Protein AF-A0A2Z3HJR6-F1 (afdb_monomer_lite)

pLDDT: mean 71.84, std 23.72, range [24.02, 98.25]

InterPro domains:
  IPR001599 Alpha-2-macroglobulin [PF00207] (406-487)
  IPR001599 Alpha-2-macroglobulin [SM01360] (406-496)
  IPR008930 Terpenoid cyclases/protein prenyltransferase alpha-alpha toroid [SSF48239] (607-904)
  IPR011626 Alpha-macroglobulin-like, TED domain [PF07678] (601-898)
  IPR047565 Alpha-macroglobulin-like, thiol-ester bond-forming region [SM01419] (609-638)
  IPR050473 Alpha-2-macroglobulin/Complement system [PTHR11412] (391-1101)

Sequence (1118 aa):
MADNKHDRLQSTHFLLSGEVRNSAELEHADFLLTDHPKAAVALDLLLGTQGWRRFAEQDVAPPQAEDRADVDQMLVAHGQRLTAPLELFKLEEQRIAAEFAPRVEQVRLATAAVEDEFNALSAKGNEAVTAANAAVSAAQIKKSVATSELNEYSERFDTARDAAVPVLTVVLVLTLAFLGFKGLVAATGAGRSRATLVTAGLVVLGVLVLIAVKSVTSAKKSAPTFEFVGSSIKPPGAGGGELFFRKSPLEADARAAMEAAPMAPVPLTGIGPQGPRKGIDLAGGTPAPKGPTPVGVPSSPAPAGFFPAGRGLVLDRNQRTPPQVGVKPSPEKEWLAHALAQRPVGGKVALGPPVRDGFPEAPVLDPVAQSTARPVTPTVTPSVVREYAHERDPALGEVRADFAETVYWHPVLVLPATGTASVEFQLSDDIARYQVLVAGHTLDGRVGAITKTIEARKPFSLDPKLPLEVAHTDTIDVPVRVTNDSAVRRNVAFATTATGFKTDGSLKGAINLDPFKSGRQFLKLNADTRDGPASLVIEGTSIPAADKDVIRRTVRVVPDGFPGVGAFSDMLEKGRATSSVTLPKDVVPGTLKVRLEMYPTSMSDLVKGLDGLLREPHGCFEQTSTTNYPNALILDYLNQSNQANPEAATRARGLLDRGYGRLTSFECPDTPNRVKHGFEWFGKADSQHEALTAYGLLQFKDMARVHPVDPELIKRTQAFLLSRRDGKGGFLRNARALDGFGGSPKPTTDAYIVWALVESDPEDKEKLDLRTEITALKTAALDENSATGRDAYTVALAANVALLRGDRETGHKLLDRLKEKHAKGGAVTGGIMSITRSGGRDLQIETTALALLGWLRANDPSYATAAKESIKWIAQQRGGYGGFGSTQSTIMALKALALHAQKNKHPAEAGELRLLVDGTVAATRTFTPNDVDVIGLDVPNPETVFKLGGRNEIAIATDAKQPYPFALSYTYTTLTPLSAERCAVRIATKLASAEAAEGDTVPLAVTLENRQKQGQGMTTAVIGIPAGMKVPTDLKQLTDLREKGAVAYFELKGSRELVLYWRELAPEQKVELSIDLVCDVPGTYRGPASRGYLYYDADHKHWVEPLSIRIAPAAGNE

Foldseek 3Di:
DDDDVPDPPDQDDDQLVPGDPDPVVCVPHDDDFDPDPCRVVFVCVSSVVVPVDDDDDPPDDPDDPVCVVVVVVVCVVVVNDDDDDPPVCVVVVVVCCVVCVVVVVVVVVVVVVVVVVVVVVVVVVVVVVVVVVVVVVVVVVVVVVVVVVVVVVVVVVVVVCVVVVVVVLVVVVVVVVVVLVVVVVVCVVDDPVVVVVSVVVVVVVVVVSVVVVVVVVVPPPDDDDDDDDDDDDDDDDDDDDDDDDDDDDDDDDDDDDDDDDDDDDDDDDDDDDDDDDDDDDDDDDDDDDYDDDDDDDDDDDDDDDDDDDDDDDDDDDDDDDDDDDDDDDDDDDDDPPPPPPDDDDDDDDDDDDDDDDDDDDDDDDDPPDDDPDDPPPPDPPPPPDDWAAEDDDCVCPQEQEWDDLDRTDDPDDDDPPVRDDDDDHDDHSDQAKRKDKDWDADPVSHIGIDIDIDGHDDQKEWDWDDFQEAEQAFKFFIKIKIWRQAQDWKWKAKDKDKFQKDKPDDWPGIDIAHHGDMDITTIMIGGPDRWAKIKMWMWIAIPDVRDIHIYMDIHTYHHFFDKDKFKFWFKCQPFKDWDKDAFAQFFDPPFKWKKKWWALALLQLLQQLLLLLQDAQDAFLQSLCLSLLSLLLNLLLVVVVPDDPPPSNVSSQVSNVNSLVRNQQQFAAEPPVRDTEAGDRRRYHPQHFLQSLLVVLLSLLSNVSRYVRDPVRNVRSLVVNLVQDPVQLFGHGDPNHCFFLNVPPRLQSRLSSLLSSCSSPLPCPVVDPRPNNLVVLLVQCLPCVHPQVQALLSLLSNLNSCLSVVVLVSNVVSLVVQVVQQDPQLWRDRHDAHSRRDDDQLSRLLSLLSSLVSCLSSVDPVCVVSNVSNLRNQSRQQTQSSANFFSSSRSSSSVSSSSVSVVDTDQGAWKKKFKDKPNHTQWIDTDGSVPNHMDMIIGPSVVVRDDHSDMIMIMIGMPDNDIIMMMMMIITGGNDDDAFPPFQKAKDKDWPDQEEAAFDKIKIKIKMWGNAQAKAAKKKKKAFAWSQKAAPPVCVQVVVCCVVLLFVDWDDDRGTIIMTIHGMAGGGDMRIDIGIMGRHTATKTWTHWMWIHHPSRVVRIHTDGTRIHGYHYDDDPD

Radius of gyration: 43.52 Å; chains: 1; bounding box: 106×152×124 Å

Organism: NCBI:txid114

Secondary structure (DSSP, 8-state):
----TT---S-----TTTT--SGGGGTT------S-TTHHHHHHHHTT-TTSS------PPPPPTTTHHHHHHHHHHTTS---S-HHHHHHHHHHHHHHHHHHHHHHHHHHHHHHHHHHHHHHHHHHHHHHHHHHHHHHHHHHHHHHHHHHHHHHHHHHHHHHHHHHHHHHHHHHHHHHHHHHHHHHTTS-TTTHHHHHHHHHHHHHHHHHHHHHHHHGGG-------S------S---------PPPP-------------------------------------------------------------------------------------SSSSSS--------------------------S-S------------------EE----GGGTTEE----S--EE-S--PPPTTS---------S--SEEEEEEEEE-TTS-EEEEEEEEE---SEEEEE---SEEETT-EEEEEEEEEE-SSS-EEEEEEEEEESEEEES---SPEEE-TT-EEEEEEEEEESSSSEEEEEEEEEEEETTTEEEEEEEEEEEE-SSEEEEEEEEEE-TTSEEEEEEEB-TTBPTT--EEEEEE-SSHHHHHHHHHHTT-----SSHHHHHHHHHHHHHHHHHHHHHT---HHHHHHHHHHHHHHHHHHHHTEEEETTTTEEEEE-SS--TT---HHHHHHHHHHHHHHTTTS---HHHHHHHHHHHHHTB-SSSSB---TT--SGGGGS-HHHHHHHHHHHHHHHSTT-TT----HHHHHHHHHHHH-TTSHHHH-HHHHHHHHHHHHHTT-HHHHHHHHHHHHHTB-TTSPBP-----TT---HHHHHHHHHHHHHHHHHHHT-GGGHHHHHHHHHHHHHT--TTS--SSHHHHHHHHHHHHHHHHH-------EEEEEEETTEEEEEEEE-TT--S-EEEEPSSHHHHSPBTSEEEEEEE---SS--EEEEEEEEEESS----TT-SEEEEEEES-SEEETT-EEEEEEEEEE-SSS-EEEEEEEEE--TTEE--TT-HHHHHHHHTTSSSEEEEETTTEEEEEEEEE-TT-EEEEEEEEEE-S-EEEE-PPPEEEETTEEEEEEE-PPPEEEEEPP----

Structure (mmCIF, N/CA/C/O backbone):
data_AF-A0A2Z3HJR6-F1
#
_entry.id   AF-A0A2Z3HJR6-F1
#
loop_
_atom_site.group_PDB
_atom_site.id
_atom_site.type_symbol
_atom_site.label_atom_id
_atom_site.label_alt_id
_atom_site.label_comp_id
_atom_site.label_asym_id
_atom_site.label_entity_id
_atom_site.label_seq_id
_atom_site.pdbx_PDB_ins_code
_atom_site.Cartn_x
_atom_site.Cartn_y
_atom_site.Cartn_z
_atom_site.occupancy
_atom_site.B_iso_or_equiv
_atom_site.auth_seq_id
_atom_site.auth_comp_id
_atom_site.auth_asym_id
_atom_site.auth_atom_id
_atom_site.pdbx_PDB_model_num
ATOM 1 N N . MET A 1 1 ? 25.193 27.374 16.679 1.00 32.03 1 MET A N 1
ATOM 2 C CA . MET A 1 1 ? 25.558 28.804 16.813 1.00 32.03 1 MET A CA 1
ATOM 3 C C . MET A 1 1 ? 26.178 29.194 15.475 1.00 32.03 1 MET A C 1
ATOM 5 O O . MET A 1 1 ? 27.017 28.428 15.042 1.00 32.03 1 MET A O 1
ATOM 9 N N . ALA A 1 2 ? 25.781 30.212 14.712 1.00 25.03 2 ALA A N 1
ATOM 10 C CA . ALA A 1 2 ? 24.929 31.377 14.938 1.00 25.03 2 ALA A CA 1
ATOM 11 C C . ALA A 1 2 ? 24.017 31.614 13.709 1.00 25.03 2 ALA A C 1
ATOM 13 O O . ALA A 1 2 ? 24.488 31.525 12.582 1.00 25.03 2 ALA A O 1
ATOM 14 N N . ASP A 1 3 ? 22.735 31.927 13.924 1.00 29.78 3 ASP A N 1
ATOM 15 C CA . ASP A 1 3 ? 21.785 32.342 12.872 1.00 29.78 3 ASP A CA 1
ATOM 16 C C . ASP A 1 3 ? 21.419 33.820 13.073 1.00 29.78 3 ASP A C 1
ATOM 18 O O . ASP A 1 3 ? 20.278 34.188 13.347 1.00 29.78 3 ASP A O 1
ATOM 22 N N . ASN A 1 4 ? 22.439 34.679 13.020 1.00 31.38 4 ASN A N 1
ATOM 23 C CA . ASN A 1 4 ? 22.243 36.120 12.954 1.00 31.38 4 ASN A CA 1
ATOM 24 C C . ASN A 1 4 ? 22.680 36.566 11.559 1.00 31.38 4 ASN A C 1
ATOM 26 O O . ASN A 1 4 ? 23.868 36.657 11.263 1.00 31.38 4 ASN A O 1
ATOM 30 N N . LYS A 1 5 ? 21.703 36.808 10.680 1.00 35.03 5 LYS A N 1
ATOM 31 C CA . LYS A 1 5 ? 21.895 37.039 9.238 1.00 35.03 5 LYS A CA 1
ATOM 32 C C . LYS A 1 5 ? 22.747 38.265 8.868 1.00 35.03 5 LYS A C 1
ATOM 34 O O . LYS A 1 5 ? 22.836 38.565 7.680 1.00 35.03 5 LYS A O 1
ATOM 39 N N . HIS A 1 6 ? 23.340 38.994 9.817 1.00 32.78 6 HIS A N 1
ATOM 40 C CA . HIS A 1 6 ? 24.131 40.210 9.565 1.00 32.78 6 HIS A CA 1
ATOM 41 C C . HIS A 1 6 ? 25.550 40.211 10.181 1.00 32.78 6 HIS A C 1
ATOM 43 O O . HIS A 1 6 ? 26.270 41.172 9.939 1.00 32.78 6 HIS A O 1
ATOM 49 N N . ASP A 1 7 ? 26.002 39.147 10.864 1.00 35.38 7 ASP A N 1
ATOM 50 C CA . ASP A 1 7 ? 27.389 39.041 11.365 1.00 35.38 7 ASP A CA 1
ATOM 51 C C . ASP A 1 7 ? 28.126 37.846 10.732 1.00 35.38 7 ASP A C 1
ATOM 53 O O . ASP A 1 7 ? 27.989 36.703 11.163 1.00 35.38 7 ASP A O 1
ATOM 57 N N . ARG A 1 8 ? 28.938 38.112 9.699 1.00 39.75 8 ARG A N 1
ATOM 58 C CA . ARG A 1 8 ? 29.876 37.149 9.085 1.00 39.75 8 ARG A CA 1
ATOM 59 C C . ARG A 1 8 ? 31.282 37.296 9.686 1.00 39.75 8 ARG A C 1
ATOM 61 O O . ARG A 1 8 ? 32.212 37.668 8.979 1.00 39.75 8 ARG A O 1
ATOM 68 N N . LEU A 1 9 ? 31.438 37.067 10.991 1.00 34.66 9 LEU A N 1
ATOM 69 C CA . LEU A 1 9 ? 32.729 37.273 11.676 1.00 34.66 9 LEU A CA 1
ATOM 70 C C . LEU A 1 9 ? 33.469 35.990 12.089 1.00 34.66 9 LEU A C 1
ATOM 72 O O . LEU A 1 9 ? 34.561 36.096 12.638 1.00 34.66 9 LEU A O 1
ATOM 76 N N . GLN A 1 10 ? 32.944 34.789 11.815 1.00 35.66 10 GLN A N 1
ATOM 77 C CA . GLN A 1 10 ? 33.681 33.542 12.076 1.00 35.66 10 GLN A CA 1
ATOM 78 C C . GLN A 1 10 ? 33.533 32.512 10.951 1.00 35.66 10 GLN A C 1
ATOM 80 O O . GLN A 1 10 ? 32.425 32.138 10.567 1.00 35.66 10 GLN A O 1
ATOM 85 N N . SER A 1 11 ? 34.676 32.029 10.460 1.00 40.09 11 SER A N 1
ATOM 86 C CA . SER A 1 11 ? 34.794 30.908 9.529 1.00 40.09 11 SER A CA 1
ATOM 87 C C . SER A 1 11 ? 34.350 29.613 10.218 1.00 40.09 11 SER A C 1
ATOM 89 O O . SER A 1 11 ? 34.979 29.124 11.158 1.00 40.09 11 SER A O 1
ATOM 91 N N . THR A 1 12 ? 33.223 29.059 9.772 1.00 43.53 12 THR A N 1
ATOM 92 C CA . THR A 1 12 ? 32.678 27.810 10.323 1.00 43.53 12 THR A CA 1
ATOM 93 C C . THR A 1 12 ? 33.256 26.632 9.539 1.00 43.53 12 THR A C 1
ATOM 95 O O . THR A 1 12 ? 33.021 26.516 8.339 1.00 43.53 12 THR A O 1
ATOM 98 N N . HIS A 1 13 ? 34.031 25.778 10.208 1.00 45.75 13 HIS A N 1
ATOM 99 C CA . HIS A 1 13 ? 34.675 24.603 9.614 1.00 45.75 13 HIS A CA 1
ATOM 100 C C . HIS A 1 13 ? 33.839 23.353 9.925 1.00 45.75 13 HIS A C 1
ATOM 102 O O . HIS A 1 13 ? 33.360 23.220 11.048 1.00 45.75 13 HIS A O 1
ATOM 108 N N . PHE A 1 14 ? 33.674 22.448 8.952 1.00 43.81 14 PHE A N 1
ATOM 109 C CA . PHE A 1 14 ? 32.873 21.225 9.099 1.00 43.81 14 PHE A CA 1
ATOM 110 C C . PHE A 1 14 ? 33.691 19.966 8.786 1.00 43.81 14 PHE A C 1
ATOM 112 O O . PHE A 1 14 ? 34.363 19.890 7.755 1.00 43.81 14 PHE A O 1
ATOM 119 N N . LEU A 1 15 ? 33.561 18.932 9.619 1.00 40.56 15 LEU A N 1
ATOM 120 C CA . LEU A 1 15 ? 34.015 17.571 9.324 1.00 40.56 15 LEU A CA 1
ATOM 121 C C . LEU A 1 15 ? 32.963 16.835 8.480 1.00 40.56 15 LEU A C 1
ATOM 123 O O . LEU A 1 15 ? 31.913 16.414 8.969 1.00 40.56 15 LEU A O 1
ATOM 127 N N . LEU A 1 16 ? 33.258 16.657 7.193 1.00 45.72 16 LEU A N 1
ATOM 128 C CA . LEU A 1 16 ? 32.307 16.201 6.168 1.00 45.72 16 LEU A CA 1
ATOM 129 C C . LEU A 1 16 ? 31.698 14.808 6.397 1.00 45.72 16 LEU A C 1
ATOM 131 O O . LEU A 1 16 ? 30.615 14.540 5.891 1.00 45.72 16 LEU A O 1
ATOM 135 N N . SER A 1 17 ? 32.351 13.932 7.165 1.00 42.84 17 SER A N 1
ATOM 136 C CA . SER A 1 17 ? 31.842 12.587 7.476 1.00 42.84 17 SER A CA 1
ATOM 137 C C . SER A 1 17 ? 31.112 12.485 8.823 1.00 42.84 17 SER A C 1
ATOM 139 O O . SER A 1 17 ? 30.417 11.498 9.056 1.00 42.84 17 SER A O 1
ATOM 141 N N . GLY A 1 18 ? 31.246 13.481 9.709 1.00 39.00 18 GLY A N 1
ATOM 142 C CA . GLY A 1 18 ? 30.696 13.438 11.073 1.00 39.00 18 GLY A CA 1
ATOM 143 C C . GLY A 1 18 ? 29.690 14.544 11.406 1.00 39.00 18 GLY A C 1
ATOM 144 O O . GLY A 1 18 ? 28.774 14.329 12.204 1.00 39.00 18 GLY A O 1
ATOM 145 N N . GLU A 1 19 ? 29.830 15.718 10.790 1.00 41.78 19 GLU A N 1
ATOM 146 C CA . GLU A 1 19 ? 29.122 16.939 11.198 1.00 41.78 19 GLU A CA 1
ATOM 147 C C . GLU A 1 19 ? 28.075 17.405 10.183 1.00 41.78 19 GLU A C 1
ATOM 149 O O . GLU A 1 19 ? 27.086 18.028 10.579 1.00 41.78 19 GLU A O 1
ATOM 154 N N . VAL A 1 20 ? 28.236 17.046 8.906 1.00 46.72 20 VAL A N 1
ATOM 155 C CA . VAL A 1 20 ? 27.332 17.436 7.816 1.00 46.72 20 VAL A CA 1
ATOM 156 C C . VAL A 1 20 ? 26.323 16.322 7.564 1.00 46.72 20 VAL A C 1
ATOM 158 O O . VAL A 1 20 ? 26.666 15.260 7.052 1.00 46.72 20 VAL A O 1
ATOM 161 N N . ARG A 1 21 ? 25.063 16.544 7.951 1.00 45.94 21 ARG A N 1
ATOM 162 C CA . ARG A 1 21 ? 24.008 15.510 7.874 1.00 45.94 21 ARG A CA 1
ATOM 163 C C . ARG A 1 21 ? 23.044 15.696 6.703 1.00 45.94 21 ARG A C 1
ATOM 165 O O . ARG A 1 21 ? 22.319 14.766 6.360 1.00 45.94 21 ARG A O 1
ATOM 172 N N . ASN A 1 22 ? 23.018 16.881 6.097 1.00 49.81 22 ASN A N 1
ATOM 173 C CA . ASN A 1 22 ? 22.269 17.189 4.878 1.00 49.81 22 ASN A CA 1
ATOM 174 C C . ASN A 1 22 ? 22.941 18.345 4.114 1.00 49.81 22 ASN A C 1
ATOM 176 O O . ASN A 1 22 ? 23.700 19.123 4.684 1.00 49.81 22 ASN A O 1
ATOM 180 N N . SER A 1 23 ? 22.648 18.477 2.820 1.00 49.72 23 SER A N 1
ATOM 181 C CA . SER A 1 23 ? 23.288 19.462 1.935 1.00 49.72 23 SER A CA 1
ATOM 182 C C . SER A 1 23 ? 22.885 20.919 2.203 1.00 49.72 23 SER A C 1
ATOM 184 O O . SER A 1 23 ? 23.566 21.831 1.736 1.00 49.72 23 SER A O 1
ATOM 186 N N . ALA A 1 24 ? 21.806 21.181 2.952 1.00 51.91 24 ALA A N 1
ATOM 187 C CA . ALA A 1 24 ? 21.419 22.538 3.352 1.00 51.91 24 ALA A CA 1
ATOM 188 C C . ALA A 1 24 ? 22.358 23.117 4.428 1.00 51.91 24 ALA A C 1
ATOM 190 O O . ALA A 1 24 ? 22.555 24.324 4.482 1.00 51.91 24 ALA A O 1
ATOM 191 N N . GLU A 1 25 ? 23.028 22.265 5.211 1.00 52.75 25 GLU A N 1
ATOM 192 C CA . GLU A 1 25 ? 24.038 22.686 6.199 1.00 52.75 25 GLU A CA 1
ATOM 193 C C . GLU A 1 25 ? 25.288 23.315 5.561 1.00 52.75 25 GLU A C 1
ATOM 195 O O . GLU A 1 25 ? 26.070 23.967 6.245 1.00 52.75 25 GLU A O 1
ATOM 200 N N . LEU A 1 26 ? 25.449 23.163 4.244 1.00 56.47 26 LEU A N 1
ATOM 201 C CA . LEU A 1 26 ? 26.555 23.713 3.461 1.00 56.47 26 LEU A CA 1
ATOM 202 C C . LEU A 1 26 ? 26.185 24.996 2.701 1.00 56.47 26 LEU A C 1
ATOM 204 O O . LEU A 1 26 ? 27.003 25.514 1.948 1.00 56.47 26 LEU A O 1
ATOM 208 N N . GLU A 1 27 ? 24.961 25.512 2.863 1.00 50.66 27 GLU A N 1
ATOM 209 C CA . GLU A 1 27 ? 24.447 26.668 2.106 1.00 50.66 27 GLU A CA 1
ATOM 210 C C . GLU A 1 27 ? 25.228 27.971 2.378 1.00 50.66 27 GLU A C 1
ATOM 212 O O . GLU A 1 27 ? 25.237 28.881 1.546 1.00 50.66 27 GLU A O 1
ATOM 217 N N . HIS A 1 28 ? 25.926 28.051 3.515 1.00 51.69 28 HIS A N 1
ATOM 218 C CA . HIS A 1 28 ? 26.730 29.207 3.932 1.00 51.69 28 HIS A CA 1
ATOM 219 C C . HIS A 1 28 ? 28.154 28.827 4.377 1.00 51.69 28 HIS A C 1
ATOM 221 O O . HIS A 1 28 ? 28.782 29.579 5.117 1.00 51.69 28 HIS A O 1
ATOM 227 N N . ALA A 1 29 ? 28.650 27.655 3.966 1.00 56.62 29 ALA A N 1
ATOM 228 C CA . ALA A 1 29 ? 30.007 27.216 4.278 1.00 56.62 29 ALA A CA 1
ATOM 229 C C . ALA A 1 29 ? 31.018 27.823 3.290 1.00 56.62 29 ALA A C 1
ATOM 231 O O . ALA A 1 29 ? 30.830 27.732 2.074 1.00 56.62 29 ALA A O 1
ATOM 232 N N . ASP A 1 30 ? 32.098 28.408 3.813 1.00 54.66 30 ASP A N 1
ATOM 233 C CA . ASP A 1 30 ? 33.216 28.890 3.002 1.00 54.66 30 ASP A CA 1
ATOM 234 C C . ASP A 1 30 ? 34.206 27.739 2.771 1.00 54.66 30 ASP A C 1
ATOM 236 O O . ASP A 1 30 ? 34.791 27.196 3.710 1.00 54.66 30 ASP A O 1
ATOM 240 N N . PHE A 1 31 ? 34.395 27.353 1.509 1.00 61.16 31 PHE A N 1
ATOM 241 C CA . PHE A 1 31 ? 35.329 26.296 1.128 1.00 61.16 31 PHE A CA 1
ATOM 242 C C . PHE A 1 31 ? 36.617 26.909 0.588 1.00 61.16 31 PHE A C 1
ATOM 244 O O . PHE A 1 31 ? 36.632 27.518 -0.481 1.00 61.16 31 PHE A O 1
ATOM 251 N N . LEU A 1 32 ? 37.713 26.722 1.321 1.00 53.50 32 LEU A N 1
ATOM 252 C CA . LEU A 1 32 ? 39.040 27.123 0.868 1.00 53.50 32 LEU A CA 1
ATOM 253 C C . LEU A 1 32 ? 39.554 26.101 -0.145 1.00 53.50 32 LEU A C 1
ATOM 255 O O . LEU A 1 32 ? 39.861 24.957 0.191 1.00 53.50 32 LEU A O 1
ATOM 259 N N . LEU A 1 33 ? 39.624 26.525 -1.402 1.00 51.56 33 LEU A N 1
ATOM 260 C CA . LEU A 1 33 ? 40.192 25.743 -2.488 1.00 51.56 33 LEU A CA 1
ATOM 261 C C . LEU A 1 33 ? 41.645 26.160 -2.702 1.00 51.56 33 LEU A C 1
ATOM 263 O O . LEU A 1 33 ? 41.998 27.333 -2.596 1.00 51.56 33 LEU A O 1
ATOM 267 N N . THR A 1 34 ? 42.498 25.193 -3.022 1.00 51.12 34 THR A N 1
ATOM 268 C CA . THR A 1 34 ? 43.836 25.499 -3.529 1.00 51.12 34 THR A CA 1
ATOM 269 C C . THR A 1 34 ? 43.738 26.039 -4.959 1.00 51.12 34 THR A C 1
ATOM 271 O O . THR A 1 34 ? 42.718 25.881 -5.630 1.00 51.12 34 THR A O 1
ATOM 274 N N . ASP A 1 35 ? 44.824 26.613 -5.471 1.00 56.09 35 ASP A N 1
ATOM 275 C CA . ASP A 1 35 ? 44.967 27.078 -6.860 1.00 56.09 35 ASP A CA 1
ATOM 276 C C . ASP A 1 35 ? 44.958 25.939 -7.902 1.00 56.09 35 ASP A C 1
ATOM 278 O O . ASP A 1 35 ? 45.165 26.152 -9.100 1.00 56.09 35 ASP A O 1
ATOM 282 N N . HIS A 1 36 ? 44.694 24.706 -7.466 1.00 58.47 36 HIS A N 1
ATOM 283 C CA . HIS A 1 36 ? 44.647 23.553 -8.337 1.00 58.47 36 HIS A CA 1
ATOM 284 C C . HIS A 1 36 ? 43.399 23.600 -9.243 1.00 58.47 36 HIS A C 1
ATOM 286 O O . HIS A 1 36 ? 42.269 23.622 -8.748 1.00 58.47 36 HIS A O 1
ATOM 292 N N . PRO A 1 37 ? 43.546 23.463 -10.576 1.00 58.53 37 PRO A N 1
ATOM 293 C CA . PRO A 1 37 ? 42.461 23.673 -11.546 1.00 58.53 37 PRO A CA 1
ATOM 294 C C . PRO A 1 37 ? 41.293 22.672 -11.448 1.00 58.53 37 PRO A C 1
ATOM 296 O O . PRO A 1 37 ? 40.293 22.817 -12.143 1.00 58.53 37 PRO A O 1
ATOM 299 N N . LYS A 1 38 ? 41.413 21.635 -10.609 1.00 58.59 38 LYS A N 1
ATOM 300 C CA . LYS A 1 38 ? 40.361 20.630 -10.353 1.00 58.59 38 LYS A CA 1
ATOM 301 C C . LYS A 1 38 ? 39.748 20.703 -8.950 1.00 58.59 38 LYS A C 1
ATOM 303 O O . LYS A 1 38 ? 38.901 19.871 -8.642 1.00 58.59 38 LYS A O 1
ATOM 308 N N . ALA A 1 39 ? 40.173 21.639 -8.101 1.00 59.69 39 ALA A N 1
ATOM 309 C CA . ALA A 1 39 ? 39.740 21.701 -6.703 1.00 59.69 39 ALA A CA 1
ATOM 310 C C . ALA A 1 39 ? 38.218 21.915 -6.575 1.00 59.69 39 ALA A C 1
ATOM 312 O O . ALA A 1 39 ? 37.562 21.192 -5.830 1.00 59.69 39 ALA A O 1
ATOM 313 N N . ALA A 1 40 ? 37.643 22.808 -7.387 1.00 60.34 40 ALA A N 1
ATOM 314 C CA . ALA A 1 40 ? 36.197 23.043 -7.430 1.00 60.34 40 ALA A CA 1
ATOM 315 C C . ALA A 1 40 ? 35.405 21.797 -7.869 1.00 60.34 40 ALA A C 1
ATOM 317 O O . ALA A 1 40 ? 34.401 21.440 -7.262 1.00 60.34 40 ALA A O 1
ATOM 318 N N . VAL A 1 41 ? 35.906 21.077 -8.880 1.00 60.09 41 VAL A N 1
ATOM 319 C CA . VAL A 1 41 ? 35.276 19.844 -9.384 1.00 60.09 41 VAL A CA 1
ATOM 320 C C . VAL A 1 41 ? 35.324 18.727 -8.338 1.00 60.09 41 VAL A C 1
ATOM 322 O O . VAL A 1 41 ? 34.364 17.977 -8.185 1.00 60.09 41 VAL A O 1
ATOM 325 N N . ALA A 1 42 ? 36.431 18.606 -7.603 1.00 60.84 42 ALA A N 1
ATOM 326 C CA . ALA A 1 42 ? 36.562 17.626 -6.529 1.00 60.84 42 ALA A CA 1
ATOM 327 C C . ALA A 1 42 ? 35.596 17.914 -5.370 1.00 60.84 42 ALA A C 1
ATOM 329 O O . ALA A 1 42 ? 35.006 16.977 -4.833 1.00 60.84 42 ALA A O 1
ATOM 330 N N . LEU A 1 43 ? 35.396 19.191 -5.026 1.00 67.12 43 LEU A N 1
ATOM 331 C CA . LEU A 1 43 ? 34.422 19.607 -4.018 1.00 67.12 43 LEU A CA 1
ATOM 332 C C . LEU A 1 43 ? 32.984 19.274 -4.448 1.00 67.12 43 LEU A C 1
ATOM 334 O O . LEU A 1 43 ? 32.236 18.687 -3.671 1.00 67.12 43 LEU A O 1
ATOM 338 N N . ASP A 1 44 ? 32.616 19.563 -5.697 1.00 61.72 44 ASP A N 1
ATOM 339 C CA . ASP A 1 44 ? 31.291 19.225 -6.239 1.00 61.72 44 ASP A CA 1
ATOM 340 C C . ASP A 1 44 ? 31.010 17.713 -6.218 1.00 61.72 44 ASP A C 1
ATOM 342 O O . ASP A 1 44 ? 29.906 17.269 -5.888 1.00 61.72 44 ASP A O 1
ATOM 346 N N . LEU A 1 45 ? 32.017 16.904 -6.559 1.00 57.41 45 LEU A N 1
ATOM 347 C CA . LEU A 1 45 ? 31.910 15.444 -6.548 1.00 57.41 45 LEU A CA 1
ATOM 348 C C . LEU A 1 45 ? 31.805 14.887 -5.128 1.00 57.41 45 LEU A C 1
ATOM 350 O O . LEU A 1 45 ? 31.018 13.975 -4.885 1.00 57.41 45 LEU A O 1
ATOM 354 N N . LEU A 1 46 ? 32.568 15.450 -4.195 1.00 58.03 46 LEU A N 1
ATOM 355 C CA . LEU A 1 46 ? 32.546 15.065 -2.791 1.00 58.03 46 LEU A CA 1
ATOM 356 C C . LEU A 1 46 ? 31.187 15.318 -2.136 1.00 58.03 46 LEU A C 1
ATOM 358 O O . LEU A 1 46 ? 30.696 14.491 -1.372 1.00 58.03 46 LEU A O 1
ATOM 362 N N . LEU A 1 47 ? 30.589 16.469 -2.432 1.00 61.06 47 LEU A N 1
ATOM 363 C CA . LEU A 1 47 ? 29.310 16.876 -1.862 1.00 61.06 47 LEU A CA 1
ATOM 364 C C . LEU A 1 47 ? 28.109 16.253 -2.588 1.00 61.06 47 LEU A C 1
ATOM 366 O O . LEU A 1 47 ? 26.966 16.485 -2.192 1.00 61.06 47 LEU A O 1
ATOM 370 N N . GLY A 1 48 ? 28.350 15.480 -3.653 1.00 52.66 48 GLY A N 1
ATOM 371 C CA . GLY A 1 48 ? 27.307 14.840 -4.452 1.00 52.66 48 GLY A CA 1
ATOM 372 C C . GLY A 1 48 ? 26.391 15.836 -5.167 1.00 52.66 48 GLY A C 1
ATOM 373 O O . GLY A 1 48 ? 25.265 15.486 -5.513 1.00 52.66 48 GLY A O 1
ATOM 374 N N . THR A 1 49 ? 26.839 17.079 -5.379 1.00 59.84 49 THR A N 1
ATOM 375 C CA . THR A 1 49 ? 26.002 18.153 -5.936 1.00 59.84 49 THR A CA 1
ATOM 376 C C . THR A 1 49 ? 25.865 18.058 -7.452 1.00 59.84 49 THR A C 1
ATOM 378 O O . THR A 1 49 ? 24.923 18.629 -7.990 1.00 59.84 49 THR A O 1
ATOM 381 N N . GLN A 1 50 ? 26.771 17.358 -8.152 1.00 49.03 50 GLN A N 1
ATOM 382 C CA . GLN A 1 50 ? 26.763 17.150 -9.615 1.00 49.03 50 GLN A CA 1
ATOM 383 C C . GLN A 1 50 ? 26.436 18.423 -10.438 1.00 49.03 50 GLN A C 1
ATOM 385 O O . GLN A 1 50 ? 25.784 18.353 -11.479 1.00 49.03 50 GLN A O 1
ATOM 390 N N . GLY A 1 51 ? 26.848 19.606 -9.966 1.00 46.78 51 GLY A N 1
ATOM 391 C CA . GLY A 1 51 ? 26.576 20.896 -10.617 1.00 46.78 51 GLY A CA 1
ATOM 392 C C . GLY A 1 51 ? 25.171 21.491 -10.401 1.00 46.78 51 GLY A C 1
ATOM 393 O O . GLY A 1 51 ? 24.863 22.534 -10.978 1.00 46.78 51 GLY A O 1
ATOM 394 N N . TRP A 1 52 ? 24.319 20.882 -9.568 1.00 39.16 52 TRP A N 1
ATOM 395 C CA . TRP A 1 52 ? 22.959 21.361 -9.258 1.00 39.16 52 TRP A CA 1
ATOM 396 C C . TRP A 1 52 ? 22.940 22.604 -8.359 1.00 39.16 52 TRP A C 1
ATOM 398 O O . TRP A 1 52 ? 21.956 23.343 -8.339 1.00 39.16 52 TRP A O 1
ATOM 408 N N . ARG A 1 53 ? 24.032 22.873 -7.635 1.00 47.06 53 ARG A N 1
ATOM 409 C CA . ARG A 1 53 ? 24.253 24.122 -6.895 1.00 47.06 53 ARG A CA 1
ATOM 410 C C . ARG A 1 53 ? 25.495 24.808 -7.448 1.00 47.06 53 ARG A C 1
ATOM 412 O O . ARG A 1 53 ? 26.568 24.222 -7.452 1.00 47.06 53 ARG A O 1
ATOM 419 N N . ARG A 1 54 ? 25.344 26.047 -7.925 1.00 44.72 54 ARG A N 1
ATOM 420 C CA . ARG A 1 54 ? 26.476 26.891 -8.328 1.00 44.72 54 ARG A CA 1
ATOM 421 C C . ARG A 1 54 ? 26.999 27.611 -7.091 1.00 44.72 54 ARG A C 1
ATOM 423 O O . ARG A 1 54 ? 26.316 28.492 -6.575 1.00 44.72 54 ARG A O 1
ATOM 430 N N . PHE A 1 55 ? 28.184 27.239 -6.622 1.00 54.66 55 PHE A N 1
ATOM 431 C CA . PHE A 1 55 ? 28.888 28.012 -5.603 1.00 54.66 55 PHE A CA 1
ATOM 432 C C . PHE A 1 55 ? 29.402 29.304 -6.244 1.00 54.66 55 PHE A C 1
ATOM 434 O O . PHE A 1 55 ? 30.033 29.273 -7.300 1.00 54.66 55 PHE A O 1
ATOM 441 N N . ALA A 1 56 ? 29.066 30.449 -5.654 1.00 49.88 56 ALA A N 1
ATOM 442 C CA . ALA A 1 56 ? 29.597 31.725 -6.104 1.00 49.88 56 ALA A CA 1
ATOM 443 C C . ALA A 1 56 ? 31.013 31.876 -5.544 1.00 49.88 56 ALA A C 1
ATOM 445 O O . ALA A 1 56 ? 31.189 31.929 -4.327 1.00 49.88 56 ALA A O 1
ATOM 446 N N . GLU A 1 57 ? 32.007 31.943 -6.427 1.00 52.75 57 GLU A N 1
ATOM 447 C CA . GLU A 1 57 ? 33.352 32.370 -6.053 1.00 52.75 57 GLU A CA 1
ATOM 448 C C . GLU A 1 57 ? 33.241 33.811 -5.540 1.00 52.75 57 GLU A C 1
ATOM 450 O O . GLU A 1 57 ? 32.830 34.717 -6.269 1.00 52.75 57 GLU A O 1
ATOM 455 N N . GLN A 1 58 ? 33.478 34.010 -4.242 1.00 48.19 58 GLN A N 1
ATOM 456 C CA . GLN A 1 58 ? 33.491 35.351 -3.676 1.00 48.19 58 GLN A CA 1
ATOM 457 C C . GLN A 1 58 ? 34.815 35.997 -4.075 1.00 48.19 58 GLN A C 1
ATOM 459 O O . GLN A 1 58 ? 35.881 35.519 -3.695 1.00 48.19 58 GLN A O 1
ATOM 464 N N . ASP A 1 59 ? 34.738 37.080 -4.844 1.00 45.78 59 ASP A N 1
ATOM 465 C CA . ASP A 1 59 ? 35.889 37.899 -5.226 1.00 45.78 59 ASP A CA 1
ATOM 466 C C . ASP A 1 59 ? 36.324 38.711 -3.990 1.00 45.78 59 ASP A C 1
ATOM 468 O O . ASP A 1 59 ? 35.973 39.880 -3.808 1.00 45.78 59 ASP A O 1
ATOM 472 N N . VAL A 1 60 ? 36.975 38.039 -3.038 1.00 49.91 60 VAL A N 1
ATOM 473 C CA . VAL A 1 60 ? 37.466 38.667 -1.810 1.00 49.91 60 VAL A CA 1
ATOM 474 C C . VAL A 1 60 ? 38.756 39.400 -2.156 1.00 49.91 60 VAL A C 1
ATOM 476 O O . VAL A 1 60 ? 39.696 38.813 -2.693 1.00 49.91 60 VAL A O 1
ATOM 479 N N . ALA A 1 61 ? 38.808 40.701 -1.855 1.00 45.84 61 ALA A N 1
ATOM 480 C CA . ALA A 1 61 ? 40.027 41.484 -2.017 1.00 45.84 61 ALA A CA 1
ATOM 481 C C . ALA A 1 61 ? 41.192 40.782 -1.291 1.00 45.84 61 ALA A C 1
ATOM 483 O O . ALA A 1 61 ? 40.990 40.286 -0.179 1.00 45.84 61 ALA A O 1
ATOM 484 N N . PRO A 1 62 ? 42.400 40.727 -1.886 1.00 47.31 62 PRO A N 1
ATOM 485 C CA . PRO A 1 62 ? 43.526 40.056 -1.256 1.00 47.31 62 PRO A CA 1
ATOM 486 C C . PRO A 1 62 ? 43.749 40.638 0.149 1.00 47.31 62 PRO A C 1
ATOM 488 O O . PRO A 1 62 ? 43.651 41.861 0.306 1.00 47.31 62 PRO A O 1
ATOM 491 N N . PRO A 1 63 ? 44.023 39.786 1.154 1.00 45.81 63 PRO A N 1
ATOM 492 C CA . PRO A 1 63 ? 44.121 40.210 2.545 1.00 45.81 63 PRO A CA 1
ATOM 493 C C . PRO A 1 63 ? 45.118 41.360 2.688 1.00 45.81 63 PRO A C 1
ATOM 495 O O . PRO A 1 63 ? 46.148 41.397 1.998 1.00 45.81 63 PRO A O 1
ATOM 498 N N . GLN A 1 64 ? 44.802 42.312 3.572 1.00 53.31 64 GLN A N 1
ATOM 499 C CA . GLN A 1 64 ? 45.729 43.391 3.895 1.00 53.31 64 GLN A CA 1
ATOM 500 C C . GLN A 1 64 ? 47.038 42.776 4.406 1.00 53.31 64 GLN A C 1
ATOM 502 O O . GLN A 1 64 ? 47.055 41.676 4.956 1.00 53.31 64 GLN A O 1
ATOM 507 N N . ALA A 1 65 ? 48.162 43.465 4.188 1.00 47.25 65 ALA A N 1
ATOM 508 C CA . ALA A 1 65 ? 49.494 42.942 4.513 1.00 47.25 65 ALA A CA 1
ATOM 509 C C . ALA A 1 65 ? 49.650 42.524 5.992 1.00 47.25 65 ALA A C 1
ATOM 511 O O . ALA A 1 65 ? 50.563 41.772 6.320 1.00 47.25 65 ALA A O 1
ATOM 512 N N . GLU A 1 66 ? 48.744 43.001 6.841 1.00 48.50 66 GLU A N 1
ATOM 513 C CA . GLU A 1 66 ? 48.644 42.775 8.279 1.00 48.50 66 GLU A CA 1
ATOM 514 C C . GLU A 1 66 ? 48.036 41.394 8.604 1.00 48.50 66 GLU A C 1
ATOM 516 O O . GLU A 1 66 ? 48.525 40.720 9.504 1.00 48.50 66 GLU A O 1
ATOM 521 N N . ASP A 1 67 ? 47.093 40.900 7.790 1.00 50.62 67 ASP A N 1
ATOM 522 C CA . ASP A 1 67 ? 46.409 39.606 7.990 1.00 50.62 67 ASP A CA 1
ATOM 523 C C . ASP A 1 67 ? 47.155 38.426 7.341 1.00 50.62 67 ASP A C 1
ATOM 525 O O . ASP A 1 67 ? 46.823 37.255 7.533 1.00 50.62 67 ASP A O 1
ATOM 529 N N . ARG A 1 68 ? 48.192 38.714 6.543 1.00 51.06 68 ARG A N 1
ATOM 530 C CA . ARG A 1 68 ? 48.992 37.689 5.851 1.00 51.06 68 ARG A CA 1
ATOM 531 C C . ARG A 1 68 ? 49.745 36.778 6.819 1.00 51.06 68 ARG A C 1
ATOM 533 O O . ARG A 1 68 ? 49.934 35.608 6.508 1.00 51.06 68 ARG A O 1
ATOM 540 N N . ALA A 1 69 ? 50.155 37.304 7.971 1.00 46.66 69 ALA A N 1
ATOM 541 C CA . ALA A 1 69 ? 50.889 36.549 8.982 1.00 46.66 69 ALA A CA 1
ATOM 542 C C . ALA A 1 69 ? 49.995 35.534 9.713 1.00 46.66 69 ALA A C 1
ATOM 544 O O . ALA A 1 69 ? 50.425 34.402 9.937 1.00 46.66 69 ALA A O 1
ATOM 545 N N . ASP A 1 70 ? 48.749 35.908 10.007 1.00 50.00 70 ASP A N 1
ATOM 546 C CA . ASP A 1 70 ? 47.780 35.035 10.673 1.00 50.00 70 ASP A CA 1
ATOM 547 C C . ASP A 1 70 ? 47.291 33.937 9.722 1.00 50.00 70 ASP A C 1
ATOM 549 O O . ASP A 1 70 ? 47.201 32.771 10.105 1.00 50.00 70 ASP A O 1
ATOM 553 N N . VAL A 1 71 ? 47.085 34.275 8.444 1.00 50.81 71 VAL A N 1
ATOM 554 C CA . VAL A 1 71 ? 46.758 33.300 7.392 1.00 50.81 71 VAL A CA 1
ATOM 555 C C . VAL A 1 71 ? 47.921 32.331 7.145 1.00 50.81 71 VAL A C 1
ATOM 557 O O . VAL A 1 71 ? 47.695 31.125 7.040 1.00 50.81 71 VAL A O 1
ATOM 560 N N . ASP A 1 72 ? 49.169 32.808 7.108 1.00 49.59 72 ASP A N 1
ATOM 561 C CA . ASP A 1 72 ? 50.337 31.930 6.957 1.00 49.59 72 ASP A CA 1
ATOM 562 C C . ASP A 1 72 ? 50.558 31.044 8.203 1.00 49.59 72 ASP A C 1
ATOM 564 O O . ASP A 1 72 ? 50.896 29.869 8.054 1.00 49.59 72 ASP A O 1
ATOM 568 N N . GLN A 1 73 ? 50.296 31.531 9.424 1.00 46.53 73 GLN A N 1
ATOM 569 C CA . GLN A 1 73 ? 50.314 30.696 10.636 1.00 46.53 73 GLN A CA 1
ATOM 570 C C . GLN A 1 73 ? 49.223 29.621 10.624 1.00 46.53 73 GLN A C 1
ATOM 572 O O . GLN A 1 73 ? 49.493 28.475 10.992 1.00 46.53 73 GLN A O 1
ATOM 577 N N . MET A 1 74 ? 48.017 29.956 10.160 1.00 45.78 74 MET A N 1
ATOM 578 C CA . MET A 1 74 ? 46.908 29.006 10.048 1.00 45.78 74 MET A CA 1
ATOM 579 C C . MET A 1 74 ? 47.219 27.903 9.025 1.00 45.78 74 MET A C 1
ATOM 581 O O . MET A 1 74 ? 46.995 26.720 9.285 1.00 45.78 74 MET A O 1
ATOM 585 N N . LEU A 1 75 ? 47.811 28.266 7.885 1.00 46.41 75 LEU A N 1
ATOM 586 C CA . LEU A 1 75 ? 48.198 27.319 6.835 1.00 46.41 75 LEU A CA 1
ATOM 587 C C . LEU A 1 75 ? 49.364 26.404 7.252 1.00 46.41 75 LEU A C 1
ATOM 589 O O . LEU A 1 75 ? 49.413 25.249 6.822 1.00 46.41 75 LEU A O 1
ATOM 593 N N . VAL A 1 76 ? 50.271 26.875 8.115 1.00 46.47 76 VAL A N 1
ATOM 594 C CA . VAL A 1 76 ? 51.346 26.058 8.708 1.00 46.47 76 VAL A CA 1
ATOM 595 C C . VAL A 1 76 ? 50.803 25.121 9.795 1.00 46.47 76 VAL A C 1
ATOM 597 O O . VAL A 1 76 ? 51.144 23.938 9.799 1.00 46.47 76 VAL A O 1
ATOM 600 N N . ALA A 1 77 ? 49.914 25.598 10.673 1.00 42.88 77 ALA A N 1
ATOM 601 C CA . ALA A 1 77 ? 49.314 24.795 11.746 1.00 42.88 77 ALA A CA 1
ATOM 602 C C . ALA A 1 77 ? 48.443 23.637 11.223 1.00 42.88 77 ALA A C 1
ATOM 604 O O . ALA A 1 77 ? 48.363 22.584 11.854 1.00 42.88 77 ALA A O 1
ATOM 605 N N . HIS A 1 78 ? 47.839 23.808 10.043 1.00 45.66 78 HIS A N 1
ATOM 606 C CA . HIS A 1 78 ? 47.027 22.785 9.379 1.00 45.66 78 HIS A CA 1
ATOM 607 C C . HIS A 1 78 ? 47.771 22.013 8.275 1.00 45.66 78 HIS A C 1
ATOM 609 O O . HIS A 1 78 ? 47.155 21.260 7.520 1.00 45.66 78 HIS A O 1
ATOM 615 N N . GLY A 1 79 ? 49.099 22.162 8.185 1.00 41.62 79 GLY A N 1
ATOM 616 C CA . GLY A 1 79 ? 49.957 21.350 7.314 1.00 41.62 79 GLY A CA 1
ATOM 617 C C . GLY A 1 79 ? 49.789 21.608 5.813 1.00 41.62 79 GLY A C 1
ATOM 618 O O . GLY A 1 79 ? 50.168 20.760 5.005 1.00 41.62 79 GLY A O 1
ATOM 619 N N . GLN A 1 80 ? 49.221 22.753 5.427 1.00 43.97 80 GLN A N 1
ATOM 620 C CA . GLN A 1 80 ? 48.946 23.111 4.031 1.00 43.97 80 GLN A CA 1
ATOM 621 C C . GLN A 1 80 ? 50.016 24.019 3.400 1.00 43.97 80 GLN A C 1
ATOM 623 O O . GLN A 1 80 ? 49.991 24.239 2.189 1.00 43.97 80 GLN A O 1
ATOM 628 N N . ARG A 1 81 ? 50.998 24.509 4.174 1.00 40.19 81 ARG A N 1
ATOM 629 C CA . ARG A 1 81 ? 52.173 25.232 3.651 1.00 40.19 81 ARG A CA 1
ATOM 630 C C . ARG A 1 81 ? 53.413 25.032 4.532 1.00 40.19 81 ARG A C 1
ATOM 632 O O . ARG A 1 81 ? 53.299 24.910 5.745 1.00 40.19 81 ARG A O 1
ATOM 639 N N . LEU A 1 82 ? 54.602 25.026 3.923 1.00 47.97 82 LEU A N 1
ATOM 640 C CA . LEU A 1 82 ? 55.906 24.896 4.594 1.00 47.97 82 LEU A CA 1
ATOM 641 C C . LEU A 1 82 ? 56.775 26.122 4.306 1.00 47.97 82 LEU A C 1
ATOM 643 O O . LEU A 1 82 ? 57.002 26.390 3.131 1.00 47.97 82 LEU A O 1
ATOM 647 N N . THR A 1 83 ? 57.296 26.781 5.356 1.00 44.75 83 THR A N 1
ATOM 648 C CA . THR A 1 83 ? 58.629 27.446 5.443 1.00 44.75 83 THR A CA 1
ATOM 649 C C . THR A 1 83 ? 58.746 28.188 6.789 1.00 44.75 83 THR A C 1
ATOM 651 O O . THR A 1 83 ? 57.794 28.862 7.153 1.00 44.75 83 THR A O 1
ATOM 654 N N . ALA A 1 84 ? 59.827 28.179 7.586 1.00 37.88 84 ALA A N 1
ATOM 655 C CA . ALA A 1 84 ? 61.250 27.807 7.441 1.00 37.88 84 ALA A CA 1
ATOM 656 C C . ALA A 1 84 ? 61.911 27.741 8.864 1.00 37.88 84 ALA A C 1
ATOM 658 O O . ALA A 1 84 ? 61.258 28.198 9.802 1.00 37.88 84 ALA A O 1
ATOM 659 N N . PRO A 1 85 ? 63.171 27.274 9.089 1.00 48.88 85 PRO A N 1
ATOM 660 C CA . PRO A 1 85 ? 64.212 26.879 8.136 1.00 48.88 85 PRO A CA 1
ATOM 661 C C . PRO A 1 85 ? 64.674 25.410 8.248 1.00 48.88 85 PRO A C 1
ATOM 663 O O . PRO A 1 85 ? 64.848 24.847 9.327 1.00 48.88 85 PRO A O 1
ATOM 666 N N . LEU A 1 86 ? 64.964 24.832 7.079 1.00 45.34 86 LEU A N 1
ATOM 667 C CA . LEU A 1 86 ? 65.434 23.460 6.826 1.00 45.34 86 LEU A CA 1
ATOM 668 C C . LEU A 1 86 ? 66.716 23.032 7.579 1.00 45.34 86 LEU A C 1
ATOM 670 O O . LEU A 1 86 ? 67.079 21.860 7.545 1.00 45.34 86 LEU A O 1
ATOM 674 N N . GLU A 1 87 ? 67.421 23.962 8.218 1.00 45.31 87 GLU A N 1
ATOM 675 C CA . GLU A 1 87 ? 68.672 23.702 8.943 1.00 45.31 87 GLU A CA 1
ATOM 676 C C . GLU A 1 87 ? 68.419 23.092 10.334 1.00 45.31 87 GLU A C 1
ATOM 678 O O . GLU A 1 87 ? 69.138 22.187 10.746 1.00 45.31 87 GLU A O 1
ATOM 683 N N . LEU A 1 88 ? 67.352 23.506 11.031 1.00 42.66 88 LEU A N 1
ATOM 684 C CA . LEU A 1 88 ? 67.026 23.002 12.374 1.00 42.66 88 LEU A CA 1
ATOM 685 C C . LEU A 1 88 ? 66.484 21.571 12.339 1.00 42.66 88 LEU A C 1
ATOM 687 O O . LEU A 1 88 ? 66.889 20.744 13.148 1.00 42.66 88 LEU A O 1
ATOM 691 N N . PHE A 1 89 ? 65.644 21.251 11.351 1.00 46.47 89 PHE A N 1
ATOM 692 C CA . PHE A 1 89 ? 65.146 19.886 11.170 1.00 46.47 89 PHE A CA 1
ATOM 693 C C . PHE A 1 89 ? 66.254 18.912 10.776 1.00 46.47 89 PHE A C 1
ATOM 695 O O . PHE A 1 89 ? 66.265 17.807 11.294 1.00 46.47 89 PHE A O 1
ATOM 702 N N . LYS A 1 90 ? 67.230 19.312 9.950 1.00 47.94 90 LYS A N 1
ATOM 703 C CA . LYS A 1 90 ? 68.374 18.443 9.622 1.00 47.94 90 LYS A CA 1
ATOM 704 C C . LYS A 1 90 ? 69.268 18.162 10.831 1.00 47.94 90 LYS A C 1
ATOM 706 O O . LYS A 1 90 ? 69.784 17.056 10.947 1.00 47.94 90 LYS A O 1
ATOM 711 N N . LEU A 1 91 ? 69.437 19.130 11.732 1.00 49.53 91 LEU A N 1
ATOM 712 C CA . LEU A 1 91 ? 70.186 18.956 12.981 1.00 49.53 91 LEU A CA 1
ATOM 713 C C . LEU A 1 91 ? 69.436 18.072 13.990 1.00 49.53 91 LEU A C 1
ATOM 715 O O . LEU A 1 91 ? 70.048 17.201 14.609 1.00 49.53 91 LEU A O 1
ATOM 719 N N . GLU A 1 92 ? 68.118 18.240 14.115 1.00 50.69 92 GLU A N 1
ATOM 720 C CA . GLU A 1 92 ? 67.284 17.404 14.985 1.00 50.69 92 GLU A CA 1
ATOM 721 C C . GLU A 1 92 ? 67.144 15.978 14.427 1.00 50.69 92 GLU A C 1
ATOM 723 O O . GLU A 1 92 ? 67.228 15.011 15.173 1.00 50.69 92 GLU A O 1
ATOM 728 N N . GLU A 1 93 ? 67.021 15.823 13.109 1.00 52.75 93 GLU A N 1
ATOM 729 C CA . GLU A 1 93 ? 66.936 14.533 12.420 1.00 52.75 93 GLU A CA 1
ATOM 730 C C . GLU A 1 93 ? 68.273 13.778 12.479 1.00 52.75 93 GLU A C 1
ATOM 732 O O . GLU A 1 93 ? 68.279 12.576 12.724 1.00 52.75 93 GLU A O 1
ATOM 737 N N . GLN A 1 94 ? 69.417 14.469 12.384 1.00 59.75 94 GLN A N 1
ATOM 738 C CA . GLN A 1 94 ? 70.735 13.868 12.632 1.00 59.75 94 GLN A CA 1
ATOM 739 C C . GLN A 1 94 ? 70.917 13.441 14.094 1.00 59.75 94 GLN A C 1
ATOM 741 O O . GLN A 1 94 ? 71.498 12.387 14.356 1.00 59.75 94 GLN A O 1
ATOM 746 N N . ARG A 1 95 ? 70.395 14.217 15.051 1.00 61.94 95 ARG A N 1
ATOM 747 C CA . ARG A 1 95 ? 70.442 13.887 16.482 1.00 61.94 95 ARG A CA 1
ATOM 748 C C . ARG A 1 95 ? 69.526 12.711 16.831 1.00 61.94 95 ARG A C 1
ATOM 750 O O . ARG A 1 95 ? 69.959 11.789 17.517 1.00 61.94 95 ARG A O 1
ATOM 757 N N . ILE A 1 96 ? 68.294 12.711 16.324 1.00 52.97 96 ILE A N 1
ATOM 758 C CA . ILE A 1 96 ? 67.307 11.643 16.523 1.00 52.97 96 ILE A CA 1
ATOM 759 C C . ILE A 1 96 ? 67.767 10.362 15.816 1.00 52.97 96 ILE A C 1
ATOM 761 O O . ILE A 1 96 ? 67.689 9.283 16.397 1.00 52.97 96 ILE A O 1
ATOM 765 N N . ALA A 1 97 ? 68.331 10.456 14.610 1.00 55.75 97 ALA A N 1
ATOM 766 C CA . ALA A 1 97 ? 68.914 9.301 13.934 1.00 55.75 97 ALA A CA 1
ATOM 767 C C . ALA A 1 97 ? 70.118 8.733 14.706 1.00 55.75 97 ALA A C 1
ATOM 769 O O . ALA A 1 97 ? 70.213 7.518 14.860 1.00 55.75 97 ALA A O 1
ATOM 770 N N . ALA A 1 98 ? 71.001 9.575 15.255 1.00 60.78 98 ALA A N 1
ATOM 771 C CA . ALA A 1 98 ? 72.140 9.113 16.051 1.00 60.78 98 ALA A CA 1
ATOM 772 C C . ALA A 1 98 ? 71.726 8.471 17.393 1.00 60.78 98 ALA A C 1
ATOM 774 O O . ALA A 1 98 ? 72.361 7.516 17.837 1.00 60.78 98 ALA A O 1
ATOM 775 N N . GLU A 1 99 ? 70.663 8.969 18.032 1.00 55.94 99 GLU A N 1
ATOM 776 C CA . GLU A 1 99 ? 70.204 8.495 19.344 1.00 55.94 99 GLU A CA 1
ATOM 777 C C . GLU A 1 99 ? 69.276 7.269 19.255 1.00 55.94 99 GLU A C 1
ATOM 779 O O . GLU A 1 99 ? 69.342 6.370 20.100 1.00 55.94 99 GLU A O 1
ATOM 784 N N . PHE A 1 100 ? 68.430 7.191 18.222 1.00 52.59 100 PHE A N 1
ATOM 785 C CA . PHE A 1 100 ? 67.365 6.188 18.136 1.00 52.59 100 PHE A CA 1
ATOM 786 C C . PHE A 1 100 ? 67.611 5.080 17.107 1.00 52.59 100 PHE A C 1
ATOM 788 O O . PHE A 1 100 ? 67.056 3.997 17.286 1.00 52.59 100 PHE A O 1
ATOM 795 N N . ALA A 1 101 ? 68.479 5.257 16.101 1.00 57.31 101 ALA A N 1
ATOM 796 C CA . ALA A 1 101 ? 68.790 4.182 15.150 1.00 57.31 101 ALA A CA 1
ATOM 797 C C . ALA A 1 101 ? 69.336 2.892 15.806 1.00 57.31 101 ALA A C 1
ATOM 799 O O . ALA A 1 101 ? 68.850 1.816 15.451 1.00 57.31 101 ALA A O 1
ATOM 800 N N . PRO A 1 102 ? 70.252 2.929 16.803 1.00 59.53 102 PRO A N 1
ATOM 801 C CA . PRO A 1 102 ? 70.710 1.693 17.439 1.00 59.53 102 PRO A CA 1
ATOM 802 C C . PRO A 1 102 ? 69.626 1.025 18.303 1.00 59.53 102 PRO A C 1
ATOM 804 O O . PRO A 1 102 ? 69.610 -0.198 18.427 1.00 59.53 102 PRO A O 1
ATOM 807 N N . ARG A 1 103 ? 68.680 1.796 18.861 1.00 55.03 103 ARG A N 1
ATOM 808 C CA . ARG A 1 103 ? 67.547 1.260 19.638 1.00 55.03 103 ARG A CA 1
ATOM 809 C C . ARG A 1 103 ? 66.472 0.650 18.746 1.00 55.03 103 ARG A C 1
ATOM 811 O O . ARG A 1 103 ? 65.937 -0.402 19.077 1.00 55.03 103 ARG A O 1
ATOM 818 N N . VAL A 1 104 ? 66.185 1.280 17.610 1.00 53.66 104 VAL A N 1
ATOM 819 C CA . VAL A 1 104 ? 65.243 0.755 16.616 1.00 53.66 104 VAL A CA 1
ATOM 820 C C . VAL A 1 104 ? 65.791 -0.523 15.990 1.00 53.66 104 VAL A C 1
ATOM 822 O O . VAL A 1 104 ? 65.033 -1.472 15.837 1.00 53.66 104 VAL A O 1
ATOM 825 N N . GLU A 1 105 ? 67.098 -0.613 15.728 1.00 63.38 105 GLU A N 1
ATOM 826 C CA . GLU A 1 105 ? 67.693 -1.849 15.209 1.00 63.38 105 GLU A CA 1
ATOM 827 C C . GLU A 1 105 ? 67.703 -2.978 16.253 1.00 63.38 105 GLU A C 1
ATOM 829 O O . GLU A 1 105 ? 67.409 -4.122 15.916 1.00 63.38 105 GLU A O 1
ATOM 834 N N . GLN A 1 106 ? 67.925 -2.676 17.539 1.00 59.06 106 GLN A N 1
ATOM 835 C CA . GLN A 1 106 ? 67.773 -3.670 18.613 1.00 59.06 106 GLN A CA 1
ATOM 836 C C . GLN A 1 106 ? 66.329 -4.166 18.757 1.00 59.06 106 GLN A C 1
ATOM 838 O O . GLN A 1 106 ? 66.107 -5.365 18.921 1.00 59.06 106 GLN A O 1
ATOM 843 N N . VAL A 1 107 ? 65.343 -3.270 18.658 1.00 51.38 107 VAL A N 1
ATOM 844 C CA . VAL A 1 107 ? 63.923 -3.645 18.697 1.00 51.38 107 VAL A CA 1
ATOM 845 C C . VAL A 1 107 ? 63.533 -4.419 17.440 1.00 51.38 107 VAL A C 1
ATOM 847 O O . VAL A 1 107 ? 62.803 -5.399 17.545 1.00 51.38 107 VAL A O 1
ATOM 850 N N . ARG A 1 108 ? 64.056 -4.061 16.263 1.00 57.09 108 ARG A N 1
ATOM 851 C CA . ARG A 1 108 ? 63.816 -4.783 15.007 1.00 57.09 108 ARG A CA 1
ATOM 852 C C . ARG A 1 108 ? 64.390 -6.198 15.049 1.00 57.09 108 ARG A C 1
ATOM 854 O O . ARG A 1 108 ? 63.702 -7.129 14.650 1.00 57.09 108 ARG A O 1
ATOM 861 N N . LEU A 1 109 ? 65.598 -6.377 15.588 1.00 61.75 109 LEU A N 1
ATOM 862 C CA . LEU A 1 109 ? 66.210 -7.697 15.778 1.00 61.75 109 LEU A CA 1
ATOM 863 C C . LEU A 1 109 ? 65.460 -8.536 16.824 1.00 61.75 109 LEU A C 1
ATOM 865 O O . LEU A 1 109 ? 65.266 -9.730 16.617 1.00 61.75 109 LEU A O 1
ATOM 869 N N . ALA A 1 110 ? 64.980 -7.923 17.911 1.00 54.31 110 ALA A N 1
ATOM 870 C CA . ALA A 1 110 ? 64.154 -8.608 18.908 1.00 54.31 110 ALA A CA 1
ATOM 871 C C . ALA A 1 110 ? 62.765 -8.985 18.362 1.00 54.31 110 ALA A C 1
ATOM 873 O O . ALA A 1 110 ? 62.265 -10.067 18.651 1.00 54.31 110 ALA A O 1
ATOM 874 N N . THR A 1 111 ? 62.160 -8.125 17.540 1.00 49.78 111 THR A N 1
ATOM 875 C CA . THR A 1 111 ? 60.853 -8.382 16.915 1.00 49.78 111 THR A CA 1
ATOM 876 C C . THR A 1 111 ? 60.970 -9.463 15.845 1.00 49.78 111 THR A C 1
ATOM 878 O O . THR A 1 111 ? 60.141 -10.360 15.826 1.00 49.78 111 THR A O 1
ATOM 881 N N . ALA A 1 112 ? 62.044 -9.456 15.045 1.00 57.75 112 ALA A N 1
ATOM 882 C CA . ALA A 1 112 ? 62.334 -10.518 14.083 1.00 57.75 112 ALA A CA 1
ATOM 883 C C . ALA A 1 112 ? 62.580 -11.872 14.773 1.00 57.75 112 ALA A C 1
ATOM 885 O O . ALA A 1 112 ? 62.074 -12.888 14.313 1.00 57.75 112 ALA A O 1
ATOM 886 N N . ALA A 1 113 ? 63.275 -11.893 15.918 1.00 58.81 113 ALA A N 1
ATOM 887 C CA . ALA A 1 113 ? 63.462 -13.118 16.700 1.00 58.81 113 ALA A CA 1
ATOM 888 C C . ALA A 1 113 ? 62.137 -13.666 17.267 1.00 58.81 113 ALA A C 1
ATOM 890 O O . ALA A 1 113 ? 61.921 -14.875 17.268 1.00 58.81 113 ALA A O 1
ATOM 891 N N . VAL A 1 114 ? 61.233 -12.783 17.708 1.00 53.66 114 VAL A N 1
ATOM 892 C CA . VAL A 1 114 ? 59.891 -13.157 18.190 1.00 53.66 114 VAL A CA 1
ATOM 893 C C . VAL A 1 114 ? 58.973 -13.580 17.038 1.00 53.66 114 VAL A C 1
ATOM 895 O O . VAL A 1 114 ? 58.178 -14.500 17.207 1.00 53.66 114 VAL A O 1
ATOM 898 N N . GLU A 1 115 ? 59.087 -12.962 15.861 1.00 50.97 115 GLU A N 1
ATOM 899 C CA . GLU A 1 115 ? 58.369 -13.375 14.649 1.00 50.97 115 GLU A CA 1
ATOM 900 C C . GLU A 1 115 ? 58.847 -14.732 14.139 1.00 50.97 115 GLU A C 1
ATOM 902 O O . GLU A 1 115 ? 58.015 -15.556 13.773 1.00 50.97 115 GLU A O 1
ATOM 907 N N . ASP A 1 116 ? 60.148 -15.016 14.173 1.00 60.78 116 ASP A N 1
ATOM 908 C CA . ASP A 1 116 ? 60.681 -16.331 13.812 1.00 60.78 116 ASP A CA 1
ATOM 909 C C . ASP A 1 116 ? 60.222 -17.415 14.802 1.00 60.78 116 ASP A C 1
ATOM 911 O O . ASP A 1 116 ? 59.846 -18.517 14.392 1.00 60.78 116 ASP A O 1
ATOM 915 N N . GLU A 1 117 ? 60.154 -17.100 16.100 1.00 57.28 117 GLU A N 1
ATOM 916 C CA . GLU A 1 117 ? 59.636 -18.008 17.130 1.00 57.28 117 GLU A CA 1
ATOM 917 C C . GLU A 1 117 ? 58.113 -18.219 16.999 1.00 57.28 117 GLU A C 1
ATOM 919 O O . GLU A 1 117 ? 57.623 -19.349 17.093 1.00 57.28 117 GLU A O 1
ATOM 924 N N . PHE A 1 118 ? 57.360 -17.160 16.678 1.00 50.47 118 PHE A N 1
ATOM 925 C CA . PHE A 1 118 ? 55.925 -17.215 16.389 1.00 50.47 118 PHE A CA 1
ATOM 926 C C . PHE A 1 118 ? 55.629 -17.993 15.103 1.00 50.47 118 PHE A C 1
ATOM 928 O O . PHE A 1 118 ? 54.720 -18.820 15.084 1.00 50.47 118 PHE A O 1
ATOM 935 N N . ASN A 1 119 ? 56.422 -17.804 14.049 1.00 55.88 119 ASN A N 1
ATOM 936 C CA . ASN A 1 119 ? 56.291 -18.528 12.788 1.00 55.88 119 ASN A CA 1
ATOM 937 C C . ASN A 1 119 ? 56.655 -20.011 12.954 1.00 55.88 119 ASN A C 1
ATOM 939 O O . ASN A 1 119 ? 55.968 -20.868 12.397 1.00 55.88 119 ASN A O 1
ATOM 943 N N . ALA A 1 120 ? 57.648 -20.344 13.787 1.00 60.06 120 ALA A N 1
ATOM 944 C CA . ALA A 1 120 ? 57.966 -21.728 14.146 1.00 60.06 120 ALA A CA 1
ATOM 945 C C . ALA A 1 120 ? 56.843 -22.403 14.966 1.00 60.06 120 ALA A C 1
ATOM 947 O O . ALA A 1 120 ? 56.530 -23.579 14.752 1.00 60.06 120 ALA A O 1
ATOM 948 N N . LEU A 1 121 ? 56.191 -21.664 15.872 1.00 52.12 121 LEU A N 1
ATOM 949 C CA . LEU A 1 121 ? 55.009 -22.115 16.621 1.00 52.12 121 LEU A CA 1
ATOM 950 C C . LEU A 1 121 ? 53.769 -22.261 15.728 1.00 52.12 121 LEU A C 1
ATOM 952 O O . LEU A 1 121 ? 53.026 -23.234 15.861 1.00 52.12 121 LEU A O 1
ATOM 956 N N . SER A 1 122 ? 53.575 -21.339 14.786 1.00 50.97 122 SER A N 1
ATOM 957 C CA . SER A 1 122 ? 52.464 -21.339 13.832 1.00 50.97 122 SER A CA 1
ATOM 958 C C . SER A 1 122 ? 52.609 -22.459 12.795 1.00 50.97 122 SER A C 1
ATOM 960 O O . SER A 1 122 ? 51.628 -23.113 12.449 1.00 50.97 122 SER A O 1
ATOM 962 N N . ALA A 1 123 ? 53.839 -22.789 12.384 1.00 54.22 123 ALA A N 1
ATOM 963 C CA . ALA A 1 123 ? 54.130 -23.956 11.550 1.00 54.22 123 ALA A CA 1
ATOM 964 C C . ALA A 1 123 ? 53.798 -25.280 12.268 1.00 54.22 123 ALA A C 1
ATOM 966 O O . ALA A 1 123 ? 53.126 -26.134 11.689 1.00 54.22 123 ALA A O 1
ATOM 967 N N . LYS A 1 124 ? 54.160 -25.424 13.555 1.00 57.00 124 LYS A N 1
ATOM 968 C CA . LYS A 1 124 ? 53.747 -26.576 14.386 1.00 57.00 124 LYS A CA 1
ATOM 969 C C . LYS A 1 124 ? 52.232 -26.638 14.607 1.00 57.00 124 LYS A C 1
ATOM 971 O O . LYS A 1 124 ? 51.656 -27.725 14.620 1.00 57.00 124 LYS A O 1
ATOM 976 N N . GLY A 1 125 ? 51.582 -25.486 14.769 1.00 50.16 125 GLY A N 1
ATOM 977 C CA . GLY A 1 125 ? 50.126 -25.376 14.870 1.00 50.16 125 GLY A CA 1
ATOM 978 C C . GLY A 1 125 ? 49.419 -25.794 13.580 1.00 50.16 125 GLY A C 1
ATOM 979 O O . GLY A 1 125 ? 48.456 -26.555 13.627 1.00 50.16 125 GLY A O 1
ATOM 980 N N . ASN A 1 126 ? 49.940 -25.382 12.424 1.00 53.84 126 ASN A N 1
ATOM 981 C CA . ASN A 1 126 ? 49.403 -25.757 11.119 1.00 53.84 126 ASN A CA 1
ATOM 982 C C . ASN A 1 126 ? 49.630 -27.238 10.798 1.00 53.84 126 ASN A C 1
ATOM 984 O O . ASN A 1 126 ? 48.729 -27.861 10.242 1.00 53.84 126 ASN A O 1
ATOM 988 N N . GLU A 1 127 ? 50.745 -27.853 11.205 1.00 56.03 127 GLU A N 1
ATOM 989 C CA . GLU A 1 127 ? 50.905 -29.314 11.119 1.00 56.03 127 GLU A CA 1
ATOM 990 C C . GLU A 1 127 ? 49.897 -30.054 12.008 1.00 56.03 127 GLU A C 1
ATOM 992 O O . GLU A 1 127 ? 49.290 -31.027 11.560 1.00 56.03 127 GLU A O 1
ATOM 997 N N . ALA A 1 128 ? 49.637 -29.570 13.228 1.00 52.81 128 ALA A N 1
ATOM 998 C CA . ALA A 1 128 ? 48.639 -30.157 14.124 1.00 52.81 128 ALA A CA 1
ATOM 999 C C . ALA A 1 128 ? 47.202 -30.000 13.594 1.00 52.81 128 ALA A C 1
ATOM 1001 O O . ALA A 1 128 ? 46.407 -30.933 13.694 1.00 52.81 128 ALA A O 1
ATOM 1002 N N . VAL A 1 129 ? 46.873 -28.861 12.978 1.00 51.31 129 VAL A N 1
ATOM 1003 C CA . VAL A 1 129 ? 45.574 -28.616 12.327 1.00 51.31 129 VAL A CA 1
ATOM 1004 C C . VAL A 1 129 ? 45.437 -29.439 11.050 1.00 51.31 129 VAL A C 1
ATOM 1006 O O . VAL A 1 129 ? 44.365 -29.973 10.784 1.00 51.31 129 VAL A O 1
ATOM 1009 N N . THR A 1 130 ? 46.512 -29.625 10.286 1.00 56.28 130 THR A N 1
ATOM 1010 C CA . THR A 1 130 ? 46.492 -30.468 9.083 1.00 56.28 130 THR A CA 1
ATOM 1011 C C . THR A 1 130 ? 46.365 -31.947 9.457 1.00 56.28 130 THR A C 1
ATOM 1013 O O . THR A 1 130 ? 45.574 -32.664 8.847 1.00 56.28 130 THR A O 1
ATOM 1016 N N . ALA A 1 131 ? 47.038 -32.397 10.521 1.00 56.19 131 ALA A N 1
ATOM 1017 C CA . ALA A 1 131 ? 46.869 -33.737 11.083 1.00 56.19 131 ALA A CA 1
ATOM 1018 C C . ALA A 1 131 ? 45.467 -33.944 11.686 1.00 56.19 131 ALA A C 1
ATOM 1020 O O . ALA A 1 131 ? 44.868 -35.001 11.492 1.00 56.19 131 ALA A O 1
ATOM 1021 N N . ALA A 1 132 ? 44.901 -32.931 12.352 1.00 47.62 132 ALA A N 1
ATOM 1022 C CA . ALA A 1 132 ? 43.534 -32.962 12.868 1.00 47.62 132 ALA A CA 1
ATOM 1023 C C . ALA A 1 132 ? 42.495 -32.969 11.738 1.00 47.62 132 ALA A C 1
ATOM 1025 O O . ALA A 1 132 ? 41.551 -33.748 11.794 1.00 47.62 132 ALA A O 1
ATOM 1026 N N . ASN A 1 133 ? 42.691 -32.191 10.672 1.00 49.38 133 ASN A N 1
ATOM 1027 C CA . ASN A 1 133 ? 41.815 -32.180 9.499 1.00 49.38 133 ASN A CA 1
ATOM 1028 C C . ASN A 1 133 ? 41.921 -33.482 8.695 1.00 49.38 133 ASN A C 1
ATOM 1030 O O . ASN A 1 133 ? 40.906 -33.983 8.210 1.00 49.38 133 ASN A O 1
ATOM 1034 N N . ALA A 1 134 ? 43.109 -34.086 8.613 1.00 55.19 134 ALA A N 1
ATOM 1035 C CA . ALA A 1 134 ? 43.290 -35.422 8.051 1.00 55.19 134 ALA A CA 1
ATOM 1036 C C . ALA A 1 134 ? 42.612 -36.497 8.921 1.00 55.19 134 ALA A C 1
ATOM 1038 O O . ALA A 1 134 ? 41.963 -37.395 8.387 1.00 55.19 134 ALA A O 1
ATOM 1039 N N . ALA A 1 135 ? 42.679 -36.381 10.252 1.00 53.06 135 ALA A N 1
ATOM 1040 C CA . ALA A 1 135 ? 41.988 -37.275 11.181 1.00 53.06 135 ALA A CA 1
ATOM 1041 C C . ALA A 1 135 ? 40.459 -37.101 11.144 1.00 53.06 135 ALA A C 1
ATOM 1043 O O . ALA A 1 135 ? 39.737 -38.094 11.194 1.00 53.06 135 ALA A O 1
ATOM 1044 N N . VAL A 1 136 ? 39.957 -35.871 10.993 1.00 52.97 136 VAL A N 1
ATOM 1045 C CA . VAL A 1 136 ? 38.530 -35.561 10.807 1.00 52.97 136 VAL A CA 1
ATOM 1046 C C . VAL A 1 136 ? 38.041 -36.074 9.458 1.00 52.97 136 VAL A C 1
ATOM 1048 O O . VAL A 1 136 ? 36.983 -36.693 9.406 1.00 52.97 136 VAL A O 1
ATOM 1051 N N . SER A 1 137 ? 38.829 -35.923 8.394 1.00 52.31 137 SER A N 1
ATOM 1052 C CA . SER A 1 137 ? 38.505 -36.475 7.073 1.00 52.31 137 SER A CA 1
ATOM 1053 C C . SER A 1 137 ? 38.501 -38.007 7.103 1.00 52.31 137 SER A C 1
ATOM 1055 O O . SER A 1 137 ? 37.567 -38.638 6.616 1.00 52.31 137 SER A O 1
ATOM 1057 N N . ALA A 1 138 ? 39.478 -38.630 7.770 1.00 54.62 138 ALA A N 1
ATOM 1058 C CA . ALA A 1 138 ? 39.503 -40.076 7.989 1.00 54.62 138 ALA A CA 1
ATOM 1059 C C . ALA A 1 138 ? 38.333 -40.554 8.870 1.00 54.62 138 ALA A C 1
ATOM 1061 O O . ALA A 1 138 ? 37.783 -41.630 8.636 1.00 54.62 138 ALA A O 1
ATOM 1062 N N . ALA A 1 139 ? 37.911 -39.759 9.858 1.00 47.38 139 ALA A N 1
ATOM 1063 C CA . ALA A 1 139 ? 36.744 -40.038 10.690 1.00 47.38 139 ALA A CA 1
ATOM 1064 C C . ALA A 1 139 ? 35.424 -39.844 9.927 1.00 47.38 139 ALA A C 1
ATOM 1066 O O . ALA A 1 139 ? 34.490 -40.611 10.137 1.00 47.38 139 ALA A O 1
ATOM 1067 N N . GLN A 1 140 ? 35.343 -38.877 9.011 1.00 50.69 140 GLN A N 1
ATOM 1068 C CA . GLN A 1 140 ? 34.197 -38.666 8.124 1.00 50.69 140 GLN A CA 1
ATOM 1069 C C . GLN A 1 140 ? 34.076 -39.779 7.083 1.00 50.69 140 GLN A C 1
ATOM 1071 O O . GLN A 1 140 ? 32.964 -40.228 6.828 1.00 50.69 140 GLN A O 1
ATOM 1076 N N . ILE A 1 141 ? 35.196 -40.287 6.563 1.00 58.84 141 ILE A N 1
ATOM 1077 C CA . ILE A 1 141 ? 35.221 -41.472 5.697 1.00 58.84 141 ILE A CA 1
ATOM 1078 C C . ILE A 1 141 ? 34.821 -42.720 6.493 1.00 58.84 141 ILE A C 1
ATOM 1080 O O . ILE A 1 141 ? 33.981 -43.490 6.047 1.00 58.84 141 ILE A O 1
ATOM 1084 N N . LYS A 1 142 ? 35.327 -42.906 7.719 1.00 56.66 142 LYS A N 1
ATOM 1085 C CA . LYS A 1 142 ? 34.860 -44.001 8.589 1.00 56.66 142 LYS A CA 1
ATOM 1086 C C . LYS A 1 142 ? 33.381 -43.867 8.944 1.00 56.66 142 LYS A C 1
ATOM 1088 O O . LYS A 1 142 ? 32.694 -44.876 9.021 1.00 56.66 142 LYS A O 1
ATOM 1093 N N . LYS A 1 143 ? 32.874 -42.645 9.123 1.00 47.94 143 LYS A N 1
ATOM 1094 C CA . LYS A 1 143 ? 31.453 -42.374 9.355 1.00 47.94 143 LYS A CA 1
ATOM 1095 C C . LYS A 1 143 ? 30.624 -42.671 8.110 1.00 47.94 143 LYS A C 1
ATOM 1097 O O . LYS A 1 143 ? 29.566 -43.265 8.258 1.00 47.94 143 LYS A O 1
ATOM 1102 N N . SER A 1 144 ? 31.065 -42.300 6.908 1.00 49.53 144 SER A N 1
ATOM 1103 C CA . SER A 1 144 ? 30.330 -42.592 5.670 1.00 49.53 144 SER A CA 1
ATOM 1104 C C . SER A 1 144 ? 30.334 -44.085 5.349 1.00 49.53 144 SER A C 1
ATOM 1106 O O . SER A 1 144 ? 29.289 -44.612 4.982 1.00 49.53 144 SER A O 1
ATOM 1108 N N . VAL A 1 145 ? 31.447 -44.783 5.594 1.00 59.78 145 VAL A N 1
ATOM 1109 C CA . VAL A 1 145 ? 31.533 -46.247 5.497 1.00 59.78 145 VAL A CA 1
ATOM 1110 C C . VAL A 1 145 ? 30.644 -46.909 6.549 1.00 59.78 145 VAL A C 1
ATOM 1112 O O . VAL A 1 145 ? 29.810 -47.722 6.184 1.00 59.78 145 VAL A O 1
ATOM 1115 N N . ALA A 1 146 ? 30.699 -46.490 7.816 1.00 49.34 146 ALA A N 1
ATOM 1116 C CA . ALA A 1 146 ? 29.816 -47.017 8.860 1.00 49.34 146 ALA A CA 1
ATOM 1117 C C . ALA A 1 146 ? 28.332 -46.702 8.599 1.00 49.34 146 ALA A C 1
ATOM 1119 O O . ALA A 1 146 ? 27.469 -47.498 8.937 1.00 49.34 146 ALA A O 1
ATOM 1120 N N . THR A 1 147 ? 28.016 -45.562 7.976 1.00 51.94 147 THR A N 1
ATOM 1121 C CA . THR A 1 147 ? 26.641 -45.210 7.574 1.00 51.94 147 THR A CA 1
ATOM 1122 C C . THR A 1 147 ? 26.194 -46.049 6.376 1.00 51.94 147 THR A C 1
ATOM 1124 O O . THR A 1 147 ? 25.046 -46.471 6.326 1.00 51.94 147 THR A O 1
ATOM 1127 N N . SER A 1 148 ? 27.100 -46.350 5.443 1.00 50.28 148 SER A N 1
ATOM 1128 C CA . SER A 1 148 ? 26.856 -47.280 4.339 1.00 50.28 148 SER A CA 1
ATOM 1129 C C . SER A 1 148 ? 26.639 -48.706 4.848 1.00 50.28 148 SER A C 1
ATOM 1131 O O . SER A 1 148 ? 25.684 -49.350 4.438 1.00 50.28 148 SER A O 1
ATOM 1133 N N . GLU A 1 149 ? 27.463 -49.178 5.785 1.00 58.03 149 GLU A N 1
ATOM 1134 C CA . GLU A 1 149 ? 27.318 -50.486 6.433 1.00 58.03 149 GLU A CA 1
ATOM 1135 C C . GLU A 1 149 ? 26.051 -50.558 7.294 1.00 58.03 149 GLU A C 1
ATOM 1137 O O . GLU A 1 149 ? 25.392 -51.591 7.323 1.00 58.03 149 GLU A O 1
ATOM 1142 N N . LEU A 1 150 ? 25.665 -49.464 7.961 1.00 48.75 150 LEU A N 1
ATOM 1143 C CA . LEU A 1 150 ? 24.415 -49.378 8.719 1.00 48.75 150 LEU A CA 1
ATOM 1144 C C . LEU A 1 150 ? 23.196 -49.387 7.792 1.00 48.75 150 LEU A C 1
ATOM 1146 O O . LEU A 1 150 ? 22.197 -50.017 8.123 1.00 48.75 150 LEU A O 1
ATOM 1150 N N . ASN A 1 151 ? 23.277 -48.736 6.632 1.00 50.31 151 ASN A N 1
ATOM 1151 C CA . ASN A 1 151 ? 22.224 -48.775 5.620 1.00 50.31 151 ASN A CA 1
ATOM 1152 C C . ASN A 1 151 ? 22.127 -50.160 4.973 1.00 50.31 151 ASN A C 1
ATOM 1154 O O . ASN A 1 151 ? 21.025 -50.669 4.804 1.00 50.31 151 ASN A O 1
ATOM 1158 N N . GLU A 1 152 ? 23.256 -50.815 4.702 1.00 57.06 152 GLU A N 1
ATOM 1159 C CA . GLU A 1 152 ? 23.284 -52.186 4.186 1.00 57.06 152 GLU A CA 1
ATOM 1160 C C . GLU A 1 152 ? 22.796 -53.194 5.243 1.00 57.06 152 GLU A C 1
ATOM 1162 O O . GLU A 1 152 ? 22.075 -54.141 4.931 1.00 57.06 152 GLU A O 1
ATOM 1167 N N . TYR A 1 153 ? 23.113 -52.969 6.523 1.00 49.34 153 TYR A N 1
ATOM 1168 C CA . TYR A 1 153 ? 22.564 -53.735 7.640 1.00 49.34 153 TYR A CA 1
ATOM 1169 C C . TYR A 1 153 ? 21.068 -53.468 7.822 1.00 49.34 153 TYR A C 1
ATOM 1171 O O . TYR A 1 153 ? 20.329 -54.413 8.071 1.00 49.34 153 TYR A O 1
ATOM 1179 N N . SER A 1 154 ? 20.605 -52.225 7.663 1.00 45.31 154 SER A N 1
ATOM 1180 C CA . SER A 1 154 ? 19.184 -51.862 7.708 1.00 45.31 154 SER A CA 1
ATOM 1181 C C . SER A 1 154 ? 18.422 -52.519 6.567 1.00 45.31 154 SER A C 1
ATOM 1183 O O . SER A 1 154 ? 17.392 -53.123 6.821 1.00 45.31 154 SER A O 1
ATOM 1185 N N . GLU A 1 155 ? 18.945 -52.506 5.340 1.00 53.53 155 GLU A N 1
ATOM 1186 C CA . GLU A 1 155 ? 18.328 -53.202 4.208 1.00 53.53 155 GLU A CA 1
ATOM 1187 C C . GLU A 1 155 ? 18.316 -54.717 4.414 1.00 53.53 155 GLU A C 1
ATOM 1189 O O . GLU A 1 155 ? 17.298 -55.363 4.166 1.00 53.53 155 GLU A O 1
ATOM 1194 N N . ARG A 1 156 ? 19.399 -55.312 4.932 1.00 54.22 156 ARG A N 1
ATOM 1195 C CA . ARG A 1 156 ? 19.423 -56.743 5.285 1.00 54.22 156 ARG A CA 1
ATOM 1196 C C . ARG A 1 156 ? 18.477 -57.065 6.438 1.00 54.22 156 ARG A C 1
ATOM 1198 O O . ARG A 1 156 ? 17.849 -58.119 6.413 1.00 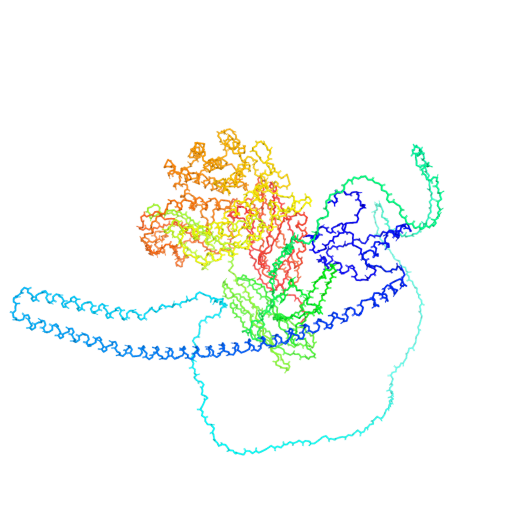54.22 156 ARG A O 1
ATOM 1205 N N . PHE A 1 157 ? 18.349 -56.182 7.425 1.00 47.88 157 PHE A N 1
ATOM 1206 C CA . PHE A 1 157 ? 17.449 -56.328 8.565 1.00 47.88 157 PHE A CA 1
ATOM 1207 C C . PHE A 1 157 ? 15.990 -56.154 8.150 1.00 47.88 157 PHE A C 1
ATOM 1209 O O . PHE A 1 157 ? 15.156 -56.937 8.582 1.00 47.88 157 PHE A O 1
ATOM 1216 N N . ASP A 1 158 ? 15.680 -55.203 7.274 1.00 51.34 158 ASP A N 1
ATOM 1217 C CA . ASP A 1 158 ? 14.355 -55.009 6.693 1.00 51.34 158 ASP A CA 1
ATOM 1218 C C . ASP A 1 158 ? 13.994 -56.190 5.786 1.00 51.34 158 ASP A C 1
ATOM 1220 O O . ASP A 1 158 ? 12.899 -56.726 5.904 1.00 51.34 158 ASP A O 1
ATOM 1224 N N . THR A 1 159 ? 14.936 -56.708 4.991 1.00 58.38 159 THR A N 1
ATOM 1225 C CA . THR A 1 159 ? 14.732 -57.919 4.175 1.00 58.38 159 THR A CA 1
ATOM 1226 C C . THR A 1 159 ? 14.545 -59.167 5.050 1.00 58.38 159 THR A C 1
ATOM 1228 O O . THR A 1 159 ? 13.664 -59.988 4.793 1.00 58.38 159 THR A O 1
ATOM 1231 N N . ALA A 1 160 ? 15.329 -59.311 6.125 1.00 50.31 160 ALA A N 1
ATOM 1232 C CA . ALA A 1 160 ? 15.196 -60.405 7.085 1.00 50.31 160 ALA A CA 1
ATOM 1233 C C . ALA A 1 160 ? 13.905 -60.292 7.907 1.00 50.31 160 ALA A C 1
ATOM 1235 O O . ALA A 1 160 ? 13.255 -61.304 8.151 1.00 50.31 160 ALA A O 1
ATOM 1236 N N . ARG A 1 161 ? 13.494 -59.082 8.300 1.00 49.44 161 ARG A N 1
ATOM 1237 C CA . ARG A 1 161 ? 12.225 -58.801 8.981 1.00 49.44 161 ARG A CA 1
ATOM 1238 C C . ARG A 1 161 ? 11.051 -59.100 8.058 1.00 49.44 161 ARG A C 1
ATOM 1240 O O . ARG A 1 161 ? 10.124 -59.782 8.479 1.00 49.44 161 ARG A O 1
ATOM 1247 N N . ASP A 1 162 ? 11.102 -58.663 6.809 1.00 51.88 162 ASP A N 1
ATOM 1248 C CA . ASP A 1 162 ? 10.030 -58.867 5.837 1.00 51.88 162 ASP A CA 1
ATOM 1249 C C . ASP A 1 162 ? 9.907 -60.346 5.423 1.00 51.88 162 ASP A C 1
ATOM 1251 O O . ASP A 1 162 ? 8.811 -60.799 5.093 1.00 51.88 162 ASP A O 1
ATOM 1255 N N . ALA A 1 163 ? 10.984 -61.134 5.544 1.00 52.38 163 ALA A N 1
ATOM 1256 C CA . ALA A 1 163 ? 10.954 -62.593 5.413 1.00 52.38 163 ALA A CA 1
ATOM 1257 C C . ALA A 1 163 ? 10.528 -63.323 6.707 1.00 52.38 163 ALA A C 1
ATOM 1259 O O . ALA A 1 163 ? 9.804 -64.319 6.648 1.00 52.38 163 ALA A O 1
ATOM 1260 N N . ALA A 1 164 ? 10.946 -62.845 7.885 1.00 46.28 164 ALA A N 1
ATOM 1261 C CA . ALA A 1 164 ? 10.717 -63.509 9.171 1.00 46.28 164 ALA A CA 1
ATOM 1262 C C . ALA A 1 164 ? 9.337 -63.215 9.769 1.00 46.28 164 ALA A C 1
ATOM 1264 O O . ALA A 1 164 ? 8.735 -64.105 10.364 1.00 46.28 164 ALA A O 1
ATOM 1265 N N . VAL A 1 165 ? 8.808 -61.998 9.607 1.00 51.12 165 VAL A N 1
ATOM 1266 C CA . VAL A 1 165 ? 7.506 -61.588 10.156 1.00 51.12 165 VAL A CA 1
ATOM 1267 C C . VAL A 1 165 ? 6.355 -62.438 9.603 1.00 51.12 165 VAL A C 1
ATOM 1269 O O . VAL A 1 165 ? 5.555 -62.904 10.415 1.00 51.12 165 VAL A O 1
ATOM 1272 N N . PRO A 1 166 ? 6.262 -62.758 8.297 1.00 50.81 166 PRO A N 1
ATOM 1273 C CA . PRO A 1 166 ? 5.242 -63.680 7.799 1.00 50.81 166 PRO A CA 1
ATOM 1274 C C . PRO A 1 166 ? 5.372 -65.083 8.405 1.00 50.81 166 PRO A C 1
ATOM 1276 O O . PRO A 1 166 ? 4.372 -65.670 8.810 1.00 50.81 166 PRO A O 1
ATOM 1279 N N . VAL A 1 167 ? 6.599 -65.599 8.541 1.00 54.84 167 VAL A N 1
ATOM 1280 C CA . VAL A 1 167 ? 6.863 -66.940 9.092 1.00 54.84 167 VAL A CA 1
ATOM 1281 C C . VAL A 1 167 ? 6.518 -67.005 10.581 1.00 54.84 167 VAL A C 1
ATOM 1283 O O . VAL A 1 167 ? 5.799 -67.907 11.000 1.00 54.84 167 VAL A O 1
ATOM 1286 N N . LEU A 1 168 ? 6.950 -66.024 11.379 1.00 48.38 168 LEU A N 1
ATOM 1287 C CA . LEU A 1 168 ? 6.622 -65.914 12.804 1.00 48.38 168 LEU A CA 1
ATOM 1288 C C . LEU A 1 168 ? 5.122 -65.721 13.033 1.00 48.38 168 LEU A C 1
ATOM 1290 O O . LEU A 1 168 ? 4.572 -66.311 13.959 1.00 48.38 168 LEU A O 1
ATOM 1294 N N . THR A 1 169 ? 4.444 -64.959 12.171 1.00 52.84 169 THR A N 1
ATOM 1295 C CA . THR A 1 169 ? 2.988 -64.772 12.250 1.00 52.84 169 THR A CA 1
ATOM 1296 C C . THR A 1 169 ? 2.254 -66.076 11.938 1.00 52.84 169 THR A C 1
ATOM 1298 O O . THR A 1 169 ? 1.330 -66.441 12.659 1.00 52.84 169 THR A O 1
ATOM 1301 N N . VAL A 1 170 ? 2.699 -66.839 10.934 1.00 57.91 170 VAL A N 1
ATOM 1302 C CA . VAL A 1 170 ? 2.141 -68.167 10.626 1.00 57.91 170 VAL A CA 1
ATOM 1303 C C . VAL A 1 170 ? 2.405 -69.155 11.764 1.00 57.91 170 VAL A C 1
ATOM 1305 O O . VAL A 1 170 ? 1.483 -69.850 12.183 1.00 57.91 170 VAL A O 1
ATOM 1308 N N . VAL A 1 171 ? 3.617 -69.187 12.327 1.00 55.78 171 VAL A N 1
ATOM 1309 C CA . VAL A 1 171 ? 3.952 -70.048 13.475 1.00 55.78 171 VAL A CA 1
ATOM 1310 C C . VAL A 1 171 ? 3.102 -69.690 14.694 1.00 55.78 171 VAL A C 1
ATOM 1312 O O . VAL A 1 171 ? 2.576 -70.596 15.340 1.00 55.78 171 VAL A O 1
ATOM 1315 N N . LEU A 1 172 ? 2.910 -68.399 14.983 1.00 50.88 172 LEU A N 1
ATOM 1316 C CA . LEU A 1 172 ? 2.083 -67.916 16.093 1.00 50.88 172 LEU A CA 1
ATOM 1317 C C . LEU A 1 172 ? 0.602 -68.275 15.894 1.00 50.88 172 LEU A C 1
ATOM 1319 O O . LEU A 1 172 ? -0.050 -68.752 16.820 1.00 50.88 172 LEU A O 1
ATOM 1323 N N . VAL A 1 173 ? 0.076 -68.119 14.676 1.00 56.44 173 VAL A N 1
ATOM 1324 C CA . VAL A 1 173 ? -1.295 -68.526 14.330 1.00 56.44 173 VAL A CA 1
ATOM 1325 C C . VAL A 1 173 ? -1.463 -70.042 14.457 1.00 56.44 173 VAL A C 1
ATOM 1327 O O . VAL A 1 173 ? -2.457 -70.496 15.019 1.00 56.44 173 VAL A O 1
ATOM 1330 N N . LEU A 1 174 ? -0.481 -70.836 14.021 1.00 51.66 174 LEU A N 1
ATOM 1331 C CA . LEU A 1 174 ? -0.511 -72.296 14.142 1.00 51.66 174 LEU A CA 1
ATOM 1332 C C . LEU A 1 174 ? -0.378 -72.772 15.596 1.00 51.66 174 LEU A C 1
ATOM 1334 O O . LEU A 1 174 ? -1.066 -73.713 15.989 1.00 51.66 174 LEU A O 1
ATOM 1338 N N . THR A 1 175 ? 0.448 -72.121 16.421 1.00 50.84 175 THR A N 1
ATOM 1339 C CA . THR A 1 175 ? 0.567 -72.445 17.857 1.00 50.84 175 THR A CA 1
ATOM 1340 C C . THR A 1 175 ? -0.680 -72.049 18.634 1.00 50.84 175 THR A C 1
ATOM 1342 O O . THR A 1 175 ? -1.137 -72.828 19.470 1.00 50.84 175 THR A O 1
ATOM 1345 N N . LEU A 1 176 ? -1.281 -70.896 18.334 1.00 50.84 176 LEU A N 1
ATOM 1346 C CA . LEU A 1 176 ? -2.556 -70.487 18.925 1.00 50.84 176 LEU A CA 1
ATOM 1347 C C . LEU A 1 176 ? -3.711 -71.390 18.467 1.00 50.84 176 LEU A C 1
ATOM 1349 O O . LEU A 1 176 ? -4.552 -71.753 19.288 1.00 50.84 176 LEU A O 1
ATOM 1353 N N . ALA A 1 177 ? -3.720 -71.837 17.207 1.00 53.62 177 ALA A N 1
ATOM 1354 C CA . ALA A 1 177 ? -4.675 -72.829 16.716 1.00 53.62 177 ALA A CA 1
ATOM 1355 C C . ALA A 1 177 ? -4.480 -74.201 17.389 1.00 53.62 177 ALA A C 1
ATOM 1357 O O . ALA A 1 177 ? -5.457 -74.840 17.773 1.00 53.62 177 ALA A O 1
ATOM 1358 N N . PHE A 1 178 ? -3.233 -74.632 17.608 1.00 51.59 178 PHE A N 1
ATOM 1359 C CA . PHE A 1 178 ? -2.909 -75.877 18.311 1.00 51.59 178 PHE A CA 1
ATOM 1360 C C . PHE A 1 178 ? -3.280 -75.828 19.803 1.00 51.59 178 PHE A C 1
ATOM 1362 O O . PHE A 1 178 ? -3.822 -76.796 20.339 1.00 51.59 178 PHE A O 1
ATOM 1369 N N . LEU A 1 179 ? -3.048 -74.696 20.476 1.00 50.44 179 LEU A N 1
ATOM 1370 C CA . LEU A 1 179 ? -3.480 -74.457 21.858 1.00 50.44 179 LEU A CA 1
ATOM 1371 C C . LEU A 1 179 ? -5.008 -74.382 21.967 1.00 50.44 179 LEU A C 1
ATOM 1373 O O . LEU A 1 179 ? -5.578 -74.968 22.887 1.00 50.44 179 LEU A O 1
ATOM 1377 N N . GLY A 1 180 ? -5.676 -73.745 21.001 1.00 53.97 180 GLY A N 1
ATOM 1378 C CA . GLY A 1 180 ? -7.135 -73.741 20.882 1.00 53.97 180 GLY A CA 1
ATOM 1379 C C . GLY A 1 180 ? -7.705 -75.145 20.666 1.00 53.97 180 GLY A C 1
ATOM 1380 O O . GLY A 1 180 ? -8.672 -75.522 21.324 1.00 53.97 180 GLY A O 1
ATOM 1381 N N . PHE A 1 181 ? -7.060 -75.962 19.828 1.00 54.09 181 PHE A N 1
ATOM 1382 C CA . PHE A 1 181 ? -7.438 -77.356 19.592 1.00 54.09 181 PHE A CA 1
ATOM 1383 C C . PHE A 1 181 ? -7.221 -78.233 20.835 1.00 54.09 181 PHE A C 1
ATOM 1385 O O . PHE A 1 181 ? -8.118 -78.984 21.212 1.00 54.09 181 PHE A O 1
ATOM 1392 N N . LYS A 1 182 ? -6.091 -78.092 21.548 1.00 49.47 182 LYS A N 1
ATOM 1393 C CA . LYS A 1 182 ? -5.873 -78.770 22.842 1.00 49.47 182 LYS A CA 1
ATOM 1394 C C . LYS A 1 182 ? -6.876 -78.331 23.910 1.00 49.47 182 LYS A C 1
ATOM 1396 O O . LYS A 1 182 ? -7.334 -79.170 24.680 1.00 49.47 182 LYS A O 1
ATOM 1401 N N . GLY A 1 183 ? -7.251 -77.051 23.937 1.00 53.31 183 GLY A N 1
ATOM 1402 C CA . GLY A 1 183 ? -8.312 -76.535 24.805 1.00 53.31 183 GLY A CA 1
ATOM 1403 C C . GLY A 1 183 ? -9.688 -77.124 24.476 1.00 53.31 183 GLY A C 1
ATOM 1404 O O . GLY A 1 183 ? -10.443 -77.458 25.386 1.00 53.31 183 GLY A O 1
ATOM 1405 N N . LEU A 1 184 ? -9.989 -77.331 23.190 1.00 51.00 184 LEU A N 1
ATOM 1406 C CA . LEU A 1 184 ? -11.236 -77.945 22.727 1.00 51.00 184 LEU A CA 1
ATOM 1407 C C . LEU A 1 184 ? -11.295 -79.453 23.041 1.00 51.00 184 LEU A C 1
ATOM 1409 O O . LEU A 1 184 ? -12.336 -79.944 23.468 1.00 51.00 184 LEU A O 1
ATOM 1413 N N . VAL A 1 185 ? -10.168 -80.166 22.921 1.00 52.72 185 VAL A N 1
ATOM 1414 C CA . VAL A 1 185 ? -10.027 -81.588 23.300 1.00 52.72 185 VAL A CA 1
ATOM 1415 C C . VAL A 1 185 ? -10.023 -81.780 24.827 1.00 52.72 185 VAL A C 1
ATOM 1417 O O . VAL A 1 185 ? -10.484 -82.802 25.323 1.00 52.72 185 VAL A O 1
ATOM 1420 N N . ALA A 1 186 ? -9.581 -80.791 25.610 1.00 50.03 186 ALA A N 1
ATOM 1421 C CA . ALA A 1 186 ? -9.741 -80.803 27.068 1.00 50.03 186 ALA A CA 1
ATOM 1422 C C . ALA A 1 186 ? -11.189 -80.492 27.511 1.00 50.03 186 ALA A C 1
ATOM 1424 O O . ALA A 1 186 ? -11.628 -80.934 28.574 1.00 50.03 186 ALA A O 1
ATOM 1425 N N . ALA A 1 187 ? -11.959 -79.766 26.690 1.00 48.94 187 ALA A N 1
ATOM 1426 C CA . ALA A 1 187 ? -13.350 -79.401 26.968 1.00 48.94 187 ALA A CA 1
ATOM 1427 C C . ALA A 1 187 ? -14.372 -80.516 26.664 1.00 48.94 187 ALA A C 1
ATOM 1429 O O . ALA A 1 187 ? -15.507 -80.436 27.135 1.00 48.94 187 ALA A O 1
ATOM 1430 N N . THR A 1 188 ? -13.994 -81.595 25.967 1.00 49.06 188 THR A N 1
ATOM 1431 C CA . THR A 1 188 ? -14.882 -82.756 25.750 1.00 49.06 188 THR A CA 1
ATOM 1432 C C . THR A 1 188 ? -15.120 -83.593 27.015 1.00 49.06 188 THR A C 1
ATOM 1434 O O . THR A 1 188 ? -15.963 -84.484 26.997 1.00 49.06 188 THR A O 1
ATOM 1437 N N . GLY A 1 189 ? -14.432 -83.293 28.126 1.00 53.97 189 GLY A N 1
ATOM 1438 C CA . GLY A 1 189 ? -14.617 -83.955 29.424 1.00 53.97 189 GLY A CA 1
ATOM 1439 C C . GLY A 1 189 ? -15.401 -83.165 30.483 1.00 53.97 189 GLY A C 1
ATOM 1440 O O . GLY A 1 189 ? -15.665 -83.714 31.549 1.00 53.97 189 GLY A O 1
ATOM 1441 N N . ALA A 1 190 ? -15.776 -81.898 30.251 1.00 48.25 190 ALA A N 1
ATOM 1442 C CA . ALA A 1 190 ? -16.360 -81.062 31.309 1.00 48.25 190 ALA A CA 1
ATOM 1443 C C . ALA A 1 190 ? -17.440 -80.081 30.815 1.00 48.25 190 ALA A C 1
ATOM 1445 O O . ALA A 1 190 ? -17.132 -79.068 30.199 1.00 48.25 190 ALA A O 1
ATOM 1446 N N . GLY A 1 191 ? -18.698 -80.370 31.178 1.00 53.62 191 GLY A N 1
ATOM 1447 C CA . GLY A 1 191 ? -19.810 -79.433 31.421 1.00 53.62 191 GLY A CA 1
ATOM 1448 C C . GLY A 1 191 ? -20.115 -78.335 30.386 1.00 53.62 191 GLY A C 1
ATOM 1449 O O . GLY A 1 191 ? -19.379 -77.360 30.250 1.00 53.62 191 GLY A O 1
ATOM 1450 N N . ARG A 1 192 ? -21.312 -78.411 29.776 1.00 49.94 192 ARG A N 1
ATOM 1451 C CA . ARG A 1 192 ? -21.869 -77.506 28.738 1.00 49.94 192 ARG A CA 1
ATOM 1452 C C . ARG A 1 192 ? -21.746 -75.984 28.978 1.00 49.94 192 ARG A C 1
ATOM 1454 O O . ARG A 1 192 ? -21.869 -75.243 28.011 1.00 49.94 192 ARG A O 1
ATOM 1461 N N . SER A 1 193 ? -21.484 -75.496 30.194 1.00 51.38 193 SER A N 1
ATOM 1462 C CA . SER A 1 193 ? -21.324 -74.059 30.486 1.00 51.38 193 SER A CA 1
ATOM 1463 C C . SER A 1 193 ? -19.900 -73.511 30.294 1.00 51.38 193 SER A C 1
ATOM 1465 O O . SER A 1 193 ? -19.739 -72.301 30.155 1.00 51.38 193 SER A O 1
ATOM 1467 N N . ARG A 1 194 ? -18.860 -74.361 30.247 1.00 47.25 194 ARG A N 1
ATOM 1468 C CA . ARG A 1 194 ? -17.471 -73.922 29.982 1.00 47.25 194 ARG A CA 1
ATOM 1469 C C . ARG A 1 194 ? -17.134 -73.845 28.489 1.00 47.25 194 ARG A C 1
ATOM 1471 O O . ARG A 1 194 ? -16.269 -73.064 28.106 1.00 47.25 194 ARG A O 1
ATOM 1478 N N . ALA A 1 195 ? -17.849 -74.583 27.639 1.00 48.47 195 ALA A N 1
ATOM 1479 C CA . ALA A 1 195 ? -17.610 -74.609 26.193 1.00 48.47 195 ALA A CA 1
ATOM 1480 C C . ALA A 1 195 ? -17.954 -73.280 25.485 1.00 48.47 195 ALA A C 1
ATOM 1482 O O . ALA A 1 195 ? -17.276 -72.909 24.527 1.00 48.47 195 ALA A O 1
ATOM 1483 N N . THR A 1 196 ? -18.953 -72.536 25.973 1.00 50.78 196 THR A N 1
ATOM 1484 C CA . THR A 1 196 ? -19.398 -71.243 25.412 1.00 50.78 196 THR A CA 1
ATOM 1485 C C . THR A 1 196 ? -18.460 -70.077 25.742 1.00 50.78 196 THR A C 1
ATOM 1487 O O . THR A 1 196 ? -18.262 -69.193 24.912 1.00 50.78 196 THR A O 1
ATOM 1490 N N . LEU A 1 197 ? -17.813 -70.091 26.912 1.00 50.75 197 LEU A N 1
ATOM 1491 C CA . LEU A 1 197 ? -16.804 -69.087 27.288 1.00 50.75 197 LEU A CA 1
ATOM 1492 C C . LEU A 1 197 ? -15.497 -69.251 26.496 1.00 50.75 197 LEU A C 1
ATOM 1494 O O . LEU A 1 197 ? -14.878 -68.260 26.113 1.00 50.75 197 LEU A O 1
ATOM 1498 N N . VAL A 1 198 ? -15.108 -70.492 26.187 1.00 51.97 198 VAL A N 1
ATOM 1499 C CA . VAL A 1 198 ? -13.913 -70.780 25.374 1.00 51.97 198 VAL A CA 1
ATOM 1500 C C . VAL A 1 198 ? -14.133 -70.407 23.901 1.00 51.97 198 VAL A C 1
ATOM 1502 O O . VAL A 1 198 ? -13.231 -69.858 23.270 1.00 51.97 198 VAL A O 1
ATOM 1505 N N . THR A 1 199 ? -15.340 -70.614 23.358 1.00 50.31 199 THR A N 1
ATOM 1506 C CA . THR A 1 199 ? -15.674 -70.188 21.983 1.00 50.31 199 THR A CA 1
ATOM 1507 C C . THR A 1 199 ? -15.767 -68.667 21.846 1.00 50.31 199 THR A C 1
ATOM 1509 O O . THR A 1 199 ? -15.261 -68.126 20.866 1.00 50.31 199 THR A O 1
ATOM 1512 N N . ALA A 1 200 ? -16.314 -67.956 22.838 1.00 50.41 200 ALA A N 1
ATOM 1513 C CA . ALA A 1 200 ? -16.328 -66.490 22.838 1.00 50.41 200 ALA A CA 1
ATOM 1514 C C . ALA A 1 200 ? -14.908 -65.890 22.914 1.00 50.41 200 ALA A C 1
ATOM 1516 O O . ALA A 1 200 ? -14.595 -64.952 22.180 1.00 50.41 200 ALA A O 1
ATOM 1517 N N . GLY A 1 201 ? -14.023 -66.470 23.735 1.00 50.41 201 GLY A N 1
ATOM 1518 C CA . GLY A 1 201 ? -12.623 -66.042 23.837 1.00 50.41 201 GLY A CA 1
ATOM 1519 C C . GLY A 1 201 ? -11.829 -66.228 22.538 1.00 50.41 201 GLY A C 1
ATOM 1520 O O . GLY A 1 201 ? -11.054 -65.350 22.162 1.00 50.41 201 GLY A O 1
ATOM 1521 N N . LEU A 1 202 ? -12.064 -67.324 21.806 1.00 50.91 202 LEU A N 1
ATOM 1522 C CA . LEU A 1 202 ? -11.403 -67.596 20.522 1.00 50.91 202 LEU A CA 1
ATOM 1523 C C . LEU A 1 202 ? -11.851 -66.641 19.402 1.00 50.91 202 LEU A C 1
ATOM 1525 O O . LEU A 1 202 ? -11.028 -66.246 18.578 1.00 50.91 202 LEU A O 1
ATOM 1529 N N . VAL A 1 203 ? -13.120 -66.217 19.392 1.00 52.72 203 VAL A N 1
ATOM 1530 C CA . VAL A 1 203 ? -13.634 -65.238 18.415 1.00 52.72 203 VAL A CA 1
ATOM 1531 C C . VAL A 1 203 ? -13.058 -63.843 18.675 1.00 52.72 203 VAL A C 1
ATOM 1533 O O . VAL A 1 203 ? -12.627 -63.176 17.736 1.00 52.72 203 VAL A O 1
ATOM 1536 N N . VAL A 1 204 ? -12.969 -63.420 19.941 1.00 52.59 204 VAL A N 1
ATOM 1537 C CA . VAL A 1 204 ? -12.347 -62.135 20.314 1.00 52.59 204 VAL A CA 1
ATOM 1538 C C . VAL A 1 204 ? -10.856 -62.125 19.969 1.00 52.59 204 VAL A C 1
ATOM 1540 O O . VAL A 1 204 ? -10.356 -61.139 19.426 1.00 52.59 204 VAL A O 1
ATOM 1543 N N . LEU A 1 205 ? -10.154 -63.239 20.199 1.00 49.22 205 LEU A N 1
ATOM 1544 C CA . LEU A 1 205 ? -8.746 -63.372 19.831 1.00 49.22 205 LEU A CA 1
ATOM 1545 C C . LEU A 1 205 ? -8.550 -63.333 18.303 1.00 49.22 205 LEU A C 1
ATOM 1547 O O . LEU A 1 205 ? -7.636 -62.667 17.825 1.00 49.22 205 LEU A O 1
ATOM 1551 N N . GLY A 1 206 ? -9.443 -63.960 17.528 1.00 49.81 206 GLY A N 1
ATOM 1552 C CA . GLY A 1 206 ? -9.426 -63.901 16.061 1.00 49.81 206 GLY A CA 1
ATOM 1553 C C . GLY A 1 206 ? -9.646 -62.490 15.499 1.00 49.81 206 GLY A C 1
ATOM 1554 O O . GLY A 1 206 ? -8.972 -62.088 14.551 1.00 49.81 206 GLY A O 1
ATOM 1555 N N . VAL A 1 207 ? -10.529 -61.699 16.120 1.00 54.19 207 VAL A N 1
ATOM 1556 C CA . VAL A 1 207 ? -10.764 -60.293 15.745 1.00 54.19 207 VAL A CA 1
ATOM 1557 C C . VAL A 1 207 ? -9.562 -59.412 16.100 1.00 54.19 207 VAL A C 1
ATOM 1559 O O . VAL A 1 207 ? -9.165 -58.572 15.294 1.00 54.19 207 VAL A O 1
ATOM 1562 N N . LEU A 1 208 ? -8.927 -59.631 17.255 1.00 49.66 208 LEU A N 1
ATOM 1563 C CA . LEU A 1 208 ? -7.718 -58.899 17.653 1.00 49.66 208 LEU A CA 1
ATOM 1564 C C . LEU A 1 208 ? -6.525 -59.194 16.732 1.00 49.66 208 LEU A C 1
ATOM 1566 O O . LEU A 1 208 ? -5.778 -58.277 16.395 1.00 49.66 208 LEU A O 1
ATOM 1570 N N . VAL A 1 209 ? -6.385 -60.435 16.254 1.00 51.50 209 VAL A N 1
ATOM 1571 C CA . VAL A 1 209 ? -5.361 -60.804 15.261 1.00 51.50 209 VAL A CA 1
ATOM 1572 C C . VAL A 1 209 ? -5.630 -60.127 13.911 1.00 51.50 209 VAL A C 1
ATOM 1574 O O . VAL A 1 209 ? -4.705 -59.598 13.301 1.00 51.50 209 VAL A O 1
ATOM 1577 N N . LEU A 1 210 ? -6.889 -60.045 13.467 1.00 51.97 210 LEU A N 1
ATOM 1578 C CA . LEU A 1 210 ? -7.267 -59.310 12.251 1.00 51.97 210 LEU A CA 1
ATOM 1579 C C . LEU A 1 210 ? -6.997 -57.800 12.360 1.00 51.97 210 LEU A C 1
ATOM 1581 O O . LEU A 1 210 ? -6.547 -57.190 11.390 1.00 51.97 210 LEU A O 1
ATOM 1585 N N . ILE A 1 211 ? -7.218 -57.202 13.535 1.00 52.22 211 ILE A N 1
ATOM 1586 C CA . ILE A 1 211 ? -6.894 -55.792 13.804 1.00 52.22 211 ILE A CA 1
ATOM 1587 C C . ILE A 1 211 ? -5.375 -55.575 13.794 1.00 52.22 211 ILE A C 1
ATOM 1589 O O . ILE A 1 211 ? -4.917 -54.607 13.189 1.00 52.22 211 ILE A O 1
ATOM 1593 N N . ALA A 1 212 ? -4.598 -56.491 14.383 1.00 46.75 212 ALA A N 1
ATOM 1594 C CA . ALA A 1 212 ? -3.135 -56.431 14.400 1.00 46.75 212 ALA A CA 1
ATOM 1595 C C . ALA A 1 212 ? -2.513 -56.592 12.998 1.00 46.75 212 ALA A C 1
ATOM 1597 O O . ALA A 1 212 ? -1.570 -55.887 12.646 1.00 46.75 212 ALA A O 1
ATOM 1598 N N . VAL A 1 213 ? -3.068 -57.465 12.151 1.00 48.41 213 VAL A N 1
ATOM 1599 C CA . VAL A 1 213 ? -2.628 -57.604 10.751 1.00 48.41 213 VAL A CA 1
ATOM 1600 C C . VAL A 1 213 ? -2.960 -56.340 9.950 1.00 48.41 213 VAL A C 1
ATOM 1602 O O . VAL A 1 213 ? -2.136 -55.867 9.166 1.00 48.41 213 VAL A O 1
ATOM 1605 N N . LYS A 1 214 ? -4.132 -55.732 10.187 1.00 46.19 214 LYS A N 1
ATOM 1606 C CA . LYS A 1 214 ? -4.554 -54.507 9.493 1.00 46.19 214 LYS A CA 1
ATOM 1607 C C . LYS A 1 214 ? -3.719 -53.285 9.902 1.00 46.19 214 LYS A C 1
ATOM 1609 O O . LYS A 1 214 ? -3.363 -52.484 9.036 1.00 46.19 214 LYS A O 1
ATOM 1614 N N . SER A 1 215 ? -3.339 -53.162 11.177 1.00 43.44 215 SER A N 1
ATOM 1615 C CA . SER A 1 215 ? -2.477 -52.075 11.666 1.00 43.44 215 SER A CA 1
ATOM 1616 C C . SER A 1 215 ? -1.038 -52.176 11.147 1.00 43.44 215 SER A C 1
ATOM 1618 O O . SER A 1 215 ? -0.465 -51.151 10.780 1.00 43.44 215 SER A O 1
ATOM 1620 N N . VAL A 1 216 ? -0.493 -53.387 10.983 1.00 45.31 216 VAL A N 1
ATOM 1621 C CA . VAL A 1 216 ? 0.821 -53.597 10.342 1.00 45.31 216 VAL A CA 1
ATOM 1622 C C . VAL A 1 216 ? 0.783 -53.246 8.847 1.00 45.31 216 VAL A C 1
ATOM 1624 O O . VAL A 1 216 ? 1.720 -52.635 8.338 1.00 45.31 216 VAL A O 1
ATOM 1627 N N . THR A 1 217 ? -0.319 -53.521 8.137 1.00 44.78 217 THR A N 1
ATOM 1628 C CA . THR A 1 217 ? -0.457 -53.105 6.726 1.00 44.78 217 THR A CA 1
ATOM 1629 C C . THR A 1 217 ? -0.693 -51.601 6.534 1.00 44.78 217 THR A C 1
ATOM 1631 O O . THR A 1 217 ? -0.298 -51.055 5.505 1.00 44.78 217 THR A O 1
ATOM 1634 N N . SER A 1 218 ? -1.279 -50.910 7.520 1.00 37.91 218 SER A N 1
ATOM 1635 C CA . SER A 1 218 ? -1.492 -49.452 7.489 1.00 37.91 218 SER A CA 1
ATOM 1636 C C . SER A 1 218 ? -0.253 -48.636 7.875 1.00 37.91 218 SER A C 1
ATOM 1638 O O . SER A 1 218 ? -0.149 -47.480 7.470 1.00 37.91 218 SER A O 1
ATOM 1640 N N . ALA A 1 219 ? 0.720 -49.230 8.575 1.00 36.94 219 ALA A N 1
ATOM 1641 C CA . ALA A 1 219 ? 1.986 -48.579 8.927 1.00 36.94 219 ALA A CA 1
ATOM 1642 C C . ALA A 1 219 ? 2.910 -48.307 7.717 1.00 36.94 219 ALA A C 1
ATOM 1644 O O . ALA A 1 219 ? 3.881 -47.566 7.839 1.00 36.94 219 ALA A O 1
ATOM 1645 N N . LYS A 1 220 ? 2.572 -48.807 6.516 1.00 38.41 220 LYS A N 1
ATOM 1646 C CA . LYS A 1 220 ? 3.271 -48.512 5.247 1.00 38.41 220 LYS A CA 1
ATOM 1647 C C . LYS A 1 220 ? 3.217 -47.039 4.794 1.00 38.41 220 LYS A C 1
ATOM 1649 O O . LYS A 1 220 ? 3.794 -46.726 3.758 1.00 38.41 220 LYS A O 1
ATOM 1654 N N . LYS A 1 221 ? 2.532 -46.134 5.509 1.00 36.91 221 LYS A N 1
ATOM 1655 C CA . LYS A 1 221 ? 2.365 -44.722 5.098 1.00 36.91 221 LYS A CA 1
ATOM 1656 C C . LYS A 1 221 ? 2.900 -43.656 6.057 1.00 36.91 221 LYS A C 1
ATOM 1658 O O . LYS A 1 221 ? 2.672 -42.477 5.811 1.00 36.91 221 LYS A O 1
ATOM 1663 N N . SER A 1 222 ? 3.648 -44.013 7.094 1.00 35.56 222 SER A N 1
ATOM 1664 C CA . SER A 1 222 ? 4.233 -42.997 7.977 1.00 35.56 222 SER A CA 1
ATOM 1665 C C . SER A 1 222 ? 5.478 -43.521 8.685 1.00 35.56 222 SER A C 1
ATOM 1667 O O . SER A 1 222 ? 5.380 -44.107 9.761 1.00 35.56 222 SER A O 1
ATOM 1669 N N . ALA A 1 223 ? 6.648 -43.291 8.090 1.00 28.88 223 ALA A N 1
ATOM 1670 C CA . ALA A 1 223 ? 7.901 -43.290 8.834 1.00 28.88 223 ALA A CA 1
ATOM 1671 C C . ALA A 1 223 ? 8.165 -41.855 9.340 1.00 28.88 223 ALA A C 1
ATOM 1673 O O . ALA A 1 223 ? 8.044 -40.915 8.552 1.00 28.88 223 ALA A O 1
ATOM 1674 N N . PRO A 1 224 ? 8.482 -41.660 10.631 1.00 30.84 224 PRO A N 1
ATOM 1675 C CA . PRO A 1 224 ? 8.792 -40.351 11.190 1.00 30.84 224 PRO A CA 1
ATOM 1676 C C . PRO A 1 224 ? 10.241 -39.972 10.860 1.00 30.84 224 PRO A C 1
ATOM 1678 O O . PRO A 1 224 ? 11.178 -40.675 11.232 1.00 30.84 224 PRO A O 1
ATOM 1681 N N . THR A 1 225 ? 10.439 -38.842 10.187 1.00 29.77 225 THR A N 1
ATOM 1682 C CA . THR A 1 225 ? 11.750 -38.197 10.077 1.00 29.77 225 THR A CA 1
ATOM 1683 C C . THR A 1 225 ? 12.087 -37.509 11.398 1.00 29.77 225 THR A C 1
ATOM 1685 O O . THR A 1 225 ? 11.439 -36.541 11.790 1.00 29.77 225 THR A O 1
ATOM 1688 N N . PHE A 1 226 ? 13.106 -38.018 12.091 1.00 26.83 226 PHE A N 1
ATOM 1689 C CA . PHE A 1 226 ? 13.823 -37.282 13.130 1.00 26.83 226 PHE A CA 1
ATOM 1690 C C . PHE A 1 226 ? 14.767 -36.285 12.440 1.00 26.83 226 PHE A C 1
ATOM 1692 O O . PHE A 1 226 ? 15.771 -36.697 11.865 1.00 26.83 226 PHE A O 1
ATOM 1699 N N . GLU A 1 227 ? 14.461 -34.987 12.501 1.00 27.44 227 GLU A N 1
ATOM 1700 C CA . GLU A 1 227 ? 15.396 -33.916 12.136 1.00 27.44 227 GLU A CA 1
ATOM 1701 C C . GLU A 1 227 ? 15.871 -33.182 13.391 1.00 27.44 227 GLU A C 1
ATOM 1703 O O . GLU A 1 227 ? 15.085 -32.680 14.197 1.00 27.44 227 GLU A O 1
ATOM 1708 N N . PHE A 1 228 ? 17.193 -33.150 13.550 1.00 24.62 228 PHE A N 1
ATOM 1709 C CA . PHE A 1 228 ? 17.900 -32.340 14.529 1.00 24.62 228 PHE A CA 1
ATOM 1710 C C . PHE A 1 228 ? 18.057 -30.924 13.959 1.00 24.62 228 PHE A C 1
ATOM 1712 O O . PHE A 1 228 ? 18.450 -30.743 12.809 1.00 24.62 228 PHE A O 1
ATOM 1719 N N . VAL A 1 229 ? 17.727 -29.928 14.775 1.00 28.41 229 VAL A N 1
ATOM 1720 C CA . VAL A 1 229 ? 17.732 -28.498 14.449 1.00 28.41 229 VAL A CA 1
ATOM 1721 C C . VAL A 1 229 ? 19.133 -28.024 14.043 1.00 28.41 229 VAL A C 1
ATOM 1723 O O . VAL A 1 229 ? 20.071 -28.123 14.831 1.00 28.41 229 VAL A O 1
ATOM 1726 N N . GLY A 1 230 ? 19.251 -27.435 12.849 1.00 26.89 230 GLY A N 1
ATOM 1727 C CA . GLY A 1 230 ? 20.398 -26.611 12.463 1.00 26.89 230 GLY A CA 1
ATOM 1728 C C . GLY A 1 230 ? 20.734 -26.645 10.971 1.00 26.89 230 GLY A C 1
ATOM 1729 O O . GLY A 1 230 ? 21.291 -27.618 10.483 1.00 26.89 230 GLY A O 1
ATOM 1730 N N . SER A 1 231 ? 20.503 -25.516 10.294 1.00 27.89 231 SER A N 1
ATOM 1731 C CA . SER A 1 231 ? 20.933 -25.163 8.927 1.00 27.89 231 SER A CA 1
ATOM 1732 C C . SER A 1 231 ? 20.162 -25.782 7.750 1.00 27.89 231 SER A C 1
ATOM 1734 O O . SER A 1 231 ? 20.358 -26.928 7.368 1.00 27.89 231 SER A O 1
ATOM 1736 N N . SER A 1 232 ? 19.327 -24.973 7.092 1.00 27.44 232 SER A N 1
ATOM 1737 C CA . SER A 1 232 ? 19.446 -24.742 5.642 1.00 27.44 232 SER A CA 1
ATOM 1738 C C . SER A 1 232 ? 18.414 -23.726 5.152 1.00 27.44 232 SER A C 1
ATOM 1740 O O . SER A 1 232 ? 17.209 -23.952 5.117 1.00 27.44 232 SER A O 1
ATOM 1742 N N . ILE A 1 233 ? 18.946 -22.590 4.716 1.00 27.53 233 ILE A N 1
ATOM 1743 C CA . ILE A 1 233 ? 18.370 -21.787 3.647 1.00 27.53 233 ILE A CA 1
ATOM 1744 C C . ILE A 1 233 ? 18.390 -22.666 2.387 1.00 27.53 233 ILE A C 1
ATOM 1746 O O . ILE A 1 233 ? 19.444 -23.186 2.021 1.00 27.53 233 ILE A O 1
ATOM 1750 N N . LYS A 1 234 ? 17.239 -22.832 1.730 1.00 28.41 234 LYS A N 1
ATOM 1751 C CA . LYS A 1 234 ? 17.139 -23.329 0.351 1.00 28.41 234 LYS A CA 1
ATOM 1752 C C . LYS A 1 234 ? 16.774 -22.151 -0.563 1.00 28.41 234 LYS A C 1
ATOM 1754 O O . LYS A 1 234 ? 15.838 -21.425 -0.224 1.00 28.41 234 LYS A O 1
ATOM 1759 N N . PRO A 1 235 ? 17.462 -21.955 -1.700 1.00 27.66 235 PRO A N 1
ATOM 1760 C CA . PRO A 1 235 ? 17.051 -20.994 -2.718 1.00 27.66 235 PRO A CA 1
ATOM 1761 C C . PRO A 1 235 ? 15.838 -21.515 -3.523 1.00 27.66 235 PRO A C 1
ATOM 1763 O O . PRO A 1 235 ? 15.629 -22.731 -3.609 1.00 27.66 235 PRO A O 1
ATOM 1766 N N . PRO A 1 236 ? 15.013 -20.621 -4.097 1.00 26.62 236 PRO A N 1
ATOM 1767 C CA . PRO A 1 236 ? 13.779 -20.985 -4.785 1.00 26.62 236 PRO A CA 1
ATOM 1768 C C . PRO A 1 236 ? 14.044 -21.385 -6.245 1.00 26.62 236 PRO A C 1
ATOM 1770 O O . PRO A 1 236 ? 14.641 -20.621 -6.994 1.00 26.62 236 PRO A O 1
ATOM 1773 N N . GLY A 1 237 ? 13.543 -22.553 -6.663 1.00 30.48 237 GLY A N 1
ATOM 1774 C CA . GLY A 1 237 ? 13.509 -22.957 -8.076 1.00 30.48 237 GLY A CA 1
ATOM 1775 C C . GLY A 1 237 ? 13.875 -24.418 -8.327 1.00 30.48 237 GLY A C 1
ATOM 1776 O O . GLY A 1 237 ? 14.956 -24.709 -8.817 1.00 30.48 237 GLY A O 1
ATOM 1777 N N . ALA A 1 238 ? 12.968 -25.349 -8.028 1.00 29.25 238 ALA A N 1
ATOM 1778 C CA . ALA A 1 238 ? 13.023 -26.707 -8.575 1.00 29.25 238 ALA A CA 1
ATOM 1779 C C . ALA A 1 238 ? 11.604 -27.291 -8.625 1.00 29.25 238 ALA A C 1
ATOM 1781 O O . ALA A 1 238 ? 11.168 -28.014 -7.730 1.00 29.25 238 ALA A O 1
ATOM 1782 N N . GLY A 1 239 ? 10.860 -26.899 -9.662 1.00 28.20 239 GLY A N 1
ATOM 1783 C CA . GLY A 1 239 ? 9.663 -27.612 -10.098 1.00 28.20 239 GLY A CA 1
ATOM 1784 C C . GLY A 1 239 ? 10.061 -28.945 -10.734 1.00 28.20 239 GLY A C 1
ATOM 1785 O O . GLY A 1 239 ? 11.098 -29.040 -11.385 1.00 28.20 239 GLY A O 1
ATOM 1786 N N . GLY A 1 240 ? 9.258 -29.975 -10.478 1.00 28.09 240 GLY A N 1
ATOM 1787 C CA . GLY A 1 240 ? 9.561 -31.366 -10.794 1.00 28.09 240 GLY A CA 1
ATOM 1788 C C . GLY A 1 240 ? 9.743 -31.683 -12.280 1.00 28.09 240 GLY A C 1
ATOM 1789 O O . GLY A 1 240 ? 9.074 -31.133 -13.151 1.00 28.09 240 GLY A O 1
ATOM 1790 N N . GLY A 1 241 ? 10.618 -32.653 -12.525 1.00 26.59 241 GLY A N 1
ATOM 1791 C CA . GLY A 1 241 ? 10.776 -33.367 -13.783 1.00 26.59 241 GLY A CA 1
ATOM 1792 C C . GLY A 1 241 ? 11.598 -34.626 -13.523 1.00 26.59 241 GLY A C 1
ATOM 1793 O O . GLY A 1 241 ? 12.749 -34.539 -13.104 1.00 26.59 241 GLY A O 1
ATOM 1794 N N . GLU A 1 242 ? 10.976 -35.789 -13.696 1.00 29.06 242 GLU A N 1
ATOM 1795 C CA . GLU A 1 242 ? 11.604 -37.107 -13.591 1.00 29.06 242 GLU A CA 1
ATOM 1796 C C . GLU A 1 242 ? 12.791 -37.225 -14.558 1.00 29.06 242 GLU A C 1
ATOM 1798 O O . GLU A 1 242 ? 12.643 -36.986 -15.756 1.00 29.06 242 GLU A O 1
ATOM 1803 N N . LEU A 1 243 ? 13.955 -37.658 -14.064 1.00 25.73 243 LEU A N 1
ATOM 1804 C CA . LEU A 1 243 ? 15.072 -38.074 -14.910 1.00 25.73 243 LEU A CA 1
ATOM 1805 C C . LEU A 1 243 ? 15.597 -39.440 -14.459 1.00 25.73 243 LEU A C 1
ATOM 1807 O O . LEU A 1 243 ? 16.095 -39.634 -13.353 1.00 25.73 243 LEU A O 1
ATOM 1811 N N . PHE A 1 244 ? 15.434 -40.389 -15.376 1.00 26.38 244 PHE A N 1
ATOM 1812 C CA . PHE A 1 244 ? 15.910 -41.762 -15.347 1.00 26.38 244 PHE A CA 1
ATOM 1813 C C . PHE A 1 244 ? 17.439 -41.830 -15.193 1.00 26.38 244 PHE A C 1
ATOM 1815 O O . PHE A 1 244 ? 18.179 -41.314 -16.030 1.00 26.38 244 PHE A O 1
ATOM 1822 N N . PHE A 1 245 ? 17.923 -42.561 -14.187 1.00 26.78 245 PHE A N 1
ATOM 1823 C CA . PHE A 1 245 ? 19.334 -42.938 -14.081 1.00 26.78 245 PHE A CA 1
ATOM 1824 C C . PHE A 1 245 ? 19.652 -44.107 -15.027 1.00 26.78 245 PHE A C 1
ATOM 1826 O O . PHE A 1 245 ? 19.254 -45.248 -14.785 1.00 26.78 245 PHE A O 1
ATOM 1833 N N . ARG A 1 246 ? 20.426 -43.842 -16.088 1.00 26.98 246 ARG A N 1
ATOM 1834 C CA . ARG A 1 246 ? 21.213 -44.871 -16.786 1.00 26.98 246 ARG A CA 1
ATOM 1835 C C . ARG A 1 246 ? 22.630 -44.893 -16.209 1.00 26.98 246 ARG A C 1
ATOM 1837 O O . ARG A 1 246 ? 23.306 -43.872 -16.166 1.00 26.98 246 ARG A O 1
ATOM 1844 N N . LYS A 1 247 ? 23.037 -46.084 -15.765 1.00 28.66 247 LYS A N 1
ATOM 1845 C CA . LYS A 1 247 ? 24.357 -46.439 -15.225 1.00 28.66 247 LYS A CA 1
ATOM 1846 C C . LYS A 1 247 ? 25.480 -46.126 -16.222 1.00 28.66 247 LYS A C 1
ATOM 1848 O O . LYS A 1 247 ? 25.363 -46.490 -17.392 1.00 28.66 247 LYS A O 1
ATOM 1853 N N . SER A 1 248 ? 26.577 -45.534 -15.749 1.00 28.31 248 SER A N 1
ATOM 1854 C CA . SER A 1 248 ? 27.857 -45.537 -16.461 1.00 28.31 248 SER A CA 1
ATOM 1855 C C . SER A 1 248 ? 28.591 -46.868 -16.212 1.00 28.31 248 SER A C 1
ATOM 1857 O O . SER A 1 248 ? 28.571 -47.365 -15.083 1.00 28.31 248 SER A O 1
ATOM 1859 N N . PRO A 1 249 ? 29.229 -47.470 -17.231 1.00 33.00 249 PRO A N 1
ATOM 1860 C CA . PRO A 1 249 ? 30.140 -48.590 -17.052 1.00 33.00 249 PRO A CA 1
ATOM 1861 C C . PRO A 1 249 ? 31.593 -48.109 -17.136 1.00 33.00 249 PRO A C 1
ATOM 1863 O O . PRO A 1 249 ? 32.057 -47.651 -18.178 1.00 33.00 249 PRO A O 1
ATOM 1866 N N . LEU A 1 250 ? 32.313 -48.246 -16.030 1.00 30.22 250 LEU A N 1
ATOM 1867 C CA . LEU A 1 250 ? 33.769 -48.203 -15.960 1.00 30.22 250 LEU A CA 1
ATOM 1868 C C . LEU A 1 250 ? 34.171 -49.504 -15.273 1.00 30.22 250 LEU A C 1
ATOM 1870 O O . LEU A 1 250 ? 34.168 -49.556 -14.054 1.00 30.22 250 LEU A O 1
ATOM 1874 N N . GLU A 1 251 ? 34.365 -50.556 -16.071 1.00 30.48 251 GLU A N 1
ATOM 1875 C CA . GLU A 1 251 ? 35.138 -51.773 -15.768 1.00 30.48 251 GLU A CA 1
ATOM 1876 C C . GLU A 1 251 ? 34.897 -52.804 -16.881 1.00 30.48 251 GLU A C 1
ATOM 1878 O O . GLU A 1 251 ? 34.075 -53.707 -16.759 1.00 30.48 251 GLU A O 1
ATOM 1883 N N . ALA A 1 252 ? 35.593 -52.638 -18.004 1.00 27.53 252 ALA A N 1
ATOM 1884 C CA . ALA A 1 252 ? 35.976 -53.740 -18.881 1.00 27.53 252 ALA A CA 1
ATOM 1885 C C . ALA A 1 252 ? 37.054 -53.253 -19.859 1.00 27.53 252 ALA A C 1
ATOM 1887 O O . ALA A 1 252 ? 36.936 -52.182 -20.445 1.00 27.53 252 ALA A O 1
ATOM 1888 N N . ASP A 1 253 ? 38.070 -54.089 -20.033 1.00 32.03 253 ASP A N 1
ATOM 1889 C CA . ASP A 1 253 ? 38.980 -54.134 -21.178 1.00 32.03 253 ASP A CA 1
ATOM 1890 C C . ASP A 1 253 ? 40.205 -53.215 -21.183 1.00 32.03 253 ASP A C 1
ATOM 1892 O O . ASP A 1 253 ? 40.438 -52.376 -22.050 1.00 32.03 253 ASP A O 1
ATOM 1896 N N . ALA A 1 254 ? 41.115 -53.557 -20.271 1.00 28.09 254 ALA A N 1
ATOM 1897 C CA . ALA A 1 254 ? 42.535 -53.608 -20.587 1.00 28.09 254 ALA A CA 1
ATOM 1898 C C . ALA A 1 254 ? 42.893 -54.970 -21.224 1.00 28.09 254 ALA A C 1
ATOM 1900 O O . ALA A 1 254 ? 43.043 -55.949 -20.494 1.00 28.09 254 ALA A O 1
ATOM 1901 N N . ARG A 1 255 ? 43.081 -55.042 -22.556 1.00 27.19 255 ARG A N 1
ATOM 1902 C CA . ARG A 1 255 ? 44.131 -55.845 -23.242 1.00 27.19 255 ARG A CA 1
ATOM 1903 C C . ARG A 1 255 ? 44.003 -55.817 -24.775 1.00 27.19 255 ARG A C 1
ATOM 1905 O O . ARG A 1 255 ? 42.915 -55.989 -25.299 1.00 27.19 255 ARG A O 1
ATOM 1912 N N . ALA A 1 256 ? 45.173 -55.769 -25.427 1.00 26.92 256 ALA A N 1
ATOM 1913 C CA . ALA A 1 256 ? 45.476 -55.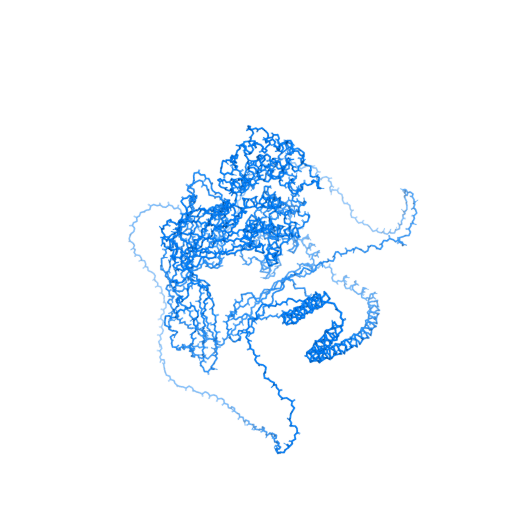887 -26.868 1.00 26.92 256 ALA A CA 1
ATOM 1914 C C . ALA A 1 256 ? 45.363 -54.559 -27.657 1.00 26.92 256 ALA A C 1
ATOM 1916 O O . ALA A 1 256 ? 44.277 -54.153 -28.033 1.00 26.92 256 ALA A O 1
ATOM 1917 N N . ALA A 1 257 ? 46.396 -53.715 -27.773 1.00 27.58 257 ALA A N 1
ATOM 1918 C CA . ALA A 1 257 ? 47.744 -53.868 -28.349 1.00 27.58 257 ALA A CA 1
ATOM 1919 C C . ALA A 1 257 ? 47.809 -53.801 -29.894 1.00 27.58 257 ALA A C 1
ATOM 1921 O O . ALA A 1 257 ? 47.212 -54.625 -30.575 1.00 27.58 257 ALA A O 1
ATOM 1922 N N . MET A 1 258 ? 48.694 -52.895 -30.344 1.00 26.56 258 MET A N 1
ATOM 1923 C CA . MET A 1 258 ? 49.543 -52.891 -31.551 1.00 26.56 258 MET A CA 1
ATOM 1924 C C . MET A 1 258 ? 49.177 -51.994 -32.755 1.00 26.56 258 MET A C 1
ATOM 1926 O O . MET A 1 258 ? 48.075 -52.039 -33.280 1.00 26.56 258 MET A O 1
ATOM 1930 N N . GLU A 1 259 ? 50.232 -51.273 -33.186 1.00 28.70 259 GLU A N 1
ATOM 1931 C CA . GLU A 1 259 ? 50.461 -50.481 -34.417 1.00 28.70 259 GLU A CA 1
ATOM 1932 C C . GLU A 1 259 ? 49.904 -49.040 -34.448 1.00 28.70 259 GLU A C 1
ATOM 1934 O O . GLU A 1 259 ? 48.731 -48.813 -34.207 1.00 28.70 259 GLU A O 1
ATOM 1939 N N . ALA A 1 260 ? 50.656 -47.974 -34.750 1.00 27.58 260 ALA A N 1
ATOM 1940 C CA . ALA A 1 260 ? 52.071 -47.774 -35.070 1.00 27.58 260 ALA A CA 1
ATOM 1941 C C . ALA A 1 260 ? 52.451 -46.285 -34.842 1.00 27.58 260 ALA A C 1
ATOM 1943 O O . ALA A 1 260 ? 51.602 -45.430 -34.610 1.00 27.58 260 ALA A O 1
ATOM 1944 N N . ALA A 1 261 ? 53.757 -46.026 -34.872 1.00 31.72 261 ALA A N 1
ATOM 1945 C CA . ALA A 1 261 ? 54.512 -44.888 -34.346 1.00 31.72 261 ALA A CA 1
ATOM 1946 C C . ALA A 1 261 ? 54.410 -43.535 -35.127 1.00 31.72 261 ALA A C 1
ATOM 1948 O O . ALA A 1 261 ? 53.836 -43.489 -36.214 1.00 31.72 261 ALA A O 1
ATOM 1949 N N . PRO A 1 262 ? 54.996 -42.439 -34.583 1.00 48.66 262 PRO A N 1
ATOM 1950 C CA . PRO A 1 262 ? 54.845 -41.039 -35.006 1.00 48.66 262 PRO A CA 1
ATOM 1951 C C . PRO A 1 262 ? 56.035 -40.522 -35.839 1.00 48.66 262 PRO A C 1
ATOM 1953 O O . PRO A 1 262 ? 57.091 -41.147 -35.859 1.00 48.66 262 PRO A O 1
ATOM 1956 N N . MET A 1 263 ? 55.920 -39.328 -36.438 1.00 27.92 263 MET A N 1
ATOM 1957 C CA . MET A 1 263 ? 57.069 -38.570 -36.964 1.00 27.92 263 MET A CA 1
ATOM 1958 C C . MET A 1 263 ? 56.911 -37.061 -36.731 1.00 27.92 263 MET A C 1
ATOM 1960 O O . MET A 1 263 ? 55.831 -36.495 -36.886 1.00 27.92 263 MET A O 1
ATOM 1964 N N . ALA A 1 264 ? 58.029 -36.449 -36.339 1.00 28.92 264 ALA A N 1
ATOM 1965 C CA . ALA A 1 264 ? 58.232 -35.040 -36.005 1.00 28.92 264 ALA A CA 1
ATOM 1966 C C . ALA A 1 264 ? 58.901 -34.280 -37.205 1.00 28.92 264 ALA A C 1
ATOM 1968 O O . ALA A 1 264 ? 58.767 -34.761 -38.328 1.00 28.92 264 ALA A O 1
ATOM 1969 N N . PRO A 1 265 ? 59.548 -33.096 -37.066 1.00 50.72 265 PRO A N 1
ATOM 1970 C CA . PRO A 1 265 ? 59.235 -31.888 -37.853 1.00 50.72 265 PRO A CA 1
ATOM 1971 C C . PRO A 1 265 ? 60.420 -31.364 -38.719 1.00 50.72 265 PRO A C 1
ATOM 1973 O O . PRO A 1 265 ? 61.413 -32.069 -38.874 1.00 50.72 265 PRO A O 1
ATOM 1976 N N . VAL A 1 266 ? 60.346 -30.071 -39.129 1.00 28.52 266 VAL A N 1
ATOM 1977 C CA . VAL A 1 266 ? 61.442 -29.124 -39.537 1.00 28.52 266 VAL A CA 1
ATOM 1978 C C . VAL A 1 266 ? 61.645 -28.987 -41.078 1.00 28.52 266 VAL A C 1
ATOM 1980 O O . VAL A 1 266 ? 61.318 -29.953 -41.762 1.00 28.52 266 VAL A O 1
ATOM 1983 N N . PRO A 1 267 ? 62.192 -27.889 -41.698 1.00 38.59 267 PRO A N 1
ATOM 1984 C CA . PRO A 1 267 ? 62.580 -26.515 -41.266 1.00 38.59 267 PRO A CA 1
ATOM 1985 C C . PRO A 1 267 ? 62.145 -25.312 -42.168 1.00 38.59 267 PRO A C 1
ATOM 1987 O O . PRO A 1 267 ? 61.694 -25.448 -43.300 1.00 38.59 267 PRO A O 1
ATOM 1990 N N . LEU A 1 268 ? 62.457 -24.112 -41.647 1.00 34.69 268 LEU A N 1
ATOM 1991 C CA . LEU A 1 268 ? 62.685 -22.803 -42.298 1.00 34.69 268 LEU A CA 1
ATOM 1992 C C . LEU A 1 268 ? 63.878 -22.743 -43.285 1.00 34.69 268 LEU A C 1
ATOM 1994 O O . LEU A 1 268 ? 64.882 -23.412 -43.076 1.00 34.69 268 LEU A O 1
ATOM 1998 N N . THR A 1 269 ? 63.811 -21.827 -44.264 1.00 28.12 269 THR A N 1
ATOM 1999 C CA . THR A 1 269 ? 64.878 -20.994 -44.909 1.00 28.12 269 THR A CA 1
ATOM 2000 C C . THR A 1 269 ? 64.187 -20.189 -46.037 1.00 28.12 269 THR A C 1
ATOM 2002 O O . THR A 1 269 ? 63.258 -20.705 -46.637 1.00 28.12 269 THR A O 1
ATOM 2005 N N . GLY A 1 270 ? 64.472 -18.941 -46.424 1.00 28.58 270 GLY A N 1
ATOM 2006 C CA . GLY A 1 270 ? 65.452 -17.917 -46.067 1.00 28.58 270 GLY A CA 1
ATOM 2007 C C . GLY A 1 270 ? 65.707 -16.994 -47.287 1.00 28.58 270 GLY A C 1
ATOM 2008 O O . GLY A 1 270 ? 65.815 -17.496 -48.398 1.00 28.58 270 GLY A O 1
ATOM 2009 N N . ILE A 1 271 ? 65.916 -15.689 -47.025 1.00 28.52 271 ILE A N 1
ATOM 2010 C CA . ILE A 1 271 ? 66.702 -14.686 -47.803 1.00 28.52 271 ILE A CA 1
ATOM 2011 C C . ILE A 1 271 ? 65.966 -13.796 -48.856 1.00 28.52 271 ILE A C 1
ATOM 2013 O O . ILE A 1 271 ? 65.347 -14.285 -49.792 1.00 28.52 271 ILE A O 1
ATOM 2017 N N . GLY A 1 272 ? 66.084 -12.457 -48.676 1.00 25.08 272 GLY A N 1
ATOM 2018 C CA . GLY A 1 272 ? 65.625 -11.341 -49.553 1.00 25.08 272 GLY A CA 1
ATOM 2019 C C . GLY A 1 272 ? 66.607 -10.997 -50.699 1.00 25.08 272 GLY A C 1
ATOM 2020 O O . GLY A 1 272 ? 67.177 -11.942 -51.234 1.00 25.08 272 GLY A O 1
ATOM 2021 N N . PRO A 1 273 ? 66.931 -9.722 -51.066 1.00 49.72 273 PRO A N 1
ATOM 2022 C CA . PRO A 1 273 ? 66.420 -8.385 -50.680 1.00 49.72 273 PRO A CA 1
ATOM 2023 C C . PRO A 1 273 ? 66.211 -7.399 -51.890 1.00 49.72 273 PRO A C 1
ATOM 2025 O O . PRO A 1 273 ? 66.323 -7.805 -53.040 1.00 49.72 273 PRO A O 1
ATOM 2028 N N . GLN A 1 274 ? 66.006 -6.094 -51.605 1.00 30.03 274 GLN A N 1
ATOM 2029 C CA . GLN A 1 274 ? 66.307 -4.865 -52.406 1.00 30.03 274 GLN A CA 1
ATOM 2030 C C . GLN A 1 274 ? 65.129 -3.936 -52.806 1.00 30.03 274 GLN A C 1
ATOM 2032 O O . GLN A 1 274 ? 64.205 -4.326 -53.508 1.00 30.03 274 GLN A O 1
ATOM 2037 N N . GLY A 1 275 ? 65.231 -2.652 -52.420 1.00 28.83 275 GLY A N 1
ATOM 2038 C CA . GLY A 1 275 ? 64.683 -1.498 -53.172 1.00 28.83 275 GLY A CA 1
ATOM 2039 C C . GLY A 1 275 ? 65.752 -0.934 -54.133 1.00 28.83 275 GLY A C 1
ATOM 2040 O O . GLY A 1 275 ? 66.903 -1.356 -53.994 1.00 28.83 275 GLY A O 1
ATOM 2041 N N . PRO A 1 276 ? 65.463 0.013 -55.068 1.00 39.72 276 PRO A N 1
ATOM 2042 C CA . PRO A 1 276 ? 65.212 1.426 -54.702 1.00 39.72 276 PRO A CA 1
ATOM 2043 C C . PRO A 1 276 ? 64.330 2.295 -55.669 1.00 39.72 276 PRO A C 1
ATOM 2045 O O . PRO A 1 276 ? 64.128 1.966 -56.825 1.00 39.72 276 PRO A O 1
ATOM 2048 N N . ARG A 1 277 ? 63.918 3.485 -55.176 1.00 28.89 277 ARG A N 1
ATOM 2049 C CA . ARG A 1 277 ? 63.776 4.836 -55.817 1.00 28.89 277 ARG A CA 1
ATOM 2050 C C . ARG A 1 277 ? 62.941 5.127 -57.107 1.00 28.89 277 ARG A C 1
ATOM 2052 O O . ARG A 1 277 ? 63.233 4.628 -58.178 1.00 28.89 277 ARG A O 1
ATOM 2059 N N . LYS A 1 278 ? 62.173 6.237 -56.977 1.00 25.97 278 LYS A N 1
ATOM 2060 C CA . LYS A 1 278 ? 61.927 7.404 -57.888 1.00 25.97 278 LYS A CA 1
ATOM 2061 C C . LYS A 1 278 ? 61.027 7.281 -59.146 1.00 25.97 278 LYS A C 1
ATOM 2063 O O . LYS A 1 278 ? 61.460 6.770 -60.162 1.00 25.97 278 LYS A O 1
ATOM 2068 N N . GLY A 1 279 ? 59.861 7.951 -59.069 1.00 25.36 279 GLY A N 1
ATOM 2069 C CA . GLY A 1 279 ? 59.399 9.121 -59.860 1.00 25.36 279 GLY A CA 1
ATOM 2070 C C . GLY A 1 279 ? 59.322 9.089 -61.397 1.00 25.36 279 GLY A C 1
ATOM 2071 O O . GLY A 1 279 ? 60.317 8.787 -62.040 1.00 25.36 279 GLY A O 1
ATOM 2072 N N . ILE A 1 280 ? 58.187 9.553 -61.954 1.00 27.23 280 ILE A N 1
ATOM 2073 C CA . ILE A 1 280 ? 58.043 10.660 -62.938 1.00 27.23 280 ILE A CA 1
ATOM 2074 C C . ILE A 1 280 ? 56.551 10.864 -63.303 1.00 27.23 280 ILE A C 1
ATOM 2076 O O . ILE A 1 280 ? 55.811 9.902 -63.499 1.00 27.23 280 ILE A O 1
ATOM 2080 N N . ASP A 1 281 ? 56.165 12.143 -63.360 1.00 28.77 281 ASP A N 1
ATOM 2081 C CA . ASP A 1 281 ? 54.917 12.753 -63.851 1.00 28.77 281 ASP A CA 1
ATOM 2082 C C . ASP A 1 281 ? 54.713 12.650 -65.375 1.00 28.77 281 ASP A C 1
ATOM 2084 O O . ASP A 1 281 ? 55.667 12.414 -66.107 1.00 28.77 281 ASP A O 1
ATOM 2088 N N . LEU A 1 282 ? 53.488 12.957 -65.835 1.00 28.11 282 LEU A N 1
ATOM 2089 C CA . LEU A 1 282 ? 53.116 13.824 -66.985 1.00 28.11 282 LEU A CA 1
ATOM 2090 C C . LEU A 1 282 ? 51.585 13.678 -67.208 1.00 28.11 282 LEU A C 1
ATOM 2092 O O . LEU A 1 282 ? 51.089 12.561 -67.166 1.00 28.11 282 LEU A O 1
ATOM 2096 N N . ALA A 1 283 ? 50.741 14.653 -67.560 1.00 29.39 283 ALA A N 1
ATOM 2097 C CA . ALA A 1 283 ? 50.675 16.117 -67.520 1.00 29.39 283 ALA A CA 1
ATOM 2098 C C . ALA A 1 283 ? 49.341 16.533 -68.203 1.00 29.39 283 ALA A C 1
ATOM 2100 O O . ALA A 1 283 ? 48.869 15.825 -69.091 1.00 29.39 283 ALA A O 1
ATOM 2101 N N . GLY A 1 284 ? 48.812 17.722 -67.866 1.00 26.31 284 GLY A N 1
ATOM 2102 C CA . GLY A 1 284 ? 47.938 18.546 -68.733 1.00 26.31 284 GLY A CA 1
ATOM 2103 C C . GLY A 1 284 ? 46.546 18.867 -68.156 1.00 26.31 284 GLY A C 1
ATOM 2104 O O . GLY A 1 284 ? 45.759 17.959 -67.945 1.00 26.31 284 GLY A O 1
ATOM 2105 N N . GLY A 1 285 ? 46.133 20.115 -67.898 1.00 25.66 285 GLY A N 1
ATOM 2106 C CA . GLY A 1 285 ? 46.743 21.423 -68.149 1.00 25.66 285 GLY A CA 1
ATOM 2107 C C . GLY A 1 285 ? 45.923 22.580 -67.530 1.00 25.66 285 GLY A C 1
ATOM 2108 O O . GLY A 1 285 ? 44.739 22.446 -67.236 1.00 25.66 285 GLY A O 1
ATOM 2109 N N . THR A 1 286 ? 46.601 23.706 -67.315 1.00 32.56 286 THR A N 1
ATOM 2110 C CA . THR A 1 286 ? 46.150 25.064 -66.910 1.00 32.56 286 THR A CA 1
ATOM 2111 C C . THR A 1 286 ? 46.049 25.980 -68.166 1.00 32.56 286 THR A C 1
ATOM 2113 O O . THR A 1 286 ? 46.470 25.486 -69.215 1.00 32.56 286 THR A O 1
ATOM 2116 N N . PRO A 1 287 ? 45.572 27.270 -68.164 1.00 42.34 287 PRO A N 1
ATOM 2117 C CA . PRO A 1 287 ? 45.801 28.313 -67.133 1.00 42.34 287 PRO A CA 1
ATOM 2118 C C . PRO A 1 287 ? 44.746 29.447 -66.915 1.00 42.34 287 PRO A C 1
ATOM 2120 O O . PRO A 1 287 ? 43.757 29.582 -67.624 1.00 42.34 287 PRO A O 1
ATOM 2123 N N . ALA A 1 288 ? 45.009 30.276 -65.887 1.00 33.62 288 ALA A N 1
ATOM 2124 C CA . ALA A 1 288 ? 44.320 31.521 -65.463 1.00 33.62 288 ALA A CA 1
ATOM 2125 C C . ALA A 1 288 ? 44.832 32.787 -66.223 1.00 33.62 288 ALA A C 1
ATOM 2127 O O . ALA A 1 288 ? 45.777 32.606 -66.999 1.00 33.62 288 ALA A O 1
ATOM 2128 N N . PRO A 1 289 ? 44.332 34.053 -66.022 1.00 43.44 289 PRO A N 1
ATOM 2129 C CA . PRO A 1 289 ? 44.659 34.874 -64.813 1.00 43.44 289 PRO A CA 1
ATOM 2130 C C . PRO A 1 289 ? 43.735 36.081 -64.364 1.00 43.44 289 PRO A C 1
ATOM 2132 O O . PRO A 1 289 ? 43.111 36.749 -65.175 1.00 43.44 289 PRO A O 1
ATOM 2135 N N . LYS A 1 290 ? 43.807 36.406 -63.045 1.00 29.33 290 LYS A N 1
ATOM 2136 C CA . LYS A 1 290 ? 43.944 37.706 -62.280 1.00 29.33 290 LYS A CA 1
ATOM 2137 C C . LYS A 1 290 ? 42.913 38.896 -62.230 1.00 29.33 290 LYS A C 1
ATOM 2139 O O . LYS A 1 290 ? 42.880 39.698 -63.150 1.00 29.33 290 LYS A O 1
ATOM 2144 N N . GLY A 1 291 ? 42.374 39.141 -61.002 1.00 27.81 291 GLY A N 1
ATOM 2145 C CA . GLY A 1 291 ? 42.284 40.407 -60.175 1.00 27.81 291 GLY A CA 1
ATOM 2146 C C . GLY A 1 291 ? 41.309 41.559 -60.558 1.00 27.81 291 GLY A C 1
ATOM 2147 O O . GLY A 1 291 ? 40.883 41.551 -61.706 1.00 27.81 291 GLY A O 1
ATOM 2148 N N . PRO A 1 292 ? 40.990 42.602 -59.716 1.00 35.94 292 PRO A N 1
ATOM 2149 C CA . PRO A 1 292 ? 41.232 42.915 -58.276 1.00 35.94 292 PRO A CA 1
ATOM 2150 C C . PRO A 1 292 ? 39.961 43.391 -57.450 1.00 35.94 292 PRO A C 1
ATOM 2152 O O . PRO A 1 292 ? 38.848 43.391 -57.958 1.00 35.94 292 PRO A O 1
ATOM 2155 N N . THR A 1 293 ? 40.125 43.774 -56.165 1.00 32.12 293 THR A N 1
ATOM 2156 C CA . THR A 1 293 ? 39.173 44.367 -55.149 1.00 32.12 293 THR A CA 1
ATOM 2157 C C . THR A 1 293 ? 38.749 45.847 -55.430 1.00 32.12 293 THR A C 1
ATOM 2159 O O . THR A 1 293 ? 39.349 46.406 -56.346 1.00 32.12 293 THR A O 1
ATOM 2162 N N . PRO A 1 294 ? 37.933 46.617 -54.627 1.00 51.47 294 PRO A N 1
ATOM 2163 C CA . PRO A 1 294 ? 36.798 46.408 -53.668 1.00 51.47 294 PRO A CA 1
ATOM 2164 C C . PRO A 1 294 ? 35.594 47.437 -53.824 1.00 51.47 294 PRO A C 1
ATOM 2166 O O . PRO A 1 294 ? 35.590 48.240 -54.748 1.00 51.47 294 PRO A O 1
ATOM 2169 N N . VAL A 1 295 ? 34.660 47.499 -52.836 1.00 26.12 295 VAL A N 1
ATOM 2170 C CA . VAL A 1 295 ? 33.728 48.616 -52.417 1.00 26.12 295 VAL A CA 1
ATOM 2171 C C . VAL A 1 295 ? 32.265 48.655 -52.940 1.00 26.12 295 VAL A C 1
ATOM 2173 O O . VAL A 1 295 ? 32.030 48.697 -54.140 1.00 26.12 295 VAL A O 1
ATOM 2176 N N . GLY A 1 296 ? 31.289 48.817 -52.015 1.00 24.55 296 GLY A N 1
ATOM 2177 C CA . GLY A 1 296 ? 30.063 49.618 -52.248 1.00 24.55 296 GLY A CA 1
ATOM 2178 C C . GLY A 1 296 ? 28.729 49.106 -51.662 1.00 24.55 296 GLY A C 1
ATOM 2179 O O . GLY A 1 296 ? 28.114 48.213 -52.229 1.00 24.55 296 GLY A O 1
ATOM 2180 N N . VAL A 1 297 ? 28.231 49.739 -50.588 1.00 31.11 297 VAL A N 1
ATOM 2181 C CA . VAL A 1 297 ? 26.787 49.819 -50.225 1.00 31.11 297 VAL A CA 1
ATOM 2182 C C . VAL A 1 297 ? 26.222 51.089 -50.897 1.00 31.11 297 VAL A C 1
ATOM 2184 O O . VAL A 1 297 ? 27.001 52.041 -51.018 1.00 31.11 297 VAL A O 1
ATOM 2187 N N . PRO A 1 298 ? 24.948 51.168 -51.351 1.00 32.41 298 PRO A N 1
ATOM 2188 C CA . PRO A 1 298 ? 23.900 51.876 -50.570 1.00 32.41 298 PRO A CA 1
ATOM 2189 C C . PRO A 1 298 ? 22.443 51.353 -50.834 1.00 32.41 298 PRO A C 1
ATOM 2191 O O . PRO A 1 298 ? 22.121 50.888 -51.919 1.00 32.41 298 PRO A O 1
ATOM 2194 N N . SER A 1 299 ? 21.600 51.178 -49.803 1.00 25.27 299 SER A N 1
ATOM 2195 C CA . SER A 1 299 ? 20.492 52.061 -49.340 1.00 25.27 299 SER A CA 1
ATOM 2196 C C . SER A 1 299 ? 19.099 51.877 -49.999 1.00 25.27 299 SER A C 1
ATOM 2198 O O . SER A 1 299 ? 18.949 52.225 -51.161 1.00 25.27 299 SER A O 1
ATOM 2200 N N . SER A 1 300 ? 18.120 51.417 -49.186 1.00 28.72 300 SER A N 1
ATOM 2201 C CA . SER A 1 300 ? 16.767 51.972 -48.844 1.00 28.72 300 SER A CA 1
ATOM 2202 C C . SER A 1 300 ? 15.831 52.571 -49.938 1.00 28.72 300 SER A C 1
ATOM 2204 O O . SER A 1 300 ? 16.340 52.915 -50.993 1.00 28.72 300 SER A O 1
ATOM 2206 N N . PRO A 1 301 ? 14.498 52.823 -49.727 1.00 34.88 301 PRO A N 1
ATOM 2207 C CA . PRO A 1 301 ? 13.749 52.970 -48.457 1.00 34.88 301 PRO A CA 1
ATOM 2208 C C . PRO A 1 301 ? 12.272 52.458 -48.396 1.00 34.88 301 PRO A C 1
ATOM 2210 O O . PRO A 1 301 ? 11.702 51.936 -49.347 1.00 34.88 301 PRO A O 1
ATOM 2213 N N . ALA A 1 302 ? 11.690 52.663 -47.202 1.00 28.88 302 ALA A N 1
ATOM 2214 C CA . ALA A 1 302 ? 10.315 52.453 -46.714 1.00 28.88 302 ALA A CA 1
ATOM 2215 C C . ALA A 1 302 ? 9.257 53.475 -47.224 1.00 28.88 302 ALA A C 1
ATOM 2217 O O . ALA A 1 302 ? 9.577 54.304 -48.075 1.00 28.88 302 ALA A O 1
ATOM 2218 N N . PRO A 1 303 ? 8.004 53.449 -46.703 1.00 32.41 303 PRO A N 1
ATOM 2219 C CA . PRO A 1 303 ? 7.625 54.309 -45.548 1.00 32.41 303 PRO A CA 1
ATOM 2220 C C . PRO A 1 303 ? 6.730 53.581 -44.499 1.00 32.41 303 PRO A C 1
ATOM 2222 O O . PRO A 1 303 ? 5.996 52.668 -44.856 1.00 32.41 303 PRO A O 1
ATOM 2225 N N . ALA A 1 304 ? 6.858 53.757 -43.169 1.00 28.92 304 ALA A N 1
ATOM 2226 C CA . ALA A 1 304 ? 6.641 54.919 -42.269 1.00 28.92 304 ALA A CA 1
ATOM 2227 C C . ALA A 1 304 ? 5.150 55.309 -42.108 1.00 28.92 304 ALA A C 1
ATOM 2229 O O . ALA A 1 304 ? 4.475 55.508 -43.107 1.00 28.92 304 ALA A O 1
ATOM 2230 N N . GLY A 1 305 ? 4.557 55.485 -40.919 1.00 28.36 305 GLY A N 1
ATOM 2231 C CA . GLY A 1 305 ? 5.007 55.433 -39.518 1.00 28.36 305 GLY A CA 1
ATOM 2232 C C . GLY A 1 305 ? 3.931 56.062 -38.601 1.00 28.36 305 GLY A C 1
ATOM 2233 O O . GLY A 1 305 ? 2.974 56.615 -39.126 1.00 28.36 305 GLY A O 1
ATOM 2234 N N . PHE A 1 306 ? 4.076 55.973 -37.268 1.00 24.02 306 PHE A N 1
ATOM 2235 C CA . PHE A 1 306 ? 3.919 57.074 -36.282 1.00 24.02 306 PHE A CA 1
ATOM 2236 C C . PHE A 1 306 ? 4.282 56.592 -34.844 1.00 24.02 306 PHE A C 1
ATOM 2238 O O . PHE A 1 306 ? 3.974 55.469 -34.458 1.00 24.02 306 PHE A O 1
ATOM 2245 N N . PHE A 1 307 ? 5.013 57.451 -34.116 1.00 27.25 307 PHE A N 1
ATOM 2246 C CA . PHE A 1 307 ? 5.764 57.326 -32.831 1.00 27.25 307 PHE A CA 1
ATOM 2247 C C . PHE A 1 307 ? 4.926 57.720 -31.576 1.00 27.25 307 PHE A C 1
ATOM 2249 O O . PHE A 1 307 ? 3.742 57.981 -31.796 1.00 27.25 307 PHE A O 1
ATOM 2256 N N . PRO A 1 308 ? 5.456 57.918 -30.317 1.00 39.38 308 PRO A N 1
ATOM 2257 C CA . PRO A 1 308 ? 6.844 57.836 -29.734 1.00 39.38 308 PRO A CA 1
ATOM 2258 C C . PRO A 1 308 ? 6.983 57.063 -28.374 1.00 39.38 308 PRO A C 1
ATOM 2260 O O . PRO A 1 308 ? 5.993 56.886 -27.677 1.00 39.38 308 PRO A O 1
ATOM 2263 N N . ALA A 1 309 ? 8.116 56.410 -28.017 1.00 28.81 309 ALA A N 1
ATOM 2264 C CA . ALA A 1 309 ? 9.448 56.819 -27.454 1.00 28.81 309 ALA A CA 1
ATOM 2265 C C . ALA A 1 309 ? 9.494 56.921 -25.901 1.00 28.81 309 ALA A C 1
ATOM 2267 O O . ALA A 1 309 ? 8.585 57.496 -25.324 1.00 28.81 309 ALA A O 1
ATOM 2268 N N . GLY A 1 310 ? 10.490 56.454 -25.125 1.00 27.69 310 GLY A N 1
ATOM 2269 C CA . GLY A 1 310 ? 11.813 55.792 -25.271 1.00 27.69 310 GLY A CA 1
ATOM 2270 C C . GLY A 1 310 ? 12.351 55.504 -23.834 1.00 27.69 310 GLY A C 1
ATOM 2271 O O . GLY A 1 310 ? 11.681 55.873 -22.879 1.00 27.69 310 GLY A O 1
ATOM 2272 N N . ARG A 1 311 ? 13.507 54.903 -23.511 1.00 29.81 311 ARG A N 1
ATOM 2273 C CA . ARG A 1 311 ? 14.707 54.398 -24.206 1.00 29.81 311 ARG A CA 1
ATOM 2274 C C . ARG A 1 311 ? 15.509 53.558 -23.174 1.00 29.81 311 ARG A C 1
ATOM 2276 O O . ARG A 1 311 ? 15.520 53.921 -22.001 1.00 29.81 311 ARG A O 1
ATOM 2283 N N . GLY A 1 312 ? 16.192 52.493 -23.604 1.00 30.67 312 GLY A N 1
ATOM 2284 C CA . GLY A 1 312 ? 17.156 51.713 -22.801 1.00 30.67 312 GLY A CA 1
ATOM 2285 C C . GLY A 1 312 ? 18.620 52.130 -23.026 1.00 30.67 312 GLY A C 1
ATOM 2286 O O . GLY A 1 312 ? 18.895 52.966 -23.888 1.00 30.67 312 GLY A O 1
ATOM 2287 N N . LEU A 1 313 ? 19.553 51.530 -22.274 1.00 27.45 313 LEU A N 1
ATOM 2288 C CA . LEU A 1 313 ? 21.006 51.757 -22.363 1.00 27.45 313 LEU A CA 1
ATOM 2289 C C . LEU A 1 313 ? 21.807 50.442 -22.284 1.00 27.45 313 LEU A C 1
ATOM 2291 O O . LEU A 1 313 ? 21.435 49.526 -21.554 1.00 27.45 313 LEU A O 1
ATOM 2295 N N . VAL A 1 314 ? 22.915 50.400 -23.037 1.00 27.39 314 VAL A N 1
ATOM 2296 C CA . VAL A 1 314 ? 23.941 49.340 -23.125 1.00 27.39 314 VAL A CA 1
ATOM 2297 C C . VAL A 1 314 ? 25.286 49.882 -22.599 1.00 27.39 314 VAL A C 1
ATOM 2299 O O . VAL A 1 314 ? 25.531 51.085 -22.644 1.00 27.39 314 VAL A O 1
ATOM 2302 N N . LEU A 1 315 ? 26.116 48.959 -22.099 1.00 34.91 315 LEU A N 1
ATOM 2303 C CA . LEU A 1 315 ? 27.458 49.062 -21.496 1.00 34.91 315 LEU A CA 1
ATOM 2304 C C . LEU A 1 315 ? 28.573 49.592 -22.430 1.00 34.91 315 LEU A C 1
ATOM 2306 O O . LEU A 1 315 ? 28.564 49.238 -23.604 1.00 34.91 315 LEU A O 1
ATOM 2310 N N . ASP A 1 316 ? 29.581 50.307 -21.893 1.00 26.30 316 ASP A N 1
ATOM 2311 C CA . ASP A 1 316 ? 30.985 49.826 -21.773 1.00 26.30 316 ASP A CA 1
ATOM 2312 C C . ASP A 1 316 ? 31.889 50.771 -20.921 1.00 26.30 316 ASP A C 1
ATOM 2314 O O . ASP A 1 316 ? 31.537 51.908 -20.607 1.00 26.30 316 ASP A O 1
ATOM 2318 N N . ARG A 1 317 ? 33.039 50.209 -20.528 1.00 31.91 317 ARG A N 1
ATOM 2319 C CA . ARG A 1 317 ? 34.123 50.535 -19.587 1.00 31.91 317 ARG A CA 1
ATOM 2320 C C . ARG A 1 317 ? 34.880 51.868 -19.729 1.00 31.91 317 ARG A C 1
ATOM 2322 O O . ARG A 1 317 ? 35.105 52.389 -20.813 1.00 31.91 317 ARG A O 1
ATOM 2329 N N . ASN A 1 318 ? 35.503 52.195 -18.585 1.00 28.09 318 ASN A N 1
ATOM 2330 C CA . ASN A 1 318 ? 36.689 53.031 -18.332 1.00 28.09 318 ASN A CA 1
ATOM 2331 C C . ASN A 1 318 ? 36.529 54.559 -18.395 1.00 28.09 318 ASN A C 1
ATOM 2333 O O . ASN A 1 318 ? 36.603 55.144 -19.466 1.00 28.09 318 ASN A O 1
ATOM 2337 N N . GLN A 1 319 ? 36.536 55.207 -17.220 1.00 28.84 319 GLN A N 1
ATOM 2338 C CA . GLN A 1 319 ? 37.544 56.211 -16.824 1.00 28.84 319 GLN A CA 1
ATOM 2339 C C . GLN A 1 319 ? 37.342 56.674 -15.365 1.00 28.84 319 GLN A C 1
ATOM 2341 O O . GLN A 1 319 ? 36.236 56.672 -14.833 1.00 28.84 319 GLN A O 1
ATOM 2346 N N . ARG A 1 320 ? 38.464 56.990 -14.704 1.00 27.59 320 ARG A N 1
ATOM 2347 C CA . ARG A 1 320 ? 38.610 57.355 -13.284 1.00 27.59 320 ARG A CA 1
ATOM 2348 C C . ARG A 1 320 ? 38.229 58.821 -12.991 1.00 27.59 320 ARG A C 1
ATOM 2350 O O . ARG A 1 320 ? 38.267 59.668 -13.876 1.00 27.59 320 ARG A O 1
ATOM 2357 N N . THR A 1 321 ? 38.122 59.081 -11.680 1.00 25.50 321 THR A N 1
ATOM 2358 C CA . THR A 1 321 ? 38.369 60.318 -10.889 1.00 25.50 321 THR A CA 1
ATOM 2359 C C . THR A 1 321 ? 37.187 61.253 -10.517 1.00 25.50 321 THR A C 1
ATOM 2361 O O . THR A 1 321 ? 36.205 61.315 -11.246 1.00 25.50 321 THR A O 1
ATOM 2364 N N . PRO A 1 322 ? 37.254 61.903 -9.321 1.00 50.44 322 PRO A N 1
ATOM 2365 C CA . PRO A 1 322 ? 36.126 62.267 -8.446 1.00 50.44 322 PRO A CA 1
ATOM 2366 C C . PRO A 1 322 ? 35.907 63.803 -8.375 1.00 50.44 322 PRO A C 1
ATOM 2368 O O . PRO A 1 322 ? 36.638 64.535 -9.045 1.00 50.44 322 PRO A O 1
ATOM 2371 N N . PRO A 1 323 ? 34.957 64.336 -7.570 1.00 33.34 323 PRO A N 1
ATOM 2372 C CA . PRO A 1 323 ? 35.343 64.750 -6.211 1.00 33.34 323 PRO A CA 1
ATOM 2373 C C . PRO A 1 323 ? 34.259 64.704 -5.106 1.00 33.34 323 PRO A C 1
ATOM 2375 O O . PRO A 1 323 ? 33.059 64.603 -5.332 1.00 33.34 323 PRO A O 1
ATOM 2378 N N . GLN A 1 324 ? 34.801 64.804 -3.890 1.00 27.52 324 GLN A N 1
ATOM 2379 C CA . GLN A 1 324 ? 34.267 65.157 -2.569 1.00 27.52 324 GLN A CA 1
ATOM 2380 C C . GLN A 1 324 ? 33.161 66.238 -2.510 1.00 27.52 324 GLN A C 1
ATOM 2382 O O . GLN A 1 324 ? 33.128 67.133 -3.347 1.00 27.52 324 GLN A O 1
ATOM 2387 N N . VAL A 1 325 ? 32.376 66.256 -1.417 1.00 28.97 325 VAL A N 1
ATOM 2388 C CA . VAL A 1 325 ? 32.498 67.198 -0.262 1.00 28.97 325 VAL A CA 1
ATOM 2389 C C . VAL A 1 325 ? 31.230 67.166 0.623 1.00 28.97 325 VAL A C 1
ATOM 2391 O O . VAL A 1 325 ? 30.119 67.191 0.105 1.00 28.97 325 VAL A O 1
ATOM 2394 N N . GLY A 1 326 ? 31.415 67.206 1.958 1.00 26.77 326 GLY A N 1
ATOM 2395 C CA . GLY A 1 326 ? 30.401 67.660 2.935 1.00 26.77 326 GLY A CA 1
ATOM 2396 C C . GLY A 1 326 ? 30.371 66.896 4.275 1.00 26.77 326 GLY A C 1
ATOM 2397 O O . GLY A 1 326 ? 29.433 66.149 4.490 1.00 26.77 326 GLY A O 1
ATOM 2398 N N . VAL A 1 327 ? 31.456 66.849 5.073 1.00 26.78 327 VAL A N 1
ATOM 2399 C CA . VAL A 1 327 ? 31.727 67.663 6.307 1.00 26.78 327 VAL A CA 1
ATOM 2400 C C . VAL A 1 327 ? 30.918 67.197 7.559 1.00 26.78 327 VAL A C 1
ATOM 2402 O O . VAL A 1 327 ? 29.703 67.294 7.519 1.00 26.78 327 VAL A O 1
ATOM 2405 N N . LYS A 1 328 ? 31.465 66.537 8.616 1.00 29.03 328 LYS A N 1
ATOM 2406 C CA . LYS A 1 328 ? 32.398 66.890 9.756 1.00 29.03 328 LYS A CA 1
ATOM 2407 C C . LYS A 1 328 ? 31.661 67.397 11.053 1.00 29.03 328 LYS A C 1
ATOM 2409 O O . LYS A 1 328 ? 30.565 67.911 10.901 1.00 29.03 328 LYS A O 1
ATOM 2414 N N . PRO A 1 329 ? 32.242 67.381 12.291 1.00 44.41 329 PRO A N 1
ATOM 2415 C CA . PRO A 1 329 ? 32.448 66.229 13.211 1.00 44.41 329 PRO A CA 1
ATOM 2416 C C . PRO A 1 329 ? 32.190 66.519 14.739 1.00 44.41 329 PRO A C 1
ATOM 2418 O O . PRO A 1 329 ? 31.783 67.619 15.102 1.00 44.41 329 PRO A O 1
ATOM 2421 N N . SER A 1 330 ? 32.596 65.565 15.613 1.00 28.12 330 SER A N 1
ATOM 2422 C CA . SER A 1 330 ? 33.070 65.662 17.037 1.00 28.12 330 SER A CA 1
ATOM 2423 C C . SER A 1 330 ? 32.173 65.019 18.123 1.00 28.12 330 SER A C 1
ATOM 2425 O O . SER A 1 330 ? 30.979 64.881 17.874 1.00 28.12 330 SER A O 1
ATOM 2427 N N . PRO A 1 331 ? 32.667 64.718 19.352 1.00 38.25 331 PRO A N 1
ATOM 2428 C CA . PRO A 1 331 ? 33.985 64.205 19.790 1.00 38.25 331 PRO A CA 1
ATOM 2429 C C . PRO A 1 331 ? 33.870 63.063 20.839 1.00 38.25 331 PRO A C 1
ATOM 2431 O O . PRO A 1 331 ? 33.155 63.211 21.816 1.00 38.25 331 PRO A O 1
ATOM 2434 N N . GLU A 1 332 ? 34.654 61.984 20.743 1.00 31.02 332 GLU A N 1
ATOM 2435 C CA . GLU A 1 332 ? 34.951 61.131 21.917 1.00 31.02 332 GLU A CA 1
ATOM 2436 C C . GLU A 1 332 ? 36.222 60.294 21.671 1.00 31.02 332 GLU A C 1
ATOM 2438 O O . GLU A 1 332 ? 36.201 59.151 21.219 1.00 31.02 332 GLU A O 1
ATOM 2443 N N . LYS A 1 333 ? 37.381 60.911 21.912 1.00 40.81 333 LYS A N 1
ATOM 2444 C CA . LYS A 1 333 ? 38.671 60.229 22.090 1.00 40.81 333 LYS A CA 1
ATOM 2445 C C . LYS A 1 333 ? 39.478 61.018 23.106 1.00 40.81 333 LYS A C 1
ATOM 2447 O O . LYS A 1 333 ? 40.074 62.021 22.736 1.00 40.81 333 LYS A O 1
ATOM 2452 N N . GLU A 1 334 ? 39.546 60.539 24.345 1.00 35.41 334 GLU A N 1
ATOM 2453 C CA . GLU A 1 334 ? 40.508 61.103 25.303 1.00 35.41 334 GLU A CA 1
ATOM 2454 C C . GLU A 1 334 ? 41.151 60.117 26.290 1.00 35.41 334 GLU A C 1
ATOM 2456 O O . GLU A 1 334 ? 42.030 60.529 27.034 1.00 35.41 334 GLU A O 1
ATOM 2461 N N . TRP A 1 335 ? 40.853 58.810 26.274 1.00 37.22 335 TRP A N 1
ATOM 2462 C CA . TRP A 1 335 ? 41.379 57.924 27.334 1.00 37.22 335 TRP A CA 1
ATOM 2463 C C . TRP A 1 335 ? 42.432 56.879 26.920 1.00 37.22 335 TRP A C 1
ATOM 2465 O O . TRP A 1 335 ? 43.066 56.296 27.794 1.00 37.22 335 TRP A O 1
ATOM 2475 N N . LEU A 1 336 ? 42.717 56.677 25.625 1.00 33.44 336 LEU A N 1
ATOM 2476 C CA . LEU A 1 336 ? 43.677 55.641 25.184 1.00 33.44 336 LEU A CA 1
ATOM 2477 C C . LEU A 1 336 ? 44.990 56.167 24.580 1.00 33.44 336 LEU A C 1
ATOM 2479 O O . LEU A 1 336 ? 45.808 55.385 24.104 1.00 33.44 336 LEU A O 1
ATOM 2483 N N . ALA A 1 337 ? 45.221 57.483 24.625 1.00 33.38 337 ALA A N 1
ATOM 2484 C CA . ALA A 1 337 ? 46.484 58.100 24.203 1.00 33.38 337 ALA A CA 1
ATOM 2485 C C . ALA A 1 337 ? 47.534 58.185 25.333 1.00 33.38 337 ALA A C 1
ATOM 2487 O O . ALA A 1 337 ? 48.634 58.676 25.103 1.00 33.38 337 ALA A O 1
ATOM 2488 N N . HIS A 1 338 ? 47.228 57.693 26.541 1.00 36.16 338 HIS A N 1
ATOM 2489 C CA . HIS A 1 338 ? 48.078 57.896 27.722 1.00 36.16 338 HIS A CA 1
ATOM 2490 C C . HIS A 1 338 ? 48.728 56.621 28.298 1.00 36.16 338 HIS A C 1
ATOM 2492 O O . HIS A 1 338 ? 49.488 56.718 29.258 1.00 36.16 338 HIS A O 1
ATOM 2498 N N . ALA A 1 339 ? 48.479 55.436 27.721 1.00 37.00 339 ALA A N 1
ATOM 2499 C CA . ALA A 1 339 ? 48.884 54.155 28.322 1.00 37.00 339 ALA A CA 1
ATOM 2500 C C . ALA A 1 339 ? 50.023 53.396 27.605 1.00 37.00 339 ALA A C 1
ATOM 2502 O O . ALA A 1 339 ? 50.426 52.340 28.080 1.00 37.00 339 ALA A O 1
ATOM 2503 N N . LEU A 1 340 ? 50.574 53.904 26.493 1.00 31.77 340 LEU A N 1
ATOM 2504 C CA . LEU A 1 340 ? 51.640 53.203 25.743 1.00 31.77 340 LEU A CA 1
ATOM 2505 C C . LEU A 1 340 ? 52.924 54.019 25.520 1.00 31.77 340 LEU A C 1
ATOM 2507 O O . LEU A 1 340 ? 53.799 53.625 24.749 1.00 31.77 340 LEU A O 1
ATOM 2511 N N . ALA A 1 341 ? 53.097 55.116 26.256 1.00 35.66 341 ALA A N 1
ATOM 2512 C CA . ALA A 1 341 ? 54.380 55.800 26.364 1.00 35.66 341 ALA A CA 1
ATOM 2513 C C . ALA A 1 341 ? 55.183 55.231 27.546 1.00 35.66 341 ALA A C 1
ATOM 2515 O O . ALA A 1 341 ? 55.114 55.795 28.633 1.00 35.66 341 ALA A O 1
ATOM 2516 N N . GLN A 1 342 ? 55.908 54.120 27.331 1.00 30.47 342 GLN A N 1
ATOM 2517 C CA . GLN A 1 342 ? 57.203 53.781 27.967 1.00 30.47 342 GLN A CA 1
ATOM 2518 C C . GLN A 1 342 ? 57.684 52.366 27.560 1.00 30.47 342 GLN A C 1
ATOM 2520 O O . GLN A 1 342 ? 57.121 51.355 27.966 1.00 30.47 342 GLN A O 1
ATOM 2525 N N . ARG A 1 343 ? 58.761 52.300 26.759 1.00 36.62 343 ARG A N 1
ATOM 2526 C CA . ARG A 1 343 ? 59.642 51.120 26.562 1.00 36.62 343 ARG A CA 1
ATOM 2527 C C . ARG A 1 343 ? 60.931 51.350 27.372 1.00 36.62 343 ARG A C 1
ATOM 2529 O O . ARG A 1 343 ? 61.290 52.515 27.548 1.00 36.62 343 ARG A O 1
ATOM 2536 N N . PRO A 1 344 ? 61.649 50.304 27.831 1.00 35.53 344 PRO A N 1
ATOM 2537 C CA . PRO A 1 344 ? 62.777 49.746 27.044 1.00 35.53 344 PRO A CA 1
ATOM 2538 C C . PRO A 1 344 ? 62.912 48.202 27.182 1.00 35.53 344 PRO A C 1
ATOM 2540 O O . PRO A 1 344 ? 62.498 47.625 28.175 1.00 35.53 344 PRO A O 1
ATOM 2543 N N . VAL A 1 345 ? 63.240 47.420 26.143 1.00 30.27 345 VAL A N 1
ATOM 2544 C CA . VAL A 1 345 ? 64.564 47.067 25.559 1.00 30.27 345 VAL A CA 1
ATOM 2545 C C . VAL A 1 345 ? 65.599 46.478 26.541 1.00 30.27 345 VAL A C 1
ATOM 2547 O O . VAL A 1 345 ? 66.293 47.221 27.218 1.00 30.27 345 VAL A O 1
ATOM 2550 N N . GLY A 1 346 ? 65.784 45.149 26.452 1.00 28.06 346 GLY A N 1
ATOM 2551 C CA . GLY A 1 346 ? 67.084 44.448 26.472 1.00 28.06 346 GLY A CA 1
ATOM 2552 C C . GLY A 1 346 ? 67.722 44.088 27.825 1.00 28.06 346 GLY A C 1
ATOM 2553 O O . GLY A 1 346 ? 67.969 44.954 28.651 1.00 28.06 346 GLY A O 1
ATOM 2554 N N . GLY A 1 347 ? 68.133 42.821 27.996 1.00 25.75 347 GLY A N 1
ATOM 2555 C CA . GLY A 1 347 ? 69.114 42.443 29.027 1.00 25.75 347 GLY A CA 1
ATOM 2556 C C . GLY A 1 347 ? 69.166 40.951 29.371 1.00 25.75 347 GLY A C 1
ATOM 2557 O O . GLY A 1 347 ? 68.149 40.351 29.674 1.00 25.75 347 GLY A O 1
ATOM 2558 N N . LYS A 1 348 ? 70.364 40.364 29.296 1.00 27.39 348 LYS A N 1
ATOM 2559 C CA . LYS A 1 348 ? 70.717 38.941 29.466 1.00 27.39 348 LYS A CA 1
ATOM 2560 C C . LYS A 1 348 ? 70.915 38.519 30.946 1.00 27.39 348 LYS A C 1
ATOM 2562 O O . LYS A 1 348 ? 71.157 39.370 31.789 1.00 27.39 348 LYS A O 1
ATOM 2567 N N . VAL A 1 349 ? 71.072 37.196 31.131 1.00 25.11 349 VAL A N 1
ATOM 2568 C CA . VAL A 1 349 ? 71.939 36.472 32.108 1.00 25.11 349 VAL A CA 1
ATOM 2569 C C . VAL A 1 349 ? 71.255 35.793 33.318 1.00 25.11 349 VAL A C 1
ATOM 2571 O O . VAL A 1 349 ? 70.904 36.431 34.294 1.00 25.11 349 VAL A O 1
ATOM 2574 N N . ALA A 1 350 ? 71.186 34.457 33.201 1.00 26.20 350 ALA A N 1
ATOM 2575 C CA . ALA A 1 350 ? 71.645 33.371 34.092 1.00 26.20 350 ALA A CA 1
ATOM 2576 C C . ALA A 1 350 ? 71.175 33.161 35.555 1.00 26.20 350 ALA A C 1
ATOM 2578 O O . ALA A 1 350 ? 71.157 34.061 36.380 1.00 26.20 350 ALA A O 1
ATOM 2579 N N . LEU A 1 351 ? 71.057 31.848 35.836 1.00 25.59 351 LEU A N 1
ATOM 2580 C CA . LEU A 1 351 ? 71.382 31.093 37.061 1.00 25.59 351 LEU A CA 1
ATOM 2581 C C . LEU A 1 351 ? 70.515 31.261 38.321 1.00 25.59 351 LEU A C 1
ATOM 2583 O O . LEU A 1 351 ? 70.652 32.220 39.064 1.00 25.59 351 LEU A O 1
ATOM 2587 N N . GLY A 1 352 ? 69.840 30.154 38.661 1.00 25.16 352 GLY A N 1
ATOM 2588 C CA . GLY A 1 352 ? 69.810 29.605 40.025 1.00 25.16 352 GLY A CA 1
ATOM 2589 C C . GLY A 1 352 ? 68.803 30.206 41.022 1.00 25.16 352 GLY A C 1
ATOM 2590 O O . GLY A 1 352 ? 68.374 31.338 40.855 1.00 25.16 352 GLY A O 1
ATOM 2591 N N . PRO A 1 353 ? 68.384 29.428 42.044 1.00 49.44 353 PRO A N 1
ATOM 2592 C CA . PRO A 1 353 ? 67.128 29.620 42.783 1.00 49.44 353 PRO A CA 1
ATOM 2593 C C . PRO A 1 353 ? 67.280 30.530 44.019 1.00 49.44 353 PRO A C 1
ATOM 2595 O O . PRO A 1 353 ? 68.404 30.806 44.443 1.00 49.44 353 PRO A O 1
ATOM 2598 N N . PRO A 1 354 ? 66.160 30.960 44.642 1.00 32.03 354 PRO A N 1
ATOM 2599 C CA . PRO A 1 354 ? 65.721 30.271 45.869 1.00 32.03 354 PRO A CA 1
ATOM 2600 C C . PRO A 1 354 ? 64.181 30.192 46.085 1.00 32.03 354 PRO A C 1
ATOM 2602 O O . PRO A 1 354 ? 63.447 31.142 45.838 1.00 32.03 354 PRO A O 1
ATOM 2605 N N . VAL A 1 355 ? 63.691 29.022 46.534 1.00 30.48 355 VAL A N 1
ATOM 2606 C CA . VAL A 1 355 ? 63.103 28.734 47.880 1.00 30.48 355 VAL A CA 1
ATOM 2607 C C . VAL A 1 355 ? 62.648 30.002 48.648 1.00 30.48 355 VAL A C 1
ATOM 2609 O O . VAL A 1 355 ? 63.465 30.897 48.811 1.00 30.48 355 VAL A O 1
ATOM 2612 N N . ARG A 1 356 ? 61.457 30.217 49.230 1.00 34.69 356 ARG A N 1
ATOM 2613 C CA . ARG A 1 356 ? 60.336 29.465 49.861 1.00 34.69 356 ARG A CA 1
ATOM 2614 C C . ARG A 1 356 ? 59.241 30.546 50.166 1.00 34.69 356 ARG A C 1
ATOM 2616 O O . ARG A 1 356 ? 59.513 31.718 49.943 1.00 34.69 356 ARG A O 1
ATOM 2623 N N . ASP A 1 357 ? 58.024 30.351 50.678 1.00 31.62 357 ASP A N 1
ATOM 2624 C CA . ASP A 1 357 ? 57.463 29.386 51.629 1.00 31.62 357 ASP A CA 1
ATOM 2625 C C . ASP A 1 357 ? 55.930 29.552 51.689 1.00 31.62 357 ASP A C 1
ATOM 2627 O O . ASP A 1 357 ? 55.415 30.646 51.447 1.00 31.62 357 ASP A O 1
ATOM 2631 N N . GLY A 1 358 ? 55.241 28.504 52.157 1.00 28.28 358 GLY A N 1
ATOM 2632 C CA . GLY A 1 358 ? 53.985 28.661 52.898 1.00 28.28 358 GLY A CA 1
ATOM 2633 C C . GLY A 1 358 ? 52.845 27.723 52.507 1.00 28.28 358 GLY A C 1
ATOM 2634 O O . GLY A 1 358 ? 51.919 28.179 51.856 1.00 28.28 358 GLY A O 1
ATOM 2635 N N . PHE A 1 359 ? 52.916 26.441 52.894 1.00 29.47 359 PHE A N 1
ATOM 2636 C CA . PHE A 1 359 ? 51.891 25.634 53.607 1.00 29.47 359 PHE A CA 1
ATOM 2637 C C . PHE A 1 359 ? 52.303 24.131 53.595 1.00 29.47 359 PHE A C 1
ATOM 2639 O O . PHE A 1 359 ? 53.008 23.708 52.681 1.00 29.47 359 PHE A O 1
ATOM 2646 N N . PRO A 1 360 ? 51.971 23.345 54.644 1.00 32.34 360 PRO A N 1
ATOM 2647 C CA . PRO A 1 360 ? 52.744 22.174 55.081 1.00 32.34 360 PRO A CA 1
ATOM 2648 C C . PRO A 1 360 ? 52.439 20.858 54.345 1.00 32.34 360 PRO A C 1
ATOM 2650 O O . PRO A 1 360 ? 51.319 20.609 53.904 1.00 32.34 360 PRO A O 1
ATOM 2653 N N . GLU A 1 361 ? 53.468 20.006 54.287 1.00 33.72 361 GLU A N 1
ATOM 2654 C CA . GLU A 1 361 ? 53.511 18.670 53.678 1.00 33.72 361 GLU A CA 1
ATOM 2655 C C . GLU A 1 361 ? 52.672 17.613 54.421 1.00 33.72 361 GLU A C 1
ATOM 2657 O O . GLU A 1 361 ? 52.666 17.538 55.651 1.00 33.72 361 GLU A O 1
ATOM 2662 N N . ALA A 1 362 ? 52.046 16.725 53.641 1.00 28.44 362 ALA A N 1
ATOM 2663 C CA . ALA A 1 362 ? 51.519 15.423 54.054 1.00 28.44 362 ALA A CA 1
ATOM 2664 C C . ALA A 1 362 ? 51.783 14.393 52.923 1.00 28.44 362 ALA A C 1
ATOM 2666 O O . ALA A 1 362 ? 51.994 14.794 51.778 1.00 28.44 362 ALA A O 1
ATOM 2667 N N . PRO A 1 363 ? 51.863 13.087 53.234 1.00 32.16 363 PRO A N 1
ATOM 2668 C CA . PRO A 1 363 ? 52.936 12.203 52.778 1.00 32.16 363 PRO A CA 1
ATOM 2669 C C . PRO A 1 363 ? 52.778 11.680 51.347 1.00 32.16 363 PRO A C 1
ATOM 2671 O O . PRO A 1 363 ? 51.680 11.381 50.882 1.00 32.16 363 PRO A O 1
ATOM 2674 N N . VAL A 1 364 ? 53.922 11.497 50.686 1.00 31.73 364 VAL A N 1
ATOM 2675 C CA . VAL A 1 364 ? 54.049 10.830 49.387 1.00 31.73 364 VAL A CA 1
ATOM 2676 C C . VAL A 1 364 ? 53.667 9.355 49.541 1.00 31.73 364 VAL A C 1
ATOM 2678 O O . VAL A 1 364 ? 54.367 8.594 50.207 1.00 31.73 364 VAL A O 1
ATOM 2681 N N . LEU A 1 365 ? 52.554 8.964 48.920 1.00 31.14 365 LEU A N 1
ATOM 2682 C CA . LEU A 1 365 ? 52.215 7.572 48.637 1.00 31.14 365 LEU A CA 1
ATOM 2683 C C . LEU A 1 365 ? 52.616 7.257 47.192 1.00 31.14 365 LEU A C 1
ATOM 2685 O O . LEU A 1 365 ? 52.212 7.954 46.260 1.00 31.14 365 LEU A O 1
ATOM 2689 N N . ASP A 1 366 ? 53.419 6.207 47.042 1.00 30.08 366 ASP A N 1
ATOM 2690 C CA . ASP A 1 366 ? 53.825 5.581 45.782 1.00 30.08 366 ASP A CA 1
ATOM 2691 C C . ASP A 1 366 ? 52.630 5.342 44.840 1.00 30.08 366 ASP A C 1
ATOM 2693 O O . ASP A 1 366 ? 51.710 4.603 45.204 1.00 30.08 366 ASP A O 1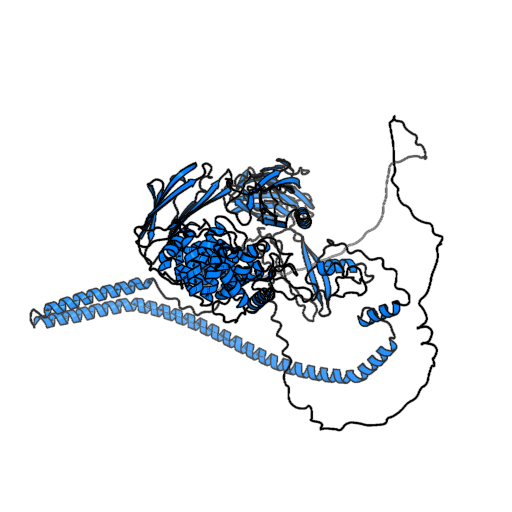
ATOM 2697 N N . PRO A 1 367 ? 52.638 5.843 43.590 1.00 34.03 367 PRO A N 1
ATOM 2698 C CA . PRO A 1 367 ? 51.666 5.443 42.585 1.00 34.03 367 PRO A CA 1
ATOM 2699 C C . PRO A 1 367 ? 52.152 4.172 41.872 1.00 34.03 367 PRO A C 1
ATOM 2701 O O . PRO A 1 367 ? 52.299 4.136 40.653 1.00 34.03 367 PRO A O 1
ATOM 2704 N N . VAL A 1 368 ? 52.401 3.104 42.633 1.00 42.16 368 VAL A N 1
ATOM 2705 C CA . VAL A 1 368 ? 52.492 1.740 42.095 1.00 42.16 368 VAL A CA 1
ATOM 2706 C C . VAL A 1 368 ? 51.567 0.846 42.906 1.00 42.16 368 VAL A C 1
ATOM 2708 O O . VAL A 1 368 ? 52.017 0.028 43.696 1.00 42.16 368 VAL A O 1
ATOM 2711 N N . ALA A 1 369 ? 50.258 1.025 42.725 1.00 37.84 369 ALA A N 1
ATOM 2712 C CA . ALA A 1 369 ? 49.266 -0.051 42.740 1.00 37.84 369 ALA A CA 1
ATOM 2713 C C . ALA A 1 369 ? 47.849 0.516 42.528 1.00 37.84 369 ALA A C 1
ATOM 2715 O O . ALA A 1 369 ? 47.453 1.473 43.177 1.00 37.84 369 ALA A O 1
ATOM 2716 N N . GLN A 1 370 ? 47.073 -0.178 41.686 1.00 36.16 370 GLN A N 1
ATOM 2717 C CA . GLN A 1 370 ? 45.605 -0.130 41.561 1.00 36.16 370 GLN A CA 1
ATOM 2718 C C . GLN A 1 370 ? 44.980 0.966 40.675 1.00 36.16 370 GLN A C 1
ATOM 2720 O O . GLN A 1 370 ? 44.438 1.956 41.143 1.00 36.16 370 GLN A O 1
ATOM 2725 N N . SER A 1 371 ? 44.912 0.683 39.370 1.00 34.91 371 SER A N 1
ATOM 2726 C CA . SER A 1 371 ? 43.629 0.567 38.650 1.00 34.91 371 SER A CA 1
ATOM 2727 C C . SER A 1 371 ? 43.888 0.006 37.249 1.00 34.91 371 SER A C 1
ATOM 2729 O O . SER A 1 371 ? 44.154 0.722 36.287 1.00 34.91 371 SER A O 1
ATOM 2731 N N . THR A 1 372 ? 43.840 -1.318 37.132 1.00 36.81 372 THR A N 1
ATOM 2732 C CA . THR A 1 372 ? 43.796 -2.041 35.856 1.00 36.81 372 THR A CA 1
ATOM 2733 C C . THR A 1 372 ? 42.380 -2.009 35.282 1.00 36.81 372 THR A C 1
ATOM 2735 O O . THR A 1 372 ? 41.752 -3.050 35.101 1.00 36.81 372 THR A O 1
ATOM 2738 N N . ALA A 1 373 ? 41.862 -0.821 34.991 1.00 33.50 373 ALA A N 1
ATOM 2739 C CA . ALA A 1 373 ? 40.728 -0.671 34.094 1.00 33.50 373 ALA A CA 1
ATOM 2740 C C . ALA A 1 373 ? 41.263 -0.079 32.791 1.00 33.50 373 ALA A C 1
ATOM 2742 O O . ALA A 1 373 ? 41.415 1.134 32.653 1.00 33.50 373 ALA A O 1
ATOM 2743 N N . ARG A 1 374 ? 41.592 -0.952 31.828 1.00 34.25 374 ARG A N 1
ATOM 2744 C CA . ARG A 1 374 ? 41.725 -0.515 30.434 1.00 34.25 374 ARG A CA 1
ATOM 2745 C C . ARG A 1 374 ? 40.413 0.193 30.066 1.00 34.25 374 ARG A C 1
ATOM 2747 O O . ARG A 1 374 ? 39.360 -0.377 30.361 1.00 34.25 374 ARG A O 1
ATOM 2754 N N . PRO A 1 375 ? 40.433 1.381 29.437 1.00 33.34 375 PRO A N 1
ATOM 2755 C CA . PRO A 1 375 ? 39.224 1.912 28.833 1.00 33.34 375 PRO A CA 1
ATOM 2756 C C . PRO A 1 375 ? 38.712 0.849 27.862 1.00 33.34 375 PRO A C 1
ATOM 2758 O O . PRO A 1 375 ? 39.418 0.455 26.933 1.00 33.34 375 PRO A O 1
ATOM 2761 N N . VAL A 1 376 ? 37.520 0.317 28.129 1.00 35.47 376 VAL A N 1
ATOM 2762 C CA . VAL A 1 376 ? 36.824 -0.540 27.175 1.00 35.47 376 VAL A CA 1
ATOM 2763 C C . VAL A 1 376 ? 36.478 0.374 26.012 1.00 35.47 376 VAL A C 1
ATOM 2765 O O . VAL A 1 376 ? 35.511 1.129 26.072 1.00 35.47 376 VAL A O 1
ATOM 2768 N N . THR A 1 377 ? 37.314 0.368 24.976 1.00 34.56 377 THR A N 1
ATOM 2769 C CA . THR A 1 377 ? 36.922 0.909 23.682 1.00 34.56 377 THR A CA 1
ATOM 2770 C C . THR A 1 377 ? 35.688 0.110 23.274 1.00 34.56 377 THR A C 1
ATOM 2772 O O . THR A 1 377 ? 35.793 -1.119 23.190 1.00 34.56 377 THR A O 1
ATOM 2775 N N . PRO A 1 378 ? 34.510 0.738 23.105 1.00 31.45 378 PRO A N 1
ATOM 2776 C CA . PRO A 1 378 ? 33.340 0.010 22.651 1.00 31.45 378 PRO A CA 1
ATOM 2777 C C . PRO A 1 378 ? 33.725 -0.692 21.355 1.00 31.45 378 PRO A C 1
ATOM 2779 O O . PRO A 1 378 ? 34.278 -0.074 20.443 1.00 31.45 378 PRO A O 1
ATOM 2782 N N . THR A 1 379 ? 33.515 -2.005 21.309 1.00 32.75 379 THR A N 1
ATOM 2783 C CA . THR A 1 379 ? 33.725 -2.780 20.094 1.00 32.75 379 THR A CA 1
ATOM 2784 C C . THR A 1 379 ? 32.795 -2.172 19.057 1.00 32.75 379 THR A C 1
ATOM 2786 O O . THR A 1 379 ? 31.577 -2.222 19.225 1.00 32.75 379 THR A O 1
ATOM 2789 N N . VAL A 1 380 ? 33.354 -1.517 18.037 1.00 32.97 380 VAL A N 1
ATOM 2790 C CA . VAL A 1 380 ? 32.567 -1.044 16.901 1.00 32.97 380 VAL A CA 1
ATOM 2791 C C . VAL A 1 380 ? 31.965 -2.296 16.291 1.00 32.97 380 VAL A C 1
ATOM 2793 O O . VAL A 1 380 ? 32.677 -3.108 15.701 1.00 32.97 380 VAL A O 1
ATOM 2796 N N . THR A 1 381 ? 30.669 -2.501 16.506 1.00 32.12 381 THR A N 1
ATOM 2797 C CA . THR A 1 381 ? 29.925 -3.547 15.818 1.00 32.12 381 THR A CA 1
ATOM 2798 C C . THR A 1 381 ? 30.154 -3.306 14.328 1.00 32.12 381 THR A C 1
ATOM 2800 O O . THR A 1 381 ? 29.896 -2.183 13.881 1.00 32.12 381 THR A O 1
ATOM 2803 N N . PRO A 1 382 ? 30.684 -4.273 13.556 1.00 37.72 382 PRO A N 1
ATOM 2804 C CA . PRO A 1 382 ? 30.846 -4.074 12.129 1.00 37.72 382 PRO A CA 1
ATOM 2805 C C . PRO A 1 382 ? 29.467 -3.731 11.584 1.00 37.72 382 PRO A C 1
ATOM 2807 O O . PRO A 1 382 ? 28.513 -4.494 11.749 1.00 37.72 382 PRO A O 1
ATOM 2810 N N . SER A 1 383 ? 29.347 -2.533 11.019 1.00 38.16 383 SER A N 1
ATOM 2811 C CA . SER A 1 383 ? 28.151 -2.143 10.295 1.00 38.16 383 SER A CA 1
ATOM 2812 C C . SER A 1 383 ? 28.022 -3.169 9.175 1.00 38.16 383 SER A C 1
ATOM 2814 O O . SER A 1 383 ? 28.853 -3.188 8.268 1.00 38.16 383 SER A O 1
ATOM 2816 N N . VAL A 1 384 ? 27.078 -4.109 9.288 1.00 41.31 384 VAL A N 1
ATOM 2817 C CA . VAL A 1 384 ? 26.824 -5.091 8.231 1.00 41.31 384 VAL A CA 1
ATOM 2818 C C . VAL A 1 384 ? 26.138 -4.320 7.121 1.00 41.31 384 VAL A C 1
ATOM 2820 O O . VAL A 1 384 ? 24.913 -4.237 7.053 1.00 41.31 384 VAL A O 1
ATOM 2823 N N . VAL A 1 385 ? 26.940 -3.658 6.298 1.00 56.97 385 VAL A N 1
ATOM 2824 C CA . VAL A 1 385 ? 26.427 -2.964 5.134 1.00 56.97 385 VAL A CA 1
ATOM 2825 C C . VAL A 1 385 ? 26.393 -3.976 4.006 1.00 56.97 385 VAL A C 1
ATOM 2827 O O . VAL A 1 385 ? 27.397 -4.608 3.693 1.00 56.97 385 VAL A O 1
ATOM 2830 N N . ARG A 1 386 ? 25.199 -4.192 3.456 1.00 64.25 386 ARG A N 1
ATOM 2831 C CA . ARG A 1 386 ? 24.975 -5.193 2.418 1.00 64.25 386 ARG A CA 1
ATOM 2832 C C . ARG A 1 386 ? 25.751 -4.801 1.162 1.00 64.25 386 ARG A C 1
ATOM 2834 O O . ARG A 1 386 ? 25.457 -3.776 0.549 1.00 64.25 386 ARG A O 1
ATOM 2841 N N . GLU A 1 387 ? 26.713 -5.635 0.802 1.00 82.69 387 GLU A N 1
ATOM 2842 C CA . GLU A 1 387 ? 27.319 -5.651 -0.522 1.00 82.69 387 GLU A CA 1
ATOM 2843 C C . GLU A 1 387 ? 26.331 -6.273 -1.515 1.00 82.69 387 GLU A C 1
ATOM 2845 O O . GLU A 1 387 ? 25.617 -7.232 -1.199 1.00 82.69 387 GLU A O 1
ATOM 2850 N N . TYR A 1 388 ? 26.268 -5.707 -2.714 1.00 88.69 388 TYR A N 1
ATOM 2851 C CA . TYR A 1 388 ? 25.602 -6.317 -3.852 1.00 88.69 388 TYR A CA 1
ATOM 2852 C C . TYR A 1 388 ? 26.606 -6.427 -4.994 1.00 88.69 388 TYR A C 1
ATOM 2854 O O . TYR A 1 388 ? 27.033 -5.412 -5.538 1.00 88.69 388 TYR A O 1
ATOM 2862 N N . ALA A 1 389 ? 26.953 -7.657 -5.352 1.00 92.06 389 ALA A N 1
ATOM 2863 C CA . ALA A 1 389 ? 27.691 -7.992 -6.557 1.00 92.06 389 ALA A CA 1
ATOM 2864 C C . ALA A 1 389 ? 26.765 -8.827 -7.438 1.00 92.06 389 ALA A C 1
ATOM 2866 O O . ALA A 1 389 ? 26.192 -9.817 -6.984 1.00 92.06 389 ALA A O 1
ATOM 2867 N N . HIS A 1 390 ? 26.539 -8.372 -8.665 1.00 94.19 390 HIS A N 1
ATOM 2868 C CA . HIS A 1 390 ? 25.617 -9.034 -9.571 1.00 94.19 390 HIS A CA 1
ATOM 2869 C C . HIS A 1 390 ? 26.203 -10.351 -10.088 1.00 94.19 390 HIS A C 1
ATOM 2871 O O . HIS A 1 390 ? 27.359 -10.409 -10.513 1.00 94.19 390 HIS A O 1
ATOM 2877 N N . GLU A 1 391 ? 25.373 -11.391 -10.076 1.00 93.19 391 GLU A N 1
ATOM 2878 C CA . GLU A 1 391 ? 25.642 -12.696 -10.671 1.00 93.19 391 GLU A CA 1
ATOM 2879 C C . GLU A 1 391 ? 24.569 -12.964 -11.722 1.00 93.19 391 GLU A C 1
ATOM 2881 O O . GLU A 1 391 ? 23.373 -12.956 -11.421 1.00 93.19 391 GLU A O 1
ATOM 2886 N N . ARG A 1 392 ? 25.001 -13.198 -12.959 1.00 91.38 392 ARG A N 1
ATOM 2887 C CA . ARG A 1 392 ? 24.113 -13.485 -14.077 1.00 91.38 392 ARG A CA 1
ATOM 2888 C C . ARG A 1 392 ? 23.641 -14.933 -13.995 1.00 91.38 392 ARG A C 1
ATOM 2890 O O . ARG A 1 392 ? 24.457 -15.842 -13.847 1.00 91.38 392 ARG A O 1
ATOM 2897 N N . ASP A 1 393 ? 22.342 -15.160 -14.182 1.00 90.56 393 ASP A N 1
ATOM 2898 C CA . ASP A 1 393 ? 21.758 -16.506 -14.190 1.00 90.56 393 ASP A CA 1
ATOM 2899 C C . ASP A 1 393 ? 22.363 -17.382 -15.315 1.00 90.56 393 ASP A C 1
ATOM 2901 O O . ASP A 1 393 ? 22.145 -17.110 -16.505 1.00 90.56 393 ASP A O 1
ATOM 2905 N N . PRO A 1 394 ? 23.092 -18.466 -14.981 1.00 90.06 394 PRO A N 1
ATOM 2906 C CA . PRO A 1 394 ? 23.674 -19.360 -15.978 1.00 90.06 394 PRO A CA 1
ATOM 2907 C C . PRO A 1 394 ? 22.625 -20.056 -16.857 1.00 90.06 394 PRO A C 1
ATOM 2909 O O . PRO A 1 394 ? 22.930 -20.417 -17.996 1.00 90.06 394 PRO A O 1
ATOM 2912 N N . ALA A 1 395 ? 21.388 -20.226 -16.371 1.00 92.94 395 ALA A N 1
ATOM 2913 C CA . ALA A 1 395 ? 20.309 -20.878 -17.112 1.00 92.94 395 ALA A CA 1
ATOM 2914 C C . ALA A 1 395 ? 19.861 -20.082 -18.350 1.00 92.94 395 ALA A C 1
ATOM 2916 O O . ALA A 1 395 ? 19.251 -20.651 -19.256 1.00 92.94 395 ALA A O 1
ATOM 2917 N N . LEU A 1 396 ? 20.187 -18.785 -18.424 1.00 88.88 396 LEU A N 1
ATOM 2918 C CA . LEU A 1 396 ? 19.901 -17.950 -19.593 1.00 88.88 396 LEU A CA 1
ATOM 2919 C C . LEU A 1 396 ? 20.782 -18.291 -20.805 1.00 88.88 396 LEU A C 1
ATOM 2921 O O . LEU A 1 396 ? 20.425 -17.937 -21.930 1.00 88.88 396 LEU A O 1
ATOM 2925 N N . GLY A 1 397 ? 21.917 -18.975 -20.613 1.00 90.69 397 GLY A N 1
ATOM 2926 C CA . GLY A 1 397 ? 22.848 -19.286 -21.701 1.00 90.69 397 GLY A CA 1
ATOM 2927 C C . GLY A 1 397 ? 23.235 -18.026 -22.483 1.00 90.69 397 GLY A C 1
ATOM 2928 O O . GLY A 1 397 ? 23.606 -17.018 -21.883 1.00 90.69 397 GLY A O 1
ATOM 2929 N N . GLU A 1 398 ? 23.101 -18.060 -23.812 1.00 88.38 398 GLU A N 1
ATOM 2930 C CA . GLU A 1 398 ? 23.388 -16.925 -24.710 1.00 88.38 398 GLU A CA 1
ATOM 2931 C C . GLU A 1 398 ? 22.240 -15.903 -24.833 1.00 88.38 398 GLU A C 1
ATOM 2933 O O . GLU A 1 398 ? 22.391 -14.883 -25.512 1.00 88.38 398 GLU A O 1
ATOM 2938 N N . VAL A 1 399 ? 21.084 -16.161 -24.209 1.00 95.12 399 VAL A N 1
ATOM 2939 C CA . VAL A 1 399 ? 19.919 -15.272 -24.283 1.00 95.12 399 VAL A CA 1
ATOM 2940 C C . VAL A 1 399 ? 20.130 -14.068 -23.380 1.00 95.12 399 VAL A C 1
ATOM 2942 O O . VAL A 1 399 ? 20.320 -14.211 -22.176 1.00 95.12 399 VAL A O 1
ATOM 2945 N N . ARG A 1 400 ? 20.011 -12.874 -23.959 1.00 96.12 400 ARG A N 1
ATOM 2946 C CA . ARG A 1 400 ? 20.012 -11.606 -23.235 1.00 96.12 400 ARG A CA 1
ATOM 2947 C C . ARG A 1 400 ? 18.633 -11.334 -22.648 1.00 96.12 400 ARG A C 1
ATOM 2949 O O . ARG A 1 400 ? 17.698 -11.028 -23.391 1.00 96.12 400 ARG A O 1
ATOM 2956 N N . ALA A 1 401 ? 18.493 -11.493 -21.338 1.00 94.69 401 ALA A N 1
ATOM 2957 C CA . ALA A 1 401 ? 17.237 -11.313 -20.612 1.00 94.69 401 ALA A CA 1
ATOM 2958 C C . ALA A 1 401 ? 17.402 -10.642 -19.237 1.00 94.69 401 ALA A C 1
ATOM 2960 O O . ALA A 1 401 ? 16.392 -10.279 -18.631 1.00 94.69 401 ALA A O 1
ATOM 2961 N N . ASP A 1 402 ? 18.633 -10.488 -18.754 1.00 93.25 402 ASP A N 1
ATOM 2962 C CA . ASP A 1 402 ? 18.972 -9.788 -17.522 1.00 93.25 402 ASP A CA 1
ATOM 2963 C C . ASP A 1 402 ? 19.382 -8.345 -17.825 1.00 93.25 402 ASP A C 1
ATOM 2965 O O . ASP A 1 402 ? 20.399 -8.098 -18.460 1.00 93.25 402 ASP A O 1
ATOM 2969 N N . PHE A 1 403 ? 18.598 -7.372 -17.378 1.00 92.06 403 PHE A N 1
ATOM 2970 C CA . PHE A 1 403 ? 18.868 -5.955 -17.633 1.00 92.06 403 PHE A CA 1
ATOM 2971 C C . PHE A 1 403 ? 19.021 -5.175 -16.330 1.00 92.06 403 PHE A C 1
ATOM 2973 O O . PHE A 1 403 ? 18.516 -4.060 -16.212 1.00 92.06 403 PHE A O 1
ATOM 2980 N N . ALA A 1 404 ? 19.675 -5.771 -15.327 1.00 90.12 404 ALA A N 1
ATOM 2981 C CA . ALA A 1 404 ? 19.998 -5.070 -14.091 1.00 90.12 404 ALA A CA 1
ATOM 2982 C C . ALA A 1 404 ? 20.795 -3.779 -14.379 1.00 90.12 404 ALA A C 1
ATOM 2984 O O . ALA A 1 404 ? 21.858 -3.820 -15.003 1.00 90.12 404 ALA A O 1
ATOM 2985 N N . GLU A 1 405 ? 20.270 -2.639 -13.916 1.00 86.75 405 GLU A N 1
ATOM 2986 C CA . GLU A 1 405 ? 20.868 -1.307 -14.114 1.00 86.75 405 GLU A CA 1
ATOM 2987 C C . GLU A 1 405 ? 22.050 -1.061 -13.162 1.00 86.75 405 GLU A C 1
ATOM 2989 O O . GLU A 1 405 ? 23.061 -0.468 -13.537 1.00 86.75 405 GLU A O 1
ATOM 2994 N N . THR A 1 406 ? 21.945 -1.570 -11.931 1.00 91.25 406 THR A N 1
ATOM 2995 C CA . THR A 1 406 ? 23.035 -1.591 -10.951 1.00 91.25 406 THR A CA 1
ATOM 2996 C C . THR A 1 406 ? 23.607 -2.998 -10.911 1.00 91.25 406 THR A C 1
ATOM 2998 O O . THR A 1 406 ? 22.880 -3.941 -10.603 1.00 91.25 406 THR A O 1
ATOM 3001 N N . VAL A 1 407 ? 24.904 -3.137 -11.192 1.00 94.19 407 VAL A N 1
ATOM 3002 C CA . VAL A 1 407 ? 25.619 -4.430 -11.186 1.00 94.19 407 VAL A CA 1
ATOM 3003 C C . VAL A 1 407 ? 26.568 -4.591 -9.995 1.00 94.19 407 VAL A C 1
ATOM 3005 O O . VAL A 1 407 ? 26.983 -5.700 -9.675 1.00 94.19 407 VAL A O 1
ATOM 3008 N N . TYR A 1 408 ? 26.897 -3.494 -9.309 1.00 93.81 408 TYR A N 1
ATOM 3009 C CA . TYR A 1 408 ? 27.757 -3.528 -8.132 1.00 93.81 408 TYR A CA 1
ATOM 3010 C C . TYR A 1 408 ? 27.458 -2.369 -7.175 1.00 93.81 408 TYR A C 1
ATOM 3012 O O . TYR A 1 408 ? 27.343 -1.219 -7.601 1.00 93.81 408 TYR A O 1
ATOM 3020 N N . TRP A 1 409 ? 27.349 -2.665 -5.880 1.00 92.50 409 TRP A N 1
ATOM 3021 C CA . TRP A 1 409 ? 27.185 -1.687 -4.807 1.00 92.50 409 TRP A CA 1
ATOM 3022 C C . TRP A 1 409 ? 27.915 -2.144 -3.541 1.00 92.50 409 TRP A C 1
ATOM 3024 O O . TRP A 1 409 ? 27.496 -3.095 -2.880 1.00 92.50 409 TRP A O 1
ATOM 3034 N N . HIS A 1 410 ? 28.983 -1.429 -3.181 1.00 90.12 410 HIS A N 1
ATOM 3035 C CA . HIS A 1 410 ? 29.778 -1.695 -1.983 1.00 90.12 410 HIS A CA 1
ATOM 3036 C C . HIS A 1 410 ? 29.959 -0.407 -1.161 1.00 90.12 410 HIS A C 1
ATOM 3038 O O . HIS A 1 410 ? 30.912 0.344 -1.369 1.00 90.12 410 HIS A O 1
ATOM 3044 N N . PRO A 1 411 ? 29.052 -0.126 -0.214 1.00 83.06 411 PRO A N 1
ATOM 3045 C CA . PRO A 1 411 ? 28.987 1.168 0.469 1.00 83.06 411 PRO A CA 1
ATOM 3046 C C . PRO A 1 411 ? 30.116 1.420 1.479 1.00 83.06 411 PRO A C 1
ATOM 3048 O O . PRO A 1 411 ? 30.402 2.577 1.773 1.00 83.06 411 PRO A O 1
ATOM 3051 N N . VAL A 1 412 ? 30.761 0.377 2.023 1.00 85.00 412 VAL A N 1
ATOM 3052 C CA . VAL A 1 412 ? 31.872 0.531 2.987 1.00 85.00 412 VAL A CA 1
ATOM 3053 C C . VAL A 1 412 ? 33.013 -0.427 2.668 1.00 85.00 412 VAL A C 1
ATOM 3055 O O . VAL A 1 412 ? 33.052 -1.525 3.204 1.00 85.00 412 VAL A O 1
ATOM 3058 N N . LEU A 1 413 ? 33.949 -0.019 1.810 1.00 84.56 413 LEU A N 1
ATOM 3059 C CA . LEU A 1 413 ? 35.151 -0.796 1.488 1.00 84.56 413 LEU A CA 1
ATOM 3060 C C . LEU A 1 413 ? 36.363 -0.226 2.239 1.00 84.56 413 LEU A C 1
ATOM 3062 O O . LEU A 1 413 ? 36.898 0.816 1.861 1.00 84.56 413 LEU A O 1
ATOM 3066 N N . VAL A 1 414 ? 36.799 -0.899 3.308 1.00 86.12 414 VAL A N 1
ATOM 3067 C CA . VAL A 1 414 ? 38.014 -0.511 4.041 1.00 86.12 414 VAL A CA 1
ATOM 3068 C C . VAL A 1 414 ? 39.225 -1.095 3.325 1.00 86.12 414 VAL A C 1
ATOM 3070 O O . VAL A 1 414 ? 39.372 -2.312 3.232 1.00 86.12 414 VAL A O 1
ATOM 3073 N N . LEU A 1 415 ? 40.094 -0.225 2.810 1.00 85.38 415 LEU A N 1
ATOM 3074 C CA . LEU A 1 415 ? 41.307 -0.666 2.132 1.00 85.38 415 LEU A CA 1
ATOM 3075 C C . LEU A 1 415 ? 42.317 -1.232 3.148 1.00 85.38 415 LEU A C 1
ATOM 3077 O O . LEU A 1 415 ? 42.494 -0.652 4.223 1.00 85.38 415 LEU A O 1
ATOM 3081 N N . PRO A 1 416 ? 43.005 -2.338 2.822 1.00 80.94 416 PRO A N 1
ATOM 3082 C CA . PRO A 1 416 ? 44.098 -2.856 3.639 1.00 80.94 416 PRO A CA 1
ATOM 3083 C C . PRO A 1 416 ? 45.283 -1.878 3.665 1.00 80.94 416 PRO A C 1
ATOM 3085 O O . PRO A 1 416 ? 45.348 -0.933 2.881 1.00 80.94 416 PRO A O 1
ATOM 3088 N N . ALA A 1 417 ? 46.270 -2.130 4.533 1.00 76.88 417 ALA A N 1
ATOM 3089 C CA . ALA A 1 417 ? 47.461 -1.280 4.679 1.00 76.88 417 ALA A CA 1
ATOM 3090 C C . ALA A 1 417 ? 48.271 -1.099 3.375 1.00 76.88 417 ALA A C 1
ATOM 3092 O O . ALA A 1 417 ? 49.017 -0.135 3.237 1.00 76.88 417 ALA A O 1
ATOM 3093 N N . THR A 1 418 ? 48.096 -1.998 2.401 1.00 83.62 418 THR A N 1
ATOM 3094 C CA . THR A 1 418 ? 48.667 -1.893 1.049 1.00 83.62 418 THR A CA 1
ATOM 3095 C C . THR A 1 418 ? 48.007 -0.805 0.190 1.00 83.62 418 THR A C 1
ATOM 3097 O O . THR A 1 418 ? 48.481 -0.527 -0.910 1.00 83.62 418 THR A O 1
ATOM 3100 N N . GLY A 1 419 ? 46.901 -0.210 0.649 1.00 81.25 419 GLY A N 1
ATOM 3101 C CA . GLY A 1 419 ? 46.172 0.861 -0.031 1.00 81.25 419 GLY A CA 1
ATOM 3102 C C . GLY A 1 419 ? 45.375 0.417 -1.261 1.00 81.25 419 GLY A C 1
ATOM 3103 O O . GLY A 1 419 ? 44.913 1.267 -2.015 1.00 81.25 419 GLY A O 1
ATOM 3104 N N . THR A 1 420 ? 45.217 -0.889 -1.496 1.00 86.56 420 THR A N 1
ATOM 3105 C CA . THR A 1 420 ? 44.557 -1.433 -2.695 1.00 86.56 420 THR A CA 1
ATOM 3106 C C . THR A 1 420 ? 43.633 -2.600 -2.352 1.00 86.56 420 THR A C 1
ATOM 3108 O O . THR A 1 420 ? 43.945 -3.416 -1.491 1.00 86.56 420 THR A O 1
ATOM 3111 N N . ALA A 1 421 ? 42.491 -2.683 -3.036 1.00 86.56 421 ALA A N 1
ATOM 3112 C CA . ALA A 1 421 ? 41.538 -3.788 -2.945 1.00 86.56 421 ALA A CA 1
ATOM 3113 C C . ALA A 1 421 ? 41.029 -4.141 -4.349 1.00 86.56 421 ALA A C 1
ATOM 3115 O O . ALA A 1 421 ? 41.002 -3.283 -5.232 1.00 86.56 421 ALA A O 1
ATOM 3116 N N . SER A 1 422 ? 40.648 -5.402 -4.553 1.00 90.00 422 SER A N 1
ATOM 3117 C CA . SER A 1 422 ? 40.053 -5.894 -5.802 1.00 90.00 422 SER A CA 1
ATOM 3118 C C . SER A 1 422 ? 38.634 -6.374 -5.534 1.00 90.00 422 SER A C 1
ATOM 3120 O O . SER A 1 422 ? 38.369 -6.922 -4.467 1.00 90.00 422 SER A O 1
ATOM 3122 N N . VAL A 1 423 ? 37.743 -6.151 -6.497 1.00 90.06 423 VAL A N 1
ATOM 3123 C CA . VAL A 1 423 ? 36.329 -6.537 -6.435 1.00 90.06 423 VAL A CA 1
ATOM 3124 C C . VAL A 1 423 ? 35.960 -7.241 -7.735 1.00 90.06 423 VAL A C 1
ATOM 3126 O O . VAL A 1 423 ? 36.511 -6.912 -8.788 1.00 90.06 423 VAL A O 1
ATOM 3129 N N . GLU A 1 424 ? 35.043 -8.198 -7.663 1.00 91.75 424 GLU A N 1
ATOM 3130 C CA . GLU A 1 424 ? 34.595 -8.988 -8.806 1.00 91.75 424 GLU A CA 1
ATOM 3131 C C . GLU A 1 424 ? 33.067 -9.010 -8.846 1.00 91.75 424 GLU A C 1
ATOM 3133 O O . GLU A 1 424 ? 32.405 -9.126 -7.818 1.00 91.75 424 GLU A O 1
ATOM 3138 N N . PHE A 1 425 ? 32.511 -8.846 -10.040 1.00 92.44 425 PHE A N 1
ATOM 3139 C CA . PHE A 1 425 ? 31.079 -8.900 -10.305 1.00 92.44 425 PHE A CA 1
ATOM 3140 C C . PHE A 1 425 ? 30.864 -9.201 -11.786 1.00 92.44 425 PHE A C 1
ATOM 3142 O O . PHE A 1 425 ? 31.733 -8.934 -12.622 1.00 92.44 425 PHE A O 1
ATOM 3149 N N . GLN A 1 426 ? 29.697 -9.737 -12.123 1.00 93.62 426 GLN A N 1
ATOM 3150 C CA . GLN A 1 426 ? 29.300 -9.951 -13.508 1.00 93.62 426 GLN A CA 1
ATOM 3151 C C . GLN A 1 426 ? 28.509 -8.743 -14.018 1.00 93.62 426 GLN A C 1
ATOM 3153 O O . GLN A 1 426 ? 27.825 -8.056 -13.258 1.00 93.62 426 GLN A O 1
ATOM 3158 N N . LEU A 1 427 ? 28.622 -8.453 -15.315 1.00 93.88 427 LEU A N 1
ATOM 3159 C CA . LEU A 1 427 ? 27.750 -7.478 -15.971 1.00 93.88 427 LEU A CA 1
ATOM 3160 C C . LEU A 1 427 ? 26.394 -8.125 -16.280 1.00 93.88 427 LEU A C 1
ATOM 3162 O O . LEU A 1 427 ? 26.308 -9.344 -16.426 1.00 93.88 427 LEU A O 1
ATOM 3166 N N . SER A 1 428 ? 25.359 -7.298 -16.410 1.00 94.38 428 SER A N 1
ATOM 3167 C CA . SER A 1 428 ? 24.067 -7.734 -16.941 1.00 94.38 428 SER A CA 1
ATOM 3168 C C . SER A 1 428 ? 24.143 -7.943 -18.464 1.00 94.38 428 SER A C 1
ATOM 3170 O O . SER A 1 428 ? 25.170 -7.694 -19.098 1.00 94.38 428 SER A O 1
ATOM 3172 N N . ASP A 1 429 ? 23.053 -8.399 -19.083 1.00 94.50 429 ASP A N 1
ATOM 3173 C CA . ASP A 1 429 ? 22.951 -8.585 -20.537 1.00 94.50 429 ASP A CA 1
ATOM 3174 C C . ASP A 1 429 ? 22.760 -7.272 -21.320 1.00 94.50 429 ASP A C 1
ATOM 3176 O O . ASP A 1 429 ? 22.496 -7.283 -22.536 1.00 94.50 429 ASP A O 1
ATOM 3180 N N . ASP A 1 430 ? 22.844 -6.128 -20.642 1.00 91.88 430 ASP A N 1
ATOM 3181 C CA . ASP A 1 430 ? 22.690 -4.839 -21.289 1.00 91.88 430 ASP A CA 1
ATOM 3182 C C . ASP A 1 430 ? 23.951 -4.448 -22.072 1.00 91.88 430 ASP A C 1
ATOM 3184 O O . ASP A 1 430 ? 25.088 -4.560 -21.610 1.00 91.88 430 ASP A O 1
ATOM 3188 N N . ILE A 1 431 ? 23.749 -3.973 -23.299 1.00 92.44 431 ILE A N 1
ATOM 3189 C CA . ILE A 1 431 ? 24.841 -3.513 -24.164 1.00 92.44 431 ILE A CA 1
ATOM 3190 C C . ILE A 1 431 ? 24.967 -2.016 -23.937 1.00 92.44 431 ILE A C 1
ATOM 3192 O O . ILE A 1 431 ? 24.434 -1.191 -24.683 1.00 92.44 431 ILE A O 1
ATOM 3196 N N . ALA A 1 432 ? 25.631 -1.691 -22.834 1.00 90.56 432 ALA A N 1
ATOM 3197 C CA . ALA A 1 432 ? 25.654 -0.356 -22.276 1.00 90.56 432 ALA A CA 1
ATOM 3198 C C . ALA A 1 432 ? 27.046 0.058 -21.786 1.00 90.56 432 ALA A C 1
ATOM 3200 O O . ALA A 1 432 ? 28.008 -0.715 -21.717 1.00 90.56 432 ALA A O 1
ATOM 3201 N N . ARG A 1 433 ? 27.132 1.340 -21.427 1.00 92.88 433 ARG A N 1
ATOM 3202 C CA . ARG A 1 433 ? 28.253 1.912 -20.685 1.00 92.88 433 ARG A CA 1
ATOM 3203 C C . ARG A 1 433 ? 27.873 1.981 -19.212 1.00 92.88 433 ARG A C 1
ATOM 3205 O O . ARG A 1 433 ? 27.037 2.796 -18.837 1.00 92.88 433 ARG A O 1
ATOM 3212 N N . TYR A 1 434 ? 28.529 1.174 -18.392 1.00 93.50 434 TYR A N 1
ATOM 3213 C CA . TYR A 1 434 ? 28.394 1.193 -16.942 1.00 93.50 434 TYR A CA 1
ATOM 3214 C C . TYR A 1 434 ? 29.328 2.251 -16.366 1.00 93.50 434 TYR A C 1
ATOM 3216 O O . TYR A 1 434 ? 30.541 2.223 -16.595 1.00 93.50 434 TYR A O 1
ATOM 3224 N N . GLN A 1 435 ? 28.771 3.203 -15.623 1.00 94.75 435 GLN A N 1
ATOM 3225 C CA . GLN A 1 435 ? 29.556 4.194 -14.903 1.00 94.75 435 GLN A CA 1
ATOM 3226 C C . GLN A 1 435 ? 29.933 3.644 -13.526 1.00 94.75 435 GLN A C 1
ATOM 3228 O O . GLN A 1 435 ? 29.073 3.296 -12.726 1.00 94.75 435 GLN A O 1
ATOM 3233 N N . VAL A 1 436 ? 31.230 3.592 -13.247 1.00 93.38 436 VAL A N 1
ATOM 3234 C CA . VAL A 1 436 ? 31.775 3.197 -11.949 1.00 93.38 436 VAL A CA 1
ATOM 3235 C C . VAL A 1 436 ? 32.150 4.464 -11.199 1.00 93.38 436 VAL A C 1
ATOM 3237 O O . VAL A 1 436 ? 33.042 5.193 -11.636 1.00 93.38 436 VAL A O 1
ATOM 3240 N N . LEU A 1 437 ? 31.483 4.725 -10.080 1.00 93.44 437 LEU A N 1
ATOM 3241 C CA . LEU A 1 437 ? 31.854 5.773 -9.136 1.00 93.44 437 LEU A CA 1
ATOM 3242 C C . LEU A 1 437 ? 32.519 5.126 -7.925 1.00 93.44 437 LEU A C 1
ATOM 3244 O O . LEU A 1 437 ? 31.916 4.295 -7.253 1.00 93.44 437 LEU A O 1
ATOM 3248 N N . VAL A 1 438 ? 33.745 5.545 -7.631 1.00 91.44 438 VAL A N 1
ATOM 3249 C CA . VAL A 1 438 ? 34.415 5.234 -6.369 1.00 91.44 438 VAL A CA 1
ATOM 3250 C C . VAL A 1 438 ? 34.592 6.543 -5.627 1.00 91.44 438 VAL A C 1
ATOM 3252 O O . VAL A 1 438 ? 35.225 7.460 -6.146 1.00 91.44 438 VAL A O 1
ATOM 3255 N N . ALA A 1 439 ? 34.035 6.625 -4.427 1.00 90.12 439 ALA A N 1
ATOM 3256 C CA . ALA A 1 439 ? 34.230 7.735 -3.510 1.00 90.12 439 ALA A CA 1
ATOM 3257 C C . ALA A 1 439 ? 34.745 7.180 -2.182 1.00 90.12 439 ALA A C 1
ATOM 3259 O O . ALA A 1 439 ? 34.312 6.117 -1.740 1.00 90.12 439 ALA A O 1
ATOM 3260 N N . GLY A 1 440 ? 35.683 7.882 -1.559 1.00 86.81 440 GLY A N 1
ATOM 3261 C CA . GLY A 1 440 ? 36.279 7.444 -0.308 1.00 86.81 440 GLY A CA 1
ATOM 3262 C C . GLY A 1 440 ? 36.967 8.575 0.434 1.00 86.81 440 GLY A C 1
ATOM 3263 O O . GLY A 1 440 ? 37.141 9.680 -0.085 1.00 86.81 440 GLY A O 1
ATOM 3264 N N . HIS A 1 441 ? 37.367 8.275 1.663 1.00 87.62 441 HIS A N 1
ATOM 3265 C CA . HIS A 1 441 ? 38.137 9.182 2.492 1.00 87.62 441 HIS A CA 1
ATOM 3266 C C . HIS A 1 441 ? 39.240 8.434 3.243 1.00 87.62 441 HIS A C 1
ATOM 3268 O O . HIS A 1 441 ? 39.138 7.237 3.507 1.00 87.62 441 HIS A O 1
ATOM 3274 N N . THR A 1 442 ? 40.303 9.144 3.592 1.00 80.94 442 THR A N 1
ATOM 3275 C CA . THR A 1 442 ? 41.343 8.666 4.501 1.00 80.94 442 THR A CA 1
ATOM 3276 C C . THR A 1 442 ? 40.912 8.879 5.957 1.00 80.94 442 THR A C 1
ATOM 3278 O O . THR A 1 442 ? 39.928 9.571 6.241 1.00 80.94 442 THR A O 1
ATOM 3281 N N . LEU A 1 443 ? 41.630 8.273 6.909 1.00 75.44 443 LEU A N 1
ATOM 3282 C CA . LEU A 1 443 ? 41.329 8.415 8.343 1.00 75.44 443 LEU A CA 1
ATOM 3283 C C . LEU A 1 443 ? 41.521 9.852 8.857 1.00 75.44 443 LEU A C 1
ATOM 3285 O O . LEU A 1 443 ? 40.849 10.254 9.799 1.00 75.44 443 LEU A O 1
ATOM 3289 N N . ASP A 1 444 ? 42.394 10.633 8.219 1.00 77.38 444 ASP A N 1
ATOM 3290 C CA . ASP A 1 444 ? 42.629 12.056 8.496 1.00 77.38 444 ASP A CA 1
ATOM 3291 C C . ASP A 1 444 ? 41.645 12.991 7.764 1.00 77.38 444 ASP A C 1
ATOM 3293 O O . ASP A 1 444 ? 41.850 14.200 7.723 1.00 77.38 444 ASP A O 1
ATOM 3297 N N . GLY A 1 445 ? 40.567 12.446 7.187 1.00 72.69 445 GLY A N 1
ATOM 3298 C CA . GLY A 1 445 ? 39.456 13.227 6.637 1.00 72.69 445 GLY A CA 1
ATOM 3299 C C . GLY A 1 445 ? 39.682 13.789 5.233 1.00 72.69 445 GLY A C 1
ATOM 3300 O O . GLY A 1 445 ? 38.844 14.551 4.750 1.00 72.69 445 GLY A O 1
ATOM 3301 N N . ARG A 1 446 ? 40.769 13.415 4.543 1.00 78.38 446 ARG A N 1
ATOM 3302 C CA . ARG A 1 446 ? 40.929 13.745 3.119 1.00 78.38 446 ARG A CA 1
ATOM 3303 C C . ARG A 1 446 ? 40.004 12.879 2.300 1.00 78.38 446 ARG A C 1
ATOM 3305 O O . ARG A 1 446 ? 39.787 11.717 2.612 1.00 78.38 446 ARG A O 1
ATOM 3312 N N . VAL A 1 447 ? 39.503 13.433 1.216 1.00 87.00 447 VAL A N 1
ATOM 3313 C CA . VAL A 1 447 ? 38.465 12.809 0.408 1.00 87.00 447 VAL A CA 1
ATOM 3314 C C . VAL A 1 447 ? 38.914 12.690 -1.039 1.00 87.00 447 VAL A C 1
ATOM 3316 O O . VAL A 1 447 ? 39.717 13.485 -1.529 1.00 87.00 447 VAL A O 1
ATOM 3319 N N . GLY A 1 448 ? 38.390 11.696 -1.737 1.00 83.88 448 GLY A N 1
ATOM 3320 C CA . GLY A 1 448 ? 38.665 11.495 -3.147 1.00 83.88 448 GLY A CA 1
ATOM 3321 C C . GLY A 1 448 ? 37.501 10.799 -3.822 1.00 83.88 448 GLY A C 1
ATOM 3322 O O . GLY A 1 448 ? 36.859 9.927 -3.239 1.00 83.88 448 GLY A O 1
ATOM 3323 N N . ALA A 1 449 ? 37.246 11.179 -5.067 1.00 90.69 449 ALA A N 1
ATOM 3324 C CA . ALA A 1 449 ? 36.303 10.487 -5.921 1.00 90.69 449 ALA A CA 1
ATOM 3325 C C . ALA A 1 449 ? 36.894 10.321 -7.318 1.00 90.69 449 ALA A C 1
ATOM 3327 O O . ALA A 1 449 ? 37.603 11.194 -7.826 1.00 90.69 449 ALA A O 1
ATOM 3328 N N . ILE A 1 450 ? 36.588 9.195 -7.947 1.00 92.19 450 ILE A N 1
ATOM 3329 C CA . ILE A 1 450 ? 36.923 8.935 -9.337 1.00 92.19 450 ILE A CA 1
ATOM 3330 C C . ILE A 1 450 ? 35.750 8.258 -10.025 1.00 92.19 450 ILE A C 1
ATOM 3332 O O . ILE A 1 450 ? 35.105 7.362 -9.482 1.00 92.19 450 ILE A O 1
ATOM 3336 N N . THR A 1 451 ? 35.510 8.682 -11.259 1.00 93.00 451 THR A N 1
ATOM 3337 C CA . THR A 1 451 ? 34.535 8.058 -12.139 1.00 93.00 451 THR A CA 1
ATOM 3338 C C . THR A 1 451 ? 35.260 7.387 -13.297 1.00 93.00 451 THR A C 1
ATOM 3340 O O . THR A 1 451 ? 36.147 7.975 -13.924 1.00 93.00 451 THR A O 1
ATOM 3343 N N . LYS A 1 452 ? 34.890 6.142 -13.578 1.00 93.56 452 LYS A N 1
ATOM 3344 C CA . LYS A 1 452 ? 35.362 5.353 -14.717 1.00 93.56 452 LYS A CA 1
ATOM 3345 C C . LYS A 1 452 ? 34.171 4.776 -15.469 1.00 93.56 452 LYS A C 1
ATOM 3347 O O . LYS A 1 452 ? 33.042 4.816 -14.989 1.00 93.56 452 LYS A O 1
ATOM 3352 N N . THR A 1 453 ? 34.422 4.257 -16.661 1.00 94.38 453 THR A N 1
ATOM 3353 C CA . THR A 1 453 ? 33.389 3.629 -17.484 1.00 94.38 453 THR A CA 1
ATOM 3354 C C . THR A 1 453 ? 33.870 2.268 -17.943 1.00 94.38 453 THR A C 1
ATOM 3356 O O . THR A 1 453 ? 35.007 2.140 -18.395 1.00 94.38 453 THR A O 1
ATOM 3359 N N . ILE A 1 454 ? 32.993 1.279 -17.825 1.00 92.88 454 ILE A N 1
ATOM 3360 C CA . ILE A 1 454 ? 33.136 -0.050 -18.413 1.00 92.88 454 ILE A CA 1
ATOM 3361 C C . ILE A 1 454 ? 32.108 -0.132 -19.535 1.00 92.88 454 ILE A C 1
ATOM 3363 O O . ILE A 1 454 ? 30.982 0.335 -19.375 1.00 92.88 454 ILE A O 1
ATOM 3367 N N . GLU A 1 455 ? 32.482 -0.681 -20.682 1.00 92.25 455 GLU A N 1
ATOM 3368 C CA . GLU A 1 455 ? 31.586 -0.766 -21.829 1.00 92.25 455 GLU A CA 1
ATOM 3369 C C . GLU A 1 455 ? 31.422 -2.216 -22.269 1.00 92.25 455 GLU A C 1
ATOM 3371 O O . GLU A 1 455 ? 32.401 -2.888 -22.590 1.00 92.25 455 GLU A O 1
ATOM 3376 N N . ALA A 1 456 ? 30.174 -2.679 -22.284 1.00 92.44 456 ALA A N 1
ATOM 3377 C CA . ALA A 1 456 ? 29.797 -3.972 -22.826 1.00 92.44 456 ALA A CA 1
ATOM 3378 C C . ALA A 1 456 ? 29.387 -3.796 -24.293 1.00 92.44 456 ALA A C 1
ATOM 3380 O O . ALA A 1 456 ? 28.546 -2.957 -24.616 1.00 92.44 456 ALA A O 1
ATOM 3381 N N . ARG A 1 457 ? 29.991 -4.575 -25.197 1.00 90.38 457 ARG A N 1
ATOM 3382 C CA . ARG A 1 457 ? 29.740 -4.513 -26.646 1.00 90.38 457 ARG A CA 1
ATOM 3383 C C . ARG A 1 457 ? 29.610 -5.914 -27.229 1.00 90.38 457 ARG A C 1
ATOM 3385 O O . ARG A 1 457 ? 30.281 -6.841 -26.781 1.00 90.38 457 ARG A O 1
ATOM 3392 N N . LYS A 1 458 ? 28.810 -6.042 -28.288 1.00 90.88 458 LYS A N 1
ATOM 3393 C CA . LYS A 1 458 ? 28.798 -7.207 -29.185 1.00 90.88 458 LYS A CA 1
ATOM 3394 C C . LYS A 1 458 ? 29.124 -6.741 -30.608 1.00 90.88 458 LYS A C 1
ATOM 3396 O O . LYS A 1 458 ? 28.772 -5.615 -30.953 1.00 90.88 458 LYS A O 1
ATOM 3401 N N . PRO A 1 459 ? 29.735 -7.585 -31.462 1.00 89.25 459 PRO A N 1
ATOM 3402 C CA . PRO A 1 459 ? 30.048 -7.214 -32.847 1.00 89.25 459 PRO A CA 1
ATOM 3403 C C . PRO A 1 459 ? 28.826 -6.770 -33.662 1.00 89.25 459 PRO A C 1
ATOM 3405 O O . PRO A 1 459 ? 28.950 -5.969 -34.585 1.00 89.25 459 PRO A O 1
ATOM 3408 N N . PHE A 1 460 ? 27.649 -7.287 -33.317 1.00 91.31 460 PHE A N 1
ATOM 3409 C CA . PHE A 1 460 ? 26.368 -6.683 -33.648 1.00 91.31 460 PHE A CA 1
ATOM 3410 C C . PHE A 1 460 ? 25.375 -6.947 -32.510 1.00 91.31 460 PHE A C 1
ATOM 3412 O O . PHE A 1 460 ? 25.570 -7.876 -31.721 1.00 91.31 460 PHE A O 1
ATOM 3419 N N . SER A 1 461 ? 24.319 -6.143 -32.429 1.00 94.25 461 SER A N 1
ATOM 3420 C CA . SER A 1 461 ? 23.312 -6.258 -31.376 1.00 94.25 461 SER A CA 1
ATOM 3421 C C . SER A 1 461 ? 21.905 -5.904 -31.834 1.00 94.25 461 SER A C 1
ATOM 3423 O O . SER A 1 461 ? 21.713 -5.079 -32.731 1.00 94.25 461 SER A O 1
ATOM 3425 N N . LEU A 1 462 ? 20.928 -6.530 -31.179 1.00 95.38 462 LEU A N 1
ATOM 3426 C CA . LEU A 1 462 ? 19.504 -6.237 -31.265 1.00 95.38 462 LEU A CA 1
ATOM 3427 C C . LEU A 1 462 ? 19.042 -5.456 -30.035 1.00 95.38 462 LEU A C 1
ATOM 3429 O O . LEU A 1 462 ? 19.358 -5.819 -28.907 1.00 95.38 462 LEU A O 1
ATOM 3433 N N . ASP A 1 463 ? 18.229 -4.429 -30.228 1.00 94.44 463 ASP A N 1
ATOM 3434 C CA . ASP A 1 463 ? 17.608 -3.702 -29.124 1.00 94.44 463 ASP A CA 1
ATOM 3435 C C . ASP A 1 463 ? 16.137 -3.391 -29.448 1.00 94.44 463 ASP A C 1
ATOM 3437 O O . ASP A 1 463 ? 15.835 -2.383 -30.097 1.00 94.44 463 ASP A O 1
ATOM 3441 N N . PRO A 1 464 ? 15.210 -4.304 -29.092 1.00 94.62 464 PRO A N 1
ATOM 3442 C CA . PRO A 1 464 ? 13.781 -4.058 -29.165 1.00 94.62 464 PRO A CA 1
ATOM 3443 C C . PRO A 1 464 ? 13.335 -3.204 -27.977 1.00 94.62 464 PRO A C 1
ATOM 3445 O O . PRO A 1 464 ? 13.532 -3.579 -26.817 1.00 94.62 464 PRO A O 1
ATOM 3448 N N . LYS A 1 465 ? 12.668 -2.087 -28.272 1.00 92.88 465 LYS A N 1
ATOM 3449 C CA . LYS A 1 465 ? 12.103 -1.200 -27.252 1.00 92.88 465 LYS A CA 1
ATOM 3450 C C . LYS A 1 465 ? 10.639 -1.543 -26.984 1.00 92.88 465 LYS A C 1
ATOM 3452 O O . LYS A 1 465 ? 9.814 -1.510 -27.893 1.00 92.88 465 LYS A O 1
ATOM 3457 N N . LEU A 1 466 ? 10.315 -1.851 -25.733 1.00 94.00 466 LEU A N 1
ATOM 3458 C CA . LEU A 1 466 ? 8.975 -2.231 -25.287 1.00 94.00 466 LEU A CA 1
ATOM 3459 C C . LEU A 1 466 ? 8.609 -1.459 -24.012 1.00 94.00 466 LEU A C 1
ATOM 3461 O O . LEU A 1 466 ? 9.496 -1.214 -23.191 1.00 94.00 466 LEU A O 1
ATOM 3465 N N . PRO A 1 467 ? 7.329 -1.106 -23.804 1.00 93.62 467 PRO A N 1
ATOM 3466 C CA . PRO A 1 467 ? 6.859 -0.657 -22.499 1.00 93.62 467 PRO A CA 1
ATOM 3467 C C . PRO A 1 467 ? 6.996 -1.768 -21.451 1.00 93.62 467 PRO A C 1
ATOM 3469 O O . PRO A 1 467 ? 6.941 -2.949 -21.784 1.00 93.62 467 PRO A O 1
ATOM 3472 N N . LEU A 1 468 ? 7.102 -1.401 -20.172 1.00 90.12 468 LEU A N 1
ATOM 3473 C CA . LEU A 1 468 ? 7.151 -2.373 -19.066 1.00 90.12 468 LEU A CA 1
ATOM 3474 C C . LEU A 1 468 ? 5.793 -3.056 -18.815 1.00 90.12 468 LEU A C 1
ATOM 3476 O O . LEU A 1 468 ? 5.729 -4.211 -18.389 1.00 90.12 468 LEU A O 1
ATOM 3480 N N . GLU A 1 469 ? 4.699 -2.347 -19.093 1.00 92.19 469 GLU A N 1
ATOM 3481 C CA . GLU A 1 469 ? 3.325 -2.816 -18.913 1.00 92.19 469 GLU A CA 1
ATOM 3482 C C . GLU A 1 469 ? 2.427 -2.244 -20.018 1.00 92.19 469 GLU A C 1
ATOM 3484 O O . GLU A 1 469 ? 2.560 -1.067 -20.348 1.00 92.19 469 GLU A O 1
ATOM 3489 N N . VAL A 1 470 ? 1.502 -3.044 -20.560 1.00 93.31 470 VAL A N 1
ATOM 3490 C CA . VAL A 1 470 ? 0.551 -2.650 -21.622 1.00 93.31 470 VAL A CA 1
ATOM 3491 C C . VAL A 1 470 ? -0.858 -3.164 -21.332 1.00 93.31 470 VAL A C 1
ATOM 3493 O O . VAL A 1 470 ? -1.033 -4.199 -20.693 1.00 93.31 470 VAL A O 1
ATOM 3496 N N . ALA A 1 471 ? -1.879 -2.433 -21.775 1.00 90.25 471 ALA A N 1
ATOM 3497 C CA . ALA A 1 471 ? -3.265 -2.898 -21.749 1.00 90.25 471 ALA A CA 1
ATOM 3498 C C . ALA A 1 471 ? -3.517 -3.938 -22.857 1.00 90.25 471 ALA A C 1
ATOM 3500 O O . ALA A 1 471 ? -2.844 -3.931 -23.887 1.00 90.25 471 ALA A O 1
ATOM 3501 N N . HIS A 1 472 ? -4.490 -4.833 -22.669 1.00 88.69 472 HIS A N 1
ATOM 3502 C CA . HIS A 1 472 ? -4.744 -5.909 -23.634 1.00 88.69 472 HIS A CA 1
ATOM 3503 C C . HIS A 1 472 ? -5.236 -5.417 -25.011 1.00 88.69 472 HIS A C 1
ATOM 3505 O O . HIS A 1 472 ? -5.091 -6.144 -25.993 1.00 88.69 472 HIS A O 1
ATOM 3511 N N . THR A 1 473 ? -5.796 -4.204 -25.109 1.00 89.62 473 THR A N 1
ATOM 3512 C CA . THR A 1 473 ? -6.138 -3.581 -26.405 1.00 89.62 473 THR A CA 1
ATOM 3513 C C . THR A 1 473 ? -5.057 -2.675 -26.977 1.00 89.62 473 THR A C 1
ATOM 3515 O O . THR A 1 473 ? -5.219 -2.181 -28.097 1.00 89.62 473 THR A O 1
ATOM 3518 N N . ASP A 1 474 ? -3.945 -2.474 -26.266 1.00 94.06 474 ASP A N 1
ATOM 3519 C CA . ASP A 1 474 ? -2.838 -1.696 -26.804 1.00 94.06 474 ASP A CA 1
ATOM 3520 C C . ASP A 1 474 ? -2.243 -2.405 -28.032 1.00 94.06 474 ASP A C 1
ATOM 3522 O O . ASP A 1 474 ? -2.196 -3.636 -28.148 1.00 94.06 474 ASP A O 1
ATOM 3526 N N . THR A 1 475 ? -1.773 -1.597 -28.976 1.00 95.38 475 THR A N 1
ATOM 3527 C CA . THR A 1 475 ? -1.004 -2.055 -30.132 1.00 95.38 475 THR A CA 1
ATOM 3528 C C . THR A 1 475 ? 0.375 -1.439 -30.051 1.00 95.38 475 THR A C 1
ATOM 3530 O O . THR A 1 475 ? 0.496 -0.220 -29.947 1.00 95.38 475 THR A O 1
ATOM 3533 N N . ILE A 1 476 ? 1.408 -2.268 -30.122 1.00 96.12 476 ILE A N 1
ATOM 3534 C CA . ILE A 1 476 ? 2.795 -1.836 -29.987 1.00 96.12 476 ILE A CA 1
ATOM 3535 C C . ILE A 1 476 ? 3.458 -1.941 -31.353 1.00 96.12 476 ILE A C 1
ATOM 3537 O O . ILE A 1 476 ? 3.532 -3.033 -31.912 1.00 96.12 476 ILE A O 1
ATOM 3541 N N . ASP A 1 477 ? 3.993 -0.838 -31.864 1.00 94.81 477 ASP A N 1
ATOM 3542 C CA . ASP A 1 477 ? 4.849 -0.853 -33.048 1.00 94.81 477 ASP A CA 1
ATOM 3543 C C . ASP A 1 477 ? 6.305 -0.922 -32.571 1.00 94.81 477 ASP A C 1
ATOM 3545 O O . ASP A 1 477 ? 6.997 0.093 -32.488 1.00 94.81 477 ASP A O 1
ATOM 3549 N N . VAL A 1 478 ? 6.753 -2.126 -32.192 1.00 94.88 478 VAL A N 1
ATOM 3550 C CA . VAL A 1 478 ? 8.049 -2.372 -31.541 1.00 94.88 478 VAL A CA 1
ATOM 3551 C C . VAL A 1 478 ? 9.179 -1.962 -32.472 1.00 94.88 478 VAL A C 1
ATOM 3553 O O . VAL A 1 478 ? 9.401 -2.632 -33.486 1.00 94.88 478 VAL A O 1
ATOM 3556 N N . PRO A 1 479 ? 9.952 -0.922 -32.135 1.00 93.81 479 PRO A N 1
ATOM 3557 C CA . PRO A 1 479 ? 11.146 -0.631 -32.883 1.00 93.81 479 PRO A CA 1
ATOM 3558 C C . PRO A 1 479 ? 12.273 -1.544 -32.430 1.00 93.81 479 PRO A C 1
ATOM 3560 O O . PRO A 1 479 ? 12.660 -1.562 -31.263 1.00 93.81 479 PRO A O 1
ATOM 3563 N N . VAL A 1 480 ? 12.815 -2.281 -33.388 1.00 93.69 480 VAL A N 1
ATOM 3564 C CA . VAL A 1 480 ? 13.981 -3.137 -33.218 1.00 93.69 480 VAL A CA 1
ATOM 3565 C C . VAL A 1 480 ? 15.161 -2.422 -33.847 1.00 93.69 480 VAL A C 1
ATOM 3567 O O . VAL A 1 480 ? 15.288 -2.351 -35.074 1.00 93.69 480 VAL A O 1
ATOM 3570 N N . ARG A 1 481 ? 16.017 -1.846 -33.003 1.00 93.81 481 ARG A N 1
ATOM 3571 C CA . ARG A 1 481 ? 17.289 -1.289 -33.451 1.00 93.81 481 ARG A CA 1
ATOM 3572 C C . ARG A 1 481 ? 18.279 -2.427 -33.649 1.00 93.81 481 ARG A C 1
ATOM 3574 O O . ARG A 1 481 ? 18.400 -3.306 -32.802 1.00 93.81 481 ARG A O 1
ATOM 3581 N N . VAL A 1 482 ? 19.007 -2.387 -34.756 1.00 93.88 482 VAL A N 1
ATOM 3582 C CA . VAL A 1 482 ? 20.064 -3.348 -35.068 1.00 93.88 482 VAL A CA 1
ATOM 3583 C C . VAL A 1 482 ? 21.336 -2.563 -35.299 1.00 93.88 482 VAL A C 1
ATOM 3585 O O . VAL A 1 482 ? 21.359 -1.666 -36.138 1.00 93.88 482 VAL A O 1
ATOM 3588 N N . THR A 1 483 ? 22.387 -2.852 -34.543 1.00 94.31 483 THR A N 1
ATOM 3589 C CA . THR A 1 483 ? 23.651 -2.113 -34.630 1.00 94.31 483 THR A CA 1
ATOM 3590 C C . THR A 1 483 ? 24.765 -3.048 -35.049 1.00 94.31 483 THR A C 1
ATOM 3592 O O . THR A 1 483 ? 24.920 -4.108 -34.457 1.00 94.31 483 THR A O 1
ATOM 3595 N N . ASN A 1 484 ? 25.537 -2.655 -36.059 1.00 94.56 484 ASN A N 1
ATOM 3596 C CA . ASN A 1 484 ? 26.800 -3.285 -36.406 1.00 94.56 484 ASN A CA 1
ATOM 3597 C C . ASN A 1 484 ? 27.930 -2.482 -35.756 1.00 94.56 484 ASN A C 1
ATOM 3599 O O . ASN A 1 484 ? 28.204 -1.372 -36.200 1.00 94.56 484 ASN A O 1
ATOM 3603 N N . ASP A 1 485 ? 28.572 -3.029 -34.726 1.00 91.81 485 ASP A N 1
ATOM 3604 C CA . ASP A 1 485 ? 29.693 -2.385 -34.024 1.00 91.81 485 ASP A CA 1
ATOM 3605 C C . ASP A 1 485 ? 31.047 -2.983 -34.452 1.00 91.81 485 ASP A C 1
ATOM 3607 O O . ASP A 1 485 ? 32.030 -2.955 -33.715 1.00 91.81 485 ASP A O 1
ATOM 3611 N N . SER A 1 486 ? 31.105 -3.573 -35.653 1.00 91.56 486 SER A N 1
ATOM 3612 C CA . SER A 1 486 ? 32.332 -4.110 -36.237 1.00 91.56 486 SER A CA 1
ATOM 3613 C C . SER A 1 486 ? 32.768 -3.349 -37.492 1.00 91.56 486 SER A C 1
ATOM 3615 O O . SER A 1 486 ? 31.995 -2.645 -38.144 1.00 91.56 486 SER A O 1
ATOM 3617 N N . ALA A 1 487 ? 34.037 -3.542 -37.863 1.00 92.94 487 ALA A N 1
ATOM 3618 C CA . ALA A 1 487 ? 34.627 -2.989 -39.082 1.00 92.94 487 ALA A CA 1
ATOM 3619 C C . ALA A 1 487 ? 34.187 -3.716 -40.373 1.00 92.94 487 ALA A C 1
ATOM 3621 O O . ALA A 1 487 ? 34.645 -3.370 -41.461 1.00 92.94 487 ALA A O 1
ATOM 3622 N N . VAL A 1 488 ? 33.330 -4.736 -40.274 1.00 92.81 488 VAL A N 1
ATOM 3623 C CA . VAL A 1 488 ? 32.917 -5.591 -41.396 1.00 92.81 488 VAL A CA 1
ATOM 3624 C C . VAL A 1 488 ? 31.441 -5.352 -41.680 1.00 92.81 488 VAL A C 1
ATOM 3626 O O . VAL A 1 488 ? 30.639 -5.286 -40.754 1.00 92.81 488 VAL A O 1
ATOM 3629 N N . ARG A 1 489 ? 31.062 -5.233 -42.957 1.00 94.06 489 ARG A N 1
ATOM 3630 C CA . ARG A 1 489 ? 29.647 -5.163 -43.351 1.00 94.06 489 ARG A CA 1
ATOM 3631 C C . ARG A 1 489 ? 28.937 -6.452 -42.928 1.00 94.06 489 ARG A C 1
ATOM 3633 O O . ARG A 1 489 ? 29.444 -7.543 -43.188 1.00 94.06 489 ARG A O 1
ATOM 3640 N N . ARG A 1 490 ? 27.761 -6.329 -42.316 1.00 92.88 490 ARG A N 1
ATOM 3641 C CA . ARG A 1 490 ? 26.970 -7.467 -41.830 1.00 92.88 490 ARG A CA 1
ATOM 3642 C C . ARG A 1 490 ? 25.604 -7.504 -42.488 1.00 92.88 490 ARG A C 1
ATOM 3644 O O . ARG A 1 490 ? 24.963 -6.469 -42.635 1.00 92.88 490 ARG A O 1
ATOM 3651 N N . ASN A 1 491 ? 25.156 -8.702 -42.842 1.00 93.00 491 ASN A N 1
ATOM 3652 C CA . ASN A 1 491 ? 23.771 -8.952 -43.224 1.00 93.00 491 ASN A CA 1
ATOM 3653 C C . ASN A 1 491 ? 23.097 -9.754 -42.106 1.00 93.00 491 ASN A C 1
ATOM 3655 O O . ASN A 1 491 ? 23.576 -10.843 -41.788 1.00 93.00 491 ASN A O 1
ATOM 3659 N N . VAL A 1 492 ? 22.053 -9.207 -41.479 1.00 92.44 492 VAL A N 1
ATOM 3660 C CA . VAL A 1 492 ? 21.407 -9.791 -40.291 1.00 92.44 492 VAL A CA 1
ATOM 3661 C C . VAL A 1 492 ? 20.005 -10.276 -40.639 1.00 92.44 492 VAL A C 1
ATOM 3663 O O . VAL A 1 492 ? 19.155 -9.474 -41.021 1.00 92.44 492 VAL A O 1
ATOM 3666 N N . ALA A 1 493 ? 19.766 -11.579 -40.490 1.00 92.06 493 ALA A N 1
ATOM 3667 C CA . ALA A 1 493 ? 18.448 -12.201 -40.614 1.00 92.06 493 ALA A CA 1
ATOM 3668 C C . ALA A 1 493 ? 17.828 -12.435 -39.230 1.00 92.06 493 ALA A C 1
ATOM 3670 O O . ALA A 1 493 ? 18.560 -12.654 -38.262 1.00 92.06 493 ALA A O 1
ATOM 3671 N N . PHE A 1 494 ? 16.494 -12.418 -39.146 1.00 92.88 494 PHE A N 1
ATOM 3672 C CA . PHE A 1 494 ? 15.769 -12.480 -37.875 1.00 92.88 494 PHE A CA 1
ATOM 3673 C C . PHE A 1 494 ? 14.852 -13.697 -37.768 1.00 92.88 494 PHE A C 1
ATOM 3675 O O . PHE A 1 494 ? 14.200 -14.082 -38.738 1.00 92.88 494 PHE A O 1
ATOM 3682 N N . ALA A 1 495 ? 14.731 -14.225 -36.555 1.00 91.88 495 ALA A N 1
ATOM 3683 C CA . ALA A 1 495 ? 13.653 -15.107 -36.133 1.00 91.88 495 ALA A CA 1
ATOM 3684 C C . ALA A 1 495 ? 12.974 -14.512 -34.891 1.00 91.88 495 ALA A C 1
ATOM 3686 O O . ALA A 1 495 ? 13.639 -13.993 -33.995 1.00 91.88 495 ALA A O 1
ATOM 3687 N N . THR A 1 496 ? 11.644 -14.565 -34.839 1.00 93.19 496 THR A N 1
ATOM 3688 C CA . THR A 1 496 ? 10.850 -13.969 -33.755 1.00 93.19 496 THR A CA 1
ATOM 3689 C C . THR A 1 496 ? 9.941 -15.009 -33.132 1.00 93.19 496 THR A C 1
ATOM 3691 O O . THR A 1 496 ? 9.198 -15.681 -33.843 1.00 93.19 496 THR A O 1
ATOM 3694 N N . THR A 1 497 ? 9.953 -15.092 -31.806 1.00 93.75 497 THR A N 1
ATOM 3695 C CA . THR A 1 497 ? 9.004 -15.899 -31.038 1.00 93.75 497 THR A CA 1
ATOM 3696 C C . THR A 1 497 ? 8.302 -15.001 -30.035 1.00 93.75 497 THR A C 1
ATOM 3698 O O . THR A 1 497 ? 8.947 -14.303 -29.255 1.00 93.75 497 THR A O 1
ATOM 3701 N N . ALA A 1 498 ? 6.976 -15.014 -30.055 1.00 94.00 498 ALA A N 1
ATOM 3702 C CA . ALA A 1 498 ? 6.146 -14.213 -29.173 1.00 94.00 498 ALA A CA 1
ATOM 3703 C C . ALA A 1 498 ? 5.281 -15.139 -28.311 1.00 94.00 498 ALA A C 1
ATOM 3705 O O . ALA A 1 498 ? 4.671 -16.074 -28.820 1.00 94.00 498 ALA A O 1
ATOM 3706 N N . THR A 1 499 ? 5.252 -14.900 -27.001 1.00 94.81 499 THR A N 1
ATOM 3707 C CA . THR A 1 499 ? 4.406 -15.638 -26.050 1.00 94.81 499 THR A CA 1
ATOM 3708 C C . THR A 1 499 ? 3.504 -14.644 -25.338 1.00 94.81 499 THR A C 1
ATOM 3710 O O . THR A 1 499 ? 4.000 -13.663 -24.788 1.00 94.81 499 THR A O 1
ATOM 3713 N N . GLY A 1 500 ? 2.189 -14.873 -25.357 1.00 93.12 500 GLY A N 1
ATOM 3714 C CA . GLY A 1 500 ? 1.208 -13.913 -24.834 1.00 93.12 500 GLY A CA 1
ATOM 3715 C C . GLY A 1 500 ? 0.975 -12.694 -25.739 1.00 93.12 500 GLY A C 1
ATOM 3716 O O . GLY A 1 500 ? 0.213 -11.802 -25.374 1.00 93.12 500 GLY A O 1
ATOM 3717 N N . PHE A 1 501 ? 1.579 -12.672 -26.932 1.00 94.50 501 PHE A N 1
ATOM 3718 C CA . PHE A 1 501 ? 1.350 -11.677 -27.979 1.00 94.50 501 PHE A CA 1
ATOM 3719 C C . PHE A 1 501 ? 1.009 -12.358 -29.308 1.00 94.50 501 PHE A C 1
ATOM 3721 O O . PHE A 1 501 ? 1.562 -13.408 -29.634 1.00 94.50 501 PHE A O 1
ATOM 3728 N N . LYS A 1 502 ? 0.170 -11.703 -30.110 1.00 92.12 502 LYS A N 1
ATOM 3729 C CA . LYS A 1 502 ? 0.023 -11.941 -31.546 1.00 92.12 502 LYS A CA 1
ATOM 3730 C C . LYS A 1 502 ? 0.924 -10.974 -32.302 1.00 92.12 502 LYS A C 1
ATOM 3732 O O . LYS A 1 502 ? 0.927 -9.776 -32.024 1.00 92.12 502 LYS A O 1
ATOM 3737 N N . THR A 1 503 ? 1.665 -11.495 -33.270 1.00 89.00 503 THR A N 1
ATOM 3738 C CA . THR A 1 503 ? 2.467 -10.699 -34.204 1.00 89.00 503 THR A CA 1
ATOM 3739 C C . THR A 1 503 ? 1.638 -10.381 -35.446 1.00 89.00 503 THR A C 1
ATOM 3741 O O . THR A 1 503 ? 1.147 -11.300 -36.105 1.00 89.00 503 THR A O 1
ATOM 3744 N N . ASP A 1 504 ? 1.498 -9.102 -35.785 1.00 81.19 504 ASP A N 1
ATOM 3745 C CA . ASP A 1 504 ? 0.895 -8.648 -37.044 1.00 81.19 504 ASP A CA 1
ATOM 3746 C C . ASP A 1 504 ? 2.022 -8.363 -38.052 1.00 81.19 504 ASP A C 1
ATOM 3748 O O . ASP A 1 504 ? 2.605 -7.278 -38.089 1.00 81.19 504 ASP A O 1
ATOM 3752 N N . GLY A 1 505 ? 2.397 -9.397 -38.812 1.00 73.06 505 GLY A N 1
ATOM 3753 C CA . GLY A 1 505 ? 3.557 -9.393 -39.708 1.00 73.06 505 GLY A CA 1
ATOM 3754 C C . GLY A 1 505 ? 4.833 -9.959 -39.073 1.00 73.06 505 GLY A C 1
ATOM 3755 O O . GLY A 1 505 ? 4.815 -10.550 -37.995 1.00 73.06 505 GLY A O 1
ATOM 3756 N N . SER A 1 506 ? 5.955 -9.804 -39.774 1.00 76.00 506 SER A N 1
ATOM 3757 C CA . SER A 1 506 ? 7.285 -10.226 -39.325 1.00 76.00 506 SER A CA 1
ATOM 3758 C C . SER A 1 506 ? 8.288 -9.094 -39.514 1.00 76.00 506 SER A C 1
ATOM 3760 O O . SER A 1 506 ? 8.056 -8.166 -40.295 1.00 76.00 506 SER A O 1
ATOM 3762 N N . LEU A 1 507 ? 9.447 -9.205 -38.862 1.00 80.81 507 LEU A N 1
ATOM 3763 C CA . LEU A 1 507 ? 10.612 -8.415 -39.257 1.00 80.81 507 LEU A CA 1
ATOM 3764 C C . LEU A 1 507 ? 10.889 -8.650 -40.756 1.00 80.81 507 LEU A C 1
ATOM 3766 O O . LEU A 1 507 ? 10.768 -9.774 -41.259 1.00 80.81 507 LEU A O 1
ATOM 3770 N N . LYS A 1 508 ? 11.146 -7.570 -41.497 1.00 73.56 508 LYS A N 1
ATOM 3771 C CA . LYS A 1 508 ? 11.216 -7.582 -42.964 1.00 73.56 508 LYS A CA 1
ATOM 3772 C C . LYS A 1 508 ? 12.591 -8.063 -43.418 1.00 73.56 508 LYS A C 1
ATOM 3774 O O . LYS A 1 508 ? 13.548 -7.296 -43.356 1.00 73.56 508 LYS A O 1
ATOM 3779 N N . GLY A 1 509 ? 12.667 -9.280 -43.958 1.00 76.50 509 GLY A N 1
ATOM 3780 C CA . GLY A 1 509 ? 13.870 -9.803 -44.616 1.00 76.50 509 GLY A CA 1
ATOM 3781 C C . GLY A 1 509 ? 15.144 -9.677 -43.771 1.00 76.50 509 GLY A C 1
ATOM 3782 O O . GLY A 1 509 ? 15.090 -9.574 -42.548 1.00 76.50 509 GLY A O 1
ATOM 3783 N N . ALA A 1 510 ? 16.299 -9.695 -44.431 1.00 83.94 510 ALA A N 1
ATOM 3784 C CA . ALA A 1 510 ? 17.576 -9.433 -43.781 1.00 83.94 510 ALA A CA 1
ATOM 3785 C C . ALA A 1 510 ? 17.974 -7.955 -43.956 1.00 83.94 510 ALA A C 1
ATOM 3787 O O . ALA A 1 510 ? 17.687 -7.358 -44.996 1.00 83.94 510 ALA A O 1
ATOM 3788 N N . ILE A 1 511 ? 18.618 -7.359 -42.948 1.00 89.75 511 ILE A N 1
ATOM 3789 C CA . ILE A 1 511 ? 19.106 -5.973 -43.002 1.00 89.75 511 ILE A CA 1
ATOM 3790 C C . ILE A 1 511 ? 20.607 -5.944 -43.299 1.00 89.75 511 ILE A C 1
ATOM 3792 O O . ILE A 1 511 ? 21.403 -6.585 -42.611 1.00 89.75 511 ILE A O 1
ATOM 3796 N N . ASN A 1 512 ? 20.998 -5.172 -44.314 1.00 91.62 512 ASN A N 1
ATOM 3797 C CA . ASN A 1 512 ? 22.402 -4.923 -44.628 1.00 91.62 512 ASN A CA 1
ATOM 3798 C C . ASN A 1 512 ? 22.891 -3.705 -43.843 1.00 91.62 512 ASN A C 1
ATOM 3800 O O . ASN A 1 512 ? 22.368 -2.607 -44.012 1.00 91.62 512 ASN A O 1
ATOM 3804 N N . LEU A 1 513 ? 23.910 -3.897 -43.011 1.00 93.25 513 LEU A N 1
ATOM 3805 C CA . LEU A 1 513 ? 24.498 -2.861 -42.171 1.00 93.25 513 LEU A CA 1
ATOM 3806 C C . LEU A 1 513 ? 25.961 -2.651 -42.541 1.00 93.25 513 LEU A C 1
ATOM 3808 O O . LEU A 1 513 ? 26.789 -3.561 -42.431 1.00 93.25 513 LEU A O 1
ATOM 3812 N N . ASP A 1 514 ? 26.288 -1.427 -42.942 1.00 94.81 514 ASP A N 1
ATOM 3813 C CA . ASP A 1 514 ? 27.671 -0.995 -43.111 1.00 94.81 514 ASP A CA 1
ATOM 3814 C C . ASP A 1 514 ? 28.439 -1.005 -41.778 1.00 94.81 514 ASP A C 1
ATOM 3816 O O . ASP A 1 514 ? 27.823 -1.021 -40.705 1.00 94.81 514 ASP A O 1
ATOM 3820 N N . PRO A 1 515 ? 29.785 -1.026 -41.820 1.00 95.12 515 PRO A N 1
ATOM 3821 C CA . PRO A 1 515 ? 30.609 -0.935 -40.620 1.00 95.12 515 PRO A CA 1
ATOM 3822 C C . PRO A 1 515 ? 30.213 0.247 -39.730 1.00 95.12 515 PRO A C 1
ATOM 3824 O O . PRO A 1 515 ? 30.073 1.372 -40.217 1.00 95.12 515 PRO A O 1
ATOM 3827 N N . PHE A 1 516 ? 30.055 -0.006 -38.429 1.00 93.94 516 PHE A N 1
ATOM 3828 C CA . PHE A 1 516 ? 29.705 1.009 -37.423 1.00 93.94 516 PHE A CA 1
ATOM 3829 C C . PHE A 1 516 ? 28.392 1.767 -37.704 1.00 93.94 516 PHE A C 1
ATOM 3831 O O . PHE A 1 516 ? 28.237 2.930 -37.315 1.00 93.94 516 PHE A O 1
ATOM 3838 N N . LYS A 1 517 ? 27.441 1.141 -38.413 1.00 95.44 517 LYS A N 1
ATOM 3839 C CA . LYS A 1 517 ? 26.102 1.693 -38.680 1.00 95.44 517 LYS A CA 1
ATOM 3840 C C . LYS A 1 517 ? 25.010 0.933 -37.933 1.00 95.44 517 LYS A C 1
ATOM 3842 O O . LYS A 1 517 ? 25.139 -0.248 -37.614 1.00 95.44 517 LYS A O 1
ATOM 3847 N N . SER A 1 518 ? 23.904 1.629 -37.686 1.00 93.31 518 SER A N 1
ATOM 3848 C CA . SER A 1 518 ? 22.671 1.047 -37.160 1.00 93.31 518 SER A CA 1
ATOM 3849 C C . SER A 1 518 ? 21.570 1.115 -38.212 1.00 93.31 518 SER A C 1
ATOM 3851 O O . SER A 1 518 ? 21.529 2.051 -39.005 1.00 93.31 518 SER A O 1
ATOM 3853 N N . GLY A 1 519 ? 20.657 0.156 -38.161 1.00 91.50 519 GLY A N 1
ATOM 3854 C CA . GLY A 1 519 ? 19.386 0.177 -38.869 1.00 91.50 519 GLY A CA 1
ATOM 3855 C C . GLY A 1 519 ? 18.232 -0.063 -37.902 1.00 91.50 519 GLY A C 1
ATOM 3856 O O . GLY A 1 519 ? 18.436 -0.366 -36.720 1.00 91.50 519 GLY A O 1
ATOM 3857 N N . ARG A 1 520 ? 17.008 0.090 -38.399 1.00 90.06 520 ARG A N 1
ATOM 3858 C CA . ARG A 1 520 ? 15.791 -0.036 -37.597 1.00 90.06 520 ARG A CA 1
ATOM 3859 C C . ARG A 1 520 ? 14.731 -0.803 -38.373 1.00 90.06 520 ARG A C 1
ATOM 3861 O O . ARG A 1 520 ? 14.501 -0.524 -39.543 1.00 90.06 520 ARG A O 1
ATOM 3868 N N . GLN A 1 521 ? 14.075 -1.746 -37.711 1.00 90.19 521 GLN A N 1
ATOM 3869 C CA . GLN A 1 521 ? 12.880 -2.414 -38.223 1.00 90.19 521 GLN A CA 1
ATOM 3870 C C . GLN A 1 521 ? 11.747 -2.321 -37.207 1.00 90.19 521 GLN A C 1
ATOM 3872 O O . GLN A 1 521 ? 11.986 -2.044 -36.033 1.00 90.19 521 GLN A O 1
ATOM 3877 N N . PHE A 1 522 ? 10.519 -2.555 -37.659 1.00 90.81 522 PHE A N 1
ATOM 3878 C CA . PHE A 1 522 ? 9.339 -2.539 -36.803 1.00 90.81 522 PHE A CA 1
ATOM 3879 C C . PHE A 1 522 ? 8.657 -3.898 -36.811 1.00 90.81 522 PHE A C 1
ATOM 3881 O O . PHE A 1 522 ? 8.499 -4.510 -37.869 1.00 90.81 522 PHE A O 1
ATOM 3888 N N . LEU A 1 523 ? 8.240 -4.339 -35.629 1.00 92.88 523 LEU A N 1
ATOM 3889 C CA . LEU A 1 523 ? 7.387 -5.501 -35.438 1.00 92.88 523 LEU A CA 1
ATOM 3890 C C . LEU A 1 523 ? 6.136 -5.059 -34.690 1.00 92.88 523 LEU A C 1
ATOM 3892 O O . LEU A 1 523 ? 6.230 -4.519 -33.591 1.00 92.88 523 LEU A O 1
ATOM 3896 N N . LYS A 1 524 ? 4.967 -5.310 -35.268 1.00 94.12 524 LYS A N 1
ATOM 3897 C CA . LYS A 1 524 ? 3.708 -4.949 -34.633 1.00 94.12 524 LYS A CA 1
ATOM 3898 C C . LYS A 1 524 ? 3.220 -6.079 -33.731 1.00 94.12 524 LYS A C 1
ATOM 3900 O O . LYS A 1 524 ? 3.116 -7.226 -34.173 1.00 94.12 524 LYS A O 1
ATOM 3905 N N . LEU A 1 525 ? 2.943 -5.752 -32.472 1.00 94.94 525 LEU A N 1
ATOM 3906 C CA . LEU A 1 525 ? 2.460 -6.681 -31.454 1.00 94.94 525 LEU A CA 1
ATOM 3907 C C . LEU A 1 525 ? 1.101 -6.252 -30.903 1.00 94.94 525 LEU A C 1
ATOM 3909 O O . LEU A 1 525 ? 0.864 -5.077 -30.619 1.00 94.94 525 LEU A O 1
ATOM 3913 N N . ASN A 1 526 ? 0.251 -7.244 -30.666 1.00 94.56 526 ASN A N 1
ATOM 3914 C CA . ASN A 1 526 ? -1.002 -7.127 -29.931 1.00 94.56 526 ASN A CA 1
ATOM 3915 C C . ASN A 1 526 ? -1.024 -8.176 -28.824 1.00 94.56 526 ASN A C 1
ATOM 3917 O O . ASN A 1 526 ? -0.511 -9.276 -29.022 1.00 94.56 526 ASN A O 1
ATOM 3921 N N . ALA A 1 527 ? -1.615 -7.881 -27.668 1.00 92.94 527 ALA A N 1
ATOM 3922 C CA . ALA A 1 527 ? -1.762 -8.893 -26.626 1.00 92.94 527 ALA A CA 1
ATOM 3923 C C . ALA A 1 527 ? -2.637 -10.067 -27.111 1.00 92.94 527 ALA A C 1
ATOM 3925 O O . ALA A 1 527 ? -3.660 -9.873 -27.769 1.00 92.94 527 ALA A O 1
ATOM 3926 N N . ASP A 1 528 ? -2.219 -11.295 -26.799 1.00 91.75 528 ASP A N 1
ATOM 3927 C CA . ASP A 1 528 ? -3.006 -12.519 -27.028 1.00 91.75 528 ASP A CA 1
ATOM 3928 C C . ASP A 1 528 ? -3.748 -12.954 -25.755 1.00 91.75 528 ASP A C 1
ATOM 3930 O O . ASP A 1 528 ? -4.813 -13.568 -25.802 1.00 91.75 528 ASP A O 1
ATOM 3934 N N . THR A 1 529 ? -3.203 -12.595 -24.594 1.00 86.50 529 THR A N 1
ATOM 3935 C CA . THR A 1 529 ? -3.814 -12.825 -23.285 1.00 86.50 529 THR A CA 1
ATOM 3936 C C . THR A 1 529 ? -4.451 -11.543 -22.750 1.00 86.50 529 THR A C 1
ATOM 3938 O O . THR A 1 529 ? -4.128 -10.438 -23.175 1.00 86.50 529 THR A O 1
ATOM 3941 N N . ARG A 1 530 ? -5.392 -11.676 -21.807 1.00 80.69 530 ARG A N 1
ATOM 3942 C CA . ARG A 1 530 ? -6.038 -10.519 -21.157 1.00 80.69 530 ARG A CA 1
ATOM 3943 C C . ARG A 1 530 ? -5.282 -9.992 -19.942 1.00 80.69 530 ARG A C 1
ATOM 3945 O O . ARG A 1 530 ? -5.477 -8.846 -19.567 1.00 80.69 530 ARG A O 1
ATOM 3952 N N . ASP A 1 531 ? -4.485 -10.837 -19.303 1.00 85.44 531 ASP A N 1
ATOM 3953 C CA . ASP A 1 531 ? -3.692 -10.522 -18.116 1.00 85.44 531 ASP A CA 1
ATOM 3954 C C . ASP A 1 531 ? -2.493 -11.474 -18.064 1.00 85.44 531 ASP A C 1
ATOM 3956 O O . ASP A 1 531 ? -2.551 -12.588 -18.598 1.00 85.44 531 ASP A O 1
ATOM 3960 N N . GLY A 1 532 ? -1.434 -11.049 -17.385 1.00 88.62 532 GLY A N 1
ATOM 3961 C CA . GLY A 1 532 ? -0.268 -11.865 -17.077 1.00 88.62 532 GLY A CA 1
ATOM 3962 C C . GLY A 1 532 ? 0.992 -11.488 -17.858 1.00 88.62 532 GLY A C 1
ATOM 3963 O O . GLY A 1 532 ? 1.033 -10.486 -18.574 1.00 88.62 532 GLY A O 1
ATOM 3964 N N . PRO A 1 533 ? 2.074 -12.261 -17.679 1.00 92.94 533 PRO A N 1
ATOM 3965 C CA . PRO A 1 533 ? 3.330 -12.003 -18.362 1.00 92.94 533 PRO A CA 1
ATOM 3966 C C . PRO A 1 533 ? 3.225 -12.359 -19.848 1.00 92.94 533 PRO A C 1
ATOM 3968 O O . PRO A 1 533 ? 2.729 -13.423 -20.216 1.00 92.94 533 PRO A O 1
ATOM 3971 N N . ALA A 1 534 ? 3.768 -11.492 -20.690 1.00 95.06 534 ALA A N 1
ATOM 3972 C CA . ALA A 1 534 ? 4.029 -11.741 -22.097 1.00 95.06 534 ALA A CA 1
ATOM 3973 C C . ALA A 1 534 ? 5.520 -11.532 -22.380 1.00 95.06 534 ALA A C 1
ATOM 3975 O O . ALA A 1 534 ? 6.237 -10.863 -21.629 1.00 95.06 534 ALA A O 1
ATOM 3976 N N . SER A 1 535 ? 6.020 -12.134 -23.452 1.00 95.00 535 SER A N 1
ATOM 3977 C CA . SER A 1 535 ? 7.424 -11.987 -23.830 1.00 95.00 535 SER A CA 1
ATOM 3978 C C . SER A 1 535 ? 7.627 -12.008 -25.333 1.00 95.00 535 SER A C 1
ATOM 3980 O O . SER A 1 535 ? 6.903 -12.677 -26.074 1.00 95.00 535 SER A O 1
ATOM 3982 N N . LEU A 1 536 ? 8.648 -11.271 -25.757 1.00 95.88 536 LEU A N 1
ATOM 3983 C CA . LEU A 1 536 ? 9.148 -11.237 -27.119 1.00 95.88 536 LEU A CA 1
ATOM 3984 C C . LEU A 1 536 ? 10.597 -11.715 -27.112 1.00 95.88 536 LEU A C 1
ATOM 3986 O O . LEU A 1 536 ? 11.440 -11.121 -26.438 1.00 95.88 536 LEU A O 1
ATOM 3990 N N . VAL A 1 537 ? 10.874 -12.765 -27.879 1.00 95.69 537 VAL A N 1
ATOM 3991 C CA . VAL A 1 537 ? 12.223 -13.246 -28.176 1.00 95.69 537 VAL A CA 1
ATOM 3992 C C . VAL A 1 537 ? 12.543 -12.909 -29.625 1.00 95.69 537 VAL A C 1
ATOM 3994 O O . VAL A 1 537 ? 11.786 -13.271 -30.529 1.00 95.69 537 VAL A O 1
ATOM 3997 N N . ILE A 1 538 ? 13.667 -12.234 -29.848 1.00 95.44 538 ILE A N 1
ATOM 3998 C CA . ILE A 1 538 ? 14.208 -11.976 -31.183 1.00 95.44 538 ILE A CA 1
ATOM 3999 C C . ILE A 1 538 ? 15.605 -12.580 -31.249 1.00 95.44 538 ILE A C 1
ATOM 4001 O O . ILE A 1 538 ? 16.467 -12.244 -30.440 1.00 95.44 538 ILE A O 1
ATOM 4005 N N . GLU A 1 539 ? 15.820 -13.449 -32.227 1.00 95.00 539 GLU A N 1
ATOM 4006 C CA . GLU A 1 539 ? 17.133 -13.953 -32.614 1.00 95.00 539 GLU A CA 1
ATOM 4007 C C . GLU A 1 539 ? 17.566 -13.267 -33.907 1.00 95.00 539 GLU A C 1
ATOM 4009 O O . GLU A 1 539 ? 16.829 -13.245 -34.892 1.00 95.00 539 GLU A O 1
ATOM 4014 N N . GLY A 1 540 ? 18.771 -12.710 -33.903 1.00 94.31 540 GLY A N 1
ATOM 4015 C CA . GLY A 1 540 ? 19.455 -12.180 -35.071 1.00 94.31 540 GLY A CA 1
ATOM 4016 C C . GLY A 1 540 ? 20.660 -13.051 -35.383 1.00 94.31 540 GLY A C 1
ATOM 4017 O O . GLY A 1 540 ? 21.445 -13.355 -34.488 1.00 94.31 540 GLY A O 1
ATOM 4018 N N . THR A 1 541 ? 20.827 -13.438 -36.645 1.00 93.69 541 THR A N 1
ATOM 4019 C CA . THR A 1 541 ? 22.013 -14.161 -37.128 1.00 93.69 541 THR A CA 1
ATOM 4020 C C . THR A 1 541 ? 22.692 -13.342 -38.216 1.00 93.69 541 THR A C 1
ATOM 4022 O O . THR A 1 541 ? 22.045 -12.953 -39.189 1.00 93.69 541 THR A O 1
ATOM 4025 N N . SER A 1 542 ? 23.990 -13.069 -38.059 1.00 91.69 542 SER A N 1
ATOM 4026 C CA . SER A 1 542 ? 24.746 -12.200 -38.969 1.00 91.69 542 SER A CA 1
ATOM 4027 C C . SER A 1 542 ? 25.728 -12.963 -39.865 1.00 91.69 542 SER A C 1
ATOM 4029 O O . SER A 1 542 ? 26.493 -13.797 -39.400 1.00 91.69 542 SER A O 1
ATOM 4031 N N . ILE A 1 543 ? 25.764 -12.648 -41.159 1.00 86.94 543 ILE A N 1
ATOM 4032 C CA . ILE A 1 543 ? 26.741 -13.164 -42.143 1.00 86.94 543 ILE A CA 1
ATOM 4033 C C . ILE A 1 543 ? 27.798 -12.065 -42.386 1.00 86.94 543 ILE A C 1
ATOM 4035 O O . ILE A 1 543 ? 27.407 -10.891 -42.430 1.00 86.94 543 ILE A O 1
ATOM 4039 N N . PRO A 1 544 ? 29.112 -12.373 -42.531 1.00 80.56 544 PRO A N 1
ATOM 4040 C CA . PRO A 1 544 ? 29.729 -13.683 -42.823 1.00 80.56 544 PRO A CA 1
ATOM 4041 C C . PRO A 1 544 ? 30.134 -14.560 -41.627 1.00 80.56 544 PRO A C 1
ATOM 4043 O O . PRO A 1 544 ? 30.398 -15.738 -41.833 1.00 80.56 544 PRO A O 1
ATOM 4046 N N . ALA A 1 545 ? 30.189 -14.028 -40.403 1.00 77.19 545 ALA A N 1
ATOM 4047 C CA . ALA A 1 545 ? 30.722 -14.754 -39.240 1.00 77.19 545 ALA A CA 1
ATOM 4048 C C . ALA A 1 545 ? 29.740 -15.754 -38.592 1.00 77.19 545 ALA A C 1
ATOM 4050 O O . ALA A 1 545 ? 30.140 -16.511 -37.717 1.00 77.19 545 ALA A O 1
ATOM 4051 N N . ALA A 1 546 ? 28.467 -15.752 -39.000 1.00 82.38 546 ALA A N 1
ATOM 4052 C CA . ALA A 1 546 ? 27.372 -16.472 -38.342 1.00 82.38 546 ALA A CA 1
ATOM 4053 C C . ALA A 1 546 ? 27.195 -16.114 -36.849 1.00 82.38 546 ALA A C 1
ATOM 4055 O O . ALA A 1 546 ? 26.591 -16.886 -36.106 1.00 82.38 546 ALA A O 1
ATOM 4056 N N . ASP A 1 547 ? 27.676 -14.938 -36.413 1.00 86.94 547 ASP A N 1
ATOM 4057 C CA . ASP A 1 547 ? 27.494 -14.465 -35.036 1.00 86.94 547 ASP A CA 1
ATOM 4058 C C . ASP A 1 547 ? 25.993 -14.337 -34.729 1.00 86.94 547 ASP A C 1
ATOM 4060 O O . ASP A 1 547 ? 25.218 -13.894 -35.591 1.00 86.94 547 ASP A O 1
ATOM 4064 N N . LYS A 1 548 ? 25.607 -14.640 -33.484 1.00 91.56 548 LYS A N 1
ATOM 4065 C CA . LYS A 1 548 ? 24.221 -14.595 -33.009 1.00 91.56 548 LYS A CA 1
ATOM 4066 C C . LYS A 1 548 ? 24.001 -13.594 -31.876 1.00 91.56 548 LYS A C 1
ATOM 4068 O O . LYS A 1 548 ? 24.839 -13.403 -30.988 1.00 91.56 548 LYS A O 1
ATOM 4073 N N . ASP A 1 549 ? 22.825 -12.979 -31.882 1.00 95.56 549 ASP A N 1
ATOM 4074 C CA . ASP A 1 549 ? 22.300 -12.232 -30.745 1.00 95.56 549 ASP A CA 1
ATOM 4075 C C . ASP A 1 549 ? 20.849 -12.632 -30.499 1.00 95.56 549 ASP A C 1
ATOM 4077 O O . ASP A 1 549 ? 20.015 -12.510 -31.392 1.00 95.56 549 ASP A O 1
ATOM 4081 N N . VAL A 1 550 ? 20.561 -13.130 -29.297 1.00 96.44 550 VAL A N 1
ATOM 4082 C CA . VAL A 1 550 ? 19.216 -13.532 -28.884 1.00 96.44 550 VAL A CA 1
ATOM 4083 C C . VAL A 1 550 ? 18.822 -12.660 -27.710 1.00 96.44 550 VAL A C 1
ATOM 4085 O O . VAL A 1 550 ? 19.508 -12.653 -26.694 1.00 96.44 550 VAL A O 1
ATOM 4088 N N . ILE A 1 551 ? 17.726 -11.921 -27.839 1.00 97.00 551 ILE A N 1
ATOM 4089 C CA . ILE A 1 551 ? 17.218 -11.035 -26.793 1.00 97.00 551 ILE A CA 1
ATOM 4090 C C . ILE A 1 551 ? 15.784 -11.404 -26.439 1.00 97.00 551 ILE A C 1
ATOM 4092 O O . ILE A 1 551 ? 14.943 -11.569 -27.322 1.00 97.00 551 ILE A O 1
ATOM 4096 N N . ARG A 1 552 ? 15.503 -11.510 -25.138 1.00 96.38 552 ARG A N 1
ATOM 4097 C CA . ARG A 1 552 ? 14.161 -11.703 -24.589 1.00 96.38 552 ARG A CA 1
ATOM 4098 C C . ARG A 1 552 ? 13.773 -10.490 -23.756 1.00 96.38 552 ARG A C 1
ATOM 4100 O O . ARG A 1 552 ? 14.395 -10.212 -22.736 1.00 96.38 552 ARG A O 1
ATOM 4107 N N . ARG A 1 553 ? 12.687 -9.821 -24.135 1.00 95.00 553 ARG A N 1
ATOM 4108 C CA . ARG A 1 553 ? 12.043 -8.782 -23.321 1.00 95.00 553 ARG A CA 1
ATOM 4109 C C . ARG A 1 553 ? 10.715 -9.303 -22.788 1.00 95.00 553 ARG A C 1
ATOM 4111 O O . ARG A 1 553 ? 9.948 -9.924 -23.524 1.00 95.00 553 ARG A O 1
ATOM 4118 N N . THR A 1 554 ? 10.451 -9.055 -21.513 1.00 93.25 554 THR A N 1
ATOM 4119 C CA . THR A 1 554 ? 9.183 -9.379 -20.855 1.00 93.25 554 THR A CA 1
ATOM 4120 C C . THR A 1 554 ? 8.371 -8.110 -20.648 1.00 93.25 554 THR A C 1
ATOM 4122 O O . THR A 1 554 ? 8.915 -7.043 -20.379 1.00 93.25 554 THR A O 1
ATOM 4125 N N . VAL A 1 555 ? 7.058 -8.236 -20.791 1.00 93.12 555 VAL A N 1
ATOM 4126 C CA . VAL A 1 555 ? 6.090 -7.155 -20.606 1.00 93.12 555 VAL A CA 1
ATOM 4127 C C . VAL A 1 555 ? 4.923 -7.720 -19.815 1.00 93.12 555 VAL A C 1
ATOM 4129 O O . VAL A 1 555 ? 4.526 -8.867 -20.023 1.00 93.12 555 VAL A O 1
ATOM 4132 N N . ARG A 1 556 ? 4.348 -6.933 -18.910 1.00 93.12 556 ARG A N 1
ATOM 4133 C CA . ARG A 1 556 ? 3.105 -7.320 -18.243 1.00 93.12 556 ARG A CA 1
ATOM 4134 C C . ARG A 1 556 ? 1.901 -6.853 -19.059 1.00 93.12 556 ARG A C 1
ATOM 4136 O O . ARG A 1 556 ? 1.759 -5.661 -19.317 1.00 93.12 556 ARG A O 1
ATOM 4143 N N . VAL A 1 557 ? 1.034 -7.780 -19.451 1.00 92.06 557 VAL A N 1
ATOM 4144 C CA . VAL A 1 557 ? -0.277 -7.457 -20.021 1.00 92.06 557 VAL A CA 1
ATOM 4145 C C . VAL A 1 557 ? -1.264 -7.297 -18.875 1.00 92.06 557 VAL A C 1
ATOM 4147 O O . VAL A 1 557 ? -1.291 -8.125 -17.966 1.00 92.06 557 VAL A O 1
ATOM 4150 N N . VAL A 1 558 ? -2.073 -6.240 -18.913 1.00 87.25 558 VAL A N 1
ATOM 4151 C CA . VAL A 1 558 ? -3.155 -6.008 -17.950 1.00 87.25 558 VAL A CA 1
ATOM 4152 C C . VAL A 1 558 ? -4.513 -5.911 -18.651 1.00 87.25 558 VAL A C 1
ATOM 4154 O O . VAL A 1 558 ? -4.573 -5.438 -19.791 1.00 87.25 558 VAL A O 1
ATOM 4157 N N . PRO A 1 559 ? -5.615 -6.309 -17.984 1.00 81.50 559 PRO A N 1
ATOM 4158 C CA . PRO A 1 559 ? -6.956 -6.151 -18.535 1.00 81.50 559 PRO A CA 1
ATOM 4159 C C . PRO A 1 559 ? -7.278 -4.686 -18.823 1.00 81.50 559 PRO A C 1
ATOM 4161 O O . PRO A 1 559 ? -6.830 -3.793 -18.101 1.00 81.50 559 PRO A O 1
ATOM 4164 N N . ASP A 1 560 ? -8.121 -4.437 -19.823 1.00 76.44 560 ASP A N 1
ATOM 4165 C CA . ASP A 1 560 ? -8.677 -3.096 -20.002 1.00 76.44 560 ASP A CA 1
ATOM 4166 C C . ASP A 1 560 ? -9.731 -2.806 -18.956 1.00 76.44 560 ASP A C 1
ATOM 4168 O O . ASP A 1 560 ? -10.511 -3.684 -18.591 1.00 76.44 560 ASP A O 1
ATOM 4172 N N . GLY A 1 561 ? -9.835 -1.530 -18.604 1.00 75.00 561 GLY A N 1
ATOM 4173 C CA . GLY A 1 561 ? -10.873 -1.023 -17.727 1.00 75.00 561 GLY A CA 1
ATOM 4174 C C . GLY A 1 561 ? -10.403 -0.860 -16.286 1.00 75.00 561 GLY A C 1
ATOM 4175 O O . GLY A 1 561 ? -9.213 -0.896 -15.976 1.00 75.00 561 GLY A O 1
ATOM 4176 N N . PHE A 1 562 ? -11.355 -0.616 -15.397 1.00 74.56 562 PHE A N 1
ATOM 4177 C CA . PHE A 1 562 ? -11.119 -0.209 -14.020 1.00 74.56 562 PHE A CA 1
ATOM 4178 C C . PHE A 1 562 ? -11.420 -1.358 -13.081 1.00 74.56 562 PHE A C 1
ATOM 4180 O O . PHE A 1 562 ? -12.521 -1.905 -13.161 1.00 74.56 562 PHE A O 1
ATOM 4187 N N . PRO A 1 563 ? -10.496 -1.710 -12.171 1.00 73.75 563 PRO A N 1
ATOM 4188 C CA . PRO A 1 563 ? -10.798 -2.680 -11.140 1.00 73.75 563 PRO A CA 1
ATOM 4189 C C . PRO A 1 563 ? -11.902 -2.108 -10.247 1.00 73.75 563 PRO A C 1
ATOM 4191 O O . PRO A 1 563 ? -11.705 -1.139 -9.511 1.00 73.75 563 PRO A O 1
ATOM 4194 N N . GLY A 1 564 ? -13.078 -2.709 -10.334 1.00 75.56 564 GLY A N 1
ATOM 4195 C CA . GLY A 1 564 ? -14.146 -2.551 -9.376 1.00 75.56 564 GLY A CA 1
ATOM 4196 C C . GLY A 1 564 ? -13.972 -3.572 -8.268 1.00 75.56 564 GLY A C 1
ATOM 4197 O O . GLY A 1 564 ? -13.700 -4.749 -8.507 1.00 75.56 564 GLY A O 1
ATOM 4198 N N . VAL A 1 565 ? -14.128 -3.108 -7.039 1.00 78.69 565 VAL A N 1
ATOM 4199 C CA . VAL A 1 565 ? -14.198 -3.969 -5.868 1.00 78.69 565 VAL A CA 1
ATOM 4200 C C . VAL A 1 565 ? -15.421 -3.565 -5.077 1.00 78.69 565 VAL A C 1
ATOM 4202 O O . VAL A 1 565 ? -15.707 -2.379 -4.916 1.00 78.69 565 VAL A O 1
ATOM 4205 N N . GLY A 1 566 ? -16.141 -4.550 -4.578 1.00 78.44 566 GLY A N 1
ATOM 4206 C CA . GLY A 1 566 ? -17.195 -4.331 -3.615 1.00 78.44 566 GLY A CA 1
ATOM 4207 C C . GLY A 1 566 ? -17.171 -5.436 -2.584 1.00 78.44 566 GLY A C 1
ATOM 4208 O O . GLY A 1 566 ? -16.697 -6.546 -2.826 1.00 78.44 566 GLY A O 1
ATOM 4209 N N . ALA A 1 567 ? -17.647 -5.108 -1.398 1.00 82.88 567 ALA A N 1
ATOM 4210 C CA . ALA A 1 567 ? -17.846 -6.090 -0.361 1.00 82.88 567 ALA A CA 1
ATOM 4211 C C . ALA A 1 567 ? -18.948 -5.631 0.576 1.00 82.88 567 ALA A C 1
ATOM 4213 O O . ALA A 1 567 ? -19.216 -4.435 0.700 1.00 82.88 567 ALA A O 1
ATOM 4214 N N . PHE A 1 568 ? -19.555 -6.590 1.254 1.00 83.06 568 PHE A N 1
ATOM 4215 C CA . PHE A 1 568 ? -20.345 -6.318 2.438 1.00 83.06 568 PHE A CA 1
ATOM 4216 C C . PHE A 1 568 ? -20.086 -7.406 3.470 1.00 83.06 568 PHE A C 1
ATOM 4218 O O . PHE A 1 568 ? -19.789 -8.552 3.124 1.00 83.06 568 PHE A O 1
ATOM 4225 N N . SER A 1 569 ? -20.223 -7.029 4.732 1.00 82.69 569 SER A N 1
ATOM 4226 C CA . SER A 1 569 ? -19.981 -7.904 5.870 1.00 82.69 569 SER A CA 1
ATOM 4227 C C . SER A 1 569 ? -21.168 -7.820 6.822 1.00 82.69 569 SER A C 1
ATOM 4229 O O . SER A 1 569 ? -21.773 -6.756 6.955 1.00 82.69 569 SER A O 1
ATOM 4231 N N . ASP A 1 570 ? -21.525 -8.930 7.461 1.00 84.81 570 ASP A N 1
ATOM 4232 C CA . ASP A 1 570 ? -22.573 -8.979 8.488 1.00 84.81 570 ASP A CA 1
ATOM 4233 C C . ASP A 1 570 ? -22.370 -10.212 9.395 1.00 84.81 570 ASP A C 1
ATOM 4235 O O . ASP A 1 570 ? -21.367 -10.922 9.295 1.00 84.81 570 ASP A O 1
ATOM 4239 N N . MET A 1 571 ? -23.315 -10.465 10.300 1.00 83.12 571 MET A N 1
ATOM 4240 C CA . MET A 1 571 ? -23.316 -11.587 11.232 1.00 83.12 571 MET A CA 1
ATOM 4241 C C . MET A 1 571 ? -24.491 -12.536 10.978 1.00 83.12 571 MET A C 1
ATOM 4243 O O . MET A 1 571 ? -25.644 -12.113 10.897 1.00 83.12 571 MET A O 1
ATOM 4247 N N . LEU A 1 572 ? -24.224 -13.843 10.938 1.00 85.75 572 LEU A N 1
ATOM 4248 C CA . LEU A 1 572 ? -25.229 -14.908 10.842 1.00 85.75 572 LEU A CA 1
ATOM 4249 C C . LEU A 1 572 ? -25.900 -15.168 12.201 1.00 85.75 572 LEU A C 1
ATOM 4251 O O . LEU A 1 572 ? -25.820 -16.260 12.760 1.00 85.75 572 LEU A O 1
ATOM 4255 N N . GLU A 1 573 ? -26.587 -14.164 12.750 1.00 75.75 573 GLU A N 1
ATOM 4256 C CA . GLU A 1 573 ? -27.369 -14.297 13.982 1.00 75.75 573 GLU A CA 1
ATOM 4257 C C . GLU A 1 573 ? -28.605 -15.177 13.718 1.00 75.75 573 GLU A C 1
ATOM 4259 O O . GLU A 1 573 ? -29.649 -14.667 13.316 1.00 75.75 573 GLU A O 1
ATOM 4264 N N . LYS A 1 574 ? -28.492 -16.493 13.968 1.00 80.88 574 LYS A N 1
ATOM 4265 C CA . LYS A 1 574 ? -29.466 -17.573 13.645 1.00 80.88 574 LYS A CA 1
ATOM 4266 C C . LYS A 1 574 ? -29.271 -18.228 12.272 1.00 80.88 574 LYS A C 1
ATOM 4268 O O . LYS A 1 574 ? -30.234 -18.695 11.665 1.00 80.88 574 LYS A O 1
ATOM 4273 N N . GLY A 1 575 ? -28.040 -18.249 11.770 1.00 83.44 575 GLY A N 1
ATOM 4274 C CA . GLY A 1 575 ? -27.700 -19.041 10.592 1.00 83.44 575 GLY A CA 1
ATOM 4275 C C . GLY A 1 575 ? -28.235 -18.490 9.268 1.00 83.44 575 GLY A C 1
ATOM 4276 O O . GLY A 1 575 ? -28.267 -19.204 8.270 1.00 83.44 575 GLY A O 1
ATOM 4277 N N . ARG A 1 576 ? -28.675 -17.226 9.212 1.00 90.19 576 ARG A N 1
ATOM 4278 C CA . ARG A 1 576 ? -29.093 -16.592 7.955 1.00 90.19 576 ARG A CA 1
ATOM 4279 C C . ARG A 1 576 ? -28.847 -15.087 7.959 1.00 90.19 576 ARG A C 1
ATOM 4281 O O . ARG A 1 576 ? -29.130 -14.427 8.952 1.00 90.19 576 ARG A O 1
ATOM 4288 N N . ALA A 1 577 ? -28.398 -14.555 6.827 1.00 90.44 577 ALA A N 1
ATOM 4289 C CA . ALA A 1 577 ? -28.315 -13.124 6.544 1.00 90.44 577 ALA A CA 1
ATOM 4290 C C . ALA A 1 577 ? -28.756 -12.840 5.102 1.00 90.44 577 ALA A C 1
ATOM 4292 O O . ALA A 1 577 ? -28.627 -13.697 4.225 1.00 90.44 577 ALA A O 1
ATOM 4293 N N . THR A 1 578 ? -29.291 -11.646 4.855 1.00 91.06 578 THR A N 1
ATOM 4294 C CA . THR A 1 578 ? -29.768 -11.217 3.532 1.00 91.06 578 THR A CA 1
ATOM 4295 C C . THR A 1 578 ? -29.243 -9.833 3.197 1.00 91.06 578 THR A C 1
ATOM 4297 O O . THR A 1 578 ? -29.228 -8.960 4.060 1.00 91.06 578 THR A O 1
ATOM 4300 N N . SER A 1 579 ? -28.854 -9.625 1.946 1.00 89.56 579 SER A N 1
ATOM 4301 C CA . SER A 1 579 ? -28.347 -8.353 1.431 1.00 89.56 579 SER A CA 1
ATOM 4302 C C . SER A 1 579 ? -28.668 -8.234 -0.059 1.00 89.56 579 SER A C 1
ATOM 4304 O O . SER A 1 579 ? -29.201 -9.164 -0.656 1.00 89.56 579 SER A O 1
ATOM 4306 N N . SER A 1 580 ? -28.319 -7.115 -0.683 1.00 89.75 580 SER A N 1
ATOM 4307 C CA . SER A 1 580 ? -28.450 -6.938 -2.128 1.00 89.75 580 SER A CA 1
ATOM 4308 C C . SER A 1 580 ? -27.172 -6.372 -2.728 1.00 89.75 580 SER A C 1
ATOM 4310 O O . SER A 1 580 ? -26.577 -5.461 -2.153 1.00 89.75 580 SER A O 1
ATOM 4312 N N . VAL A 1 581 ? -26.784 -6.865 -3.902 1.00 88.31 581 VAL A N 1
ATOM 4313 C CA . VAL A 1 581 ? -25.618 -6.383 -4.653 1.00 88.31 581 VAL A CA 1
ATOM 4314 C C . VAL A 1 581 ? -26.057 -5.917 -6.036 1.00 88.31 581 VAL A C 1
ATOM 4316 O O . VAL A 1 581 ? -26.721 -6.649 -6.768 1.00 88.31 581 VAL A O 1
ATOM 4319 N N . THR A 1 582 ? -25.650 -4.708 -6.416 1.00 87.62 582 THR A N 1
ATOM 4320 C CA . THR A 1 582 ? -25.840 -4.186 -7.773 1.00 87.62 582 THR A CA 1
ATOM 4321 C C . THR A 1 582 ? -24.501 -4.209 -8.492 1.00 87.62 582 THR A C 1
ATOM 4323 O O . THR A 1 582 ? -23.574 -3.515 -8.081 1.00 87.62 582 THR A O 1
ATOM 4326 N N . LEU A 1 583 ? -24.398 -5.005 -9.557 1.00 87.31 583 LEU A N 1
ATOM 4327 C CA . LEU A 1 583 ? -23.201 -5.050 -10.396 1.00 87.31 583 LEU A CA 1
ATOM 4328 C C . LEU A 1 583 ? -23.359 -4.116 -11.604 1.00 87.31 583 LEU A C 1
ATOM 4330 O O . LEU A 1 583 ? -24.473 -3.983 -12.119 1.00 87.31 583 LEU A O 1
ATOM 4334 N N . PRO A 1 584 ? -22.279 -3.486 -12.097 1.00 84.81 584 PRO A N 1
ATOM 4335 C CA . PRO A 1 584 ? -22.330 -2.677 -13.313 1.00 84.81 584 PRO A CA 1
ATOM 4336 C C . PRO A 1 584 ? -22.762 -3.494 -14.535 1.00 84.81 584 PRO A C 1
ATOM 4338 O O . PRO A 1 584 ? -22.598 -4.713 -14.577 1.00 84.81 584 PRO A O 1
ATOM 4341 N N . LYS A 1 585 ? -23.326 -2.821 -15.543 1.00 85.31 585 LYS A N 1
ATOM 4342 C CA . LYS A 1 585 ? -23.749 -3.466 -16.802 1.00 85.31 585 LYS A CA 1
ATOM 4343 C C . LYS A 1 585 ? -22.572 -3.791 -17.727 1.00 85.31 585 LYS A C 1
ATOM 4345 O O . LYS A 1 585 ? -22.686 -4.652 -18.587 1.00 85.31 585 LYS A O 1
ATOM 4350 N N . ASP A 1 586 ? -21.474 -3.064 -17.566 1.00 84.75 586 ASP A N 1
ATOM 4351 C CA . ASP A 1 586 ? -20.296 -3.020 -18.431 1.00 84.75 586 ASP A CA 1
ATOM 4352 C C . ASP A 1 586 ? -19.086 -3.728 -17.800 1.00 84.75 586 ASP A C 1
ATOM 4354 O O . ASP A 1 586 ? -17.935 -3.352 -18.033 1.00 84.75 586 ASP A O 1
ATOM 4358 N N . VAL A 1 587 ? -19.349 -4.759 -16.988 1.00 86.19 587 VAL A N 1
ATOM 4359 C CA . VAL A 1 587 ? -18.307 -5.661 -16.489 1.00 86.19 587 VAL A CA 1
ATOM 4360 C C . VAL A 1 587 ? -17.654 -6.378 -17.672 1.00 86.19 587 VAL A C 1
ATOM 4362 O O . VAL A 1 587 ? -18.331 -6.963 -18.517 1.00 86.19 587 VAL A O 1
ATOM 4365 N N . VAL A 1 588 ? -16.326 -6.330 -17.728 1.00 83.56 588 VAL A N 1
ATOM 4366 C CA . VAL A 1 588 ? -15.518 -7.036 -18.720 1.00 83.56 588 VAL A CA 1
ATOM 4367 C C . VAL A 1 588 ? -15.698 -8.544 -18.492 1.00 83.56 588 VAL A C 1
ATOM 4369 O O . VAL A 1 588 ? -15.415 -9.013 -17.387 1.00 83.56 588 VAL A O 1
ATOM 4372 N N . PRO A 1 589 ? -16.133 -9.324 -19.500 1.00 84.94 589 PRO A N 1
ATOM 4373 C CA . PRO A 1 589 ? -16.419 -10.748 -19.323 1.00 84.94 589 PRO A CA 1
ATOM 4374 C C . PRO A 1 589 ? -15.233 -11.538 -18.758 1.00 84.94 589 PRO A C 1
ATOM 4376 O O . PRO A 1 589 ? -14.089 -11.296 -19.141 1.00 84.94 589 PRO A O 1
ATOM 4379 N N . GLY A 1 590 ? -15.489 -12.513 -17.894 1.00 82.69 590 GLY A N 1
ATOM 4380 C CA . GLY A 1 590 ? -14.487 -13.339 -17.219 1.00 82.69 590 GLY A CA 1
ATOM 4381 C C . GLY A 1 590 ? -13.678 -12.629 -16.127 1.00 82.69 590 GLY A C 1
ATOM 4382 O O . GLY A 1 590 ? -12.744 -13.230 -15.595 1.00 82.69 590 GLY A O 1
ATOM 4383 N N . THR A 1 591 ? -13.990 -11.372 -15.793 1.00 84.94 591 THR A N 1
ATOM 4384 C CA . THR A 1 591 ? -13.274 -10.628 -14.738 1.00 84.94 591 THR A CA 1
ATOM 4385 C C . THR A 1 591 ? -14.005 -10.639 -13.405 1.00 84.94 591 THR A C 1
ATOM 4387 O O . THR A 1 591 ? -13.356 -10.425 -12.379 1.00 84.94 591 THR A O 1
ATOM 4390 N N . LEU A 1 592 ? -15.317 -10.919 -13.391 1.00 90.50 592 LEU A N 1
ATOM 4391 C CA . LEU A 1 592 ? -16.072 -11.007 -12.148 1.00 90.50 592 LEU A CA 1
ATOM 4392 C C . LEU A 1 592 ? -15.610 -12.221 -11.338 1.00 90.50 592 LEU A C 1
ATOM 4394 O O . LEU A 1 592 ? -15.706 -13.367 -11.775 1.00 90.50 592 LEU A O 1
ATOM 4398 N N . LYS A 1 593 ? -15.156 -11.968 -10.117 1.00 91.38 593 LYS A N 1
ATOM 4399 C CA . LYS A 1 593 ? -14.876 -12.971 -9.092 1.00 91.38 593 LYS A CA 1
ATOM 4400 C C . LYS A 1 593 ? -15.740 -12.644 -7.890 1.00 91.38 593 LYS A C 1
ATOM 4402 O O . LYS A 1 593 ? -15.797 -11.490 -7.482 1.00 91.38 593 LYS A O 1
ATOM 4407 N N . VAL A 1 594 ? -16.404 -13.647 -7.326 1.00 92.50 594 VAL A N 1
ATOM 4408 C CA . VAL A 1 594 ? -17.220 -13.501 -6.116 1.00 92.50 594 VAL A CA 1
ATOM 4409 C C . VAL A 1 594 ? -16.783 -14.558 -5.119 1.00 92.50 594 VAL A C 1
ATOM 4411 O O . VAL A 1 594 ? -16.684 -15.736 -5.465 1.00 92.50 594 VAL A O 1
ATOM 4414 N N . ARG A 1 595 ? -16.534 -14.132 -3.884 1.00 91.38 595 ARG A N 1
ATOM 4415 C CA . ARG A 1 595 ? -16.056 -14.986 -2.803 1.00 91.38 595 ARG A CA 1
ATOM 4416 C C . ARG A 1 595 ? -16.804 -14.667 -1.521 1.00 91.38 595 ARG A C 1
ATOM 4418 O O . ARG A 1 595 ? -16.808 -13.522 -1.069 1.00 91.38 595 ARG A O 1
ATOM 4425 N N . LEU A 1 596 ? -17.422 -15.687 -0.938 1.00 90.25 596 LEU A N 1
ATOM 4426 C CA . LEU A 1 596 ? -17.995 -15.640 0.400 1.00 90.25 596 LEU A CA 1
ATOM 4427 C C . LEU A 1 596 ? -16.987 -16.204 1.395 1.00 90.25 596 LEU A C 1
ATOM 4429 O O . LEU A 1 596 ? -16.415 -17.265 1.175 1.00 90.25 596 LEU A O 1
ATOM 4433 N N . GLU A 1 597 ? -16.796 -15.522 2.510 1.00 87.31 597 GLU A N 1
ATOM 4434 C CA . GLU A 1 597 ? -15.936 -15.970 3.593 1.00 87.31 597 GLU A CA 1
ATOM 4435 C C . GLU A 1 597 ? -16.720 -15.935 4.894 1.00 87.31 597 GLU A C 1
ATOM 4437 O O . GLU A 1 597 ? -17.244 -14.891 5.261 1.00 87.31 597 GLU A O 1
ATOM 4442 N N . MET A 1 598 ? -16.823 -17.074 5.576 1.00 85.88 598 MET A N 1
ATOM 4443 C CA . MET A 1 598 ? -17.404 -17.170 6.912 1.00 85.88 598 MET A CA 1
ATOM 4444 C C . MET A 1 598 ? -16.307 -17.479 7.919 1.00 85.88 598 MET A C 1
ATOM 4446 O O . MET A 1 598 ? -15.407 -18.281 7.660 1.00 85.88 598 MET A O 1
ATOM 4450 N N . TYR A 1 599 ? -16.419 -16.859 9.082 1.00 79.62 599 TYR A N 1
ATOM 4451 C CA . TYR A 1 599 ? -15.391 -16.872 10.098 1.00 79.62 599 TYR A CA 1
ATOM 4452 C C . TYR A 1 599 ? -15.850 -17.699 11.314 1.00 79.62 599 TYR A C 1
ATOM 4454 O O . TYR A 1 599 ? -16.553 -17.174 12.179 1.00 79.62 599 TYR A O 1
ATOM 4462 N N . PRO A 1 600 ? -15.495 -19.000 11.386 1.00 69.38 600 PRO A N 1
ATOM 4463 C CA . PRO A 1 600 ? -16.013 -19.950 12.384 1.00 69.38 600 PRO A CA 1
ATOM 4464 C C . PRO A 1 600 ? -15.528 -19.694 13.817 1.00 69.38 600 PRO A C 1
ATOM 4466 O O . PRO A 1 600 ? -15.987 -20.315 14.772 1.00 69.38 600 PRO A O 1
ATOM 4469 N N . THR A 1 601 ? -14.580 -18.784 13.993 1.00 64.44 601 THR A N 1
ATOM 4470 C CA . THR A 1 601 ? -14.139 -18.306 15.300 1.00 64.44 601 THR A CA 1
ATOM 4471 C C . THR A 1 601 ? -13.968 -16.790 15.248 1.00 64.44 601 THR A C 1
ATOM 4473 O O . THR A 1 601 ? -13.559 -16.250 14.215 1.00 64.44 601 THR A O 1
ATOM 4476 N N . SER A 1 602 ? -14.179 -16.095 16.375 1.00 61.66 602 SER A N 1
ATOM 4477 C CA . SER A 1 602 ? -13.855 -14.660 16.523 1.00 61.66 602 SER A CA 1
ATOM 4478 C C . SER A 1 602 ? -12.401 -14.344 16.133 1.00 61.66 602 SER A C 1
ATOM 4480 O O . SER A 1 602 ? -12.061 -13.214 15.805 1.00 61.66 602 SER A O 1
ATOM 4482 N N . MET A 1 603 ? -11.546 -15.368 16.159 1.00 57.94 603 MET A N 1
ATOM 4483 C CA . MET A 1 603 ? -10.147 -15.335 15.767 1.00 57.94 603 MET A CA 1
ATOM 4484 C C . MET A 1 603 ? -9.953 -15.415 14.251 1.00 57.94 603 MET A C 1
ATOM 4486 O O . MET A 1 603 ? -9.242 -14.584 13.706 1.00 57.94 603 MET A O 1
ATOM 4490 N N . SER A 1 604 ? -10.604 -16.352 13.560 1.00 61.06 604 SER A N 1
ATOM 4491 C CA . SER A 1 604 ? -10.546 -16.480 12.095 1.00 61.06 604 SER A CA 1
ATOM 4492 C C . SER A 1 604 ? -11.053 -15.218 11.375 1.00 61.06 604 SER A C 1
ATOM 4494 O O . SER A 1 604 ? -10.496 -14.819 10.350 1.00 61.06 604 SER A O 1
ATOM 4496 N N . ASP A 1 605 ? -12.054 -14.551 11.968 1.00 63.56 605 ASP A N 1
ATOM 4497 C CA . ASP A 1 605 ? -12.634 -13.283 11.505 1.00 63.56 605 ASP A CA 1
ATOM 4498 C C . ASP A 1 605 ? -11.615 -12.160 11.487 1.00 63.56 605 ASP A C 1
ATOM 4500 O O . ASP A 1 605 ? -11.489 -11.408 10.516 1.00 63.56 605 ASP A O 1
ATOM 4504 N N . LEU A 1 606 ? -10.851 -12.089 12.570 1.00 60.84 606 LEU A N 1
ATOM 4505 C CA . LEU A 1 606 ? -9.756 -11.160 12.689 1.00 60.84 606 LEU A CA 1
ATOM 4506 C C . LEU A 1 606 ? -8.623 -11.609 11.774 1.00 60.84 606 LEU A C 1
ATOM 4508 O O . LEU A 1 606 ? -8.356 -10.918 10.808 1.00 60.84 606 LEU A O 1
ATOM 4512 N N . VAL A 1 607 ? -8.024 -12.784 11.971 1.00 60.56 607 VAL A N 1
ATOM 4513 C CA . VAL A 1 607 ? -6.803 -13.241 11.277 1.00 60.56 607 VAL A CA 1
ATOM 4514 C C . VAL A 1 607 ? -6.849 -13.101 9.754 1.00 60.56 607 VAL A C 1
ATOM 4516 O O . VAL A 1 607 ? -5.850 -12.691 9.172 1.00 60.56 607 VAL A O 1
ATOM 4519 N N . LYS A 1 608 ? -7.972 -13.368 9.083 1.00 61.62 608 LYS A N 1
ATOM 4520 C CA . LYS A 1 608 ? -8.022 -13.209 7.619 1.00 61.62 608 LYS A CA 1
ATOM 4521 C C . LYS A 1 608 ? -8.407 -11.818 7.142 1.00 61.62 608 LYS A C 1
ATOM 4523 O O . LYS A 1 608 ? -7.858 -11.364 6.141 1.00 61.62 608 LYS A O 1
ATOM 4528 N N . GLY A 1 609 ? -9.275 -11.115 7.876 1.00 60.41 609 GLY A N 1
ATOM 4529 C CA . GLY A 1 609 ? -9.423 -9.669 7.681 1.00 60.41 609 GLY A CA 1
ATOM 4530 C C . GLY A 1 609 ? -8.074 -8.959 7.848 1.00 60.41 609 GLY A C 1
ATOM 4531 O O . GLY A 1 609 ? -7.774 -7.995 7.155 1.00 60.41 609 GLY A O 1
ATOM 4532 N N . LEU A 1 610 ? -7.229 -9.508 8.715 1.00 61.97 610 LEU A N 1
ATOM 4533 C CA . LEU A 1 610 ? -5.884 -9.072 9.025 1.00 61.97 610 LEU A CA 1
ATOM 4534 C C . LEU A 1 610 ? -4.833 -9.498 7.980 1.00 61.97 610 LEU A C 1
ATOM 4536 O O . LEU A 1 610 ? -3.986 -8.685 7.630 1.00 61.97 610 LEU A O 1
ATOM 4540 N N . ASP A 1 611 ? -4.898 -10.700 7.403 1.00 62.94 611 ASP A N 1
ATOM 4541 C CA . ASP A 1 611 ? -4.008 -11.107 6.298 1.00 62.94 611 ASP A CA 1
ATOM 4542 C C . ASP A 1 611 ? -4.182 -10.194 5.065 1.00 62.94 611 ASP A C 1
ATOM 4544 O O . ASP A 1 611 ? -3.205 -9.734 4.474 1.00 62.94 611 ASP A O 1
ATOM 4548 N N . GLY A 1 612 ? -5.425 -9.795 4.754 1.00 64.00 612 GLY A N 1
ATOM 4549 C CA . GLY A 1 612 ? -5.723 -8.773 3.735 1.00 64.00 612 GLY A CA 1
ATOM 4550 C C . GLY A 1 612 ? -5.207 -7.359 4.066 1.00 64.00 612 GLY A C 1
ATOM 4551 O O . GLY A 1 612 ? -5.038 -6.523 3.169 1.00 64.00 612 GLY A O 1
ATOM 4552 N N . LEU A 1 613 ? -4.910 -7.096 5.343 1.00 69.88 613 LEU A N 1
ATOM 4553 C CA . LEU A 1 613 ? -4.313 -5.852 5.832 1.00 69.88 613 LEU A CA 1
ATOM 4554 C C . LEU A 1 613 ? -2.778 -5.878 5.847 1.00 69.88 613 LEU A C 1
ATOM 4556 O O . LEU A 1 613 ? -2.190 -4.800 5.956 1.00 69.88 613 LEU A O 1
ATOM 4560 N N . LEU A 1 614 ? -2.127 -7.043 5.679 1.00 75.38 614 LEU A N 1
ATOM 4561 C CA . LEU A 1 614 ? -0.665 -7.140 5.605 1.00 75.38 614 LEU A CA 1
ATOM 4562 C C . LEU A 1 614 ? -0.133 -6.408 4.371 1.00 75.38 614 LEU A C 1
ATOM 4564 O O . LEU A 1 614 ? -0.157 -6.912 3.243 1.00 75.38 614 LEU A O 1
ATOM 4568 N N . ARG A 1 615 ? 0.375 -5.195 4.592 1.00 70.12 615 ARG A N 1
ATOM 4569 C CA . ARG A 1 615 ? 0.807 -4.283 3.527 1.00 70.12 615 ARG A CA 1
ATOM 4570 C C . ARG A 1 615 ? 2.223 -3.791 3.724 1.00 70.12 615 ARG A C 1
ATOM 4572 O O . ARG A 1 615 ? 2.683 -3.606 4.851 1.00 70.12 615 ARG A O 1
ATOM 4579 N N . GLU A 1 616 ? 2.875 -3.549 2.591 1.00 72.81 616 GLU A N 1
ATOM 4580 C CA . GLU A 1 616 ? 4.201 -2.949 2.532 1.00 72.81 616 GLU A CA 1
ATOM 4581 C C . GLU A 1 616 ? 4.153 -1.498 3.042 1.00 72.81 616 GLU A C 1
ATOM 4583 O O . GLU A 1 616 ? 3.362 -0.694 2.523 1.00 72.81 616 GLU A O 1
ATOM 4588 N N . PRO A 1 617 ? 4.981 -1.146 4.041 1.00 73.69 617 PRO A N 1
ATOM 4589 C CA . PRO A 1 617 ? 5.094 0.223 4.516 1.00 73.69 617 PRO A CA 1
ATOM 4590 C C . PRO A 1 617 ? 5.677 1.157 3.457 1.00 73.69 617 PRO A C 1
ATOM 4592 O O . PRO A 1 617 ? 6.719 0.881 2.867 1.00 73.69 617 PRO A O 1
ATOM 4595 N N . HIS A 1 618 ? 5.017 2.289 3.228 1.00 64.56 618 HIS A N 1
ATOM 4596 C CA . HIS A 1 618 ? 5.401 3.264 2.208 1.00 64.56 618 HIS A CA 1
ATOM 4597 C C . HIS A 1 618 ? 5.080 4.688 2.659 1.00 64.56 618 HIS A C 1
ATOM 4599 O O . HIS A 1 618 ? 4.351 4.893 3.627 1.00 64.56 618 HIS A O 1
ATOM 4605 N N . GLY A 1 619 ? 5.615 5.674 1.939 1.00 67.19 619 GLY A N 1
ATOM 4606 C CA . GLY A 1 619 ? 5.216 7.065 2.120 1.00 67.19 619 GLY A CA 1
ATOM 4607 C C . GLY A 1 619 ? 5.767 7.753 3.375 1.00 67.19 619 GLY A C 1
ATOM 4608 O O . GLY A 1 619 ? 6.825 7.373 3.881 1.00 67.19 619 GLY A O 1
ATOM 4609 N N . CYS A 1 620 ? 5.083 8.796 3.846 1.00 71.69 620 CYS A N 1
ATOM 4610 C CA . CYS A 1 620 ? 5.436 9.559 5.053 1.00 71.69 620 CYS A CA 1
ATOM 4611 C C . CYS A 1 620 ? 5.064 8.803 6.352 1.00 71.69 620 CYS A C 1
ATOM 4613 O O . CYS A 1 620 ? 4.535 7.689 6.273 1.00 71.69 620 CYS A O 1
ATOM 4615 N N . PHE A 1 621 ? 5.347 9.358 7.543 1.00 83.38 621 PHE A N 1
ATOM 4616 C CA . PHE A 1 621 ? 5.135 8.672 8.837 1.00 83.38 621 PHE A CA 1
ATOM 4617 C C . PHE A 1 621 ? 3.742 8.057 8.946 1.00 83.38 621 PHE A C 1
ATOM 4619 O O . PHE A 1 621 ? 3.597 6.881 9.263 1.00 83.38 621 PHE A O 1
ATOM 4626 N N . GLU A 1 622 ? 2.708 8.831 8.631 1.00 76.12 622 GLU A N 1
ATOM 4627 C CA . GLU A 1 622 ? 1.331 8.371 8.741 1.00 76.12 622 GLU A CA 1
ATOM 4628 C C . GLU A 1 622 ? 1.002 7.238 7.765 1.00 76.12 622 GLU A C 1
ATOM 4630 O O . GLU A 1 622 ? 0.337 6.281 8.147 1.00 76.12 622 GLU A O 1
ATOM 4635 N N . GLN A 1 623 ? 1.483 7.296 6.523 1.00 71.44 623 GLN A N 1
ATOM 4636 C CA . GLN A 1 623 ? 1.224 6.260 5.509 1.00 71.44 623 GLN A CA 1
ATOM 4637 C C . GLN A 1 623 ? 1.972 4.968 5.861 1.00 71.44 623 GLN A C 1
ATOM 4639 O O . GLN A 1 623 ? 1.428 3.859 5.786 1.00 71.44 623 GLN A O 1
ATOM 4644 N N . THR A 1 624 ? 3.199 5.134 6.357 1.00 79.75 624 THR A N 1
ATOM 4645 C CA . THR A 1 624 ? 4.016 4.042 6.879 1.00 79.75 624 THR A CA 1
ATOM 4646 C C . THR A 1 624 ? 3.306 3.409 8.073 1.00 79.75 624 THR A C 1
ATOM 4648 O O . THR A 1 624 ? 3.131 2.198 8.115 1.00 79.75 624 THR A O 1
ATOM 4651 N N . SER A 1 625 ? 2.808 4.217 9.009 1.00 85.69 625 SER A N 1
ATOM 4652 C CA . SER A 1 625 ? 2.056 3.758 10.177 1.00 85.69 625 SER A CA 1
ATOM 4653 C C . SER A 1 625 ? 0.731 3.094 9.795 1.00 85.69 625 SER A C 1
ATOM 4655 O O . SER A 1 625 ? 0.372 2.064 10.352 1.00 85.69 625 SER A O 1
ATOM 4657 N N . THR A 1 626 ? 0.037 3.612 8.783 1.00 76.31 626 THR A N 1
ATOM 4658 C CA . THR A 1 626 ? -1.253 3.095 8.301 1.00 76.31 626 THR A CA 1
ATOM 4659 C C . THR A 1 626 ? -1.188 1.645 7.861 1.00 76.31 626 THR A C 1
ATOM 4661 O O . THR A 1 626 ? -2.131 0.884 8.045 1.00 76.31 626 THR A O 1
ATOM 4664 N N . THR A 1 627 ? -0.067 1.260 7.273 1.00 76.50 627 THR A N 1
ATOM 4665 C CA . THR A 1 627 ? 0.173 -0.105 6.810 1.00 76.50 627 THR A CA 1
ATOM 4666 C C . THR A 1 627 ? 0.882 -0.936 7.872 1.00 76.50 627 THR A C 1
ATOM 4668 O O . THR A 1 627 ? 0.597 -2.118 8.020 1.00 76.50 627 THR A O 1
ATOM 4671 N N . ASN A 1 628 ? 1.767 -0.324 8.656 1.00 87.94 628 ASN A N 1
ATOM 4672 C CA . ASN A 1 628 ? 2.614 -1.032 9.604 1.00 87.94 628 ASN A CA 1
ATOM 4673 C C . ASN A 1 628 ? 1.968 -1.276 10.980 1.00 87.94 628 ASN A C 1
ATOM 4675 O O . ASN A 1 628 ? 2.212 -2.315 11.590 1.00 87.94 628 ASN A O 1
ATOM 4679 N N . TYR A 1 629 ? 1.133 -0.364 11.478 1.00 89.31 629 TYR A N 1
ATOM 4680 C CA . TYR A 1 629 ? 0.474 -0.515 12.775 1.00 89.31 629 TYR A CA 1
ATOM 4681 C C . TYR A 1 629 ? -0.540 -1.673 12.765 1.00 89.31 629 TYR A C 1
ATOM 4683 O O . TYR A 1 629 ? -0.470 -2.510 13.668 1.00 89.31 629 TYR A O 1
ATOM 4691 N N . PRO A 1 630 ? -1.395 -1.847 11.731 1.00 83.50 630 PRO A N 1
ATOM 4692 C CA . PRO A 1 630 ? -2.170 -3.075 11.599 1.00 83.50 630 PRO A CA 1
ATOM 4693 C C . PRO A 1 630 ? -1.281 -4.321 11.676 1.00 83.50 630 PRO A C 1
ATOM 4695 O O . PRO A 1 630 ? -1.549 -5.166 12.517 1.00 83.50 630 PRO A O 1
ATOM 4698 N N . ASN A 1 631 ? -0.162 -4.397 10.939 1.00 85.69 631 ASN A N 1
ATOM 4699 C CA . ASN A 1 631 ? 0.758 -5.551 10.988 1.00 85.69 631 ASN A CA 1
ATOM 4700 C C . ASN A 1 631 ? 1.206 -5.912 12.420 1.00 85.69 631 ASN A C 1
ATOM 4702 O O . ASN A 1 631 ? 1.324 -7.095 12.743 1.00 85.69 631 ASN A O 1
ATOM 4706 N N . ALA A 1 632 ? 1.421 -4.915 13.287 1.00 88.88 632 ALA A N 1
ATOM 4707 C CA . ALA A 1 632 ? 1.806 -5.132 14.683 1.00 88.88 632 ALA A CA 1
ATOM 4708 C C . ALA A 1 632 ? 0.658 -5.736 15.495 1.00 88.88 632 ALA A C 1
ATOM 4710 O O . ALA A 1 632 ? 0.843 -6.754 16.159 1.00 88.88 632 ALA A O 1
ATOM 4711 N N . LEU A 1 633 ? -0.539 -5.148 15.401 1.00 84.44 633 LEU A N 1
ATOM 4712 C CA . LEU A 1 633 ? -1.731 -5.653 16.089 1.00 84.44 633 LEU A CA 1
ATOM 4713 C C . LEU A 1 633 ? -2.091 -7.072 15.636 1.00 84.44 633 LEU A C 1
ATOM 4715 O O . LEU A 1 633 ? -2.524 -7.892 16.442 1.00 84.44 633 LEU A O 1
ATOM 4719 N N . ILE A 1 634 ? -1.867 -7.367 14.355 1.00 76.81 634 ILE A N 1
ATOM 4720 C CA . ILE A 1 634 ? -2.085 -8.686 13.764 1.00 76.81 634 ILE A CA 1
ATOM 4721 C C . ILE A 1 634 ? -1.174 -9.717 14.396 1.00 76.81 634 ILE A C 1
ATOM 4723 O O . ILE A 1 634 ? -1.644 -10.747 14.877 1.00 76.81 634 ILE A O 1
ATOM 4727 N N . LEU A 1 635 ? 0.129 -9.442 14.393 1.00 81.88 635 LEU A N 1
ATOM 4728 C CA . LEU A 1 635 ? 1.111 -10.371 14.923 1.00 81.88 635 LEU A CA 1
ATOM 4729 C C . LEU A 1 635 ? 0.939 -10.564 16.435 1.00 81.88 635 LEU A C 1
ATOM 4731 O O . LEU A 1 635 ? 1.074 -11.684 16.924 1.00 81.88 635 LEU A O 1
ATOM 4735 N N . ASP A 1 636 ? 0.604 -9.497 17.165 1.00 83.12 636 ASP A N 1
ATOM 4736 C CA . ASP A 1 636 ? 0.307 -9.537 18.604 1.00 83.12 636 ASP A CA 1
ATOM 4737 C C . ASP A 1 636 ? -0.869 -10.453 18.900 1.00 83.12 636 ASP A C 1
ATOM 4739 O O . ASP A 1 636 ? -0.775 -11.366 19.722 1.00 83.12 636 ASP A O 1
ATOM 4743 N N . TYR A 1 637 ? -1.946 -10.287 18.143 1.00 73.12 637 TYR A N 1
ATOM 4744 C CA . TYR A 1 637 ? -3.108 -11.139 18.274 1.00 73.12 637 TYR A CA 1
ATOM 4745 C C . TYR A 1 637 ? -2.805 -12.599 17.898 1.00 73.12 637 TYR A C 1
ATOM 4747 O O . TYR A 1 637 ? -3.153 -13.499 18.662 1.00 73.12 637 TYR A O 1
ATOM 4755 N N . LEU A 1 638 ? -2.097 -12.847 16.786 1.00 72.75 638 LEU A N 1
ATOM 4756 C CA . LEU A 1 638 ? -1.672 -14.191 16.369 1.00 72.75 638 LEU A CA 1
ATOM 4757 C C . LEU A 1 638 ? -0.864 -14.896 17.467 1.00 72.75 638 LEU A C 1
ATOM 4759 O O . LEU A 1 638 ? -1.189 -16.028 17.828 1.00 72.75 638 LEU A O 1
ATOM 4763 N N . ASN A 1 639 ? 0.116 -14.215 18.065 1.00 76.12 639 ASN A N 1
ATOM 4764 C CA . ASN A 1 639 ? 0.936 -14.773 19.142 1.00 76.12 639 ASN A CA 1
ATOM 4765 C C . ASN A 1 639 ? 0.104 -15.128 20.389 1.00 76.12 639 ASN A C 1
ATOM 4767 O O . ASN A 1 639 ? 0.308 -16.181 20.989 1.00 76.12 639 ASN A O 1
ATOM 4771 N N . GLN A 1 640 ? -0.858 -14.284 20.771 1.00 69.25 640 GLN A N 1
ATOM 4772 C CA . GLN A 1 640 ? -1.724 -14.520 21.937 1.00 69.25 640 GLN A CA 1
ATOM 4773 C C . GLN A 1 640 ? -2.766 -15.628 21.710 1.00 69.25 640 GLN A C 1
ATOM 4775 O O . GLN A 1 640 ? -3.316 -16.195 22.657 1.00 69.25 640 GLN A O 1
ATOM 4780 N N . SER A 1 641 ? -3.068 -15.917 20.448 1.00 60.66 641 SER A N 1
ATOM 4781 C CA . SER A 1 641 ? -4.137 -16.819 20.031 1.00 60.66 641 SER A CA 1
ATOM 4782 C C . SER A 1 641 ? -3.751 -18.309 20.024 1.00 60.66 641 SER A C 1
ATOM 4784 O O . SER A 1 641 ? -4.632 -19.168 19.982 1.00 60.66 641 SER A O 1
ATOM 4786 N N . ASN A 1 642 ? -2.450 -18.617 20.118 1.00 57.12 642 ASN A N 1
ATOM 4787 C CA . ASN A 1 642 ? -1.858 -19.958 19.999 1.00 57.12 642 ASN A CA 1
ATOM 4788 C C . ASN A 1 642 ? -2.236 -20.708 18.702 1.00 57.12 642 ASN A C 1
ATOM 4790 O O . ASN A 1 642 ? -2.192 -21.937 18.661 1.00 57.12 642 ASN A O 1
ATOM 4794 N N . GLN A 1 643 ? -2.619 -19.981 17.647 1.00 53.91 643 GLN A N 1
ATOM 4795 C CA . GLN A 1 643 ? -2.849 -20.547 16.321 1.00 53.91 643 GLN A CA 1
ATOM 4796 C C . GLN A 1 643 ? -1.647 -20.302 15.412 1.00 53.91 643 GLN A C 1
ATOM 4798 O O . GLN A 1 643 ? -1.155 -19.183 15.262 1.00 53.91 643 GLN A O 1
ATOM 4803 N N . ALA A 1 644 ? -1.147 -21.387 14.825 1.00 53.69 644 ALA A N 1
ATOM 4804 C CA . ALA A 1 644 ? 0.035 -21.369 13.987 1.00 53.69 644 ALA A CA 1
ATOM 4805 C C . ALA A 1 644 ? -0.340 -20.996 12.546 1.00 53.69 644 ALA A C 1
ATOM 4807 O O . ALA A 1 644 ? -0.766 -21.850 11.776 1.00 53.69 644 ALA A O 1
ATOM 4808 N N . ASN A 1 645 ? -0.088 -19.744 12.156 1.00 65.62 645 ASN A N 1
ATOM 4809 C CA . ASN A 1 645 ? 0.126 -19.379 10.752 1.00 65.62 645 ASN A CA 1
ATOM 4810 C C . ASN A 1 645 ? 1.570 -18.864 10.584 1.00 65.62 645 ASN A C 1
ATOM 4812 O O . ASN A 1 645 ? 1.813 -17.653 10.648 1.00 65.62 645 ASN A O 1
ATOM 4816 N N . PRO A 1 646 ? 2.557 -19.772 10.441 1.00 70.69 646 PRO A N 1
ATOM 4817 C CA . PRO A 1 646 ? 3.971 -19.403 10.394 1.00 70.69 646 PRO A CA 1
ATOM 4818 C C . PRO A 1 646 ? 4.318 -18.495 9.211 1.00 70.69 646 PRO A C 1
ATOM 4820 O O . PRO A 1 646 ? 5.190 -17.635 9.339 1.00 70.69 646 PRO A O 1
ATOM 4823 N N . GLU A 1 647 ? 3.631 -18.656 8.077 1.00 70.00 647 GLU A N 1
ATOM 4824 C CA . GLU A 1 647 ? 3.866 -17.867 6.867 1.00 70.00 647 GLU A CA 1
ATOM 4825 C C . GLU A 1 647 ? 3.418 -16.414 7.062 1.00 70.00 647 GLU A C 1
ATOM 4827 O O . GLU A 1 647 ? 4.229 -15.496 6.905 1.00 70.00 647 GLU A O 1
ATOM 4832 N N . ALA A 1 648 ? 2.175 -16.197 7.511 1.00 69.62 648 ALA A N 1
ATOM 4833 C CA . ALA A 1 648 ? 1.666 -14.859 7.808 1.00 69.62 648 ALA A CA 1
ATOM 4834 C C . ALA A 1 648 ? 2.484 -14.180 8.916 1.00 69.62 648 ALA A C 1
ATOM 4836 O O . ALA A 1 648 ? 2.823 -13.004 8.799 1.00 69.62 648 ALA A O 1
ATOM 4837 N N . ALA A 1 649 ? 2.881 -14.921 9.957 1.00 77.31 649 ALA A N 1
ATOM 4838 C CA . ALA A 1 649 ? 3.713 -14.388 11.033 1.00 77.31 649 ALA A CA 1
ATOM 4839 C C . ALA A 1 649 ? 5.125 -13.993 10.556 1.00 77.31 649 ALA A C 1
ATOM 4841 O O . ALA A 1 649 ? 5.648 -12.955 10.964 1.00 77.31 649 ALA A O 1
ATOM 4842 N N . THR A 1 650 ? 5.744 -14.788 9.678 1.00 82.50 650 THR A N 1
ATOM 4843 C CA . THR A 1 650 ? 7.060 -14.479 9.086 1.00 82.50 650 THR A CA 1
ATOM 4844 C C . THR A 1 650 ? 6.976 -13.255 8.181 1.00 82.50 650 THR A C 1
ATOM 4846 O O . THR A 1 650 ? 7.791 -12.337 8.298 1.00 82.50 650 THR A O 1
ATOM 4849 N N . ARG A 1 651 ? 5.948 -13.189 7.328 1.00 79.31 651 ARG A N 1
ATOM 4850 C CA . ARG A 1 651 ? 5.691 -12.029 6.471 1.00 79.31 651 ARG A CA 1
ATOM 4851 C C . ARG A 1 651 ? 5.437 -10.769 7.299 1.00 79.31 651 ARG A C 1
ATOM 4853 O O . ARG A 1 651 ? 6.055 -9.742 7.031 1.00 79.31 651 ARG A O 1
ATOM 4860 N N . ALA A 1 652 ? 4.585 -10.852 8.321 1.00 83.31 652 ALA A N 1
ATOM 4861 C CA . ALA A 1 652 ? 4.292 -9.746 9.227 1.00 83.31 652 ALA A CA 1
ATOM 4862 C C . ALA A 1 652 ? 5.558 -9.234 9.925 1.00 83.31 652 ALA A C 1
ATOM 4864 O O . ALA A 1 652 ? 5.777 -8.028 9.944 1.00 83.31 652 ALA A O 1
ATOM 4865 N N . ARG A 1 653 ? 6.438 -10.123 10.415 1.00 87.69 653 ARG A N 1
ATOM 4866 C CA . ARG A 1 653 ? 7.735 -9.731 10.998 1.00 87.69 653 ARG A CA 1
ATOM 4867 C C . ARG A 1 653 ? 8.606 -8.948 10.016 1.00 87.69 653 ARG A C 1
ATOM 4869 O O . ARG A 1 653 ? 9.036 -7.852 10.351 1.00 87.69 653 ARG A O 1
ATOM 4876 N N . GLY A 1 654 ? 8.776 -9.440 8.787 1.00 86.56 654 GLY A N 1
ATOM 4877 C CA . GLY A 1 654 ? 9.554 -8.722 7.772 1.00 86.56 654 GLY A CA 1
ATOM 4878 C C . GLY A 1 654 ? 8.960 -7.354 7.403 1.00 86.56 654 GLY A C 1
ATOM 4879 O O . GLY A 1 654 ? 9.700 -6.399 7.165 1.00 86.56 654 GLY A O 1
ATOM 4880 N N . LEU A 1 655 ? 7.627 -7.236 7.378 1.00 87.06 655 LEU A N 1
ATOM 4881 C CA . LEU A 1 655 ? 6.935 -5.956 7.182 1.00 87.06 655 LEU A CA 1
ATOM 4882 C C . LEU A 1 655 ? 7.104 -5.016 8.387 1.00 87.06 655 LEU A C 1
ATOM 4884 O O . LEU A 1 655 ? 7.196 -3.799 8.207 1.00 87.06 655 LEU A O 1
ATOM 4888 N N . LEU A 1 656 ? 7.146 -5.562 9.607 1.00 92.00 656 LEU A N 1
ATOM 4889 C CA . LEU A 1 656 ? 7.402 -4.814 10.836 1.00 92.00 656 LEU A CA 1
ATOM 4890 C C . LEU A 1 656 ? 8.823 -4.265 10.881 1.00 92.00 656 LEU A C 1
ATOM 4892 O O . LEU A 1 656 ? 8.964 -3.078 11.145 1.00 92.00 656 LEU A O 1
ATOM 4896 N N . ASP A 1 657 ? 9.835 -5.056 10.517 1.00 90.25 657 ASP A N 1
ATOM 4897 C CA . ASP A 1 657 ? 11.232 -4.606 10.450 1.00 90.25 657 ASP A CA 1
ATOM 4898 C C . ASP A 1 657 ? 11.394 -3.385 9.535 1.00 90.25 657 ASP A C 1
ATOM 4900 O O . ASP A 1 657 ? 11.931 -2.348 9.936 1.00 90.25 657 ASP A O 1
ATOM 4904 N N . ARG A 1 658 ? 10.878 -3.482 8.301 1.00 86.75 658 ARG A N 1
ATOM 4905 C CA . ARG A 1 658 ? 10.975 -2.396 7.315 1.00 86.75 658 ARG A CA 1
ATOM 4906 C C . ARG A 1 658 ? 10.184 -1.165 7.739 1.00 86.75 658 ARG A C 1
ATOM 4908 O O . ARG A 1 658 ? 10.667 -0.042 7.596 1.00 86.75 658 ARG A O 1
ATOM 4915 N N . GLY A 1 659 ? 8.981 -1.362 8.274 1.00 88.44 659 GLY A N 1
ATOM 4916 C CA . GLY A 1 659 ? 8.162 -0.247 8.732 1.00 88.44 659 GLY A CA 1
ATOM 4917 C C . GLY A 1 659 ? 8.721 0.424 9.979 1.00 88.44 659 GLY A C 1
ATOM 4918 O O . GLY A 1 659 ? 8.719 1.648 10.024 1.00 88.44 659 GLY A O 1
ATOM 4919 N N . TYR A 1 660 ? 9.274 -0.328 10.933 1.00 94.81 660 TYR A N 1
ATOM 4920 C CA . TYR A 1 660 ? 9.935 0.223 12.115 1.00 94.81 660 TYR A CA 1
ATOM 4921 C C . TYR A 1 660 ? 11.115 1.112 11.714 1.00 94.81 660 TYR A C 1
ATOM 4923 O O . TYR A 1 660 ? 11.128 2.289 12.072 1.00 94.81 660 TYR A O 1
ATOM 4931 N N . GLY A 1 661 ? 12.030 0.608 10.875 1.00 88.19 661 GLY A N 1
ATOM 4932 C CA . GLY A 1 661 ? 13.174 1.394 10.395 1.00 88.19 661 GLY A CA 1
ATOM 4933 C C . GLY A 1 661 ? 12.759 2.678 9.666 1.00 88.19 661 GLY A C 1
ATOM 4934 O O . GLY A 1 661 ? 13.374 3.733 9.845 1.00 88.19 661 GLY A O 1
ATOM 4935 N N . ARG A 1 662 ? 11.667 2.623 8.891 1.00 84.69 662 ARG A N 1
ATOM 4936 C CA . ARG A 1 662 ? 11.102 3.799 8.219 1.00 84.69 662 ARG A CA 1
ATOM 4937 C C . ARG A 1 662 ? 10.454 4.769 9.210 1.00 84.69 662 ARG A C 1
ATOM 4939 O O . ARG A 1 662 ? 10.728 5.961 9.136 1.00 84.69 662 ARG A O 1
ATOM 4946 N N . LEU A 1 663 ? 9.657 4.294 10.166 1.00 90.75 663 LEU A N 1
ATOM 4947 C CA . LEU A 1 663 ? 8.993 5.139 11.167 1.00 90.75 663 LEU A CA 1
ATOM 4948 C C . LEU A 1 663 ? 9.997 5.897 12.032 1.00 90.75 663 LEU A C 1
ATOM 4950 O O . LEU A 1 663 ? 9.842 7.099 12.230 1.00 90.75 663 LEU A O 1
ATOM 4954 N N . THR A 1 664 ? 11.065 5.232 12.479 1.00 93.06 664 THR A N 1
ATOM 4955 C CA . THR A 1 664 ? 12.129 5.876 13.262 1.00 93.06 664 THR A CA 1
ATOM 4956 C C . THR A 1 664 ? 12.927 6.903 12.461 1.00 93.06 664 THR A C 1
ATOM 4958 O O . THR A 1 664 ? 13.544 7.794 13.041 1.00 93.06 664 THR A O 1
ATOM 4961 N N . SER A 1 665 ? 12.916 6.820 11.125 1.00 85.69 665 SER A N 1
ATOM 4962 C CA . SER A 1 665 ? 13.591 7.812 10.279 1.00 85.69 665 SER A CA 1
ATOM 4963 C C . SER A 1 665 ? 12.921 9.191 10.320 1.00 85.69 665 SER A C 1
ATOM 4965 O O . SER A 1 665 ? 13.601 10.194 10.116 1.00 85.69 665 SER A O 1
ATOM 4967 N N . PHE A 1 666 ? 11.628 9.246 10.656 1.00 87.06 666 PHE A N 1
ATOM 4968 C CA . PHE A 1 666 ? 10.850 10.483 10.761 1.00 87.06 666 PHE A CA 1
ATOM 4969 C C . PHE A 1 666 ? 10.914 11.138 12.152 1.00 87.06 666 PHE A C 1
ATOM 4971 O O . PHE A 1 666 ? 10.174 12.082 12.428 1.00 87.06 666 PHE A O 1
ATOM 4978 N N . GLU A 1 667 ? 11.761 10.630 13.049 1.00 92.12 667 GLU A N 1
ATOM 4979 C CA . GLU A 1 667 ? 12.011 11.274 14.334 1.00 92.12 667 GLU A CA 1
ATOM 4980 C C . GLU A 1 667 ? 12.787 12.581 14.122 1.00 92.12 667 GLU A C 1
ATOM 4982 O O . GLU A 1 667 ? 13.883 12.592 13.542 1.00 92.12 667 GLU A O 1
ATOM 4987 N N . CYS A 1 668 ? 12.213 13.688 14.588 1.00 87.94 668 CYS A N 1
ATOM 4988 C CA . CYS A 1 668 ? 12.729 15.026 14.335 1.00 87.94 668 CYS A CA 1
ATOM 4989 C C . CYS A 1 668 ? 13.930 15.338 15.239 1.00 87.94 668 CYS A C 1
ATOM 4991 O O . CYS A 1 668 ? 13.871 15.085 16.444 1.00 87.94 668 CYS A O 1
ATOM 4993 N N . PRO A 1 669 ? 15.006 15.937 14.705 1.00 84.81 669 PRO A N 1
ATOM 4994 C CA . PRO A 1 669 ? 16.054 16.529 15.523 1.00 84.81 669 PRO A CA 1
ATOM 4995 C C . PRO A 1 669 ? 15.640 17.918 16.040 1.00 84.81 669 PRO A C 1
ATOM 4997 O O . PRO A 1 669 ? 15.177 18.755 15.265 1.00 84.81 669 PRO A O 1
ATOM 5000 N N . ASP A 1 670 ? 15.886 18.172 17.323 1.00 81.19 670 ASP A N 1
ATOM 5001 C CA . ASP A 1 670 ? 15.796 19.501 17.941 1.00 81.19 670 ASP A CA 1
ATOM 5002 C C . ASP A 1 670 ? 17.068 20.320 17.700 1.00 81.19 670 ASP A C 1
ATOM 5004 O O . ASP A 1 670 ? 18.183 19.806 17.833 1.00 81.19 670 ASP A O 1
ATOM 5008 N N . THR A 1 671 ? 16.942 21.613 17.412 1.00 73.62 671 THR A N 1
ATOM 5009 C CA . THR A 1 671 ? 18.076 22.540 17.317 1.00 73.62 671 THR A CA 1
ATOM 5010 C C . THR A 1 671 ? 18.307 23.296 18.637 1.00 73.62 671 THR A C 1
ATOM 5012 O O . THR A 1 671 ? 17.365 23.576 19.376 1.00 73.62 671 THR A O 1
ATOM 5015 N N . PRO A 1 672 ? 19.568 23.618 19.003 1.00 69.69 672 PRO A N 1
ATOM 5016 C CA . PRO A 1 672 ? 20.819 23.356 18.281 1.00 69.69 672 PRO A CA 1
ATOM 5017 C C . PRO A 1 672 ? 21.445 21.981 18.584 1.00 69.69 672 PRO A C 1
ATOM 5019 O O . PRO A 1 672 ? 22.397 21.591 17.915 1.00 69.69 672 PRO A O 1
ATOM 5022 N N . ASN A 1 673 ? 20.934 21.250 19.579 1.00 73.81 673 ASN A N 1
ATOM 5023 C CA . ASN A 1 673 ? 21.604 20.078 20.160 1.00 73.81 673 ASN A CA 1
ATOM 5024 C C . ASN A 1 673 ? 21.495 18.796 19.307 1.00 73.81 673 ASN A C 1
ATOM 5026 O O . ASN A 1 673 ? 22.131 17.794 19.623 1.00 73.81 673 ASN A O 1
ATOM 5030 N N . ARG A 1 674 ? 20.688 18.813 18.235 1.00 76.75 674 ARG A N 1
ATOM 5031 C CA . ARG A 1 674 ? 20.412 17.704 17.299 1.00 76.75 674 ARG A CA 1
ATOM 5032 C C . ARG A 1 674 ? 19.964 16.407 17.982 1.00 76.75 674 ARG A C 1
ATOM 5034 O O . ARG A 1 674 ? 20.181 15.316 17.447 1.00 76.75 674 ARG A O 1
ATOM 5041 N N . VAL A 1 675 ? 19.329 16.521 19.148 1.00 83.88 675 VAL A N 1
ATOM 5042 C CA . VAL A 1 675 ? 18.730 15.384 19.854 1.00 83.88 675 VAL A CA 1
ATOM 5043 C C . VAL A 1 675 ? 17.440 15.021 19.137 1.00 83.88 675 VAL A C 1
ATOM 5045 O O . VAL A 1 675 ? 16.589 15.882 18.935 1.00 83.88 675 VAL A O 1
ATOM 5048 N N . LYS A 1 676 ? 17.300 13.757 18.739 1.00 87.56 676 LYS A N 1
ATOM 5049 C CA . LYS A 1 676 ? 16.078 13.273 18.104 1.00 87.56 676 LYS A CA 1
ATOM 5050 C C . LYS A 1 676 ? 15.022 12.953 19.151 1.00 87.56 676 LYS A C 1
ATOM 5052 O O . LYS A 1 676 ? 15.302 12.207 20.089 1.00 87.56 676 LYS A O 1
ATOM 5057 N N . HIS A 1 677 ? 13.844 13.538 18.988 1.00 90.88 677 HIS A N 1
ATOM 5058 C CA . HIS A 1 677 ? 12.646 13.201 19.740 1.00 90.88 677 HIS A CA 1
ATOM 5059 C C . HIS A 1 677 ? 11.417 13.790 19.047 1.00 90.88 677 HIS A C 1
ATOM 5061 O O . HIS A 1 677 ? 11.500 14.804 18.350 1.00 90.88 677 HIS A O 1
ATOM 5067 N N . GLY A 1 678 ? 10.259 13.178 19.283 1.00 90.94 678 GLY A N 1
ATOM 5068 C CA . GLY A 1 678 ? 9.021 13.567 18.617 1.00 90.94 678 GLY A CA 1
ATOM 5069 C C . GLY A 1 678 ? 9.046 13.295 17.110 1.00 90.94 678 GLY A C 1
ATOM 5070 O O . GLY A 1 678 ? 10.085 13.048 16.501 1.00 90.94 678 GLY A O 1
ATOM 5071 N N . PHE A 1 679 ? 7.865 13.302 16.506 1.00 90.69 679 PHE A N 1
ATOM 5072 C CA . PHE A 1 679 ? 7.673 12.892 15.119 1.00 90.69 679 PHE A CA 1
ATOM 5073 C C . PHE A 1 679 ? 6.931 13.953 14.313 1.00 90.69 679 PHE A C 1
ATOM 5075 O O . PHE A 1 679 ? 6.071 14.663 14.834 1.00 90.69 679 PHE A O 1
ATOM 5082 N N . GLU A 1 680 ? 7.245 14.009 13.025 1.00 85.62 680 GLU A N 1
ATOM 5083 C CA . GLU A 1 680 ? 6.556 14.773 11.981 1.00 85.62 680 GLU A CA 1
ATOM 5084 C C . GLU A 1 680 ? 6.432 13.869 10.741 1.00 85.62 680 GLU A C 1
ATOM 5086 O O . GLU A 1 680 ? 7.119 12.852 10.659 1.00 85.62 680 GLU A O 1
ATOM 5091 N N . TRP A 1 681 ? 5.560 14.180 9.776 1.00 73.31 681 TRP A N 1
ATOM 5092 C CA . TRP A 1 681 ? 5.347 13.320 8.603 1.00 73.31 681 TRP A CA 1
ATOM 5093 C C . TRP A 1 681 ? 6.635 12.973 7.846 1.00 73.31 681 TRP A C 1
ATOM 5095 O O . TRP A 1 681 ? 6.760 11.855 7.348 1.00 73.31 681 TRP A O 1
ATOM 5105 N N . PHE A 1 682 ? 7.584 13.901 7.768 1.00 73.56 682 PHE A N 1
ATOM 5106 C CA . PHE A 1 682 ? 8.816 13.780 6.995 1.00 73.56 682 PHE A CA 1
ATOM 5107 C C . PHE A 1 682 ? 10.088 13.920 7.848 1.00 73.56 682 PHE A C 1
ATOM 5109 O O . PHE A 1 682 ? 11.187 13.853 7.302 1.00 73.56 682 PHE A O 1
ATOM 5116 N N . GLY A 1 683 ? 9.965 14.089 9.168 1.00 79.44 683 GLY A N 1
ATOM 5117 C CA . GLY A 1 683 ? 11.103 14.211 10.087 1.00 79.44 683 GLY A CA 1
ATOM 5118 C C . GLY A 1 683 ? 11.818 15.562 10.034 1.00 79.44 683 GLY A C 1
ATOM 5119 O O . GLY A 1 683 ? 13.020 15.638 10.301 1.00 79.44 683 GLY A O 1
ATOM 5120 N N . LYS A 1 684 ? 11.109 16.641 9.673 1.00 77.94 684 LYS A N 1
ATOM 5121 C CA . LYS A 1 684 ? 11.699 17.987 9.619 1.00 77.94 684 LYS A CA 1
ATOM 5122 C C . LYS A 1 684 ? 12.138 18.464 11.014 1.00 77.94 684 LYS A C 1
ATOM 5124 O O . LYS A 1 684 ? 11.398 18.316 11.985 1.00 77.94 684 LYS A O 1
ATOM 5129 N N . ALA A 1 685 ? 13.318 19.084 11.100 1.00 76.94 685 ALA A N 1
ATOM 5130 C CA . ALA A 1 685 ? 13.841 19.669 12.338 1.00 76.94 685 ALA A CA 1
ATOM 5131 C C . ALA A 1 685 ? 12.876 20.699 12.960 1.00 76.94 685 ALA A C 1
ATOM 5133 O O . ALA A 1 685 ? 12.195 21.432 12.231 1.00 76.94 685 ALA A O 1
ATOM 5134 N N . ASP A 1 686 ? 12.808 20.732 14.296 1.00 78.38 686 ASP A N 1
ATOM 5135 C CA . ASP A 1 686 ? 11.974 21.645 15.108 1.00 78.38 686 ASP A CA 1
ATOM 5136 C C . ASP A 1 686 ? 10.481 21.695 14.711 1.00 78.38 686 ASP A C 1
ATOM 5138 O O . ASP A 1 686 ? 9.775 22.693 14.915 1.00 78.38 686 ASP A O 1
ATOM 5142 N N . SER A 1 687 ? 10.002 20.635 14.059 1.00 81.75 687 SER A N 1
ATOM 5143 C CA . SER A 1 687 ? 8.650 20.533 13.499 1.00 81.75 687 SER A CA 1
ATOM 5144 C C . SER A 1 687 ? 7.857 19.389 14.130 1.00 81.75 687 SER A C 1
ATOM 5146 O O . SER A 1 687 ? 6.873 18.934 13.557 1.00 81.75 687 SER A O 1
ATOM 5148 N N . GLN A 1 688 ? 8.274 18.932 15.316 1.00 87.75 688 GLN A N 1
ATOM 5149 C CA . GLN A 1 688 ? 7.613 17.865 16.056 1.00 87.75 688 GLN A CA 1
ATOM 5150 C C . GLN A 1 688 ? 6.139 18.184 16.241 1.00 87.75 688 GLN A C 1
ATOM 5152 O O . GLN A 1 688 ? 5.757 19.295 16.624 1.00 87.75 688 GLN A O 1
ATOM 5157 N N . HIS A 1 689 ? 5.333 17.160 16.025 1.00 86.94 689 HIS A N 1
ATOM 5158 C CA . HIS A 1 689 ? 3.899 17.235 16.083 1.00 86.94 689 HIS A CA 1
ATOM 5159 C C . HIS A 1 689 ? 3.392 16.418 17.271 1.00 86.94 689 HIS A C 1
ATOM 5161 O O . HIS A 1 689 ? 3.517 15.193 17.291 1.00 86.94 689 HIS A O 1
ATOM 5167 N N . GLU A 1 690 ? 2.741 17.056 18.245 1.00 90.31 690 GLU A N 1
ATOM 5168 C CA . GLU A 1 690 ? 2.368 16.390 19.499 1.00 90.31 690 GLU A CA 1
ATOM 5169 C C . GLU A 1 690 ? 1.370 15.235 19.295 1.00 90.31 690 GLU A C 1
ATOM 5171 O O . GLU A 1 690 ? 1.610 14.129 19.775 1.00 90.31 690 GLU A O 1
ATOM 5176 N N . ALA A 1 691 ? 0.294 15.430 18.521 1.00 88.44 691 ALA A N 1
ATOM 5177 C CA . ALA A 1 691 ? -0.677 14.352 18.284 1.00 88.44 691 ALA A CA 1
ATOM 5178 C C . ALA A 1 691 ? -0.111 13.178 17.458 1.00 88.44 691 ALA A C 1
ATOM 5180 O O . ALA A 1 691 ? -0.344 12.024 17.812 1.00 88.44 691 ALA A O 1
ATOM 5181 N N . LEU A 1 692 ? 0.663 13.451 16.397 1.00 88.12 692 LEU A N 1
ATOM 5182 C CA . LEU A 1 692 ? 1.351 12.417 15.618 1.00 88.12 692 LEU A CA 1
ATOM 5183 C C . LEU A 1 692 ? 2.356 11.648 16.486 1.00 88.12 692 LEU A C 1
ATOM 5185 O O . LEU A 1 692 ? 2.445 10.428 16.395 1.00 88.12 692 LEU A O 1
ATOM 5189 N N . THR A 1 693 ? 3.054 12.348 17.381 1.00 93.88 693 THR A N 1
ATOM 5190 C CA . THR A 1 693 ? 3.972 11.738 18.348 1.00 93.88 693 THR A CA 1
ATOM 5191 C C . THR A 1 693 ? 3.231 10.838 19.341 1.00 93.88 693 THR A C 1
ATOM 5193 O O . THR A 1 693 ? 3.668 9.718 19.590 1.00 93.88 693 THR A O 1
ATOM 5196 N N . ALA A 1 694 ? 2.082 11.273 19.867 1.00 94.56 694 ALA A N 1
ATOM 5197 C CA . ALA A 1 694 ? 1.226 10.451 20.728 1.00 94.56 694 ALA A CA 1
ATOM 5198 C C . ALA A 1 694 ? 0.679 9.214 20.000 1.00 94.56 694 ALA A C 1
ATOM 5200 O O . ALA A 1 694 ? 0.603 8.126 20.568 1.00 94.56 694 ALA A O 1
ATOM 5201 N N . TYR A 1 695 ? 0.345 9.354 18.720 1.00 91.94 695 TYR A N 1
ATOM 5202 C CA . TYR A 1 695 ? -0.035 8.228 17.879 1.00 91.94 695 TYR A CA 1
ATOM 5203 C C . TYR A 1 695 ? 1.132 7.252 17.644 1.00 91.94 695 TYR A C 1
ATOM 5205 O O . TYR A 1 695 ? 0.957 6.043 17.800 1.00 91.94 695 TYR A O 1
ATOM 5213 N N . GLY A 1 696 ? 2.332 7.767 17.365 1.00 93.94 696 GLY A N 1
ATOM 5214 C CA . GLY A 1 696 ? 3.554 6.971 17.274 1.00 93.94 696 GLY A CA 1
ATOM 5215 C C . GLY A 1 696 ? 3.861 6.214 18.565 1.00 93.94 696 GLY A C 1
ATOM 5216 O O . GLY A 1 696 ? 4.164 5.027 18.511 1.00 93.94 696 GLY A O 1
ATOM 5217 N N . LEU A 1 697 ? 3.699 6.849 19.731 1.00 96.50 697 LEU A N 1
ATOM 5218 C CA . LEU A 1 697 ? 3.881 6.206 21.037 1.00 96.50 697 LEU A CA 1
ATOM 5219 C C . LEU A 1 697 ? 3.010 4.952 21.188 1.00 96.50 697 LEU A C 1
ATOM 5221 O O . LEU A 1 697 ? 3.511 3.898 21.582 1.00 96.50 697 LEU A O 1
ATOM 5225 N N . LEU A 1 698 ? 1.721 5.056 20.855 1.00 95.00 698 LEU A N 1
ATOM 5226 C CA . LEU A 1 698 ? 0.797 3.922 20.890 1.00 95.00 698 LEU A CA 1
ATOM 5227 C C . LEU A 1 698 ? 1.247 2.803 19.950 1.00 95.00 698 LEU A C 1
ATOM 5229 O O . LEU A 1 698 ? 1.287 1.640 20.355 1.00 95.00 698 LEU A O 1
ATOM 5233 N N . GLN A 1 699 ? 1.639 3.159 18.724 1.00 94.81 699 GLN A N 1
ATOM 5234 C CA . GLN A 1 699 ? 2.137 2.196 17.751 1.00 94.81 699 GLN A CA 1
ATOM 5235 C C . GLN A 1 699 ? 3.394 1.480 18.242 1.00 94.81 699 GLN A C 1
ATOM 5237 O O . GLN A 1 699 ? 3.433 0.254 18.222 1.00 94.81 699 GLN A O 1
ATOM 5242 N N . PHE A 1 700 ? 4.415 2.216 18.685 1.00 96.50 700 PHE A N 1
ATOM 5243 C CA . PHE A 1 700 ? 5.671 1.633 19.154 1.00 96.50 700 PHE A CA 1
ATOM 5244 C C . PHE A 1 700 ? 5.458 0.761 20.388 1.00 96.50 700 PHE A C 1
ATOM 5246 O O . PHE A 1 700 ? 6.047 -0.314 20.480 1.00 96.50 700 PHE A O 1
ATOM 5253 N N . LYS A 1 701 ? 4.571 1.162 21.308 1.00 95.12 701 LYS A N 1
ATOM 5254 C CA . LYS A 1 701 ? 4.251 0.345 22.481 1.00 95.12 701 LYS A CA 1
ATOM 5255 C C . LYS A 1 701 ? 3.535 -0.951 22.109 1.00 95.12 701 LYS A C 1
ATOM 5257 O O . LYS A 1 701 ? 3.858 -2.001 22.661 1.00 95.12 701 LYS A O 1
ATOM 5262 N N . ASP A 1 702 ? 2.573 -0.889 21.194 1.00 92.94 702 ASP A N 1
ATOM 5263 C CA . ASP A 1 702 ? 1.873 -2.083 20.727 1.00 92.94 702 ASP A CA 1
ATOM 5264 C C . ASP A 1 702 ? 2.795 -3.007 19.929 1.00 92.94 702 ASP A C 1
ATOM 5266 O O . ASP A 1 702 ? 2.798 -4.218 20.137 1.00 92.94 702 ASP A O 1
ATOM 5270 N N . MET A 1 703 ? 3.634 -2.427 19.073 1.00 94.81 703 MET A N 1
ATOM 5271 C CA . MET A 1 703 ? 4.644 -3.134 18.293 1.00 94.81 703 MET A CA 1
ATOM 5272 C C . MET A 1 703 ? 5.688 -3.820 19.178 1.00 94.81 703 MET A C 1
ATOM 5274 O O . MET A 1 703 ? 6.071 -4.949 18.880 1.00 94.81 703 MET A O 1
ATOM 5278 N N . ALA A 1 704 ? 6.079 -3.215 20.303 1.00 94.94 704 ALA A N 1
ATOM 5279 C CA . ALA A 1 704 ? 7.036 -3.795 21.248 1.00 94.94 704 ALA A CA 1
ATOM 5280 C C . ALA A 1 704 ? 6.595 -5.154 21.829 1.00 94.94 704 ALA A C 1
ATOM 5282 O O . ALA A 1 704 ? 7.424 -5.896 22.352 1.00 94.94 704 ALA A O 1
ATOM 5283 N N . ARG A 1 705 ? 5.304 -5.512 21.740 1.00 91.44 705 ARG A N 1
ATOM 5284 C CA . ARG A 1 705 ? 4.816 -6.836 22.162 1.00 91.44 705 ARG A CA 1
ATOM 5285 C C . ARG A 1 705 ? 5.231 -7.963 21.215 1.00 91.44 705 ARG A C 1
ATOM 5287 O O . ARG A 1 705 ? 5.228 -9.122 21.622 1.00 91.44 705 ARG A O 1
ATOM 5294 N N . VAL A 1 706 ? 5.585 -7.641 19.968 1.00 90.81 706 VAL A N 1
ATOM 5295 C CA . VAL A 1 706 ? 5.842 -8.635 18.907 1.00 90.81 706 VAL A CA 1
ATOM 5296 C C . VAL A 1 706 ? 7.053 -8.378 18.030 1.00 90.81 706 VAL A C 1
ATOM 5298 O O . VAL A 1 706 ? 7.418 -9.236 17.224 1.00 90.81 706 VAL A O 1
ATOM 5301 N N . HIS A 1 707 ? 7.679 -7.222 18.186 1.00 93.88 707 HIS A N 1
ATOM 5302 C CA . HIS A 1 707 ? 8.849 -6.796 17.440 1.00 93.88 707 HIS A CA 1
ATOM 5303 C C . HIS A 1 707 ? 9.813 -6.056 18.385 1.00 93.88 707 HIS A C 1
ATOM 5305 O O . HIS A 1 707 ? 9.347 -5.375 19.303 1.00 93.88 707 HIS A O 1
ATOM 5311 N N . PRO A 1 708 ? 11.141 -6.209 18.222 1.00 93.88 708 PRO A N 1
ATOM 5312 C CA . PRO A 1 708 ? 12.134 -5.540 19.060 1.00 93.88 708 PRO A CA 1
ATOM 5313 C C . PRO A 1 708 ? 12.192 -4.027 18.785 1.00 93.88 708 PRO A C 1
ATOM 5315 O O . PRO A 1 708 ? 13.028 -3.536 18.028 1.00 93.88 708 PRO A O 1
ATOM 5318 N N . VAL A 1 709 ? 11.313 -3.282 19.451 1.00 96.12 709 VAL A N 1
ATOM 5319 C CA . VAL A 1 709 ? 11.330 -1.815 19.494 1.00 96.12 709 VAL A CA 1
ATOM 5320 C C . VAL A 1 709 ? 12.325 -1.339 20.553 1.00 96.12 709 VAL A C 1
ATOM 5322 O O . VAL A 1 709 ? 12.358 -1.879 21.658 1.00 96.12 709 VAL A O 1
ATOM 5325 N N . ASP A 1 710 ? 13.108 -0.305 20.235 1.00 95.19 710 ASP A N 1
ATOM 5326 C CA . ASP A 1 710 ? 14.049 0.330 21.166 1.00 95.19 710 ASP A CA 1
ATOM 5327 C C . ASP A 1 710 ? 13.297 0.898 22.392 1.00 95.19 710 ASP A C 1
ATOM 5329 O O . ASP A 1 710 ? 12.489 1.822 22.242 1.00 95.19 710 ASP A O 1
ATOM 5333 N N . PRO A 1 711 ? 13.544 0.400 23.619 1.00 94.06 711 PRO A N 1
ATOM 5334 C CA . PRO A 1 711 ? 12.896 0.927 24.818 1.00 94.06 711 PRO A CA 1
ATOM 5335 C C . PRO A 1 711 ? 13.196 2.412 25.057 1.00 94.06 711 PRO A C 1
ATOM 5337 O O . PRO A 1 711 ? 12.341 3.138 25.566 1.00 94.06 711 PRO A O 1
ATOM 5340 N N . GLU A 1 712 ? 14.379 2.889 24.660 1.00 94.62 712 GLU A N 1
ATOM 5341 C CA . GLU A 1 712 ? 14.755 4.295 24.814 1.00 94.62 712 GLU A CA 1
ATOM 5342 C C . GLU A 1 712 ? 13.994 5.197 23.838 1.00 94.62 712 GLU A C 1
ATOM 5344 O O . GLU A 1 712 ? 13.733 6.357 24.159 1.00 94.62 712 GLU A O 1
ATOM 5349 N N . LEU A 1 713 ? 13.554 4.676 22.685 1.00 94.81 713 LEU A N 1
ATOM 5350 C CA . LEU A 1 713 ? 12.639 5.390 21.791 1.00 94.81 713 LEU A CA 1
ATOM 5351 C C . LEU A 1 713 ? 11.293 5.649 22.465 1.00 94.81 713 LEU A C 1
ATOM 5353 O O . LEU A 1 713 ? 10.770 6.763 22.402 1.00 94.81 713 LEU A O 1
ATOM 5357 N N . ILE A 1 714 ? 10.736 4.646 23.140 1.00 95.31 714 ILE A N 1
ATOM 5358 C CA . ILE A 1 714 ? 9.463 4.792 23.854 1.00 95.31 714 ILE A CA 1
ATOM 5359 C C . ILE A 1 714 ? 9.614 5.827 24.974 1.00 95.31 714 ILE A C 1
ATOM 5361 O O . ILE A 1 714 ? 8.825 6.772 25.040 1.00 95.31 714 ILE A O 1
ATOM 5365 N N . LYS A 1 715 ? 10.667 5.710 25.793 1.00 94.44 715 LYS A N 1
ATOM 5366 C CA . LYS A 1 715 ? 10.928 6.644 26.898 1.00 94.44 715 LYS A CA 1
ATOM 5367 C C . LYS A 1 715 ? 11.134 8.076 26.420 1.00 94.44 715 LYS A C 1
ATOM 5369 O O . LYS A 1 715 ? 10.517 8.986 26.967 1.00 94.44 715 LYS A O 1
ATOM 5374 N N . ARG A 1 716 ? 11.947 8.308 25.381 1.00 94.44 716 ARG A N 1
ATOM 5375 C CA . ARG A 1 716 ? 12.163 9.670 24.856 1.00 94.44 716 ARG A CA 1
ATOM 5376 C C . ARG A 1 716 ? 10.912 10.243 24.190 1.00 94.44 716 ARG A C 1
ATOM 5378 O O . ARG A 1 716 ? 10.664 11.440 24.300 1.00 94.44 716 ARG A O 1
ATOM 5385 N N . THR A 1 717 ? 10.074 9.396 23.587 1.00 96.12 717 THR A N 1
ATOM 5386 C CA . THR A 1 717 ? 8.766 9.801 23.048 1.00 96.12 717 THR A CA 1
ATOM 5387 C C . THR A 1 717 ? 7.810 10.233 24.167 1.00 96.12 717 THR A C 1
ATOM 5389 O O . THR A 1 717 ? 7.175 11.284 24.063 1.00 96.12 717 THR A O 1
ATOM 5392 N N . GLN A 1 718 ? 7.740 9.478 25.270 1.00 96.25 718 GLN A N 1
ATOM 5393 C CA . GLN A 1 718 ? 6.973 9.859 26.465 1.00 96.25 718 GLN A CA 1
ATOM 5394 C C . GLN A 1 718 ? 7.519 11.148 27.093 1.00 96.25 718 GLN A C 1
ATOM 5396 O O . GLN A 1 718 ? 6.751 12.065 27.382 1.00 96.25 718 GLN A O 1
ATOM 5401 N N . ALA A 1 719 ? 8.841 11.248 27.256 1.00 94.81 719 ALA A N 1
ATOM 5402 C CA . ALA A 1 719 ? 9.507 12.418 27.820 1.00 94.81 719 ALA A CA 1
ATOM 5403 C C . ALA A 1 719 ? 9.248 13.682 26.990 1.00 94.81 719 ALA A C 1
ATOM 5405 O O . ALA A 1 719 ? 8.984 14.739 27.562 1.00 94.81 719 ALA A O 1
ATOM 5406 N N . PHE A 1 720 ? 9.254 13.570 25.657 1.00 94.94 720 PHE A N 1
ATOM 5407 C CA . PHE A 1 720 ? 8.860 14.667 24.781 1.00 94.94 720 PHE A CA 1
ATOM 5408 C C . PHE A 1 720 ? 7.424 15.105 25.061 1.00 94.94 720 PHE A C 1
ATOM 5410 O O . PHE A 1 720 ? 7.213 16.265 25.375 1.00 94.94 720 PHE A O 1
ATOM 5417 N N . LEU A 1 721 ? 6.435 14.206 25.030 1.00 95.75 721 LEU A N 1
ATOM 5418 C CA . LEU A 1 721 ? 5.036 14.586 25.281 1.00 95.75 721 LEU A CA 1
ATOM 5419 C C . LEU A 1 721 ? 4.845 15.222 26.668 1.00 95.75 721 LEU A C 1
ATOM 5421 O O . LEU A 1 721 ? 4.131 16.215 26.801 1.00 95.75 721 LEU A O 1
ATOM 5425 N N . LEU A 1 722 ? 5.533 14.708 27.691 1.00 95.88 722 LEU A N 1
ATOM 5426 C CA . LEU A 1 722 ? 5.525 15.280 29.039 1.00 95.88 722 LEU A CA 1
ATOM 5427 C C . LEU A 1 722 ? 6.181 16.666 29.108 1.00 95.88 722 LEU A C 1
ATOM 5429 O O . LEU A 1 722 ? 5.763 17.486 29.929 1.00 95.88 722 LEU A O 1
ATOM 5433 N N . SER A 1 723 ? 7.177 16.957 28.268 1.00 93.62 723 SER A N 1
ATOM 5434 C CA . SER A 1 723 ? 7.793 18.289 28.191 1.00 93.62 723 SER A CA 1
ATOM 5435 C C . SER A 1 723 ? 6.859 19.329 27.565 1.00 93.62 723 SER A C 1
ATOM 5437 O O . SER A 1 723 ? 7.053 20.528 27.756 1.00 93.62 723 SER A O 1
ATOM 5439 N N . ARG A 1 724 ? 5.807 18.883 26.865 1.00 93.69 724 ARG A N 1
ATOM 5440 C CA . ARG A 1 724 ? 4.795 19.752 26.252 1.00 93.69 724 ARG A CA 1
ATOM 5441 C C . ARG A 1 724 ? 3.664 20.137 27.198 1.00 93.69 724 ARG A C 1
ATOM 5443 O O . ARG A 1 724 ? 2.752 20.818 26.753 1.00 93.69 724 ARG A O 1
ATOM 5450 N N . ARG A 1 725 ? 3.667 19.735 28.470 1.00 94.69 725 ARG A N 1
ATOM 5451 C CA . ARG A 1 725 ? 2.615 20.135 29.424 1.00 94.69 725 ARG A CA 1
ATOM 5452 C C . ARG A 1 725 ? 2.565 21.659 29.582 1.00 94.69 725 ARG A C 1
ATOM 5454 O O . ARG A 1 725 ? 3.596 22.312 29.707 1.00 94.69 725 ARG A O 1
ATOM 5461 N N . ASP A 1 726 ? 1.360 22.222 29.614 1.00 93.75 726 ASP A N 1
ATOM 5462 C CA . ASP A 1 726 ? 1.140 23.664 29.810 1.00 93.75 726 ASP A CA 1
ATOM 5463 C C . ASP A 1 726 ? 1.066 24.082 31.294 1.00 93.75 726 ASP A C 1
ATOM 5465 O O . ASP A 1 726 ? 0.909 25.265 31.608 1.00 93.75 726 ASP A O 1
ATOM 5469 N N . GLY A 1 727 ? 1.170 23.111 32.211 1.00 91.56 727 GLY A N 1
ATOM 5470 C CA . GLY A 1 727 ? 1.067 23.303 33.661 1.00 91.56 727 GLY A CA 1
ATOM 5471 C C . GLY A 1 727 ? -0.361 23.527 34.175 1.00 91.56 727 GLY A C 1
ATOM 5472 O O . GLY A 1 727 ? -0.551 23.721 35.373 1.00 91.56 727 GLY A O 1
ATOM 5473 N N . LYS A 1 728 ? -1.370 23.500 33.296 1.00 90.88 728 LYS A N 1
ATOM 5474 C CA . LYS A 1 728 ? -2.795 23.725 33.596 1.00 90.88 728 LYS A CA 1
ATOM 5475 C C . LYS A 1 728 ? -3.666 22.508 33.258 1.00 90.88 728 LYS A C 1
ATOM 5477 O O . LYS A 1 728 ? -4.891 22.617 33.252 1.00 90.88 728 LYS A O 1
ATOM 5482 N N . GLY A 1 729 ? -3.045 21.358 33.000 1.00 89.69 729 GLY A N 1
ATOM 5483 C CA . GLY A 1 729 ? -3.718 20.105 32.661 1.00 89.69 729 GLY A CA 1
ATOM 5484 C C . GLY A 1 729 ? -3.937 19.875 31.163 1.00 89.69 729 GLY A C 1
ATOM 5485 O O . GLY A 1 729 ? -4.672 18.953 30.815 1.00 89.69 729 GLY A O 1
ATOM 5486 N N . GLY A 1 730 ? -3.320 20.677 30.288 1.00 93.19 730 GLY A N 1
ATOM 5487 C CA . GLY A 1 730 ? -3.291 20.464 28.839 1.00 93.19 730 GLY A CA 1
ATOM 5488 C C . GLY A 1 730 ? -1.868 20.482 28.271 1.00 93.19 730 GLY A C 1
ATOM 5489 O O . GLY A 1 730 ? -0.879 20.480 29.008 1.00 93.19 730 GLY A O 1
ATOM 5490 N N . PHE A 1 731 ? -1.754 20.510 26.939 1.00 94.06 731 PHE A N 1
ATOM 5491 C CA . PHE A 1 731 ? -0.466 20.500 26.242 1.00 94.06 731 PHE A CA 1
ATOM 5492 C C . PHE A 1 731 ? -0.279 21.715 25.319 1.00 94.06 731 PHE A C 1
ATOM 5494 O O . PHE A 1 731 ? -1.215 22.214 24.680 1.00 94.06 731 PHE A O 1
ATOM 5501 N N . LEU A 1 732 ? 0.958 22.198 25.251 1.00 91.25 732 LEU A N 1
ATOM 5502 C CA . LEU A 1 732 ? 1.455 23.128 24.250 1.00 91.25 732 LEU A CA 1
ATOM 5503 C C . LEU A 1 732 ? 1.459 22.444 22.883 1.00 91.25 732 LEU A C 1
ATOM 5505 O O . LEU A 1 732 ? 1.676 21.239 22.773 1.00 91.25 732 LEU A O 1
ATOM 5509 N N . ARG A 1 733 ? 1.228 23.236 21.837 1.00 84.50 733 ARG A N 1
ATOM 5510 C CA . ARG A 1 733 ? 1.205 22.768 20.450 1.00 84.50 733 ARG A CA 1
ATOM 5511 C C . ARG A 1 733 ? 2.231 23.520 19.642 1.00 84.50 733 ARG A C 1
ATOM 5513 O O . ARG A 1 733 ? 2.371 24.737 19.797 1.00 84.50 733 ARG A O 1
ATOM 5520 N N . ASN A 1 734 ? 2.908 22.817 18.750 1.00 79.31 734 ASN A N 1
ATOM 5521 C CA . ASN A 1 734 ? 3.778 23.474 17.798 1.00 79.31 734 ASN A CA 1
ATOM 5522 C C . ASN A 1 734 ? 2.941 24.288 16.796 1.00 79.31 734 ASN A C 1
ATOM 5524 O O . ASN A 1 734 ? 2.213 23.739 15.972 1.00 79.31 734 ASN A O 1
ATOM 5528 N N . ALA A 1 735 ? 3.061 25.618 16.848 1.00 70.94 735 ALA A N 1
ATOM 5529 C CA . ALA A 1 735 ? 2.338 26.526 15.955 1.00 70.94 735 ALA A CA 1
ATOM 5530 C C . ALA A 1 735 ? 2.698 26.333 14.468 1.00 70.94 735 ALA A C 1
ATOM 5532 O O . ALA A 1 735 ? 1.944 26.759 13.597 1.00 70.94 735 ALA A O 1
ATOM 5533 N N . ARG A 1 736 ? 3.839 25.694 14.174 1.00 63.25 736 ARG A N 1
ATOM 5534 C CA . ARG A 1 736 ? 4.314 25.398 12.814 1.00 63.25 736 ARG A CA 1
ATOM 5535 C C . ARG A 1 736 ? 3.822 24.049 12.276 1.00 63.25 736 ARG A C 1
ATOM 5537 O O . ARG A 1 736 ? 4.078 23.759 11.114 1.00 63.25 736 ARG A O 1
ATOM 5544 N N . ALA A 1 737 ? 3.145 23.250 13.103 1.00 59.94 737 ALA A N 1
ATOM 5545 C CA . ALA A 1 737 ? 2.671 21.903 12.781 1.00 59.94 737 ALA A CA 1
ATOM 5546 C C . ALA A 1 737 ? 1.157 21.781 13.033 1.00 59.94 737 ALA A C 1
ATOM 5548 O O . ALA A 1 737 ? 0.702 20.837 13.673 1.00 59.94 737 ALA A O 1
ATOM 5549 N N . LEU A 1 738 ? 0.382 22.791 12.605 1.00 57.81 738 LEU A N 1
ATOM 5550 C CA . LEU A 1 738 ? -1.079 22.825 12.770 1.00 57.81 738 LEU A CA 1
ATOM 5551 C C . LEU A 1 738 ? -1.860 22.244 11.568 1.00 57.81 738 LEU A C 1
ATOM 5553 O O . LEU A 1 738 ? -3.091 22.292 11.554 1.00 57.81 738 LEU A O 1
ATOM 5557 N N . ASP A 1 739 ? -1.177 21.697 10.560 1.00 53.69 739 ASP A N 1
ATOM 5558 C CA . ASP A 1 739 ? -1.776 20.944 9.454 1.00 53.69 739 ASP A CA 1
ATOM 5559 C C . ASP A 1 739 ? -2.157 19.508 9.883 1.00 53.69 739 ASP A C 1
ATOM 5561 O O . ASP A 1 739 ? -1.654 18.984 10.872 1.00 53.69 739 ASP A O 1
ATOM 5565 N N . GLY A 1 740 ? -3.115 18.866 9.197 1.00 57.75 740 GLY A N 1
ATOM 5566 C CA . GLY A 1 740 ? -3.505 17.464 9.459 1.00 57.75 740 GLY A CA 1
ATOM 5567 C C . GLY A 1 740 ? -3.957 17.170 10.905 1.00 57.75 740 GLY A C 1
ATOM 5568 O O . GLY A 1 740 ? -4.858 17.838 11.428 1.00 57.75 740 GLY A O 1
ATOM 5569 N N . PHE A 1 741 ? -3.317 16.185 11.560 1.00 55.69 741 PHE A N 1
ATOM 5570 C CA . PHE A 1 741 ? -3.490 15.840 12.990 1.00 55.69 741 PHE A CA 1
ATOM 5571 C C . PHE A 1 741 ? -3.360 17.063 13.920 1.00 55.69 741 PHE A C 1
ATOM 5573 O O . PHE A 1 741 ? -3.909 17.105 15.025 1.00 55.69 741 PHE A O 1
ATOM 5580 N N . GLY A 1 742 ? -2.628 18.075 13.469 1.00 55.03 742 GLY A N 1
ATOM 5581 C CA . GLY A 1 742 ? -2.197 19.243 14.221 1.00 55.03 742 GLY A CA 1
ATOM 5582 C C . GLY A 1 742 ? -3.201 20.358 14.163 1.00 55.03 742 GLY A C 1
ATOM 5583 O O . GLY A 1 742 ? -3.041 21.337 14.877 1.00 55.03 742 GLY A O 1
ATOM 5584 N N . GLY A 1 743 ? -4.269 20.190 13.387 1.00 62.94 743 GLY A N 1
ATOM 5585 C CA . GLY A 1 743 ? -5.420 21.080 13.354 1.00 62.94 743 GLY A CA 1
ATOM 5586 C C . GLY A 1 743 ? -6.614 20.564 14.160 1.00 62.94 743 GLY A C 1
ATOM 5587 O O . GLY A 1 743 ? -7.658 21.212 14.159 1.00 62.94 743 GLY A O 1
ATOM 5588 N N . SER A 1 744 ? -6.507 19.403 14.827 1.00 74.56 744 SER A N 1
ATOM 5589 C CA . SER A 1 744 ? -7.590 18.884 15.681 1.00 74.56 744 SER A CA 1
ATOM 5590 C C . SER A 1 744 ? -7.869 19.855 16.847 1.00 74.56 744 SER A C 1
ATOM 5592 O O . SER A 1 744 ? -6.951 20.572 17.271 1.00 74.56 744 SER A O 1
ATOM 5594 N N . PRO A 1 745 ? -9.106 19.968 17.368 1.00 84.69 745 PRO A N 1
ATOM 5595 C CA . PRO A 1 745 ? -9.404 20.894 18.456 1.00 84.69 745 PRO A CA 1
ATOM 5596 C C . PRO A 1 745 ? -8.518 20.600 19.669 1.00 84.69 745 PRO A C 1
ATOM 5598 O O . PRO A 1 745 ? -8.292 19.441 20.006 1.00 84.69 745 PRO A O 1
ATOM 5601 N N . LYS A 1 746 ? -8.022 21.644 20.352 1.00 88.56 746 LYS A N 1
ATOM 5602 C CA . LYS A 1 746 ? -7.133 21.469 21.518 1.00 88.56 746 LYS A CA 1
ATOM 5603 C C . LYS A 1 746 ? -7.697 20.489 22.569 1.00 88.56 746 LYS A C 1
ATOM 5605 O O . LYS A 1 746 ? -6.935 19.620 22.974 1.00 88.56 746 LYS A O 1
ATOM 5610 N N . PRO A 1 747 ? -8.995 20.530 22.942 1.00 91.62 747 PRO A N 1
ATOM 5611 C CA . PRO A 1 747 ? -9.565 19.552 23.874 1.00 91.62 747 PRO A CA 1
ATOM 5612 C C . PRO A 1 747 ? -9.435 18.096 23.401 1.00 91.62 747 PRO A C 1
ATOM 5614 O O . PRO A 1 747 ? -9.125 17.216 24.200 1.00 91.62 747 PRO A O 1
ATOM 5617 N N . THR A 1 748 ? -9.615 17.845 22.101 1.00 92.38 748 THR A N 1
ATOM 5618 C CA . THR A 1 748 ? -9.454 16.520 21.484 1.00 92.38 748 THR A CA 1
ATOM 5619 C C . THR A 1 748 ? -7.996 16.071 21.511 1.00 92.38 748 THR A C 1
ATOM 5621 O O . THR A 1 748 ? -7.710 14.935 21.885 1.00 92.38 748 THR A O 1
ATOM 5624 N N . THR A 1 749 ? -7.064 16.964 21.161 1.00 92.00 749 THR A N 1
ATOM 5625 C CA . THR A 1 749 ? -5.622 16.690 21.222 1.00 92.00 749 THR A CA 1
ATOM 5626 C C . THR A 1 749 ? -5.157 16.393 22.643 1.00 92.00 749 THR A C 1
ATOM 5628 O O . THR A 1 749 ? -4.495 15.380 22.854 1.00 92.00 749 THR A O 1
ATOM 5631 N N . ASP A 1 750 ? -5.540 17.220 23.617 1.00 95.12 750 ASP A N 1
ATOM 5632 C CA . ASP A 1 750 ? -5.167 17.034 25.020 1.00 95.12 750 ASP A CA 1
ATOM 5633 C C . ASP A 1 750 ? -5.705 15.692 25.550 1.00 95.12 750 ASP A C 1
ATOM 5635 O O . ASP A 1 750 ? -4.943 14.892 26.093 1.00 95.12 750 ASP A O 1
ATOM 5639 N N . ALA A 1 751 ? -6.989 15.385 25.312 1.00 96.50 751 ALA A N 1
ATOM 5640 C CA . ALA A 1 751 ? -7.596 14.112 25.709 1.00 96.50 751 ALA A CA 1
ATOM 5641 C C . ALA A 1 751 ? -6.883 12.898 25.090 1.00 96.50 751 ALA A C 1
ATOM 5643 O O . ALA A 1 751 ? -6.665 11.891 25.766 1.00 96.50 751 ALA A O 1
ATOM 5644 N N . TYR A 1 752 ? -6.498 12.998 23.815 1.00 95.81 752 TYR A N 1
ATOM 5645 C CA . TYR A 1 752 ? -5.804 11.926 23.112 1.00 95.81 752 TYR A CA 1
ATOM 5646 C C . TYR A 1 752 ? -4.370 11.725 23.613 1.00 95.81 752 TYR A C 1
ATOM 5648 O O . TYR A 1 752 ? -3.954 10.582 23.772 1.00 95.81 752 TYR A O 1
ATOM 5656 N N . ILE A 1 753 ? -3.623 12.797 23.912 1.00 96.75 753 ILE A N 1
ATOM 5657 C CA . ILE A 1 753 ? -2.268 12.691 24.483 1.00 96.75 753 ILE A CA 1
ATOM 5658 C C . ILE A 1 753 ? -2.320 12.024 25.863 1.00 96.75 753 ILE A C 1
ATOM 5660 O O . ILE A 1 753 ? -1.535 11.111 26.124 1.00 96.75 753 ILE A O 1
ATOM 5664 N N . VAL A 1 754 ? -3.265 12.422 26.726 1.00 97.81 754 VAL A N 1
ATOM 5665 C CA . VAL A 1 754 ? -3.452 11.776 28.038 1.00 97.81 754 VAL A CA 1
ATOM 5666 C C . VAL A 1 754 ? -3.778 10.297 27.866 1.00 97.81 754 VAL A C 1
ATOM 5668 O O . VAL A 1 754 ? -3.149 9.458 28.510 1.00 97.81 754 VAL A O 1
ATOM 5671 N N . TRP A 1 755 ? -4.723 9.963 26.983 1.00 97.44 755 TRP A N 1
ATOM 5672 C CA . TRP A 1 755 ? -5.052 8.569 26.706 1.00 97.44 755 TRP A CA 1
ATOM 5673 C C . TRP A 1 755 ? -3.851 7.792 26.165 1.00 97.44 755 TRP A C 1
ATOM 5675 O O . TRP A 1 755 ? -3.582 6.712 26.672 1.00 97.44 755 TRP A O 1
ATOM 5685 N N . ALA A 1 756 ? -3.082 8.342 25.223 1.00 96.81 756 ALA A N 1
ATOM 5686 C CA . ALA A 1 756 ? -1.909 7.685 24.653 1.00 96.81 756 ALA A CA 1
ATOM 5687 C C . ALA A 1 756 ? -0.825 7.389 25.699 1.00 96.81 756 ALA A C 1
ATOM 5689 O O . ALA A 1 756 ? -0.283 6.286 25.726 1.00 96.81 756 ALA A O 1
ATOM 5690 N N . LEU A 1 757 ? -0.534 8.344 26.589 1.00 97.50 757 LEU A N 1
ATOM 5691 C CA . LEU A 1 757 ? 0.431 8.153 27.673 1.00 97.50 757 LEU A CA 1
ATOM 5692 C C . LEU A 1 757 ? -0.044 7.075 28.660 1.00 97.50 757 LEU A C 1
ATOM 5694 O O . LEU A 1 757 ? 0.722 6.166 28.981 1.00 97.50 757 LEU A O 1
ATOM 5698 N N . VAL A 1 758 ? -1.315 7.122 29.073 1.00 97.00 758 VAL A N 1
ATOM 5699 C CA . VAL A 1 758 ? -1.923 6.148 29.998 1.00 97.00 758 VAL A CA 1
ATOM 5700 C C . VAL A 1 758 ? -2.035 4.754 29.375 1.00 97.00 758 VAL A C 1
ATOM 5702 O O . VAL A 1 758 ? -1.718 3.764 30.023 1.00 97.00 758 VAL A O 1
ATOM 5705 N N . GLU A 1 759 ? -2.442 4.653 28.113 1.00 94.81 759 GLU A N 1
ATOM 5706 C CA . GLU A 1 759 ? -2.550 3.396 27.363 1.00 94.81 759 GLU A CA 1
ATOM 5707 C C . GLU A 1 759 ? -1.164 2.799 27.060 1.00 94.81 759 GLU A C 1
ATOM 5709 O O . GLU A 1 759 ? -1.028 1.579 26.997 1.00 94.81 759 GLU A O 1
ATOM 5714 N N . SER A 1 760 ? -0.118 3.630 26.928 1.00 94.69 760 SER A N 1
ATOM 5715 C CA . SER A 1 760 ? 1.264 3.152 26.770 1.00 94.69 760 SER A CA 1
ATOM 5716 C C . SER A 1 760 ? 1.860 2.548 28.051 1.00 94.69 760 SER A C 1
ATOM 5718 O O . SER A 1 760 ? 2.841 1.798 27.994 1.00 94.69 760 SER A O 1
ATOM 5720 N N . ASP A 1 761 ? 1.265 2.858 29.203 1.00 93.38 761 ASP A N 1
ATOM 5721 C CA . ASP A 1 761 ? 1.656 2.361 30.519 1.00 93.38 761 ASP A CA 1
ATOM 5722 C C . ASP A 1 761 ? 0.412 2.106 31.396 1.00 93.38 761 ASP A C 1
ATOM 5724 O O . ASP A 1 761 ? 0.138 2.847 32.350 1.00 93.38 761 ASP A O 1
ATOM 5728 N N . PRO A 1 762 ? -0.395 1.080 31.057 1.00 88.94 762 PRO A N 1
ATOM 5729 C CA . PRO A 1 762 ? -1.691 0.849 31.693 1.00 88.94 762 PRO A CA 1
ATOM 5730 C C . PRO A 1 762 ? -1.560 0.465 33.171 1.00 88.94 762 PRO A C 1
ATOM 5732 O O . PRO A 1 762 ? -2.456 0.756 33.954 1.00 88.94 762 PRO A O 1
ATOM 5735 N N . GLU A 1 763 ? -0.436 -0.141 33.559 1.00 88.00 763 GLU A N 1
ATOM 5736 C CA . GLU A 1 763 ? -0.134 -0.563 34.934 1.00 88.00 763 GLU A CA 1
ATOM 5737 C C . GLU A 1 763 ? 0.660 0.489 35.732 1.00 88.00 763 GLU A C 1
ATOM 5739 O O . GLU A 1 763 ? 1.045 0.221 36.867 1.00 88.00 763 GLU A O 1
ATOM 5744 N N . ASP A 1 764 ? 0.903 1.671 35.152 1.00 89.56 764 ASP A N 1
ATOM 5745 C CA . ASP A 1 764 ? 1.658 2.780 35.757 1.00 89.56 764 ASP A CA 1
ATOM 5746 C C . ASP A 1 764 ? 3.078 2.389 36.222 1.00 89.56 764 ASP A C 1
ATOM 5748 O O . ASP A 1 764 ? 3.586 2.852 37.247 1.00 89.56 764 ASP A O 1
ATOM 5752 N N . LYS A 1 765 ? 3.739 1.502 35.466 1.00 89.56 765 LYS A N 1
ATOM 5753 C CA . LYS A 1 765 ? 5.083 0.989 35.768 1.00 89.56 765 LYS A CA 1
ATOM 5754 C C . LYS A 1 765 ? 6.162 2.061 35.637 1.00 89.56 765 LYS A C 1
ATOM 5756 O O . LYS A 1 765 ? 7.105 2.058 36.427 1.00 89.56 765 LYS A O 1
ATOM 5761 N N . GLU A 1 766 ? 6.017 2.968 34.674 1.00 88.38 766 GLU A N 1
ATOM 5762 C CA . GLU A 1 766 ? 6.937 4.087 34.429 1.00 88.38 766 GLU A CA 1
ATOM 5763 C C . GLU A 1 766 ? 6.654 5.276 35.367 1.00 88.38 766 GLU A C 1
ATOM 5765 O O . GLU A 1 766 ? 7.431 6.229 35.407 1.00 88.38 766 GLU A O 1
ATOM 5770 N N . LYS A 1 767 ? 5.559 5.221 36.148 1.00 90.25 767 LYS A N 1
ATOM 5771 C CA . LYS A 1 767 ? 5.136 6.252 37.116 1.00 90.25 767 LYS A CA 1
ATOM 5772 C C . LYS A 1 767 ? 5.064 7.651 36.497 1.00 90.25 767 LYS A C 1
ATOM 5774 O O . LYS A 1 767 ? 5.587 8.623 37.049 1.00 90.25 767 LYS A O 1
ATOM 5779 N N . LEU A 1 768 ? 4.431 7.749 35.330 1.00 90.94 768 LEU A N 1
ATOM 5780 C CA . LEU A 1 768 ? 4.279 9.015 34.616 1.00 90.94 768 LEU A CA 1
ATOM 5781 C C . LEU A 1 768 ? 3.416 9.984 35.445 1.00 90.94 768 LEU A C 1
ATOM 5783 O O . LEU A 1 768 ? 2.252 9.705 35.733 1.00 90.94 768 LEU A O 1
ATOM 5787 N N . ASP A 1 769 ? 3.962 11.149 35.802 1.00 91.81 769 ASP A N 1
ATOM 5788 C CA . ASP A 1 769 ? 3.214 12.172 36.542 1.00 91.81 769 ASP A CA 1
ATOM 5789 C C . ASP A 1 769 ? 2.186 12.877 35.639 1.00 91.81 769 ASP A C 1
ATOM 5791 O O . ASP A 1 769 ? 2.507 13.818 34.911 1.00 91.81 769 ASP A O 1
ATOM 5795 N N . LEU A 1 770 ? 0.945 12.384 35.681 1.00 94.25 770 LEU A N 1
ATOM 5796 C CA . LEU A 1 770 ? -0.194 12.858 34.880 1.00 94.25 770 LEU A CA 1
ATOM 5797 C C . LEU A 1 770 ? -1.397 13.263 35.739 1.00 94.25 770 LEU A C 1
ATOM 5799 O O . LEU A 1 770 ? -2.527 13.340 35.250 1.00 94.25 770 LEU A O 1
ATOM 5803 N N . ARG A 1 771 ? -1.201 13.471 37.048 1.00 93.38 771 ARG A N 1
ATOM 5804 C CA . ARG A 1 771 ? -2.310 13.703 37.989 1.00 93.38 771 ARG A CA 1
ATOM 5805 C C . ARG A 1 771 ? -3.140 14.927 37.599 1.00 93.38 771 ARG A C 1
ATOM 5807 O O . ARG A 1 771 ? -4.371 14.873 37.668 1.00 93.38 771 ARG A O 1
ATOM 5814 N N . THR A 1 772 ? -2.478 16.008 37.196 1.00 95.88 772 THR A N 1
ATOM 5815 C CA . THR A 1 772 ? -3.119 17.270 36.804 1.00 95.88 772 THR A CA 1
ATOM 5816 C C . THR A 1 772 ? -3.919 17.096 35.517 1.00 95.88 772 THR A C 1
ATOM 5818 O O . THR A 1 772 ? -5.103 17.427 35.481 1.00 95.88 772 THR A O 1
ATOM 5821 N N . GLU A 1 773 ? -3.313 16.503 34.490 1.00 97.56 773 GLU A N 1
ATOM 5822 C CA . GLU A 1 773 ? -3.910 16.301 33.168 1.00 97.56 773 GLU A CA 1
ATOM 5823 C C . GLU A 1 773 ? -5.090 15.319 33.227 1.00 97.56 773 GLU A C 1
ATOM 5825 O O . GLU A 1 773 ? -6.156 15.590 32.676 1.00 97.56 773 GLU A O 1
ATOM 5830 N N . ILE A 1 774 ? -4.958 14.214 33.973 1.00 96.94 774 ILE A N 1
ATOM 5831 C CA . ILE A 1 774 ? -6.048 13.250 34.193 1.00 96.94 774 ILE A CA 1
ATOM 5832 C C . ILE A 1 774 ? -7.206 13.903 34.962 1.00 96.94 774 ILE A C 1
ATOM 5834 O O . ILE A 1 774 ? -8.373 13.661 34.649 1.00 96.94 774 ILE A O 1
ATOM 5838 N N . THR A 1 775 ? -6.918 14.745 35.960 1.00 96.69 775 THR A N 1
ATOM 5839 C CA . THR A 1 775 ? -7.961 15.457 36.719 1.00 96.69 775 THR A CA 1
ATOM 5840 C C . THR A 1 775 ? -8.696 16.470 35.840 1.00 96.69 775 THR A C 1
ATOM 5842 O O . THR A 1 775 ? -9.929 16.502 35.854 1.00 96.69 775 THR A O 1
ATOM 5845 N N . ALA A 1 776 ? -7.964 17.252 35.042 1.00 97.25 776 ALA A N 1
ATOM 5846 C CA . ALA A 1 776 ? -8.539 18.215 34.106 1.00 97.25 776 ALA A CA 1
ATOM 5847 C C . ALA A 1 776 ? -9.412 17.520 33.049 1.00 97.25 776 ALA A C 1
ATOM 5849 O O . ALA A 1 776 ? -10.557 17.924 32.837 1.00 97.25 776 ALA A O 1
ATOM 5850 N N . LEU A 1 777 ? -8.918 16.422 32.461 1.00 97.62 777 LEU A N 1
ATOM 5851 C CA . LEU A 1 777 ? -9.654 15.625 31.481 1.00 97.62 777 LEU A CA 1
ATOM 5852 C C . LEU A 1 777 ? -10.963 15.075 32.058 1.00 97.62 777 LEU A C 1
ATOM 5854 O O . LEU A 1 777 ? -12.014 15.255 31.448 1.00 97.62 777 LEU A O 1
ATOM 5858 N N . LYS A 1 778 ? -10.923 14.438 33.237 1.00 96.88 778 LYS A N 1
ATOM 5859 C CA . LYS A 1 778 ? -12.127 13.890 33.888 1.00 96.88 778 LYS A CA 1
ATOM 5860 C C . LYS A 1 778 ? -13.142 14.978 34.228 1.00 96.88 778 LYS A C 1
ATOM 5862 O O . LYS A 1 778 ? -14.328 14.800 33.970 1.00 96.88 778 LYS A O 1
ATOM 5867 N N . THR A 1 779 ? -12.678 16.102 34.776 1.00 96.62 779 THR A N 1
ATOM 5868 C CA . THR A 1 779 ? -13.547 17.230 35.149 1.00 96.62 779 THR A CA 1
ATOM 5869 C C . THR A 1 779 ? -14.250 17.796 33.918 1.00 96.62 779 THR A C 1
ATOM 5871 O O . THR A 1 779 ? -15.471 17.928 33.918 1.00 96.62 779 THR A O 1
ATOM 5874 N N . ALA A 1 780 ? -13.506 18.051 32.836 1.00 96.62 780 ALA A N 1
ATOM 5875 C CA . ALA A 1 780 ? -14.087 18.520 31.584 1.00 96.62 780 ALA A CA 1
ATOM 5876 C C . ALA A 1 780 ? -15.030 17.473 30.969 1.00 96.62 780 ALA A C 1
ATOM 5878 O O . ALA A 1 780 ? -16.106 17.822 30.500 1.00 96.62 780 ALA A O 1
ATOM 5879 N N . ALA A 1 781 ? -14.668 16.189 30.994 1.00 96.88 781 ALA A N 1
ATOM 5880 C CA . ALA A 1 781 ? -15.512 15.130 30.452 1.00 96.88 781 ALA A CA 1
ATOM 5881 C C . ALA A 1 781 ? -16.842 14.993 31.208 1.00 96.88 781 ALA A C 1
ATOM 5883 O O . ALA A 1 781 ? -17.849 14.719 30.565 1.00 96.88 781 ALA A O 1
ATOM 5884 N N . LEU A 1 782 ? -16.864 15.191 32.532 1.00 96.81 782 LEU A N 1
ATOM 5885 C CA . LEU A 1 782 ? -18.083 15.152 33.352 1.00 96.81 782 LEU A CA 1
ATOM 5886 C C . LEU A 1 782 ? -18.982 16.387 33.165 1.00 96.81 782 LEU A C 1
ATOM 5888 O O . LEU A 1 782 ? -20.195 16.267 33.320 1.00 96.81 782 LEU A O 1
ATOM 5892 N N . ASP A 1 783 ? -18.419 17.548 32.824 1.00 96.44 783 ASP A N 1
ATOM 5893 C CA . ASP A 1 783 ? -19.194 18.748 32.492 1.00 96.44 783 ASP A CA 1
ATOM 5894 C C . ASP A 1 783 ? -19.729 18.682 31.055 1.00 96.44 783 ASP A C 1
ATOM 5896 O O . ASP A 1 783 ? -19.003 18.916 30.086 1.00 96.44 783 ASP A O 1
ATOM 5900 N N . GLU A 1 784 ? -21.027 18.410 30.916 1.00 92.25 784 GLU A N 1
ATOM 5901 C CA . GLU A 1 784 ? -21.703 18.285 29.621 1.00 92.25 784 GLU A CA 1
ATOM 5902 C C . GLU A 1 784 ? -21.706 19.565 28.782 1.00 92.25 784 GLU A C 1
ATOM 5904 O O . GLU A 1 784 ? -21.965 19.492 27.584 1.00 92.25 784 GLU A O 1
ATOM 5909 N N . ASN A 1 785 ? -21.422 20.730 29.371 1.00 92.94 785 ASN A N 1
ATOM 5910 C CA . ASN A 1 785 ? -21.341 21.993 28.636 1.00 92.94 785 ASN A CA 1
ATOM 5911 C C . ASN A 1 785 ? -19.935 22.260 28.086 1.00 92.94 785 ASN A C 1
ATOM 5913 O O . ASN A 1 785 ? -19.763 23.074 27.169 1.00 92.94 785 ASN A O 1
ATOM 5917 N N . SER A 1 786 ? -18.920 21.568 28.605 1.00 94.25 786 SER A N 1
ATOM 5918 C CA . SER A 1 786 ? -17.544 21.730 28.151 1.00 94.25 786 SER A CA 1
ATOM 5919 C C . SER A 1 786 ? -17.366 21.208 26.716 1.00 94.25 786 SER A C 1
ATOM 5921 O O . SER A 1 786 ? -18.173 20.438 26.189 1.00 94.25 786 SER A O 1
ATOM 5923 N N . ALA A 1 787 ? -16.296 21.624 26.033 1.00 90.38 787 ALA A N 1
ATOM 5924 C CA . ALA A 1 787 ? -15.976 21.072 24.713 1.00 90.38 787 ALA A CA 1
ATOM 5925 C C . ALA A 1 787 ? -15.742 19.547 24.769 1.00 90.38 787 ALA A C 1
ATOM 5927 O O . ALA A 1 787 ? -16.219 18.831 23.895 1.00 90.38 787 ALA A O 1
ATOM 5928 N N . THR A 1 788 ? -15.081 19.062 25.825 1.00 92.81 788 THR A N 1
ATOM 5929 C CA . THR A 1 788 ? -14.780 17.639 26.057 1.00 92.81 788 THR A CA 1
ATOM 5930 C C . THR A 1 788 ? -16.026 16.829 26.416 1.00 92.81 788 THR A C 1
ATOM 5932 O O . THR A 1 788 ? -16.165 15.686 25.993 1.00 92.81 788 THR A O 1
ATOM 5935 N N . GLY A 1 789 ? -16.937 17.389 27.213 1.00 93.44 789 GLY A N 1
ATOM 5936 C CA . GLY A 1 789 ? -18.132 16.683 27.675 1.00 93.44 789 GLY A CA 1
ATOM 5937 C C . GLY A 1 789 ? -19.232 16.584 26.618 1.00 93.44 789 GLY A C 1
ATOM 5938 O O . GLY A 1 789 ? -20.049 15.665 26.693 1.00 93.44 789 GLY A O 1
ATOM 5939 N N . ARG A 1 790 ? -19.239 17.488 25.625 1.00 93.88 790 ARG A N 1
ATOM 5940 C CA . ARG A 1 790 ? -20.159 17.446 24.472 1.00 93.88 790 ARG A CA 1
ATOM 5941 C C . ARG A 1 790 ? -19.748 16.442 23.399 1.00 93.88 790 ARG A C 1
ATOM 5943 O O . ARG A 1 790 ? -20.618 15.944 22.689 1.00 93.88 790 ARG A O 1
ATOM 5950 N N . ASP A 1 791 ? -18.454 16.165 23.274 1.00 94.50 791 ASP A N 1
ATOM 5951 C CA . ASP A 1 791 ? -17.908 15.275 22.253 1.00 94.50 791 ASP A CA 1
ATOM 5952 C C . ASP A 1 791 ? -17.787 13.835 22.777 1.00 94.50 791 ASP A C 1
ATOM 5954 O O . ASP A 1 791 ? -16.955 13.518 23.631 1.00 94.50 791 ASP A O 1
ATOM 5958 N N . ALA A 1 792 ? -18.617 12.934 22.243 1.00 96.38 792 ALA A N 1
ATOM 5959 C CA . ALA A 1 792 ? -18.617 11.527 22.642 1.00 96.38 792 ALA A CA 1
ATOM 5960 C C . ALA A 1 792 ? -17.258 10.842 22.407 1.00 96.38 792 ALA A C 1
ATOM 5962 O O . ALA A 1 792 ? -16.906 9.922 23.146 1.00 96.38 792 ALA A O 1
ATOM 5963 N N . TYR A 1 793 ? -16.467 11.304 21.430 1.00 95.88 793 TYR A N 1
ATOM 5964 C CA . TYR A 1 793 ? -15.116 10.795 21.193 1.00 95.88 793 TYR A CA 1
ATOM 5965 C C . TYR A 1 793 ? -14.202 11.079 22.395 1.00 95.88 793 TYR A C 1
ATOM 5967 O O . TYR A 1 793 ? -13.568 10.167 22.930 1.00 95.88 793 TYR A O 1
ATOM 5975 N N . THR A 1 794 ? -14.182 12.318 22.892 1.00 96.94 794 THR A N 1
ATOM 5976 C CA . THR A 1 794 ? -13.352 12.682 24.049 1.00 96.94 794 THR A CA 1
ATOM 5977 C C . THR A 1 794 ? -13.885 12.124 25.365 1.00 96.94 794 THR A C 1
ATOM 5979 O O . THR A 1 794 ? -13.089 11.771 26.237 1.00 96.94 794 THR A O 1
ATOM 5982 N N . VAL A 1 795 ? -15.206 11.957 25.502 1.00 98.06 795 VAL A N 1
ATOM 5983 C CA . VAL A 1 795 ? -15.810 11.237 26.639 1.00 98.06 795 VAL A CA 1
ATOM 5984 C C . VAL A 1 795 ? -15.348 9.775 26.667 1.00 98.06 795 VAL A C 1
ATOM 5986 O O . VAL A 1 795 ? -14.985 9.274 27.731 1.00 98.06 795 VAL A O 1
ATOM 5989 N N . ALA A 1 796 ? -15.291 9.097 25.514 1.00 98.00 796 ALA A N 1
ATOM 5990 C CA . ALA A 1 796 ? -14.810 7.717 25.426 1.00 98.00 796 ALA A CA 1
ATOM 5991 C C . ALA A 1 796 ? -13.322 7.582 25.785 1.00 98.00 796 ALA A C 1
ATOM 5993 O O . ALA A 1 796 ? -12.951 6.651 26.507 1.00 98.00 796 ALA A O 1
ATOM 5994 N N . LEU A 1 797 ? -12.475 8.529 25.366 1.00 98.00 797 LEU A N 1
ATOM 5995 C CA . LEU A 1 797 ? -11.071 8.587 25.795 1.00 98.00 797 LEU A CA 1
ATOM 5996 C C . LEU A 1 797 ? -10.958 8.756 27.319 1.00 98.00 797 LEU A C 1
ATOM 5998 O O . LEU A 1 797 ? -10.254 7.988 27.975 1.00 98.00 797 LEU A O 1
ATOM 6002 N N . ALA A 1 798 ? -11.701 9.704 27.898 1.00 98.25 798 ALA A N 1
ATOM 6003 C CA . ALA A 1 798 ? -11.695 9.966 29.337 1.00 98.25 798 ALA A CA 1
ATOM 6004 C C . ALA A 1 798 ? -12.187 8.764 30.166 1.00 98.25 798 ALA A C 1
ATOM 6006 O O . ALA A 1 798 ? -11.593 8.448 31.198 1.00 98.25 798 ALA A O 1
ATOM 6007 N N . ALA A 1 799 ? -13.223 8.057 29.701 1.00 98.25 799 ALA A N 1
ATOM 6008 C CA . ALA A 1 799 ? -13.724 6.843 30.345 1.00 98.25 799 ALA A CA 1
ATOM 6009 C C . ALA A 1 799 ? -12.651 5.743 30.393 1.00 98.25 799 ALA A C 1
ATOM 6011 O O . ALA A 1 799 ? -12.425 5.131 31.437 1.00 98.25 799 ALA A O 1
ATOM 6012 N N . ASN A 1 800 ? -11.944 5.528 29.279 1.00 98.06 800 ASN A N 1
ATOM 6013 C CA . ASN A 1 800 ? -10.848 4.563 29.209 1.00 98.06 800 ASN A CA 1
ATOM 6014 C C . ASN A 1 800 ? -9.675 4.954 30.120 1.00 98.06 800 ASN A C 1
ATOM 6016 O O . ASN A 1 800 ? -9.165 4.097 30.839 1.00 98.06 800 ASN A O 1
ATOM 6020 N N . VAL A 1 801 ? -9.289 6.235 30.146 1.00 98.00 801 VAL A N 1
ATOM 6021 C CA . VAL A 1 801 ? -8.253 6.752 31.060 1.00 98.00 801 VAL A CA 1
ATOM 6022 C C . VAL A 1 801 ? -8.623 6.492 32.522 1.00 98.00 801 VAL A C 1
ATOM 6024 O O . VAL A 1 801 ? -7.797 5.982 33.279 1.00 98.00 801 VAL A O 1
ATOM 6027 N N . ALA A 1 802 ? -9.863 6.798 32.917 1.00 97.19 802 ALA A N 1
ATOM 6028 C CA . ALA A 1 802 ? -10.339 6.580 34.281 1.00 97.19 802 ALA A CA 1
ATOM 6029 C C . ALA A 1 802 ? -10.267 5.095 34.675 1.00 97.19 802 ALA A C 1
ATOM 6031 O O . ALA A 1 802 ? -9.717 4.762 35.724 1.00 97.19 802 ALA A O 1
ATOM 6032 N N . LEU A 1 803 ? -10.738 4.196 33.803 1.00 96.44 803 LEU A N 1
ATOM 6033 C CA . LEU A 1 803 ? -10.708 2.752 34.051 1.00 96.44 803 LEU A CA 1
ATOM 6034 C C . LEU A 1 803 ? -9.284 2.192 34.155 1.00 96.44 803 LEU A C 1
ATOM 6036 O O . LEU A 1 803 ? -9.022 1.392 35.052 1.00 96.44 803 LEU A O 1
ATOM 6040 N N . LEU A 1 804 ? -8.367 2.622 33.282 1.00 95.00 804 LEU A N 1
ATOM 6041 C CA . LEU A 1 804 ? -6.960 2.198 33.311 1.00 95.00 804 LEU A CA 1
ATOM 6042 C C . LEU A 1 804 ? -6.224 2.682 34.563 1.00 95.00 804 LEU A C 1
ATOM 6044 O O . LEU A 1 804 ? -5.312 2.018 35.037 1.00 95.00 804 LEU A O 1
ATOM 6048 N N . ARG A 1 805 ? -6.639 3.816 35.133 1.00 94.00 805 ARG A N 1
ATOM 6049 C CA . ARG A 1 805 ? -6.095 4.351 36.391 1.00 94.00 805 ARG A CA 1
ATOM 6050 C C . ARG A 1 805 ? -6.903 3.942 37.628 1.00 94.00 805 ARG A C 1
ATOM 6052 O O . ARG A 1 805 ? -6.708 4.502 38.701 1.00 94.00 805 ARG A O 1
ATOM 6059 N N . GLY A 1 806 ? -7.796 2.959 37.494 1.00 92.94 806 GLY A N 1
ATOM 6060 C CA . GLY A 1 806 ? -8.543 2.367 38.608 1.00 92.94 806 GLY A CA 1
ATOM 6061 C C . GLY A 1 806 ? -9.727 3.192 39.127 1.00 92.94 806 GLY A C 1
ATOM 6062 O O . GLY A 1 806 ? -10.428 2.739 40.031 1.00 92.94 806 GLY A O 1
ATOM 6063 N N . ASP A 1 807 ? -10.014 4.357 38.543 1.00 95.31 807 ASP A N 1
ATOM 6064 C CA . ASP A 1 807 ? -11.164 5.206 38.872 1.00 95.31 807 ASP A CA 1
ATOM 6065 C C . ASP A 1 807 ? -12.434 4.662 38.202 1.00 95.31 807 ASP A C 1
ATOM 6067 O O . ASP A 1 807 ? -12.939 5.178 37.199 1.00 95.31 807 ASP A O 1
ATOM 6071 N N . ARG A 1 808 ? -12.933 3.544 38.743 1.00 95.81 808 ARG A N 1
ATOM 6072 C CA . ARG A 1 808 ? -14.119 2.875 38.201 1.00 95.81 808 ARG A CA 1
ATOM 6073 C C . ARG A 1 808 ? -15.360 3.749 38.319 1.00 95.81 808 ARG A C 1
ATOM 6075 O O . ARG A 1 808 ? -16.165 3.721 37.398 1.00 95.81 808 ARG A O 1
ATOM 6082 N N . GLU A 1 809 ? -15.526 4.521 39.388 1.00 97.00 809 GLU A N 1
ATOM 6083 C CA . GLU A 1 809 ? -16.725 5.346 39.579 1.00 97.00 809 GLU A CA 1
ATOM 6084 C C . GLU A 1 809 ? -16.893 6.368 38.446 1.00 97.00 809 GLU A C 1
ATOM 6086 O O . GLU A 1 809 ? -17.940 6.407 37.796 1.00 97.00 809 GLU A O 1
ATOM 6091 N N . THR A 1 810 ? -15.845 7.147 38.155 1.00 97.19 810 THR A N 1
ATOM 6092 C CA . THR A 1 810 ? -15.879 8.107 37.044 1.00 97.19 810 THR A CA 1
ATOM 6093 C C . THR A 1 810 ? -15.992 7.387 35.703 1.00 97.19 810 THR A C 1
ATOM 6095 O O . THR A 1 810 ? -16.750 7.820 34.835 1.00 97.19 810 THR A O 1
ATOM 6098 N N . GLY A 1 811 ? -15.288 6.260 35.545 1.00 97.31 811 GLY A N 1
ATOM 6099 C CA . GLY A 1 811 ? -15.372 5.422 34.351 1.00 97.31 811 GLY A CA 1
ATOM 6100 C C . GLY A 1 811 ? -16.808 5.004 34.018 1.00 97.31 811 GLY A C 1
ATOM 6101 O O . GLY A 1 811 ? -17.249 5.228 32.895 1.00 97.31 811 GLY A O 1
ATOM 6102 N N . HIS A 1 812 ? -17.564 4.467 34.983 1.00 97.88 812 HIS A N 1
ATOM 6103 C CA . HIS A 1 812 ? -18.950 4.030 34.754 1.00 97.88 812 HIS A CA 1
ATOM 6104 C C . HIS A 1 812 ? -19.872 5.211 34.433 1.00 97.88 812 HIS A C 1
ATOM 6106 O O . HIS A 1 812 ? -20.597 5.143 33.448 1.00 97.88 812 HIS A O 1
ATOM 6112 N N . LYS A 1 813 ? -19.759 6.337 35.155 1.00 97.75 813 LYS A N 1
ATOM 6113 C CA . LYS A 1 813 ? -20.543 7.554 34.859 1.00 97.75 813 LYS A CA 1
ATOM 6114 C C . LYS A 1 813 ? -20.377 8.022 33.409 1.00 97.75 813 LYS A C 1
ATOM 6116 O O . LYS A 1 813 ? -21.348 8.397 32.758 1.00 97.75 813 LYS A O 1
ATOM 6121 N N . LEU A 1 814 ? -19.149 8.007 32.885 1.00 98.19 814 LEU A N 1
ATOM 6122 C CA . LEU A 1 814 ? -18.882 8.392 31.496 1.00 98.19 814 LEU A CA 1
ATOM 6123 C C . LEU A 1 814 ? -19.359 7.325 30.493 1.00 98.19 814 LEU A C 1
ATOM 6125 O O . LEU A 1 814 ? -19.867 7.679 29.430 1.00 98.19 814 LEU A O 1
ATOM 6129 N N . LEU A 1 815 ? -19.240 6.033 30.820 1.00 97.94 815 LEU A N 1
ATOM 6130 C CA . LEU A 1 815 ? -19.740 4.938 29.978 1.00 97.94 815 LEU A CA 1
ATOM 6131 C C . LEU A 1 815 ? -21.268 4.896 29.884 1.00 97.94 815 LEU A C 1
ATOM 6133 O O . LEU A 1 815 ? -21.786 4.582 28.811 1.00 97.94 815 LEU A O 1
ATOM 6137 N N . ASP A 1 816 ? -21.981 5.238 30.955 1.00 97.00 816 ASP A N 1
ATOM 6138 C CA . ASP A 1 816 ? -23.440 5.357 30.956 1.00 97.00 816 ASP A CA 1
ATOM 6139 C C . ASP A 1 816 ? -23.901 6.470 30.005 1.00 97.00 816 ASP A C 1
ATOM 6141 O O . ASP A 1 816 ? -24.779 6.252 29.172 1.00 97.00 816 ASP A O 1
ATOM 6145 N N . ARG A 1 817 ? -23.214 7.619 30.002 1.00 95.75 817 ARG A N 1
ATOM 6146 C CA . ARG A 1 817 ? -23.474 8.703 29.035 1.00 95.75 817 ARG A CA 1
ATOM 6147 C C . ARG A 1 817 ? -23.234 8.271 27.588 1.00 95.75 817 ARG A C 1
ATOM 6149 O O . ARG A 1 817 ? -23.961 8.674 26.682 1.00 95.75 817 ARG A O 1
ATOM 6156 N N . LEU A 1 818 ? -22.222 7.439 27.338 1.00 96.50 818 LEU A N 1
ATOM 6157 C CA . LEU A 1 818 ? -21.985 6.876 26.002 1.00 96.50 818 LEU A CA 1
ATOM 6158 C C . LEU A 1 818 ? -23.063 5.859 25.617 1.00 96.50 818 LEU A C 1
ATOM 6160 O O . LEU A 1 818 ? -23.476 5.816 24.459 1.00 96.50 818 LEU A O 1
ATOM 6164 N N . LYS A 1 819 ? -23.558 5.081 26.583 1.00 94.44 819 LYS A N 1
ATOM 6165 C CA . LYS A 1 819 ? -24.675 4.149 26.397 1.00 94.44 819 LYS A CA 1
ATOM 6166 C C . LYS A 1 819 ? -25.975 4.882 26.059 1.00 94.44 819 LYS A C 1
ATOM 6168 O O . LYS A 1 819 ? -26.732 4.393 25.231 1.00 94.44 819 LYS A O 1
ATOM 6173 N N . GLU A 1 820 ? -26.221 6.070 26.602 1.00 92.12 820 GLU A N 1
ATOM 6174 C CA . GLU A 1 820 ? -27.366 6.907 26.199 1.00 92.12 820 GLU A CA 1
ATOM 6175 C C . GLU A 1 820 ? -27.269 7.389 24.742 1.00 92.12 820 GLU A C 1
ATOM 6177 O O . GLU A 1 820 ? -28.284 7.569 24.070 1.00 92.12 820 GLU A O 1
ATOM 6182 N N . LYS A 1 821 ? -26.045 7.559 24.225 1.00 91.06 821 LYS A N 1
ATOM 6183 C CA . LYS A 1 821 ? -25.771 7.927 22.823 1.00 91.06 821 LYS A CA 1
ATOM 6184 C C . LYS A 1 821 ? -25.682 6.722 21.877 1.00 91.06 821 LYS A C 1
ATOM 6186 O O . LYS A 1 821 ? -25.443 6.908 20.676 1.00 91.06 821 LYS A O 1
ATOM 6191 N N . HIS A 1 822 ? -25.863 5.508 22.399 1.00 91.06 822 HIS A N 1
ATOM 6192 C CA . HIS A 1 822 ? -25.891 4.272 21.629 1.00 91.06 822 HIS A CA 1
ATOM 6193 C C . HIS A 1 822 ? -27.181 4.203 20.800 1.00 91.06 822 HIS A C 1
ATOM 6195 O O . HIS A 1 822 ? -28.292 4.087 21.323 1.00 91.06 822 HIS A O 1
ATOM 6201 N N . ALA A 1 823 ? -27.043 4.291 19.481 1.00 84.88 823 ALA A N 1
ATOM 6202 C CA . ALA A 1 823 ? -28.167 4.208 18.565 1.00 84.88 823 ALA A CA 1
ATOM 6203 C C . ALA A 1 823 ? -28.693 2.768 18.466 1.00 84.88 823 ALA A C 1
ATOM 6205 O O . ALA A 1 823 ? -27.938 1.806 18.574 1.00 84.88 823 ALA A O 1
ATOM 6206 N N . LYS A 1 824 ? -29.977 2.609 18.113 1.00 73.69 824 LYS A N 1
ATOM 6207 C CA . LYS A 1 824 ? -30.593 1.291 17.833 1.00 73.69 824 LYS A CA 1
ATOM 6208 C C . LYS A 1 824 ? -29.865 0.472 16.752 1.00 73.69 824 LYS A C 1
ATOM 6210 O O . LYS A 1 824 ? -30.112 -0.719 16.627 1.00 73.69 824 LYS A O 1
ATOM 6215 N N . GLY A 1 825 ? -29.015 1.114 15.947 1.00 74.56 825 GLY A N 1
ATOM 6216 C CA . GLY A 1 825 ? -28.190 0.469 14.926 1.00 74.56 825 GLY A CA 1
ATOM 6217 C C . GLY A 1 825 ? -26.827 -0.036 15.413 1.00 74.56 825 GLY A C 1
ATOM 6218 O O . GLY A 1 825 ? -26.102 -0.582 14.596 1.00 74.56 825 GLY A O 1
ATOM 6219 N N . GLY A 1 826 ? -26.457 0.154 16.686 1.00 87.31 826 GLY A N 1
ATOM 6220 C CA . GLY A 1 826 ? -25.189 -0.320 17.264 1.00 87.31 826 GLY A CA 1
ATOM 6221 C C . GLY A 1 826 ? -24.054 0.715 17.316 1.00 87.31 826 GLY A C 1
ATOM 6222 O O . GLY A 1 826 ? -23.065 0.516 18.018 1.00 87.31 826 GLY A O 1
ATOM 6223 N N . ALA A 1 827 ? -24.180 1.840 16.606 1.00 93.88 827 ALA A N 1
ATOM 6224 C CA . ALA A 1 827 ? -23.195 2.924 16.631 1.00 93.88 827 ALA A CA 1
ATOM 6225 C C . ALA A 1 827 ? -23.358 3.833 17.860 1.00 93.88 827 ALA A C 1
ATOM 6227 O O . ALA A 1 827 ? -24.480 4.182 18.238 1.00 93.88 827 ALA A O 1
ATOM 6228 N N . VAL A 1 828 ? -22.246 4.315 18.417 1.00 94.50 828 VAL A N 1
ATOM 6229 C CA . VAL A 1 828 ? -22.243 5.414 19.392 1.00 94.50 828 VAL A CA 1
ATOM 6230 C C . VAL A 1 828 ? -22.139 6.741 18.646 1.00 94.50 828 VAL A C 1
ATOM 6232 O O . VAL A 1 828 ? -21.174 7.003 17.929 1.00 94.50 828 VAL A O 1
ATOM 6235 N N . THR A 1 829 ? -23.162 7.580 18.797 1.00 91.94 829 THR A N 1
ATOM 6236 C CA . THR A 1 829 ? -23.278 8.865 18.091 1.00 91.94 829 THR A CA 1
ATOM 6237 C C . THR A 1 829 ? -22.793 10.044 18.942 1.00 91.94 829 THR A C 1
ATOM 6239 O O . THR A 1 829 ? -22.481 9.899 20.122 1.00 91.94 829 THR A O 1
ATOM 6242 N N . GLY A 1 830 ? -22.720 11.239 18.346 1.00 89.00 830 GLY A N 1
ATOM 6243 C CA . GLY A 1 830 ? -22.345 12.466 19.060 1.00 89.00 830 GLY A CA 1
ATOM 6244 C C . GLY A 1 830 ? -20.840 12.710 19.181 1.00 89.00 830 GLY A C 1
ATOM 6245 O O . GLY A 1 830 ? -20.436 13.575 19.954 1.00 89.00 830 GLY A O 1
ATOM 6246 N N . GLY A 1 831 ? -20.014 11.973 18.432 1.00 89.75 831 GLY A N 1
ATOM 6247 C CA . GLY A 1 831 ? -18.629 12.371 18.184 1.00 89.75 831 GLY A CA 1
ATOM 6248 C C . GLY A 1 831 ? -18.595 13.634 17.320 1.00 89.75 831 GLY A C 1
ATOM 6249 O O . GLY A 1 831 ? -19.357 13.730 16.355 1.00 89.75 831 GLY A O 1
ATOM 6250 N N . ILE A 1 832 ? -17.738 14.598 17.662 1.00 87.25 832 ILE A N 1
ATOM 6251 C CA . ILE A 1 832 ? -17.604 15.862 16.920 1.00 87.25 832 ILE A CA 1
ATOM 6252 C C . ILE A 1 832 ? -16.434 15.793 15.936 1.00 87.25 832 ILE A C 1
ATOM 6254 O O . ILE A 1 832 ? -16.622 16.071 14.753 1.00 87.25 832 ILE A O 1
ATOM 6258 N N . MET A 1 833 ? -15.235 15.429 16.402 1.00 83.19 833 MET A N 1
ATOM 6259 C CA . MET A 1 833 ? -14.044 15.326 15.554 1.00 83.19 833 MET A CA 1
ATOM 6260 C C . MET A 1 833 ? -12.985 14.427 16.202 1.00 83.19 833 MET A C 1
ATOM 6262 O O . MET A 1 833 ? -12.693 14.584 17.385 1.00 83.19 833 MET A O 1
ATOM 6266 N N . SER A 1 834 ? -12.375 13.518 15.433 1.00 86.69 834 SER A N 1
ATOM 6267 C CA . SER A 1 834 ? -11.300 12.660 15.951 1.00 86.69 834 SER A CA 1
ATOM 6268 C C . SER A 1 834 ? -9.934 13.355 15.931 1.00 86.69 834 SER A C 1
ATOM 6270 O O . SER A 1 834 ? -9.773 14.493 15.466 1.00 86.69 834 SER A O 1
ATOM 6272 N N . ILE A 1 835 ? -8.908 12.662 16.431 1.00 84.94 835 ILE A N 1
ATOM 6273 C CA . ILE A 1 835 ? -7.537 13.183 16.441 1.00 84.94 835 ILE A CA 1
ATOM 6274 C C . ILE A 1 835 ? -6.962 13.372 15.026 1.00 84.94 835 ILE A C 1
ATOM 6276 O O . ILE A 1 835 ? -6.198 14.305 14.798 1.00 84.94 835 ILE A O 1
ATOM 6280 N N . THR A 1 836 ? -7.392 12.554 14.060 1.00 77.56 836 THR A N 1
ATOM 6281 C CA . THR A 1 836 ? -7.075 12.680 12.624 1.00 77.56 836 THR A CA 1
ATOM 6282 C C . THR A 1 836 ? -7.961 13.686 11.898 1.00 77.56 836 THR A C 1
ATOM 6284 O O . THR A 1 836 ? -7.869 13.824 10.683 1.00 77.56 836 THR A O 1
ATOM 6287 N N . ARG A 1 837 ? -8.834 14.396 12.624 1.00 77.06 837 ARG A N 1
ATOM 6288 C CA . ARG A 1 837 ? -9.897 15.239 12.061 1.00 77.06 837 ARG A CA 1
ATOM 6289 C C . ARG A 1 837 ? -10.880 14.464 11.178 1.00 77.06 837 ARG A C 1
ATOM 6291 O O . ARG A 1 837 ? -11.509 15.048 10.297 1.00 77.06 837 ARG A O 1
ATOM 6298 N N . SER A 1 838 ? -11.033 13.166 11.435 1.00 73.88 838 SER A N 1
ATOM 6299 C CA . SER A 1 838 ? -12.005 12.346 10.720 1.00 73.88 838 SER A CA 1
ATOM 6300 C C . SER A 1 838 ? -13.422 12.739 11.128 1.00 73.88 838 SER A C 1
ATOM 6302 O O . SER A 1 838 ? -13.682 13.116 12.276 1.00 73.88 838 SER A O 1
ATOM 6304 N N . GLY A 1 839 ? -14.339 12.649 10.166 1.00 76.00 839 GLY A N 1
ATOM 6305 C CA . GLY A 1 839 ? -15.771 12.868 10.343 1.00 76.00 839 GLY A CA 1
ATOM 6306 C C . GLY A 1 839 ? -16.580 11.693 9.795 1.00 76.00 839 GLY A C 1
ATOM 6307 O O . GLY A 1 839 ? -16.028 10.685 9.361 1.00 76.00 839 GLY A O 1
ATOM 6308 N N . GLY A 1 840 ? -17.908 11.819 9.806 1.00 82.44 840 GLY A N 1
ATOM 6309 C CA . GLY A 1 840 ? -18.796 10.841 9.176 1.00 82.44 840 GLY A CA 1
ATOM 6310 C C . GLY A 1 840 ? -18.605 9.414 9.702 1.00 82.44 840 GLY A C 1
ATOM 6311 O O . GLY A 1 840 ? -18.636 9.180 10.910 1.00 82.44 840 GLY A O 1
ATOM 6312 N N . ARG A 1 841 ? -18.438 8.461 8.780 1.00 84.06 841 ARG A N 1
ATOM 6313 C CA . ARG A 1 841 ? -18.325 7.028 9.082 1.00 84.06 841 ARG A CA 1
ATOM 6314 C C . ARG A 1 841 ? -17.085 6.699 9.915 1.00 84.06 841 ARG A C 1
ATOM 6316 O O . ARG A 1 841 ? -17.203 5.968 10.893 1.00 84.06 841 ARG A O 1
ATOM 6323 N N . ASP A 1 842 ? -15.931 7.256 9.565 1.00 85.12 842 ASP A N 1
ATOM 6324 C CA . ASP A 1 842 ? -14.658 6.962 10.234 1.00 85.12 842 ASP A CA 1
ATOM 6325 C C . ASP A 1 842 ? -14.677 7.380 11.705 1.00 85.12 842 ASP A C 1
ATOM 6327 O O . ASP A 1 842 ? -14.303 6.596 12.579 1.00 85.12 842 ASP A O 1
ATOM 6331 N N . LEU A 1 843 ? -15.218 8.572 11.983 1.00 88.69 843 LEU A N 1
ATOM 6332 C CA . LEU A 1 843 ? -15.419 9.069 13.343 1.00 88.69 843 LEU A CA 1
ATOM 6333 C C . LEU A 1 843 ? -16.377 8.178 14.141 1.00 88.69 843 LEU A C 1
ATOM 6335 O O . LEU A 1 843 ? -16.104 7.864 15.296 1.00 88.69 843 LEU A O 1
ATOM 6339 N N . GLN A 1 844 ? -17.484 7.737 13.534 1.00 92.62 844 GLN A N 1
ATOM 6340 C CA . GLN A 1 844 ? -18.426 6.831 14.200 1.00 92.62 844 GLN A CA 1
ATOM 6341 C C . GLN A 1 844 ? -17.771 5.496 14.563 1.00 92.62 844 GLN A C 1
ATOM 6343 O O . GLN A 1 844 ? -18.025 4.977 15.650 1.00 92.62 844 GLN A O 1
ATOM 6348 N N . ILE A 1 845 ? -16.915 4.955 13.690 1.00 92.50 845 ILE A N 1
ATOM 6349 C CA . ILE A 1 845 ? -16.158 3.726 13.959 1.00 92.50 845 ILE A CA 1
ATOM 6350 C C . ILE A 1 845 ? -15.207 3.934 15.132 1.00 92.50 845 ILE A C 1
ATOM 6352 O O . ILE A 1 845 ? -15.240 3.148 16.077 1.00 92.50 845 ILE A O 1
ATOM 6356 N N . GLU A 1 846 ? -14.415 5.007 15.111 1.00 93.50 846 GLU A N 1
ATOM 6357 C CA . GLU A 1 846 ? -13.478 5.330 16.190 1.00 93.50 846 GLU A CA 1
ATOM 6358 C C . GLU A 1 846 ? -14.195 5.510 17.537 1.00 93.50 846 GLU A C 1
ATOM 6360 O O . GLU A 1 846 ? -13.838 4.861 18.522 1.00 93.50 846 GLU A O 1
ATOM 6365 N N . THR A 1 847 ? -15.243 6.340 17.588 1.00 96.19 847 THR A N 1
ATOM 6366 C CA . THR A 1 847 ? -16.009 6.599 18.816 1.00 96.19 847 THR A CA 1
ATOM 6367 C C . THR A 1 847 ? -16.674 5.328 19.346 1.00 96.19 847 THR A C 1
ATOM 6369 O O . THR A 1 847 ? -16.598 5.051 20.544 1.00 96.19 847 THR A O 1
ATOM 6372 N N . THR A 1 848 ? -17.285 4.525 18.470 1.00 97.19 848 THR A N 1
ATOM 6373 C CA . THR A 1 848 ? -17.938 3.266 18.863 1.00 97.19 848 THR A CA 1
ATOM 6374 C C . THR A 1 848 ? -16.917 2.249 19.371 1.00 97.19 848 THR A C 1
ATOM 6376 O O . THR A 1 848 ? -17.153 1.602 20.389 1.00 97.19 848 THR A O 1
ATOM 6379 N N . ALA A 1 849 ? -15.757 2.136 18.722 1.00 96.00 849 ALA A N 1
ATOM 6380 C CA . ALA A 1 849 ? -14.692 1.234 19.144 1.00 96.00 849 ALA A CA 1
ATOM 6381 C C . ALA A 1 849 ? -14.079 1.638 20.498 1.00 96.00 849 ALA A C 1
ATOM 6383 O O . ALA A 1 849 ? -13.855 0.776 21.347 1.00 96.00 849 ALA A O 1
ATOM 6384 N N . LEU A 1 850 ? -13.870 2.937 20.745 1.00 97.31 850 LEU A N 1
ATOM 6385 C CA . LEU A 1 850 ? -13.398 3.445 22.040 1.00 97.31 850 LEU A CA 1
ATOM 6386 C C . LEU A 1 850 ? -14.419 3.209 23.165 1.00 97.31 850 LEU A C 1
ATOM 6388 O O . LEU A 1 850 ? -14.038 2.800 24.266 1.00 97.31 850 LEU A O 1
ATOM 6392 N N . ALA A 1 851 ? -15.712 3.421 22.898 1.00 97.81 851 ALA A N 1
ATOM 6393 C CA . ALA A 1 851 ? -16.779 3.113 23.851 1.00 97.81 851 ALA A CA 1
ATOM 6394 C C . ALA A 1 851 ? -16.845 1.606 24.153 1.00 97.81 851 ALA A C 1
ATOM 6396 O O . ALA A 1 851 ? -16.893 1.212 25.319 1.00 97.81 851 ALA A O 1
ATOM 6397 N N . LEU A 1 852 ? -16.743 0.764 23.118 1.00 96.81 852 LEU A N 1
ATOM 6398 C CA . LEU A 1 852 ? -16.697 -0.692 23.247 1.00 96.81 852 LEU A CA 1
ATOM 6399 C C . LEU A 1 852 ? -15.489 -1.160 24.072 1.00 96.81 852 LEU A C 1
ATOM 6401 O O . LEU A 1 852 ? -15.658 -1.994 24.961 1.00 96.81 852 LEU A O 1
ATOM 6405 N N . LEU A 1 853 ? -14.292 -0.607 23.843 1.00 96.00 853 LEU A N 1
ATOM 6406 C CA . LEU A 1 853 ? -13.115 -0.869 24.685 1.00 96.00 853 LEU A CA 1
ATOM 6407 C C . LEU A 1 853 ? -13.407 -0.558 26.156 1.00 96.00 853 LEU A C 1
ATOM 6409 O O . LEU A 1 853 ? -13.100 -1.369 27.030 1.00 96.00 853 LEU A O 1
ATOM 6413 N N . GLY A 1 854 ? -14.052 0.579 26.420 1.00 96.44 854 GLY A N 1
ATOM 6414 C CA . GLY A 1 854 ? -14.463 0.986 27.758 1.00 96.44 854 GLY A CA 1
ATOM 6415 C C . GLY A 1 854 ? -15.447 0.005 28.404 1.00 96.44 854 GLY A C 1
ATOM 6416 O O . GLY A 1 854 ? -15.184 -0.478 29.505 1.00 96.44 854 GLY A O 1
ATOM 6417 N N . TRP A 1 855 ? -16.531 -0.364 27.715 1.00 96.56 855 TRP A N 1
ATOM 6418 C CA . TRP A 1 855 ? -17.511 -1.341 28.212 1.00 96.56 855 TRP A CA 1
ATOM 6419 C C . TRP A 1 855 ? -16.886 -2.719 28.471 1.00 96.56 855 TRP A C 1
ATOM 6421 O O . TRP A 1 855 ? -17.140 -3.338 29.508 1.00 96.56 855 TRP A O 1
ATOM 6431 N N . LEU A 1 856 ? -16.007 -3.184 27.577 1.00 94.00 856 LEU A N 1
ATOM 6432 C CA . LEU A 1 856 ? -15.274 -4.438 27.759 1.00 94.00 856 LEU A CA 1
ATOM 6433 C C . LEU A 1 856 ? -14.319 -4.364 28.960 1.00 94.00 856 LEU A C 1
ATOM 6435 O O . LEU A 1 856 ? -14.220 -5.338 29.706 1.00 94.00 856 LEU A O 1
ATOM 6439 N N . ARG A 1 857 ? -13.635 -3.235 29.192 1.00 93.81 857 ARG A N 1
ATOM 6440 C CA . ARG A 1 857 ? -12.738 -3.014 30.349 1.00 93.81 857 ARG A CA 1
ATOM 6441 C C . ARG A 1 857 ? -13.490 -2.894 31.674 1.00 93.81 857 ARG A C 1
ATOM 6443 O O . ARG A 1 857 ? -13.019 -3.419 32.686 1.00 93.81 857 ARG A O 1
ATOM 6450 N N . ALA A 1 858 ? -14.659 -2.253 31.666 1.00 94.38 858 ALA A N 1
ATOM 6451 C CA . ALA A 1 858 ? -15.534 -2.160 32.832 1.00 94.38 858 ALA A CA 1
ATOM 6452 C C . ALA A 1 858 ? -15.932 -3.554 33.336 1.00 94.38 858 ALA A C 1
ATOM 6454 O O . ALA A 1 858 ? -15.926 -3.778 34.548 1.00 94.38 858 ALA A O 1
ATOM 6455 N N . ASN A 1 859 ? -16.137 -4.498 32.403 1.00 90.62 859 ASN A N 1
ATOM 6456 C CA . ASN A 1 859 ? -16.513 -5.887 32.680 1.00 90.62 859 ASN A CA 1
ATOM 6457 C C . ASN A 1 859 ? -17.821 -5.988 33.485 1.00 90.62 859 ASN A C 1
ATOM 6459 O O . ASN A 1 859 ? -17.953 -6.839 34.363 1.00 90.62 859 ASN A O 1
ATOM 6463 N N . ASP A 1 860 ? -18.763 -5.094 33.183 1.00 92.12 860 ASP A N 1
ATOM 6464 C CA . ASP A 1 860 ? -20.061 -4.986 33.842 1.00 92.12 860 ASP A CA 1
ATOM 6465 C C . ASP A 1 860 ? -21.173 -5.527 32.912 1.00 92.12 860 ASP A C 1
ATOM 6467 O O . ASP A 1 860 ? -21.285 -5.074 31.764 1.00 92.12 860 ASP A O 1
ATOM 6471 N N . PRO A 1 861 ? -22.004 -6.489 33.367 1.00 91.44 861 PRO A N 1
ATOM 6472 C CA . PRO A 1 861 ? -23.093 -7.061 32.572 1.00 91.44 861 PRO A CA 1
ATOM 6473 C C . PRO A 1 861 ? -24.119 -6.046 32.049 1.00 91.44 861 PRO A C 1
ATOM 6475 O O . PRO A 1 861 ? -24.765 -6.304 31.033 1.00 91.44 861 PRO A O 1
ATOM 6478 N N . SER A 1 862 ? -24.269 -4.888 32.696 1.00 93.31 862 SER A N 1
ATOM 6479 C CA . SER A 1 862 ? -25.200 -3.832 32.278 1.00 93.31 862 SER A CA 1
ATOM 6480 C C . SER A 1 862 ? -24.879 -3.244 30.896 1.00 93.31 862 SER A C 1
ATOM 6482 O O . SER A 1 862 ? -25.764 -2.653 30.264 1.00 93.31 862 SER A O 1
ATOM 6484 N N . TYR A 1 863 ? -23.656 -3.436 30.392 1.00 94.62 863 TYR A N 1
ATOM 6485 C CA . TYR A 1 863 ? -23.234 -3.010 29.055 1.00 94.62 863 TYR A CA 1
ATOM 6486 C C . TYR A 1 863 ? -23.295 -4.122 27.998 1.00 94.62 863 TYR A C 1
ATOM 6488 O O . TYR A 1 863 ? -23.031 -3.845 26.831 1.00 94.62 863 TYR A O 1
ATOM 6496 N N . ALA A 1 864 ? -23.659 -5.361 28.353 1.00 89.25 864 ALA A N 1
ATOM 6497 C CA . ALA A 1 864 ? -23.575 -6.513 27.447 1.00 89.25 864 ALA A CA 1
ATOM 6498 C C . ALA A 1 864 ? -24.363 -6.323 26.136 1.00 89.25 864 ALA A C 1
ATOM 6500 O O . ALA A 1 864 ? -23.859 -6.655 25.063 1.00 89.25 864 ALA A O 1
ATOM 6501 N N . THR A 1 865 ? -25.570 -5.751 26.205 1.00 89.44 865 THR A N 1
ATOM 6502 C CA . THR A 1 865 ? -26.397 -5.471 25.018 1.00 89.44 865 THR A CA 1
ATOM 6503 C C . THR A 1 865 ? -25.743 -4.441 24.101 1.00 89.44 865 THR A C 1
ATOM 6505 O O . THR A 1 865 ? -25.561 -4.723 22.921 1.00 89.44 865 THR A O 1
ATOM 6508 N N . ALA A 1 866 ? -25.330 -3.293 24.649 1.00 92.38 866 ALA A N 1
ATOM 6509 C CA . ALA A 1 866 ? -24.673 -2.234 23.881 1.00 92.38 866 ALA A CA 1
ATOM 6510 C C . ALA A 1 866 ? -23.363 -2.739 23.259 1.00 92.38 866 ALA A C 1
ATOM 6512 O O . ALA A 1 866 ? -23.121 -2.551 22.073 1.00 92.38 866 ALA A O 1
ATOM 6513 N N . ALA A 1 867 ? -22.561 -3.486 24.024 1.00 91.31 867 ALA A N 1
ATOM 6514 C CA . ALA A 1 867 ? -21.346 -4.104 23.514 1.00 91.31 867 ALA A CA 1
ATOM 6515 C C . ALA A 1 867 ? -21.642 -5.048 22.337 1.00 91.31 867 ALA A C 1
ATOM 6517 O O . ALA A 1 867 ? -21.006 -4.926 21.293 1.00 91.31 867 ALA A O 1
ATOM 6518 N N . LYS A 1 868 ? -22.627 -5.950 22.469 1.00 86.75 868 LYS A N 1
ATOM 6519 C CA . LYS A 1 868 ? -23.022 -6.881 21.401 1.00 86.75 868 LYS A CA 1
ATOM 6520 C C . LYS A 1 868 ? -23.470 -6.146 20.133 1.00 86.75 868 LYS A C 1
ATOM 6522 O O . LYS A 1 868 ? -23.026 -6.490 19.039 1.00 86.75 868 LYS A O 1
ATOM 6527 N N . GLU A 1 869 ? -24.343 -5.153 20.273 1.00 90.31 869 GLU A N 1
ATOM 6528 C CA . GLU A 1 869 ? -24.867 -4.373 19.147 1.00 90.31 869 GLU A CA 1
ATOM 6529 C C . GLU A 1 869 ? -23.754 -3.567 18.458 1.00 90.31 869 GLU A C 1
ATOM 6531 O O . GLU A 1 869 ? -23.672 -3.565 17.229 1.00 90.31 869 GLU A O 1
ATOM 6536 N N . SER A 1 870 ? -22.830 -2.981 19.226 1.00 93.44 870 SER A N 1
ATOM 6537 C CA . SER A 1 870 ? -21.655 -2.292 18.687 1.00 93.44 870 SER A CA 1
ATOM 6538 C C . SER A 1 870 ? -20.660 -3.217 17.994 1.00 93.44 870 SER A C 1
ATOM 6540 O O . SER A 1 870 ? -20.115 -2.837 16.963 1.00 93.44 870 SER A O 1
ATOM 6542 N N . ILE A 1 871 ? -20.439 -4.437 18.490 1.00 87.62 871 ILE A N 1
ATOM 6543 C CA . ILE A 1 871 ? -19.583 -5.427 17.813 1.00 87.62 871 ILE A CA 1
ATOM 6544 C C . ILE A 1 871 ? -20.165 -5.785 16.449 1.00 87.62 871 ILE A C 1
ATOM 6546 O O . ILE A 1 871 ? -19.446 -5.752 15.449 1.00 87.62 871 ILE A O 1
ATOM 6550 N N . LYS A 1 872 ? -21.470 -6.081 16.400 1.00 85.19 872 LYS A N 1
ATOM 6551 C CA . LYS A 1 872 ? -22.170 -6.363 15.144 1.00 85.19 872 LYS A CA 1
ATOM 6552 C C . LYS A 1 872 ? -22.035 -5.191 14.175 1.00 85.19 872 LYS A C 1
ATOM 6554 O O . LYS A 1 872 ? -21.666 -5.391 13.021 1.00 85.19 872 LYS A O 1
ATOM 6559 N N . TRP A 1 873 ? -22.284 -3.974 14.652 1.00 90.56 873 TRP A N 1
ATOM 6560 C CA . TRP A 1 873 ? -22.191 -2.782 13.818 1.00 90.56 873 TRP A CA 1
ATOM 6561 C C . TRP A 1 873 ? -20.768 -2.534 13.303 1.00 90.56 873 TRP A C 1
ATOM 6563 O O . TRP A 1 873 ? -20.606 -2.289 12.110 1.00 90.56 873 TRP A O 1
ATOM 6573 N N . ILE A 1 874 ? -19.734 -2.660 14.149 1.00 88.88 874 ILE A N 1
ATOM 6574 C CA . ILE A 1 874 ? -18.324 -2.538 13.735 1.00 88.88 874 ILE A CA 1
ATOM 6575 C C . ILE A 1 874 ? -17.983 -3.601 12.685 1.00 88.88 874 ILE A C 1
ATOM 6577 O O . ILE A 1 874 ? -17.369 -3.266 11.675 1.00 88.88 874 ILE A O 1
ATOM 6581 N N . ALA A 1 875 ? -18.406 -4.857 12.867 1.00 81.19 875 ALA A N 1
ATOM 6582 C CA . ALA A 1 875 ? -18.169 -5.925 11.892 1.00 81.19 875 ALA A CA 1
ATOM 6583 C C . ALA A 1 875 ? -18.780 -5.600 10.515 1.00 81.19 875 ALA A C 1
ATOM 6585 O O . ALA A 1 875 ? -18.136 -5.821 9.490 1.00 81.19 875 ALA A O 1
ATOM 6586 N N . GLN A 1 876 ? -19.966 -4.983 10.487 1.00 83.62 876 GLN A N 1
ATOM 6587 C CA . GLN A 1 876 ? -20.603 -4.494 9.257 1.00 83.62 876 GLN A CA 1
ATOM 6588 C C . GLN A 1 876 ? -19.840 -3.337 8.593 1.00 83.62 876 GLN A C 1
ATOM 6590 O O . GLN A 1 876 ? -20.030 -3.075 7.406 1.00 83.62 876 GLN A O 1
ATOM 6595 N N . GLN A 1 877 ? -18.956 -2.649 9.324 1.00 84.44 877 GLN A N 1
ATOM 6596 C CA . GLN A 1 877 ? -18.109 -1.593 8.768 1.00 84.44 877 GLN A CA 1
ATOM 6597 C C . GLN A 1 877 ? -16.841 -2.120 8.086 1.00 84.44 877 GLN A C 1
ATOM 6599 O O . GL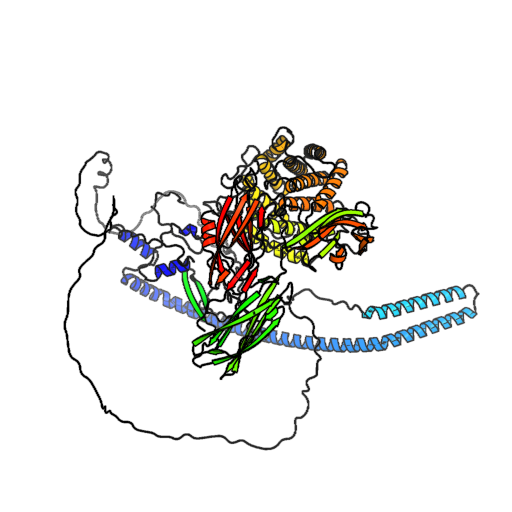N A 1 877 ? -16.063 -1.316 7.573 1.00 84.44 877 GLN A O 1
ATOM 6604 N N . ARG A 1 878 ? -16.600 -3.433 8.042 1.00 78.81 878 ARG A N 1
ATOM 6605 C CA . ARG A 1 878 ? -15.421 -3.983 7.369 1.00 78.81 878 ARG A CA 1
ATOM 6606 C C . ARG A 1 878 ? -15.544 -3.868 5.845 1.00 78.81 878 ARG A C 1
ATOM 6608 O O . ARG A 1 878 ? -16.482 -4.394 5.247 1.00 78.81 878 ARG A O 1
ATOM 6615 N N . GLY A 1 879 ? -14.578 -3.194 5.224 1.00 70.94 879 GLY A N 1
ATOM 6616 C CA . GLY A 1 879 ? -14.436 -3.076 3.773 1.00 70.94 879 GLY A CA 1
ATOM 6617 C C . GLY A 1 879 ? -13.805 -4.316 3.129 1.00 70.94 879 GLY A C 1
ATOM 6618 O O . GLY A 1 879 ? -13.275 -5.192 3.807 1.00 70.94 879 GLY A O 1
ATOM 6619 N N . GLY A 1 880 ? -13.810 -4.375 1.793 1.00 59.56 880 GLY A N 1
ATOM 6620 C CA . GLY A 1 880 ? -13.441 -5.584 1.035 1.00 59.56 880 GLY A CA 1
ATOM 6621 C C . GLY A 1 880 ? -11.990 -6.056 1.144 1.00 59.56 880 GLY A C 1
ATOM 6622 O O . GLY A 1 880 ? -11.701 -7.187 0.781 1.00 59.56 880 GLY A O 1
ATOM 6623 N N . TYR A 1 881 ? -11.085 -5.221 1.657 1.00 59.91 881 TYR A N 1
ATOM 6624 C CA . TYR A 1 881 ? -9.698 -5.605 1.946 1.00 59.91 881 TYR A CA 1
ATOM 6625 C C . TYR A 1 881 ? -9.436 -5.865 3.442 1.00 59.91 881 TYR A C 1
ATOM 6627 O O . TYR A 1 881 ? -8.286 -6.051 3.825 1.00 59.91 881 TYR A O 1
ATOM 6635 N N . GLY A 1 882 ? -10.470 -5.820 4.291 1.00 67.75 882 GLY A N 1
ATOM 6636 C CA . GLY A 1 882 ? -10.373 -6.065 5.735 1.00 67.75 882 GLY A CA 1
ATOM 6637 C C . GLY A 1 882 ? -10.264 -4.821 6.629 1.00 67.75 882 GLY A C 1
ATOM 6638 O O . GLY A 1 882 ? -10.378 -4.948 7.845 1.00 67.75 882 GLY A O 1
ATOM 6639 N N . GLY A 1 883 ? -10.086 -3.619 6.064 1.00 74.88 883 GLY A N 1
ATOM 6640 C CA . GLY A 1 883 ? -10.017 -2.358 6.826 1.00 74.88 883 GLY A CA 1
ATOM 6641 C C . GLY A 1 883 ? -11.381 -1.793 7.232 1.00 74.88 883 GLY A C 1
ATOM 6642 O O . GLY A 1 883 ? -12.406 -2.173 6.670 1.00 74.88 883 GLY A O 1
ATOM 6643 N N . PHE A 1 884 ? -11.396 -0.847 8.173 1.00 81.31 884 PHE A N 1
ATOM 6644 C CA . PHE A 1 884 ? -12.616 -0.221 8.711 1.00 81.31 884 PHE A CA 1
ATOM 6645 C C . PHE A 1 884 ? -12.684 1.276 8.372 1.00 81.31 884 PHE A C 1
ATOM 6647 O O . PHE A 1 884 ? -12.953 2.099 9.242 1.00 81.31 884 PHE A O 1
ATOM 6654 N N . GLY A 1 885 ? -12.415 1.629 7.112 1.00 76.06 885 GLY A N 1
ATOM 6655 C CA . GLY A 1 885 ? -12.357 3.021 6.653 1.00 76.06 885 GLY A CA 1
ATOM 6656 C C . GLY A 1 885 ? -10.951 3.601 6.804 1.00 76.06 885 GLY A C 1
ATOM 6657 O O . GLY A 1 885 ? -10.022 3.110 6.160 1.00 76.06 885 GLY A O 1
ATOM 6658 N N . SER A 1 886 ? -10.783 4.616 7.651 1.00 75.31 886 SER A N 1
ATOM 6659 C CA . SER A 1 886 ? -9.483 5.247 7.904 1.00 75.31 886 SER A CA 1
ATOM 6660 C C . SER A 1 886 ? -8.521 4.367 8.720 1.00 75.31 886 SER A C 1
ATOM 6662 O O . SER A 1 886 ? -8.883 3.337 9.303 1.00 75.31 886 SER A O 1
ATOM 6664 N N . THR A 1 887 ? -7.266 4.804 8.807 1.00 75.44 887 THR A N 1
ATOM 6665 C CA . THR A 1 887 ? -6.223 4.188 9.632 1.00 75.44 887 THR A CA 1
ATOM 6666 C C . THR A 1 887 ? -6.615 4.090 11.100 1.00 75.44 887 THR A C 1
ATOM 6668 O O . THR A 1 887 ? -6.574 3.002 11.674 1.00 75.44 887 THR A O 1
ATOM 6671 N N . GLN A 1 888 ? -7.023 5.210 11.707 1.00 83.00 888 GLN A N 1
ATOM 6672 C CA . GLN A 1 888 ? -7.415 5.236 13.119 1.00 83.00 888 GLN A CA 1
ATOM 6673 C C . GLN A 1 888 ? -8.644 4.375 13.362 1.00 83.00 888 GLN A C 1
ATOM 6675 O O . GLN A 1 888 ? -8.660 3.571 14.291 1.00 83.00 888 GLN A O 1
ATOM 6680 N N . SER A 1 889 ? -9.639 4.483 12.482 1.00 87.06 889 SER A N 1
ATOM 6681 C CA . SER A 1 889 ? -10.856 3.674 12.521 1.00 87.06 889 SER A CA 1
ATOM 6682 C C . SER A 1 889 ? -10.525 2.183 12.490 1.00 87.06 889 SER A C 1
ATOM 6684 O O . SER A 1 889 ? -11.029 1.418 13.311 1.00 87.06 889 SER A O 1
ATOM 6686 N N . THR A 1 890 ? -9.599 1.782 11.615 1.00 84.69 890 THR A N 1
ATOM 6687 C CA . THR A 1 890 ? -9.098 0.406 11.523 1.00 84.69 890 THR A CA 1
ATOM 6688 C C . THR A 1 890 ? -8.399 -0.025 12.809 1.00 84.69 890 THR A C 1
ATOM 6690 O O . THR A 1 890 ? -8.751 -1.058 13.368 1.00 84.69 890 THR A O 1
ATOM 6693 N N . ILE A 1 891 ? -7.459 0.761 13.335 1.00 87.50 891 ILE A N 1
ATOM 6694 C CA . ILE A 1 891 ? -6.712 0.416 14.557 1.00 87.50 891 ILE A CA 1
ATOM 6695 C C . ILE A 1 891 ? -7.655 0.300 15.757 1.00 87.50 891 ILE A C 1
ATOM 6697 O O . ILE A 1 891 ? -7.579 -0.681 16.498 1.00 87.50 891 ILE A O 1
ATOM 6701 N N . MET A 1 892 ? -8.563 1.261 15.945 1.00 91.50 892 MET A N 1
ATOM 6702 C CA . MET A 1 892 ? -9.507 1.244 17.063 1.00 91.50 892 MET A CA 1
ATOM 6703 C C . MET A 1 892 ? -10.471 0.061 16.958 1.00 91.50 892 MET A C 1
ATOM 6705 O O . MET A 1 892 ? -10.658 -0.655 17.945 1.00 91.50 892 MET A O 1
ATOM 6709 N N . ALA A 1 893 ? -11.025 -0.203 15.769 1.00 89.88 893 ALA A N 1
ATOM 6710 C CA . ALA A 1 893 ? -11.874 -1.368 15.533 1.00 89.88 893 ALA A CA 1
ATOM 6711 C C . ALA A 1 893 ? -11.130 -2.675 15.843 1.00 89.88 893 ALA A C 1
ATOM 6713 O O . ALA A 1 893 ? -11.651 -3.520 16.569 1.00 89.88 893 ALA A O 1
ATOM 6714 N N . LEU A 1 894 ? -9.887 -2.820 15.374 1.00 85.38 894 LEU A N 1
ATOM 6715 C CA . LEU A 1 894 ? -9.073 -4.007 15.636 1.00 85.38 894 LEU A CA 1
ATOM 6716 C C . LEU A 1 894 ? -8.761 -4.185 17.120 1.00 85.38 894 LEU A C 1
ATOM 6718 O O . LEU A 1 894 ? -8.911 -5.293 17.629 1.00 85.38 894 LEU A O 1
ATOM 6722 N N . LYS A 1 895 ? -8.399 -3.117 17.840 1.00 88.31 895 LYS A N 1
ATOM 6723 C CA . LYS A 1 895 ? -8.191 -3.177 19.295 1.00 88.31 895 LYS A CA 1
ATOM 6724 C C . LYS A 1 895 ? -9.453 -3.637 20.027 1.00 88.31 895 LYS A C 1
ATOM 6726 O O . LYS A 1 895 ? -9.379 -4.512 20.891 1.00 88.31 895 LYS A O 1
ATOM 6731 N N . ALA A 1 896 ? -10.610 -3.074 19.676 1.00 90.00 896 ALA A N 1
ATOM 6732 C CA . ALA A 1 896 ? -11.879 -3.407 20.314 1.00 90.00 896 ALA A CA 1
ATOM 6733 C C . ALA A 1 896 ? -12.312 -4.855 20.028 1.00 90.00 896 ALA A C 1
ATOM 6735 O O . ALA A 1 896 ? -12.682 -5.586 20.950 1.00 90.00 896 ALA A O 1
ATOM 6736 N N . LEU A 1 897 ? -12.207 -5.296 18.771 1.00 84.88 897 LEU A N 1
ATOM 6737 C CA . LEU A 1 897 ? -12.538 -6.663 18.372 1.00 84.88 897 LEU A CA 1
ATOM 6738 C C . LEU A 1 897 ? -11.552 -7.689 18.949 1.00 84.88 897 LEU A C 1
ATOM 6740 O O . LEU A 1 897 ? -11.984 -8.749 19.398 1.00 84.88 897 LEU A O 1
ATOM 6744 N N . ALA A 1 898 ? -10.254 -7.375 19.008 1.00 80.69 898 ALA A N 1
ATOM 6745 C CA . ALA A 1 898 ? -9.248 -8.238 19.627 1.00 80.69 898 ALA A CA 1
ATOM 6746 C C . ALA A 1 898 ? -9.540 -8.452 21.119 1.00 80.69 898 ALA A C 1
ATOM 6748 O O . ALA A 1 898 ? -9.570 -9.595 21.582 1.00 80.69 898 ALA A O 1
ATOM 6749 N N . LEU A 1 899 ? -9.842 -7.376 21.858 1.00 84.94 899 LEU A N 1
ATOM 6750 C CA . LEU A 1 899 ? -10.231 -7.470 23.267 1.00 84.94 899 LEU A CA 1
ATOM 6751 C C . LEU A 1 899 ? -11.536 -8.263 23.444 1.00 84.94 899 LEU A C 1
ATOM 6753 O O . LEU A 1 899 ? -11.646 -9.082 24.359 1.00 84.94 899 LEU A O 1
ATOM 6757 N N . HIS A 1 900 ? -12.520 -8.057 22.563 1.00 83.94 900 HIS A N 1
ATOM 6758 C CA . HIS A 1 900 ? -13.761 -8.828 22.583 1.00 83.94 900 HIS A CA 1
ATOM 6759 C C . HIS A 1 900 ? -13.500 -10.326 22.378 1.00 83.94 900 HIS A C 1
ATOM 6761 O O . HIS A 1 900 ? -13.995 -11.144 23.157 1.00 83.94 900 HIS A O 1
ATOM 6767 N N . ALA A 1 901 ? -12.695 -10.678 21.374 1.00 76.00 901 ALA A N 1
ATOM 6768 C CA . ALA A 1 901 ? -12.366 -12.056 21.039 1.00 76.00 901 ALA A CA 1
ATOM 6769 C C . ALA A 1 901 ? -11.556 -12.751 22.146 1.00 76.00 901 ALA A C 1
ATOM 6771 O O . ALA A 1 901 ? -11.780 -13.929 22.419 1.00 76.00 901 ALA A O 1
ATOM 6772 N N . GLN A 1 902 ? -10.660 -12.032 22.836 1.00 75.56 902 GLN A N 1
ATOM 6773 C CA . GLN A 1 902 ? -9.967 -12.556 24.020 1.00 75.56 902 GLN A CA 1
ATOM 6774 C C . GLN A 1 902 ? -10.944 -12.912 25.148 1.00 75.56 902 GLN A C 1
ATOM 6776 O O . GLN A 1 902 ? -10.768 -13.940 25.805 1.00 75.56 902 GLN A O 1
ATOM 6781 N N . LYS A 1 903 ? -11.972 -12.081 25.363 1.00 77.38 903 LYS A N 1
ATOM 6782 C CA . LYS A 1 903 ? -12.975 -12.270 26.421 1.00 77.38 903 LYS A CA 1
ATOM 6783 C C . LYS A 1 903 ? -14.072 -13.283 26.076 1.00 77.38 903 LYS A C 1
ATOM 6785 O O . LYS A 1 903 ? -14.669 -13.834 26.994 1.00 77.38 903 LYS A O 1
ATOM 6790 N N . ASN A 1 904 ? -14.333 -13.536 24.792 1.00 71.00 904 ASN A N 1
ATOM 6791 C CA . ASN A 1 904 ? -15.455 -14.356 24.317 1.00 71.00 904 ASN A CA 1
ATOM 6792 C C . ASN A 1 904 ? -14.981 -15.448 23.347 1.00 71.00 904 ASN A C 1
ATOM 6794 O O . ASN A 1 904 ? -15.257 -15.415 22.147 1.00 71.00 904 ASN A O 1
ATOM 6798 N N . LYS A 1 905 ? -14.233 -16.423 23.875 1.00 66.12 905 LYS A N 1
ATOM 6799 C CA . LYS A 1 905 ? -13.815 -17.612 23.123 1.00 66.12 905 LYS A CA 1
ATOM 6800 C C . LYS A 1 905 ? -14.981 -18.604 23.047 1.00 66.12 905 LYS A C 1
ATOM 6802 O O . LYS A 1 905 ? -15.478 -19.040 24.084 1.00 66.12 905 LYS A O 1
ATOM 6807 N N . HIS A 1 906 ? -15.377 -18.997 21.839 1.00 64.44 906 HIS A N 1
ATOM 6808 C CA . HIS A 1 906 ? -16.360 -20.060 21.615 1.00 64.44 906 HIS A CA 1
ATOM 6809 C C . HIS A 1 906 ? -15.725 -21.223 20.830 1.00 64.44 906 HIS A C 1
ATOM 6811 O O . HIS A 1 906 ? -14.865 -20.971 19.983 1.00 64.44 906 HIS A O 1
ATOM 6817 N N . PRO A 1 907 ? -16.091 -22.486 21.125 1.00 62.03 907 PRO A N 1
ATOM 6818 C CA . PRO A 1 907 ? -15.566 -23.657 20.424 1.00 62.03 907 PRO A CA 1
ATOM 6819 C C . PRO A 1 907 ? -16.113 -23.749 18.992 1.00 62.03 907 PRO A C 1
ATOM 6821 O O . PRO A 1 907 ? -17.254 -23.365 18.737 1.00 62.03 907 PRO A O 1
ATOM 6824 N N . ALA A 1 908 ? -15.301 -24.274 18.072 1.00 66.62 908 ALA A N 1
ATOM 6825 C CA . ALA A 1 908 ? -15.697 -24.513 16.685 1.00 66.62 908 ALA A CA 1
ATOM 6826 C C . ALA A 1 908 ? -16.801 -25.585 16.586 1.00 66.62 908 ALA A C 1
ATOM 6828 O O . ALA A 1 908 ? -16.843 -26.523 17.387 1.00 66.62 908 ALA A O 1
ATOM 6829 N N . GLU A 1 909 ? -17.689 -25.455 15.597 1.00 79.50 909 GLU A N 1
ATOM 6830 C CA . GLU A 1 909 ? -18.801 -26.381 15.348 1.00 79.50 909 GLU A CA 1
ATOM 6831 C C . GLU A 1 909 ? -18.821 -26.860 13.885 1.00 79.50 909 GLU A C 1
ATOM 6833 O O . GLU A 1 909 ? -18.056 -26.373 13.057 1.00 79.50 909 GLU A O 1
ATOM 6838 N N . ALA A 1 910 ? -19.653 -27.857 13.573 1.00 86.56 910 ALA A N 1
ATOM 6839 C CA . ALA A 1 910 ? -19.852 -28.344 12.206 1.00 86.56 910 ALA A CA 1
ATOM 6840 C C . ALA A 1 910 ? -21.078 -27.684 11.563 1.00 86.56 910 ALA A C 1
ATOM 6842 O O . ALA A 1 910 ? -22.056 -27.415 12.263 1.00 86.56 910 ALA A O 1
ATOM 6843 N N . GLY A 1 911 ? -21.063 -27.524 10.241 1.00 90.06 911 GLY A N 1
ATOM 6844 C CA . GLY A 1 911 ? -22.226 -27.061 9.489 1.00 90.06 911 GLY A CA 1
ATOM 6845 C C . GLY A 1 911 ? -22.017 -26.996 7.975 1.00 90.06 911 GLY A C 1
ATOM 6846 O O . GLY A 1 911 ? -21.008 -27.454 7.434 1.00 90.06 911 GLY A O 1
ATOM 6847 N N . GLU A 1 912 ? -22.979 -26.404 7.278 1.00 92.44 912 GLU A N 1
ATOM 6848 C CA . GLU A 1 912 ? -22.984 -26.178 5.834 1.00 92.44 912 GLU A CA 1
ATOM 6849 C C . GLU A 1 912 ? -23.249 -24.704 5.506 1.00 92.44 912 GLU A C 1
ATOM 6851 O O . GLU A 1 912 ? -24.336 -24.185 5.742 1.00 92.44 912 GLU A O 1
ATOM 6856 N N . LEU A 1 913 ? -22.276 -24.038 4.881 1.00 93.62 913 LEU A N 1
ATOM 6857 C CA . LEU A 1 913 ? -22.397 -22.673 4.377 1.00 93.62 913 LEU A CA 1
ATOM 6858 C C . LEU A 1 913 ? -22.969 -22.664 2.955 1.00 93.62 913 LEU A C 1
ATOM 6860 O O . LEU A 1 913 ? -22.432 -23.318 2.061 1.00 93.62 913 LEU A O 1
ATOM 6864 N N . ARG A 1 914 ? -24.014 -21.866 2.722 1.00 94.69 914 ARG A N 1
ATOM 6865 C CA . ARG A 1 914 ? -24.682 -21.703 1.422 1.00 94.69 914 ARG A CA 1
ATOM 6866 C C . ARG A 1 914 ? -24.784 -20.236 1.028 1.00 94.69 914 ARG A C 1
ATOM 6868 O O . ARG A 1 914 ? -25.245 -19.418 1.823 1.00 94.69 914 ARG A O 1
ATOM 6875 N N . LEU A 1 915 ? -24.439 -19.931 -0.222 1.00 95.19 915 LEU A N 1
ATOM 6876 C CA . LEU A 1 915 ? -24.721 -18.654 -0.876 1.00 95.19 915 LEU A CA 1
ATOM 6877 C C . LEU A 1 915 ? -25.868 -18.842 -1.869 1.00 95.19 915 LEU A C 1
ATOM 6879 O O . LEU A 1 915 ? -25.786 -19.681 -2.765 1.00 95.19 915 LEU A O 1
ATOM 6883 N N . LEU A 1 916 ? -26.920 -18.042 -1.731 1.00 94.94 916 LEU A N 1
ATOM 6884 C CA . LEU A 1 916 ? -28.053 -17.998 -2.643 1.00 94.94 916 LEU A CA 1
ATOM 6885 C C . LEU A 1 916 ? -28.114 -16.631 -3.327 1.00 94.94 916 LEU A C 1
ATOM 6887 O O . LEU A 1 916 ? -27.980 -15.603 -2.663 1.00 94.94 916 LEU A O 1
ATOM 6891 N N . VAL A 1 917 ? -28.365 -16.634 -4.634 1.00 94.69 917 VAL A N 1
ATOM 6892 C CA . VAL A 1 917 ? -28.565 -15.443 -5.468 1.00 94.69 917 VAL A CA 1
ATOM 6893 C C . VAL A 1 917 ? -29.942 -15.551 -6.111 1.00 94.69 917 VAL A C 1
ATOM 6895 O O . VAL A 1 917 ? -30.253 -16.558 -6.746 1.00 94.69 917 VAL A O 1
ATOM 6898 N N . ASP A 1 918 ? -30.801 -14.559 -5.878 1.00 92.25 918 ASP A N 1
ATOM 6899 C CA . ASP A 1 918 ? -32.200 -14.526 -6.324 1.00 92.25 918 ASP A CA 1
ATOM 6900 C C . ASP A 1 918 ? -32.971 -15.828 -6.002 1.00 92.25 918 ASP A C 1
ATOM 6902 O O . ASP A 1 918 ? -33.775 -16.327 -6.787 1.00 92.25 918 ASP A O 1
ATOM 6906 N N . GLY A 1 919 ? -32.695 -16.413 -4.831 1.00 89.25 919 GLY A N 1
ATOM 6907 C CA . GLY A 1 919 ? -33.319 -17.653 -4.353 1.00 89.25 919 GLY A CA 1
ATOM 6908 C C . GLY A 1 919 ? -32.704 -18.955 -4.885 1.00 89.25 919 GLY A C 1
ATOM 6909 O O . GLY A 1 919 ? -33.056 -20.023 -4.386 1.00 89.25 919 GLY A O 1
ATOM 6910 N N . THR A 1 920 ? -31.756 -18.891 -5.823 1.00 91.88 920 THR A N 1
ATOM 6911 C CA . THR A 1 920 ? -31.047 -20.064 -6.365 1.00 91.88 920 THR A CA 1
ATOM 6912 C C . THR A 1 920 ? -29.724 -20.270 -5.634 1.00 91.88 920 THR A C 1
ATOM 6914 O O . THR A 1 920 ? -29.005 -19.308 -5.381 1.00 91.88 920 THR A O 1
ATOM 6917 N N . VAL A 1 921 ? -29.376 -21.512 -5.283 1.00 93.50 921 VAL A N 1
ATOM 6918 C CA . VAL A 1 921 ? -28.084 -21.822 -4.644 1.00 93.50 921 VAL A CA 1
ATOM 6919 C C . VAL A 1 921 ? -26.956 -21.606 -5.653 1.00 93.50 921 VAL A C 1
ATOM 6921 O O . VAL A 1 921 ? -26.856 -22.330 -6.638 1.00 93.50 921 VAL A O 1
ATOM 6924 N N . ALA A 1 922 ? -26.117 -20.605 -5.396 1.00 93.31 922 ALA A N 1
ATOM 6925 C CA . ALA A 1 922 ? -24.970 -20.250 -6.224 1.00 93.31 922 ALA A CA 1
ATOM 6926 C C . ALA A 1 922 ? -23.731 -21.083 -5.874 1.00 93.31 922 ALA A C 1
ATOM 6928 O O . ALA A 1 922 ? -22.959 -21.452 -6.756 1.00 93.31 922 ALA A O 1
ATOM 6929 N N . ALA A 1 923 ? -23.529 -21.360 -4.582 1.00 93.94 923 ALA A N 1
ATOM 6930 C CA . ALA A 1 923 ? -22.399 -22.134 -4.082 1.00 93.94 923 ALA A CA 1
ATOM 6931 C C . ALA A 1 923 ? -22.689 -22.690 -2.672 1.00 93.94 923 ALA A C 1
ATOM 6933 O O . ALA A 1 923 ? -23.438 -22.077 -1.903 1.00 93.94 923 ALA A O 1
ATOM 6934 N N . THR A 1 924 ? -22.051 -23.812 -2.320 1.00 94.69 924 THR A N 1
ATOM 6935 C CA . THR A 1 924 ? -22.174 -24.480 -1.010 1.00 94.69 924 THR A CA 1
ATOM 6936 C C . THR A 1 924 ? -20.825 -25.041 -0.551 1.00 94.69 924 THR A C 1
ATOM 6938 O O . THR A 1 924 ? -20.056 -25.530 -1.379 1.00 94.69 924 THR A O 1
ATOM 6941 N N . ARG A 1 925 ? -20.542 -25.021 0.759 1.00 93.38 925 ARG A N 1
ATOM 6942 C CA . ARG A 1 925 ? -19.383 -25.690 1.375 1.00 93.38 925 ARG A CA 1
ATOM 6943 C C . ARG A 1 925 ? -19.701 -26.182 2.788 1.00 93.38 925 ARG A C 1
ATOM 6945 O O . ARG A 1 925 ? -20.171 -25.418 3.623 1.00 93.38 925 ARG A O 1
ATOM 6952 N N . THR A 1 926 ? -19.376 -27.439 3.071 1.00 92.56 926 THR A N 1
ATOM 6953 C CA . THR A 1 926 ? -19.440 -28.027 4.419 1.00 92.56 926 THR A CA 1
ATOM 6954 C C . THR A 1 926 ? -18.186 -27.710 5.233 1.00 92.56 926 THR A C 1
ATOM 6956 O O . THR A 1 926 ? -17.097 -27.592 4.664 1.00 92.56 926 THR A O 1
ATOM 6959 N N . PHE A 1 927 ? -18.326 -27.625 6.554 1.00 89.44 927 PHE A N 1
ATOM 6960 C CA . PHE A 1 927 ? -17.236 -27.421 7.506 1.00 89.44 927 PHE A CA 1
ATOM 6961 C C . PHE A 1 927 ? -17.457 -28.217 8.801 1.00 89.44 927 PHE A C 1
ATOM 6963 O O . PHE A 1 927 ? -18.561 -28.661 9.118 1.00 89.44 927 PHE A O 1
ATOM 6970 N N . THR A 1 928 ? -16.378 -28.419 9.543 1.00 87.50 928 THR A N 1
ATOM 6971 C CA . THR A 1 928 ? -16.270 -29.268 10.730 1.00 87.50 928 THR A CA 1
ATOM 6972 C C . THR A 1 928 ? -15.643 -28.488 11.890 1.00 87.50 928 THR A C 1
ATOM 6974 O O . THR A 1 928 ? -15.037 -27.444 11.667 1.00 87.50 928 THR A O 1
ATOM 6977 N N . PRO A 1 929 ? -15.668 -29.010 13.131 1.00 81.50 929 PRO A N 1
ATOM 6978 C CA . PRO A 1 929 ? -15.008 -28.360 14.264 1.00 81.50 929 PRO A CA 1
ATOM 6979 C C . PRO A 1 929 ? -13.479 -28.245 14.117 1.00 81.50 929 PRO A C 1
ATOM 6981 O O . PRO A 1 929 ? -12.849 -27.509 14.869 1.00 81.50 929 PRO A O 1
ATOM 6984 N N . ASN A 1 930 ? -12.874 -28.974 13.171 1.00 78.62 930 ASN A N 1
ATOM 6985 C CA . ASN A 1 930 ? -11.448 -28.865 12.861 1.00 78.62 930 ASN A CA 1
ATOM 6986 C C . ASN A 1 930 ? -11.151 -27.719 11.879 1.00 78.62 930 ASN A C 1
ATOM 6988 O O . ASN A 1 930 ? -9.998 -27.309 11.763 1.00 78.62 930 ASN A O 1
ATOM 6992 N N . ASP A 1 931 ? -12.170 -27.186 11.196 1.00 76.19 931 ASP A N 1
ATOM 6993 C CA . ASP A 1 931 ? -12.058 -26.024 10.313 1.00 76.19 931 ASP A CA 1
ATOM 6994 C C . ASP A 1 931 ? -12.060 -24.742 11.157 1.00 76.19 931 ASP A C 1
ATOM 6996 O O . ASP A 1 931 ? -13.033 -23.994 11.213 1.00 76.19 931 ASP A O 1
ATOM 7000 N N . VAL A 1 932 ? -10.961 -24.522 11.880 1.00 66.94 932 VAL A N 1
ATOM 7001 C CA . VAL A 1 932 ? -10.763 -23.340 12.738 1.00 66.94 932 VAL A CA 1
ATOM 7002 C C . VAL A 1 932 ? -10.339 -22.096 11.952 1.00 66.94 932 VAL A C 1
ATOM 7004 O O . VAL A 1 932 ? -10.491 -20.978 12.453 1.00 66.94 932 VAL A O 1
ATOM 7007 N N . ASP A 1 933 ? -9.845 -22.301 10.728 1.00 69.88 933 ASP A N 1
ATOM 7008 C CA . ASP A 1 933 ? -9.513 -21.271 9.747 1.00 69.88 933 ASP A CA 1
ATOM 7009 C C . ASP A 1 933 ? -10.756 -20.783 8.991 1.00 69.88 933 ASP A C 1
ATOM 7011 O O . ASP A 1 933 ? -11.859 -21.310 9.113 1.00 69.88 933 ASP A O 1
ATOM 7015 N N . VAL A 1 934 ? -10.589 -19.755 8.163 1.00 76.94 934 VAL A N 1
ATOM 7016 C CA . VAL A 1 934 ? -11.714 -19.172 7.427 1.00 76.94 934 VAL A CA 1
ATOM 7017 C C . VAL A 1 934 ? -12.278 -20.113 6.378 1.00 76.94 934 VAL A C 1
ATOM 7019 O O . VAL A 1 934 ? -11.583 -20.557 5.457 1.00 76.94 934 VAL A O 1
ATOM 7022 N N . ILE A 1 935 ? -13.593 -20.281 6.434 1.00 84.62 935 ILE A N 1
ATOM 7023 C CA . ILE A 1 935 ? -14.359 -21.083 5.494 1.00 84.62 935 ILE A CA 1
ATOM 7024 C C . ILE A 1 935 ? -14.668 -20.209 4.275 1.00 84.62 935 ILE A C 1
ATOM 7026 O O . ILE A 1 935 ? -15.595 -19.402 4.274 1.00 84.62 935 ILE A O 1
ATOM 7030 N N . GLY A 1 936 ? -13.832 -20.339 3.242 1.00 87.19 936 GLY A N 1
ATOM 7031 C CA . GLY A 1 936 ? -13.982 -19.630 1.967 1.00 87.19 936 GLY A CA 1
ATOM 7032 C C . GLY A 1 936 ? -14.826 -20.400 0.949 1.00 87.19 936 GLY A C 1
ATOM 7033 O O . GLY A 1 936 ? -14.698 -21.614 0.813 1.00 87.19 936 GLY A O 1
ATOM 7034 N N . LEU A 1 937 ? -15.656 -19.697 0.197 1.00 90.25 937 LEU A N 1
ATOM 7035 C CA . LEU A 1 937 ? -16.528 -20.241 -0.830 1.00 90.25 937 LEU A CA 1
ATOM 7036 C C . LEU A 1 937 ? -16.448 -19.346 -2.069 1.00 90.25 937 LEU A C 1
ATOM 7038 O O . LEU A 1 937 ? -17.047 -18.271 -2.109 1.00 90.25 937 LEU A O 1
ATOM 7042 N N . ASP A 1 938 ? -15.684 -19.784 -3.067 1.00 92.19 938 ASP A N 1
ATOM 7043 C CA . ASP A 1 938 ? -15.619 -19.121 -4.369 1.00 92.19 938 ASP A CA 1
ATOM 7044 C C . ASP A 1 938 ? -16.841 -19.517 -5.209 1.00 92.19 938 ASP A C 1
ATOM 7046 O O . ASP A 1 938 ? -17.208 -20.693 -5.279 1.00 92.19 938 ASP A O 1
ATOM 7050 N N . VAL A 1 939 ? -17.483 -18.537 -5.847 1.00 93.12 939 VAL A N 1
ATOM 7051 C CA . VAL A 1 939 ? -18.623 -18.792 -6.735 1.00 93.12 939 VAL A CA 1
ATOM 7052 C C . VAL A 1 939 ? -18.099 -19.209 -8.108 1.00 93.12 939 VAL A C 1
ATOM 7054 O O . VAL A 1 939 ? -17.399 -18.418 -8.747 1.00 93.12 939 VAL A O 1
ATOM 7057 N N . PRO A 1 940 ? -18.427 -20.413 -8.604 1.00 89.38 940 PRO A N 1
ATOM 7058 C CA . PRO A 1 940 ? -18.031 -20.822 -9.943 1.00 89.38 940 PRO A CA 1
ATOM 7059 C C . PRO A 1 940 ? -18.830 -20.033 -10.986 1.00 89.38 940 PRO A C 1
ATOM 7061 O O . PRO A 1 940 ? -20.051 -19.939 -10.896 1.00 89.38 940 PRO A O 1
ATOM 7064 N N . ASN A 1 941 ? -18.145 -19.490 -11.997 1.00 88.06 941 ASN A N 1
ATOM 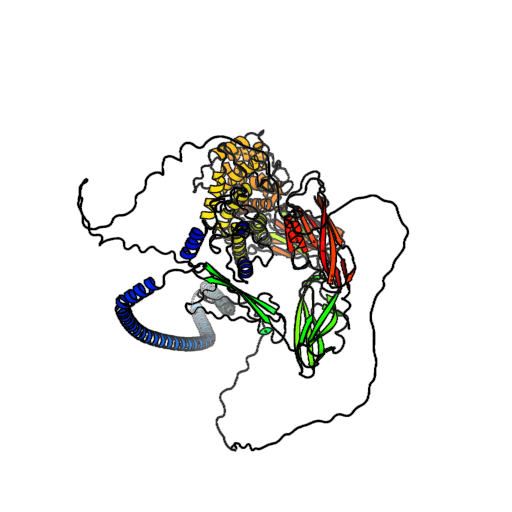7065 C CA . ASN A 1 941 ? -18.753 -18.758 -13.118 1.00 88.06 941 ASN A CA 1
ATOM 7066 C C . ASN A 1 941 ? -19.789 -17.698 -12.675 1.00 88.06 941 ASN A C 1
ATOM 7068 O O . ASN A 1 941 ? -20.945 -17.751 -13.111 1.00 88.06 941 ASN A O 1
ATOM 7072 N N . PRO A 1 942 ? -19.409 -16.724 -11.825 1.00 90.81 942 PRO A N 1
ATOM 7073 C CA . PRO A 1 942 ? -20.362 -15.818 -11.181 1.00 90.81 942 PRO A CA 1
ATOM 7074 C C . PRO A 1 942 ? -21.180 -14.991 -12.184 1.00 90.81 942 PRO A C 1
ATOM 7076 O O . PRO A 1 942 ? -22.324 -14.658 -11.903 1.00 90.81 942 PRO A O 1
ATOM 7079 N N . GLU A 1 943 ? -20.658 -14.731 -13.383 1.00 90.56 943 GLU A N 1
ATOM 7080 C CA . GLU A 1 943 ? -21.364 -14.004 -14.453 1.00 90.56 943 GLU A CA 1
ATOM 7081 C C . GLU A 1 943 ? -22.599 -14.744 -14.998 1.00 90.56 943 GLU A C 1
ATOM 7083 O O . GLU A 1 943 ? -23.447 -14.130 -15.636 1.00 90.56 943 GLU A O 1
ATOM 7088 N N . THR A 1 944 ? -22.732 -16.050 -14.739 1.00 89.56 944 THR A N 1
ATOM 7089 C CA . THR A 1 944 ? -23.933 -16.831 -15.100 1.00 89.56 944 THR A CA 1
ATOM 7090 C C . THR A 1 944 ? -25.025 -16.779 -14.033 1.00 89.56 944 THR A C 1
ATOM 7092 O O . THR A 1 944 ? -26.186 -17.060 -14.323 1.00 89.56 944 THR A O 1
ATOM 7095 N N . VAL A 1 945 ? -24.653 -16.422 -12.802 1.00 90.94 945 VAL A N 1
ATOM 7096 C CA . VAL A 1 945 ? -25.534 -16.435 -11.629 1.00 90.94 945 VAL A CA 1
ATOM 7097 C C . VAL A 1 945 ? -25.977 -15.019 -11.260 1.00 90.94 945 VAL A C 1
ATOM 7099 O O . VAL A 1 945 ? -27.125 -14.811 -10.875 1.00 90.94 945 VAL A O 1
ATOM 7102 N N . PHE A 1 946 ? -25.083 -14.038 -11.389 1.00 93.44 946 PHE A N 1
ATOM 7103 C CA . PHE A 1 946 ? -25.352 -12.642 -11.069 1.00 93.44 946 PHE A CA 1
ATOM 7104 C C . PHE A 1 946 ? -25.807 -11.860 -12.308 1.00 93.44 946 PHE A C 1
ATOM 7106 O O . PHE A 1 946 ? -25.152 -11.857 -13.348 1.00 93.44 946 PHE A O 1
ATOM 7113 N N . LYS A 1 947 ? -26.902 -11.112 -12.170 1.00 92.56 947 LYS A N 1
ATOM 7114 C CA . LYS A 1 947 ? -27.393 -10.145 -13.155 1.00 92.56 947 LYS A CA 1
ATOM 7115 C C . LYS A 1 947 ? -26.487 -8.913 -13.177 1.00 92.56 947 LYS A C 1
ATOM 7117 O O . LYS A 1 947 ? -26.410 -8.171 -12.194 1.00 92.56 947 LYS A O 1
ATOM 7122 N N . LEU A 1 948 ? -25.847 -8.668 -14.317 1.00 90.44 948 LEU A N 1
ATOM 7123 C CA . LEU A 1 948 ? -25.103 -7.438 -14.594 1.00 90.44 948 LEU A CA 1
ATOM 7124 C C . LEU A 1 948 ? -26.070 -6.285 -14.905 1.00 90.44 948 LEU A C 1
ATOM 7126 O O . LEU A 1 948 ? -27.068 -6.470 -15.598 1.00 90.44 948 LEU A O 1
ATOM 7130 N N . GLY A 1 949 ? -25.793 -5.090 -14.383 1.00 83.56 949 GLY A N 1
ATOM 7131 C CA . GLY A 1 949 ? -26.642 -3.904 -14.555 1.00 83.56 949 GLY A CA 1
ATOM 7132 C C . GLY A 1 949 ? -27.945 -3.915 -13.750 1.00 83.56 949 GLY A C 1
ATOM 7133 O O . GLY A 1 949 ? -28.765 -3.012 -13.910 1.00 83.56 949 GLY A O 1
ATOM 7134 N N . GLY A 1 950 ? -28.143 -4.922 -12.896 1.00 84.50 950 GLY A N 1
ATOM 7135 C CA . GLY A 1 950 ? -29.341 -5.110 -12.086 1.00 84.50 950 GLY A CA 1
ATOM 7136 C C . GLY A 1 950 ? -29.020 -5.386 -10.619 1.00 84.50 950 GLY A C 1
ATOM 7137 O O . GLY A 1 950 ? -27.884 -5.683 -10.246 1.00 84.50 950 GLY A O 1
ATOM 7138 N N . ARG A 1 951 ? -30.049 -5.278 -9.778 1.00 90.88 951 ARG A N 1
ATOM 7139 C CA . ARG A 1 951 ? -29.985 -5.645 -8.363 1.00 90.88 951 ARG A CA 1
ATOM 7140 C C . ARG A 1 951 ? -30.115 -7.164 -8.222 1.00 90.88 951 ARG A C 1
ATOM 7142 O O . ARG A 1 951 ? -31.044 -7.745 -8.775 1.00 90.88 951 ARG A O 1
ATOM 7149 N N . ASN A 1 952 ? -29.203 -7.767 -7.468 1.00 93.31 952 ASN A N 1
ATOM 7150 C CA . ASN A 1 952 ? -29.185 -9.184 -7.115 1.00 93.31 952 ASN A CA 1
ATOM 7151 C C . ASN A 1 952 ? -29.513 -9.320 -5.630 1.00 93.31 952 ASN A C 1
ATOM 7153 O O . ASN A 1 952 ? -28.839 -8.700 -4.803 1.00 93.31 952 ASN A O 1
ATOM 7157 N N . GLU A 1 953 ? -30.519 -10.115 -5.282 1.00 94.75 953 GLU A N 1
ATOM 7158 C CA . GLU A 1 953 ? -30.840 -10.433 -3.891 1.00 94.75 953 GLU A CA 1
ATOM 7159 C C . GLU A 1 953 ? -29.957 -11.587 -3.415 1.00 94.75 953 GLU A C 1
ATOM 7161 O O . GLU A 1 953 ? -29.922 -12.660 -4.014 1.00 94.75 953 GLU A O 1
ATOM 7166 N N . ILE A 1 954 ? -29.230 -11.366 -2.326 1.00 94.88 954 ILE A N 1
ATOM 7167 C CA . ILE A 1 954 ? -28.262 -12.305 -1.770 1.00 94.88 954 ILE A CA 1
ATOM 7168 C C . ILE A 1 954 ? -28.793 -12.836 -0.446 1.00 94.88 954 ILE A C 1
ATOM 7170 O O . ILE A 1 954 ? -29.151 -12.064 0.443 1.00 94.88 954 ILE A O 1
ATOM 7174 N N . ALA A 1 955 ? -28.788 -14.154 -0.274 1.00 93.81 955 ALA A N 1
ATOM 7175 C CA . ALA A 1 955 ? -29.014 -14.781 1.020 1.00 93.81 955 ALA A CA 1
ATOM 7176 C C . ALA A 1 955 ? -27.869 -15.732 1.354 1.00 93.81 955 ALA A C 1
ATOM 7178 O O . ALA A 1 955 ? -27.497 -16.581 0.550 1.00 93.81 955 ALA A O 1
ATOM 7179 N N . ILE A 1 956 ? -27.330 -15.605 2.558 1.00 94.38 956 ILE A N 1
ATOM 7180 C CA . ILE A 1 956 ? -26.285 -16.478 3.085 1.00 94.38 956 ILE A CA 1
ATOM 7181 C C . ILE A 1 956 ? -26.902 -17.273 4.221 1.00 94.38 956 ILE A C 1
ATOM 7183 O O . ILE A 1 956 ? -27.602 -16.704 5.059 1.00 94.38 956 ILE A O 1
ATOM 7187 N N . ALA A 1 957 ? -26.699 -18.586 4.223 1.00 93.19 957 ALA A N 1
ATOM 7188 C CA . ALA A 1 957 ? -27.288 -19.474 5.213 1.00 93.19 957 ALA A CA 1
ATOM 7189 C C . ALA A 1 957 ? -26.280 -20.499 5.737 1.00 93.19 957 ALA A C 1
ATOM 7191 O O . ALA A 1 957 ? -25.434 -20.977 4.988 1.00 93.19 957 ALA A O 1
ATOM 7192 N N . THR A 1 958 ? -26.420 -20.852 7.011 1.00 91.50 958 THR A N 1
ATOM 7193 C CA . THR A 1 958 ? -25.723 -21.943 7.691 1.00 91.50 958 THR A CA 1
ATOM 7194 C C . THR A 1 958 ? -26.667 -22.628 8.680 1.00 91.50 958 THR A C 1
ATOM 7196 O O . THR A 1 958 ? -27.594 -22.004 9.193 1.00 91.50 958 THR A O 1
ATOM 7199 N N . ASP A 1 959 ? -26.485 -23.924 8.906 1.00 89.50 959 ASP A N 1
ATOM 7200 C CA . ASP A 1 959 ? -27.204 -24.722 9.915 1.00 89.50 959 ASP A CA 1
ATOM 7201 C C . ASP A 1 959 ? -26.508 -24.725 11.290 1.00 89.50 959 ASP A C 1
ATOM 7203 O O . ASP A 1 959 ? -26.998 -25.321 12.253 1.00 89.50 959 ASP A O 1
ATOM 7207 N N . ALA A 1 960 ? -25.389 -24.017 11.383 1.00 84.19 960 ALA A N 1
ATOM 7208 C CA . ALA A 1 960 ? -24.615 -23.834 12.593 1.00 84.19 960 ALA A CA 1
ATOM 7209 C C . ALA A 1 960 ? -25.350 -22.938 13.612 1.00 84.19 960 ALA A C 1
ATOM 7211 O O . ALA A 1 960 ? -26.132 -22.052 13.247 1.00 84.19 960 ALA A O 1
ATOM 7212 N N . LYS A 1 961 ? -25.156 -23.201 14.909 1.00 80.94 961 LYS A N 1
ATOM 7213 C CA . LYS A 1 961 ? -25.933 -22.573 15.991 1.00 80.94 961 LYS A CA 1
ATOM 7214 C C . LYS A 1 961 ? -25.314 -21.270 16.478 1.00 80.94 961 LYS A C 1
ATOM 7216 O O . LYS A 1 961 ? -26.036 -20.428 17.017 1.00 80.94 961 LYS A O 1
ATOM 7221 N N . GLN A 1 962 ? -24.002 -21.120 16.337 1.00 78.94 962 GLN A N 1
ATOM 7222 C CA . GLN A 1 962 ? -23.279 -19.932 16.757 1.00 78.94 962 GLN A CA 1
ATOM 7223 C C . GLN A 1 962 ? -23.444 -18.802 15.734 1.00 78.94 962 GLN A C 1
ATOM 7225 O O . GLN A 1 962 ? -23.574 -19.046 14.532 1.00 78.94 962 GLN A O 1
ATOM 7230 N N . PRO A 1 963 ? -23.446 -17.538 16.185 1.00 78.75 963 PRO A N 1
ATOM 7231 C CA . PRO A 1 963 ? -23.378 -16.413 15.271 1.00 78.75 963 PRO A CA 1
ATOM 7232 C C . PRO A 1 963 ? -21.993 -16.364 14.619 1.00 78.75 963 PRO A C 1
ATOM 7234 O O . PRO A 1 963 ? -20.986 -16.220 15.312 1.00 78.75 963 PRO A O 1
ATOM 7237 N N . TYR A 1 964 ? -21.953 -16.433 13.287 1.00 80.19 964 TYR A N 1
ATOM 7238 C CA . TYR A 1 964 ? -20.709 -16.314 12.528 1.00 80.19 964 TYR A CA 1
ATOM 7239 C C . TYR A 1 964 ? -20.635 -15.016 11.733 1.00 80.19 964 TYR A C 1
ATOM 7241 O O . TYR A 1 964 ? -21.555 -14.727 10.961 1.00 80.19 964 TYR A O 1
ATOM 7249 N N . PRO A 1 965 ? -19.556 -14.229 11.883 1.00 81.19 965 PRO A N 1
ATOM 7250 C CA . PRO A 1 965 ? -19.277 -13.154 10.952 1.00 81.19 965 PRO A CA 1
ATOM 7251 C C . PRO A 1 965 ? -19.010 -13.732 9.570 1.00 81.19 965 PRO A C 1
ATOM 7253 O O . PRO A 1 965 ? -18.484 -14.840 9.423 1.00 81.19 965 PRO A O 1
ATOM 7256 N N . PHE A 1 966 ? -19.357 -12.963 8.551 1.00 85.62 966 PHE A N 1
ATOM 7257 C CA . PHE A 1 966 ? -18.998 -13.277 7.183 1.00 85.62 966 PHE A CA 1
ATOM 7258 C C . PHE A 1 966 ? -18.711 -12.001 6.394 1.00 85.62 966 PHE A C 1
ATOM 7260 O O . PHE A 1 966 ? -19.198 -10.921 6.731 1.00 85.62 966 PHE A O 1
ATOM 7267 N N . ALA A 1 967 ? -17.966 -12.158 5.306 1.00 86.12 967 ALA A N 1
ATOM 7268 C CA . ALA A 1 967 ? -17.761 -11.145 4.288 1.00 86.12 967 ALA A CA 1
ATOM 7269 C C . ALA A 1 967 ? -18.051 -11.749 2.910 1.00 86.12 967 ALA A C 1
ATOM 7271 O O . ALA A 1 967 ? -17.521 -12.802 2.556 1.00 86.12 967 ALA A O 1
ATOM 7272 N N . LEU A 1 968 ? -18.888 -11.085 2.116 1.00 88.31 968 LEU A N 1
ATOM 7273 C CA . LEU A 1 968 ? -18.986 -11.349 0.685 1.00 88.31 968 LEU A CA 1
ATOM 7274 C C . LEU A 1 968 ? -18.176 -10.281 -0.035 1.00 88.31 968 LEU A C 1
ATOM 7276 O O . LEU A 1 968 ? -18.485 -9.097 0.074 1.00 88.31 968 LEU A O 1
ATOM 7280 N N . SER A 1 969 ? -17.170 -10.701 -0.790 1.00 87.62 969 SER A N 1
ATOM 7281 C CA . SER A 1 969 ? -16.359 -9.824 -1.628 1.00 87.62 969 SER A CA 1
ATOM 7282 C C . SER A 1 969 ? -16.563 -10.161 -3.096 1.00 87.62 969 SER A C 1
ATOM 7284 O O . SER A 1 969 ? -16.804 -11.312 -3.468 1.00 87.62 969 SER A O 1
ATOM 7286 N N . TYR A 1 970 ? -16.482 -9.143 -3.939 1.00 88.88 970 TYR A N 1
ATOM 7287 C CA . TYR A 1 970 ? -16.501 -9.305 -5.376 1.00 88.88 970 TYR A CA 1
ATOM 7288 C C . TYR A 1 970 ? -15.556 -8.314 -6.039 1.00 88.88 970 TYR A C 1
ATOM 7290 O O . TYR A 1 970 ? -15.459 -7.149 -5.648 1.00 88.88 970 TYR A O 1
ATOM 7298 N N . THR A 1 971 ? -14.843 -8.794 -7.047 1.00 86.88 971 THR A N 1
ATOM 7299 C CA . THR A 1 971 ? -13.946 -7.991 -7.871 1.00 86.88 971 THR A CA 1
ATOM 7300 C C . THR A 1 971 ? -14.326 -8.172 -9.326 1.00 86.88 971 THR A C 1
ATOM 7302 O O . THR A 1 971 ? -14.819 -9.225 -9.712 1.00 86.88 971 THR A O 1
ATOM 7305 N N . TYR A 1 972 ? -14.164 -7.132 -10.125 1.00 85.94 972 TYR A N 1
ATOM 7306 C CA . TYR A 1 972 ? -14.453 -7.143 -11.553 1.00 85.94 972 TYR A CA 1
ATOM 7307 C C . TYR A 1 972 ? -13.664 -6.030 -12.230 1.00 85.94 972 TYR A C 1
ATOM 7309 O O . TYR A 1 972 ? -13.107 -5.166 -11.556 1.00 85.94 972 TYR A O 1
ATOM 7317 N N . THR A 1 973 ? -13.650 -6.008 -13.555 1.00 82.12 973 THR A N 1
ATOM 7318 C CA . THR A 1 973 ? -13.131 -4.874 -14.319 1.00 82.12 973 THR A CA 1
ATOM 7319 C C . THR A 1 973 ? -14.267 -4.232 -15.114 1.00 82.12 973 THR A C 1
ATOM 7321 O O . THR A 1 973 ? -15.089 -4.961 -15.659 1.00 82.12 973 THR A O 1
ATOM 7324 N N . THR A 1 974 ? -14.364 -2.899 -15.183 1.00 82.88 974 THR A N 1
ATOM 7325 C CA . THR A 1 974 ? -15.376 -2.187 -16.006 1.00 82.88 974 THR A CA 1
ATOM 7326 C C . THR A 1 974 ? -14.747 -1.279 -17.038 1.00 82.88 974 THR A C 1
ATOM 7328 O O . THR A 1 974 ? -13.685 -0.716 -16.806 1.00 82.88 974 THR A O 1
ATOM 7331 N N . LEU A 1 975 ? -15.409 -1.075 -18.173 1.00 73.19 975 LEU A N 1
ATOM 7332 C CA . LEU A 1 975 ? -14.906 -0.153 -19.197 1.00 73.19 975 LEU A CA 1
ATOM 7333 C C . LEU A 1 975 ? -15.255 1.311 -18.922 1.00 73.19 975 LEU A C 1
ATOM 7335 O O . LEU A 1 975 ? -14.594 2.186 -19.482 1.00 73.19 975 LEU A O 1
ATOM 7339 N N . THR A 1 976 ? -16.252 1.572 -18.074 1.00 70.56 976 THR A N 1
ATOM 7340 C CA . THR A 1 976 ? -16.632 2.907 -17.608 1.00 70.56 976 THR A CA 1
ATOM 7341 C C . THR A 1 976 ? -16.353 3.025 -16.110 1.00 70.56 976 THR A C 1
ATOM 7343 O O . THR A 1 976 ? -16.764 2.155 -15.333 1.00 70.56 976 THR A O 1
ATOM 7346 N N . PRO A 1 977 ? -15.649 4.073 -15.651 1.00 69.31 977 PRO A N 1
ATOM 7347 C CA . PRO A 1 977 ? -15.353 4.198 -14.241 1.00 69.31 977 PRO A CA 1
ATOM 7348 C C . PRO A 1 977 ? -16.555 4.802 -13.498 1.00 69.31 977 PRO A C 1
ATOM 7350 O O . PRO A 1 977 ? -17.118 5.817 -13.908 1.00 69.31 977 PRO A O 1
ATOM 7353 N N . LEU A 1 978 ? -16.951 4.193 -12.380 1.00 74.94 978 LEU A N 1
ATOM 7354 C CA . LEU A 1 978 ? -18.044 4.691 -11.541 1.00 74.94 978 LEU A CA 1
ATOM 7355 C C . LEU A 1 978 ? -17.497 5.670 -10.499 1.00 74.94 978 LEU A C 1
ATOM 7357 O O . LEU A 1 978 ? -16.903 5.270 -9.496 1.00 74.94 978 LEU A O 1
ATOM 7361 N N . SER A 1 979 ? -17.693 6.965 -10.742 1.00 83.81 979 SER A N 1
ATOM 7362 C CA . SER A 1 979 ? -17.415 8.008 -9.751 1.00 83.81 979 SER A CA 1
ATOM 7363 C C . SER A 1 979 ? -18.391 7.920 -8.582 1.00 83.81 979 SER A C 1
ATOM 7365 O O . SER A 1 979 ? -19.601 7.818 -8.776 1.00 83.81 979 SER A O 1
ATOM 7367 N N . ALA A 1 980 ? -17.872 8.017 -7.361 1.00 82.25 980 ALA A N 1
ATOM 7368 C CA . ALA A 1 980 ? -18.700 8.122 -6.173 1.00 82.25 980 ALA A CA 1
ATOM 7369 C C . ALA A 1 980 ? -19.430 9.475 -6.167 1.00 82.25 980 ALA A C 1
ATOM 7371 O O . ALA A 1 980 ? -18.790 10.528 -6.217 1.00 82.25 980 ALA A O 1
ATOM 7372 N N . GLU A 1 981 ? -20.763 9.461 -6.058 1.00 78.69 981 GLU A N 1
ATOM 7373 C CA . GLU A 1 981 ? -21.593 10.679 -6.101 1.00 78.69 981 GLU A CA 1
ATOM 7374 C C . GLU A 1 981 ? -21.166 11.735 -5.068 1.00 78.69 981 GLU A C 1
ATOM 7376 O O . GLU A 1 981 ? -21.239 12.938 -5.325 1.00 78.69 981 GLU A O 1
ATOM 7381 N N . ARG A 1 982 ? -20.685 11.276 -3.905 1.00 81.06 982 ARG A N 1
ATOM 7382 C CA . ARG A 1 982 ? -20.297 12.107 -2.757 1.00 81.06 982 ARG A CA 1
ATOM 7383 C C . ARG A 1 982 ? -18.813 12.479 -2.709 1.00 81.06 982 ARG A C 1
ATOM 7385 O O . ARG A 1 982 ? -18.379 13.027 -1.702 1.00 81.06 982 ARG A O 1
ATOM 7392 N N . CYS A 1 983 ? -18.026 12.205 -3.752 1.00 85.88 983 CYS A N 1
ATOM 7393 C CA . CYS A 1 983 ? -16.611 12.576 -3.740 1.00 85.88 983 CYS A CA 1
ATOM 7394 C C . CYS A 1 983 ? -16.446 14.100 -3.572 1.00 85.88 983 CYS A C 1
ATOM 7396 O O . CYS A 1 983 ? -17.016 14.893 -4.331 1.00 85.88 983 CYS A O 1
ATOM 7398 N N . ALA A 1 984 ? -15.665 14.499 -2.562 1.00 88.00 984 ALA A N 1
ATOM 7399 C CA . ALA A 1 984 ? -15.455 15.899 -2.200 1.00 88.00 984 ALA A CA 1
ATOM 7400 C C . ALA A 1 984 ? -14.672 16.687 -3.258 1.00 88.00 984 ALA A C 1
ATOM 7402 O O . ALA A 1 984 ? -14.778 17.911 -3.311 1.00 88.00 984 ALA A O 1
ATOM 7403 N N . VAL A 1 985 ? -13.910 15.992 -4.103 1.00 93.75 985 VAL A N 1
ATOM 7404 C CA . VAL A 1 985 ? -13.036 16.591 -5.110 1.00 93.75 985 VAL A CA 1
ATOM 7405 C C . VAL A 1 985 ? -13.384 16.102 -6.508 1.00 93.75 985 VAL A C 1
ATOM 7407 O O . VAL A 1 985 ? -13.973 15.038 -6.694 1.00 93.75 985 VAL A O 1
ATOM 7410 N N . ARG A 1 986 ? -13.022 16.895 -7.511 1.00 95.44 986 ARG A N 1
ATOM 7411 C CA . ARG A 1 986 ? -13.186 16.569 -8.924 1.00 95.44 986 ARG A CA 1
ATOM 7412 C C . ARG A 1 986 ? -11.846 16.671 -9.621 1.00 95.44 986 ARG A C 1
ATOM 7414 O O . ARG A 1 986 ? -11.146 17.663 -9.470 1.00 95.44 986 ARG A O 1
ATOM 7421 N N . ILE A 1 987 ? -11.520 15.663 -10.414 1.00 95.88 987 ILE A N 1
ATOM 7422 C CA . ILE A 1 987 ? -10.338 15.664 -11.276 1.00 95.88 987 ILE A CA 1
ATOM 7423 C C . ILE A 1 987 ? -10.764 15.741 -12.745 1.00 95.88 987 ILE A C 1
ATOM 7425 O O . ILE A 1 987 ? -11.818 15.220 -13.121 1.00 95.88 987 ILE A O 1
ATOM 7429 N N . ALA A 1 988 ? -9.935 16.366 -13.575 1.00 96.19 988 ALA A N 1
ATOM 7430 C CA . ALA A 1 988 ? -9.981 16.254 -15.027 1.00 96.19 988 ALA A CA 1
ATOM 7431 C C . ALA A 1 988 ? -8.557 16.127 -15.582 1.00 96.19 988 ALA A C 1
ATOM 7433 O O . ALA A 1 988 ? -7.628 16.746 -15.065 1.00 96.19 988 ALA A O 1
ATOM 7434 N N . THR A 1 989 ? -8.387 15.332 -16.638 1.00 95.81 989 THR A N 1
ATOM 7435 C CA . THR A 1 989 ? -7.102 15.154 -17.326 1.00 95.81 989 THR A CA 1
ATOM 7436 C C . THR A 1 989 ? -7.302 15.178 -18.832 1.00 95.81 989 THR A C 1
ATOM 7438 O O . THR A 1 989 ? -8.255 14.573 -19.324 1.00 95.81 989 THR A O 1
ATOM 7441 N N . LYS A 1 990 ? -6.418 15.855 -19.570 1.00 96.94 990 LYS A N 1
ATOM 7442 C CA . LYS A 1 990 ? -6.493 15.934 -21.034 1.00 96.94 990 LYS A CA 1
ATOM 7443 C C . LYS A 1 990 ? -5.111 16.107 -21.661 1.00 96.94 990 LYS A C 1
ATOM 7445 O O . LYS A 1 990 ? -4.400 17.049 -21.324 1.00 96.94 990 LYS A O 1
ATOM 7450 N N . LEU A 1 991 ? -4.767 15.241 -22.613 1.00 97.50 991 LEU A N 1
ATOM 7451 C CA . LEU A 1 991 ? -3.590 15.433 -23.462 1.00 97.50 991 LEU A CA 1
ATOM 7452 C C . LEU A 1 991 ? -3.832 16.575 -24.454 1.00 97.50 991 LEU A C 1
ATOM 7454 O O . LEU A 1 991 ? -4.927 16.707 -25.006 1.00 97.50 991 LEU A O 1
ATOM 7458 N N . ALA A 1 992 ? -2.802 17.383 -24.696 1.00 97.25 992 ALA A N 1
ATOM 7459 C CA . ALA A 1 992 ? -2.843 18.462 -25.678 1.00 97.25 992 ALA A CA 1
ATOM 7460 C C . ALA A 1 992 ? -3.056 17.945 -27.112 1.00 97.25 992 ALA A C 1
ATOM 7462 O O . ALA A 1 992 ? -3.672 18.637 -27.920 1.00 97.25 992 ALA A O 1
ATOM 7463 N N . SER A 1 993 ? -2.602 16.721 -27.404 1.00 96.19 993 SER A N 1
ATOM 7464 C CA . SER A 1 993 ? -2.837 16.021 -28.667 1.00 96.19 993 SER A CA 1
ATOM 7465 C C . SER A 1 993 ? -3.171 14.548 -28.428 1.00 96.19 993 SER A C 1
ATOM 7467 O O . SER A 1 993 ? -2.683 13.947 -27.472 1.00 96.19 993 SER A O 1
ATOM 7469 N N . ALA A 1 994 ? -3.995 13.970 -29.305 1.00 94.81 994 ALA A N 1
ATOM 7470 C CA . ALA A 1 994 ? -4.281 12.533 -29.344 1.00 94.81 994 ALA A CA 1
ATOM 7471 C C . ALA A 1 994 ? -3.328 11.767 -30.282 1.00 94.81 994 ALA A C 1
ATOM 7473 O O . ALA A 1 994 ? -3.282 10.539 -30.241 1.00 94.81 994 ALA A O 1
ATOM 7474 N N . GLU A 1 995 ? -2.565 12.486 -31.109 1.00 96.75 995 GLU A N 1
ATOM 7475 C CA . GLU A 1 995 ? -1.566 11.926 -32.019 1.00 96.75 995 GLU A CA 1
ATOM 7476 C C . GLU A 1 995 ? -0.244 12.691 -31.886 1.00 96.75 995 GLU A C 1
ATOM 7478 O O . GLU A 1 995 ? -0.239 13.920 -31.776 1.00 96.75 995 GLU A O 1
ATOM 7483 N N . ALA A 1 996 ? 0.874 11.973 -31.879 1.00 97.00 996 ALA A N 1
ATOM 7484 C CA . ALA A 1 996 ? 2.217 12.546 -31.795 1.00 97.00 996 ALA A CA 1
ATOM 7485 C C . ALA A 1 996 ? 3.237 11.621 -32.471 1.00 97.00 996 ALA A C 1
ATOM 7487 O O . ALA A 1 996 ? 2.921 10.467 -32.767 1.00 97.00 996 ALA A O 1
ATOM 7488 N N . ALA A 1 997 ? 4.452 12.100 -32.721 1.00 96.38 997 ALA A N 1
ATOM 7489 C CA . ALA A 1 997 ? 5.557 11.261 -33.161 1.00 96.38 997 ALA A CA 1
ATOM 7490 C C . ALA A 1 997 ? 6.394 10.777 -31.968 1.00 96.38 997 ALA A C 1
ATOM 7492 O O . ALA A 1 997 ? 6.429 11.376 -30.896 1.00 96.38 997 ALA A O 1
ATOM 7493 N N . GLU A 1 998 ? 7.091 9.663 -32.148 1.00 94.69 998 GLU A N 1
ATOM 7494 C CA . GLU A 1 998 ? 8.103 9.210 -31.199 1.00 94.69 998 GLU A CA 1
ATOM 7495 C C . GLU A 1 998 ? 9.182 10.280 -30.985 1.00 94.69 998 GLU A C 1
ATOM 7497 O O . GLU A 1 998 ? 9.741 10.821 -31.937 1.00 94.69 998 GLU A O 1
ATOM 7502 N N . GLY A 1 999 ? 9.500 10.546 -29.720 1.00 93.50 999 GLY A N 1
ATOM 7503 C CA . GLY A 1 999 ? 10.402 11.611 -29.296 1.00 93.50 999 GLY A CA 1
ATOM 7504 C C . GLY A 1 999 ? 9.699 12.937 -29.002 1.00 93.50 999 GLY A C 1
ATOM 7505 O O . GLY A 1 999 ? 10.291 13.768 -28.313 1.00 93.50 999 GLY A O 1
ATOM 7506 N N . ASP A 1 1000 ? 8.452 13.129 -29.447 1.00 96.19 1000 ASP A N 1
ATOM 7507 C CA . ASP A 1 1000 ? 7.694 14.341 -29.139 1.00 96.19 1000 ASP A CA 1
ATOM 7508 C C . ASP A 1 1000 ? 7.331 14.414 -27.655 1.00 96.19 1000 ASP A C 1
ATOM 7510 O O . ASP A 1 1000 ? 7.018 13.412 -27.000 1.00 96.19 1000 ASP A O 1
ATOM 7514 N N . THR A 1 1001 ? 7.281 15.643 -27.150 1.00 96.69 1001 THR A N 1
ATOM 7515 C CA . THR A 1 1001 ? 6.737 15.956 -25.832 1.00 96.69 1001 THR A CA 1
ATOM 7516 C C . THR A 1 1001 ? 5.314 16.483 -25.982 1.00 96.69 1001 THR A C 1
ATOM 7518 O O . THR A 1 1001 ? 5.085 17.497 -26.641 1.00 96.69 1001 THR A O 1
ATOM 7521 N N . VAL A 1 1002 ? 4.352 15.818 -25.343 1.00 97.75 1002 VAL A N 1
ATOM 7522 C CA . VAL A 1 1002 ? 2.936 16.197 -25.333 1.00 97.75 1002 VAL A CA 1
ATOM 7523 C C . VAL A 1 1002 ? 2.553 16.688 -23.934 1.00 97.75 1002 VAL A C 1
ATOM 7525 O O . VAL A 1 1002 ? 2.606 15.906 -22.981 1.00 97.75 1002 VAL A O 1
ATOM 7528 N N . PRO A 1 1003 ? 2.121 17.952 -23.789 1.00 97.81 1003 PRO A N 1
ATOM 7529 C CA . PRO A 1 1003 ? 1.609 18.455 -22.521 1.00 97.81 1003 PRO A CA 1
ATOM 7530 C C . PRO A 1 1003 ? 0.313 17.752 -22.097 1.00 97.81 1003 PRO A C 1
ATOM 7532 O O . PRO A 1 1003 ? -0.619 17.576 -22.887 1.00 97.81 1003 PRO A O 1
ATOM 7535 N N . LEU A 1 1004 ? 0.230 17.399 -20.821 1.00 97.75 1004 LEU A N 1
ATOM 7536 C CA . LEU A 1 1004 ? -0.940 16.873 -20.135 1.00 97.75 1004 LEU A CA 1
ATOM 7537 C C . LEU A 1 1004 ? -1.492 17.938 -19.186 1.00 97.75 1004 LEU A C 1
ATOM 7539 O O . LEU A 1 1004 ? -0.867 18.273 -18.181 1.00 97.75 1004 LEU A O 1
ATOM 7543 N N . ALA A 1 1005 ? -2.697 18.424 -19.472 1.00 97.88 1005 ALA A N 1
ATOM 7544 C CA . ALA A 1 1005 ? -3.440 19.276 -18.557 1.00 97.88 1005 ALA A CA 1
ATOM 7545 C C . ALA A 1 1005 ? -4.071 18.428 -17.445 1.00 97.88 1005 ALA A C 1
ATOM 7547 O O . ALA A 1 1005 ? -4.790 17.464 -17.727 1.00 97.88 1005 ALA A O 1
ATOM 7548 N N . VAL A 1 1006 ? -3.836 18.813 -16.192 1.00 97.62 1006 VAL A N 1
ATOM 7549 C CA . VAL A 1 1006 ? -4.422 18.202 -14.994 1.00 97.62 1006 VAL A CA 1
ATOM 7550 C C . VAL A 1 1006 ? -5.143 19.281 -14.202 1.00 97.62 1006 VAL A C 1
ATOM 7552 O O . VAL A 1 1006 ? -4.556 20.298 -13.841 1.00 97.62 1006 VAL A O 1
ATOM 7555 N N . THR A 1 1007 ? -6.414 19.049 -13.901 1.00 97.25 1007 THR A N 1
ATOM 7556 C CA . THR A 1 1007 ? -7.221 19.920 -13.050 1.00 97.25 1007 THR A CA 1
ATOM 7557 C C . THR A 1 1007 ? -7.699 19.147 -11.836 1.00 97.25 1007 THR A C 1
ATOM 7559 O O . THR A 1 1007 ? -8.205 18.035 -11.980 1.00 97.25 1007 THR A O 1
ATOM 7562 N N . LEU A 1 1008 ? -7.599 19.760 -10.661 1.00 96.88 1008 LEU A N 1
ATOM 7563 C CA . LEU A 1 1008 ? -8.142 19.237 -9.415 1.00 96.88 1008 LEU A CA 1
ATOM 7564 C C . LEU A 1 1008 ? -8.927 20.336 -8.693 1.00 96.88 1008 LEU A C 1
ATOM 7566 O O . LEU A 1 1008 ? -8.417 21.430 -8.477 1.00 96.88 1008 LEU A O 1
ATOM 7570 N N . GLU A 1 1009 ? -10.173 20.051 -8.339 1.00 96.25 1009 GLU A N 1
ATOM 7571 C CA . GLU A 1 1009 ? -11.124 21.011 -7.779 1.00 96.25 1009 GLU A CA 1
ATOM 7572 C C . GLU A 1 1009 ? -11.705 20.479 -6.467 1.00 96.25 1009 GLU A C 1
ATOM 7574 O O . GLU A 1 1009 ? -12.188 19.347 -6.411 1.00 96.25 1009 GLU A O 1
ATOM 7579 N N . ASN A 1 1010 ? -11.704 21.303 -5.421 1.00 94.56 1010 ASN A N 1
ATOM 7580 C CA . ASN A 1 1010 ? -12.496 21.072 -4.219 1.00 94.56 1010 ASN A CA 1
ATOM 7581 C C . ASN A 1 1010 ? -13.950 21.492 -4.480 1.00 94.56 1010 ASN A C 1
ATOM 7583 O O . ASN A 1 1010 ? -14.208 22.652 -4.762 1.00 94.56 1010 ASN A O 1
ATOM 7587 N N . ARG A 1 1011 ? -14.917 20.577 -4.359 1.00 93.88 1011 ARG A N 1
ATOM 7588 C CA . ARG A 1 1011 ? -16.346 20.867 -4.600 1.00 93.88 1011 ARG A CA 1
ATOM 7589 C C . ARG A 1 1011 ? -17.089 21.364 -3.359 1.00 93.88 1011 ARG A C 1
ATOM 7591 O O . ARG A 1 1011 ? -18.296 21.592 -3.415 1.00 93.88 1011 ARG A O 1
ATOM 7598 N N . GLN A 1 1012 ? -16.412 21.424 -2.217 1.00 89.00 1012 GLN A N 1
ATOM 7599 C CA . GLN A 1 1012 ? -17.015 21.731 -0.928 1.00 89.00 1012 GLN A CA 1
ATOM 7600 C C . GLN A 1 1012 ? -16.753 23.184 -0.529 1.00 89.00 1012 GLN A C 1
ATOM 7602 O O . GLN A 1 1012 ? -15.701 23.752 -0.818 1.00 89.00 1012 GLN A O 1
ATOM 7607 N N . LYS A 1 1013 ? -17.676 23.745 0.258 1.00 84.88 1013 LYS A N 1
ATOM 7608 C CA . LYS A 1 1013 ? -17.561 25.089 0.861 1.00 84.88 1013 LYS A CA 1
ATOM 7609 C C . LYS A 1 1013 ? -16.589 25.162 2.045 1.00 84.88 1013 LYS A C 1
ATOM 7611 O O . LYS A 1 1013 ? -16.518 26.174 2.735 1.00 84.88 1013 LYS A O 1
ATOM 7616 N N . GLN A 1 1014 ? -15.862 24.083 2.303 1.00 80.00 1014 GLN A N 1
ATOM 7617 C CA . GLN A 1 1014 ? -14.864 23.969 3.359 1.00 80.00 1014 GLN A CA 1
ATOM 7618 C C . GLN A 1 1014 ? -13.558 23.446 2.760 1.00 80.00 1014 GLN A C 1
ATOM 7620 O O . GLN A 1 1014 ? -13.584 22.729 1.754 1.00 80.00 1014 GLN A O 1
ATOM 7625 N N . GLY A 1 1015 ? -12.431 23.803 3.378 1.00 76.88 1015 GLY A N 1
ATOM 7626 C CA . GLY A 1 1015 ? -11.120 23.321 2.960 1.00 76.88 1015 GLY A CA 1
ATOM 7627 C C . GLY A 1 1015 ? -11.016 21.801 3.086 1.00 76.88 1015 GLY A C 1
ATOM 7628 O O . GLY A 1 1015 ? -11.655 21.197 3.950 1.00 76.88 1015 GLY A O 1
ATOM 7629 N N . GLN A 1 1016 ? -10.235 21.189 2.203 1.00 81.00 1016 GLN A N 1
ATOM 7630 C CA . GLN A 1 1016 ? -9.993 19.752 2.174 1.00 81.00 1016 GLN A CA 1
ATOM 7631 C C . GLN A 1 1016 ? -8.518 19.471 2.412 1.00 81.00 1016 GLN A C 1
ATOM 7633 O O . GLN A 1 1016 ? -7.668 19.900 1.637 1.00 81.00 1016 GLN A O 1
ATOM 7638 N N . GLY A 1 1017 ? -8.214 18.732 3.474 1.00 70.44 1017 GLY A N 1
ATOM 7639 C CA . GLY A 1 1017 ? -6.856 18.279 3.753 1.00 70.44 1017 GLY A CA 1
ATOM 7640 C C . GLY A 1 1017 ? -6.461 17.094 2.873 1.00 70.44 1017 GLY A C 1
ATOM 7641 O O . GLY A 1 1017 ? -7.309 16.292 2.485 1.00 70.44 1017 GLY A O 1
ATOM 7642 N N . MET A 1 1018 ? -5.164 16.973 2.595 1.00 72.81 1018 MET A N 1
ATOM 7643 C CA . MET A 1 1018 ? -4.527 15.804 1.980 1.00 72.81 1018 MET A CA 1
ATOM 7644 C C . MET A 1 1018 ? -5.266 15.293 0.735 1.00 72.81 1018 MET A C 1
ATOM 7646 O O . MET A 1 1018 ? -5.737 14.160 0.687 1.00 72.81 1018 MET A O 1
ATOM 7650 N N . THR A 1 1019 ? -5.396 16.126 -0.296 1.00 86.12 1019 THR A N 1
ATOM 7651 C CA . THR A 1 1019 ? -6.035 15.702 -1.552 1.00 86.12 1019 THR A CA 1
ATOM 7652 C C . THR A 1 1019 ? -5.036 14.961 -2.442 1.00 86.12 1019 THR A C 1
ATOM 7654 O O . THR A 1 1019 ? -3.875 15.356 -2.539 1.00 86.12 1019 THR A O 1
ATOM 7657 N N . THR A 1 1020 ? -5.485 13.889 -3.098 1.00 87.56 1020 THR A N 1
ATOM 7658 C CA . THR A 1 1020 ? -4.665 13.046 -3.980 1.00 87.56 1020 THR A CA 1
ATOM 7659 C C . THR A 1 1020 ? -5.233 13.026 -5.399 1.00 87.56 1020 THR A C 1
ATOM 7661 O O . THR A 1 1020 ? -6.436 12.830 -5.583 1.00 87.56 1020 THR A O 1
ATOM 7664 N N . ALA A 1 1021 ? -4.362 13.163 -6.401 1.00 95.06 1021 ALA A N 1
ATOM 7665 C CA . ALA A 1 1021 ? -4.662 12.879 -7.802 1.00 95.06 1021 ALA A CA 1
ATOM 7666 C C . ALA A 1 1021 ? -3.748 11.760 -8.306 1.00 95.06 1021 ALA A C 1
ATOM 7668 O O . ALA A 1 1021 ? -2.529 11.881 -8.241 1.00 95.06 1021 ALA A O 1
ATOM 7669 N N . VAL A 1 1022 ? -4.326 10.685 -8.834 1.00 93.69 1022 VAL A N 1
ATOM 7670 C CA . VAL A 1 1022 ? -3.592 9.653 -9.571 1.00 93.69 1022 VAL A CA 1
ATOM 7671 C C . VAL A 1 1022 ? -3.904 9.823 -11.046 1.00 93.69 1022 VAL A C 1
ATOM 7673 O O . VAL A 1 1022 ? -5.069 9.810 -11.435 1.00 93.69 1022 VAL A O 1
ATOM 7676 N N . ILE A 1 1023 ? -2.871 9.994 -11.854 1.00 95.44 1023 ILE A N 1
ATOM 7677 C CA . ILE A 1 1023 ? -2.944 10.286 -13.281 1.00 95.44 1023 ILE A CA 1
ATOM 7678 C C . ILE A 1 1023 ? -2.497 9.042 -14.038 1.00 95.44 1023 ILE A C 1
ATOM 7680 O O . ILE A 1 1023 ? -1.367 8.589 -13.859 1.00 95.44 1023 ILE A O 1
ATOM 7684 N N . GLY A 1 1024 ? -3.370 8.498 -14.884 1.00 93.00 1024 GLY A N 1
ATOM 7685 C CA . GLY A 1 1024 ? -3.030 7.356 -15.727 1.00 93.00 1024 GLY A CA 1
ATOM 7686 C C . GLY A 1 1024 ? -2.274 7.782 -16.985 1.00 93.00 1024 GLY A C 1
ATOM 7687 O O . GLY A 1 1024 ? -2.744 8.635 -17.734 1.00 93.00 1024 GLY A O 1
ATOM 7688 N N . ILE A 1 1025 ? -1.117 7.171 -17.230 1.00 94.94 1025 ILE A N 1
ATOM 7689 C CA . ILE A 1 1025 ? -0.230 7.443 -18.364 1.00 94.94 1025 ILE A CA 1
ATOM 7690 C C . ILE A 1 1025 ? -0.341 6.285 -19.379 1.00 94.94 1025 ILE A C 1
ATOM 7692 O O . ILE A 1 1025 ? -0.245 5.115 -18.985 1.00 94.94 1025 ILE A O 1
ATOM 7696 N N . PRO A 1 1026 ? -0.572 6.562 -20.679 1.00 95.50 1026 PRO A N 1
ATOM 7697 C CA . PRO A 1 1026 ? -0.522 5.541 -21.727 1.00 95.50 1026 PRO A CA 1
ATOM 7698 C C . PRO A 1 1026 ? 0.852 4.865 -21.795 1.00 95.50 1026 PRO A C 1
ATOM 7700 O O . PRO A 1 1026 ? 1.869 5.537 -21.679 1.00 95.50 1026 PRO A O 1
ATOM 7703 N N . ALA A 1 1027 ? 0.895 3.549 -22.021 1.00 94.81 1027 ALA A N 1
ATOM 7704 C CA . ALA A 1 1027 ? 2.129 2.762 -21.915 1.00 94.81 1027 ALA A CA 1
ATOM 7705 C C . ALA A 1 1027 ? 3.258 3.196 -22.872 1.00 94.81 1027 ALA A C 1
ATOM 7707 O O . ALA A 1 1027 ? 4.432 3.032 -22.550 1.00 94.81 1027 ALA A O 1
ATOM 7708 N N . GLY A 1 1028 ? 2.918 3.773 -24.029 1.00 95.12 1028 GLY A N 1
ATOM 7709 C CA . GLY A 1 1028 ? 3.894 4.337 -24.965 1.00 95.12 1028 GLY A CA 1
ATOM 7710 C C . GLY A 1 1028 ? 4.475 5.694 -24.552 1.00 95.12 1028 GLY A C 1
ATOM 7711 O O . GLY A 1 1028 ? 5.328 6.212 -25.266 1.00 95.12 1028 GLY A O 1
ATOM 7712 N N . MET A 1 1029 ? 4.029 6.287 -23.440 1.00 96.56 1029 MET A N 1
ATOM 7713 C CA . MET A 1 1029 ? 4.495 7.581 -22.934 1.00 96.56 1029 MET A CA 1
ATOM 7714 C C . MET A 1 1029 ? 5.193 7.440 -21.578 1.00 96.56 1029 MET A C 1
ATOM 7716 O O . MET A 1 1029 ? 4.944 6.497 -20.831 1.00 96.56 1029 MET A O 1
ATOM 7720 N N . LYS A 1 1030 ? 6.023 8.422 -21.217 1.00 94.00 1030 LYS A N 1
ATOM 7721 C CA . LYS A 1 1030 ? 6.637 8.520 -19.884 1.00 94.00 1030 LYS A CA 1
ATOM 7722 C C . LYS A 1 1030 ? 6.799 9.963 -19.424 1.00 94.00 1030 LYS A C 1
ATOM 7724 O O . LYS A 1 1030 ? 6.873 10.878 -20.241 1.00 94.00 1030 LYS A O 1
ATOM 7729 N N . VAL A 1 1031 ? 6.911 10.161 -18.114 1.00 93.88 1031 VAL A N 1
ATOM 7730 C CA . VAL A 1 1031 ? 7.411 11.427 -17.558 1.00 93.88 1031 VAL A CA 1
ATOM 7731 C C . VAL A 1 1031 ? 8.901 11.567 -17.922 1.00 93.88 1031 VAL A C 1
ATOM 7733 O O . VAL A 1 1031 ? 9.606 10.553 -17.919 1.00 93.88 1031 VAL A O 1
ATOM 7736 N N . PRO A 1 1032 ? 9.403 12.777 -18.241 1.00 92.06 1032 PRO A N 1
ATOM 7737 C CA . PRO A 1 1032 ? 10.827 13.023 -18.447 1.00 92.06 1032 PRO A CA 1
ATOM 7738 C C . PRO A 1 1032 ? 11.696 12.434 -17.328 1.00 92.06 1032 PRO A C 1
ATOM 7740 O O . PRO A 1 1032 ? 11.413 12.622 -16.145 1.00 92.06 1032 PRO A O 1
ATOM 7743 N N . THR A 1 1033 ? 12.767 11.732 -17.705 1.00 85.56 1033 THR A N 1
ATOM 7744 C CA . THR A 1 1033 ? 13.603 10.951 -16.775 1.00 85.56 1033 THR A CA 1
ATOM 7745 C C . THR A 1 1033 ? 14.318 11.809 -15.728 1.00 85.56 1033 THR A C 1
ATOM 7747 O O . THR A 1 1033 ? 14.639 11.317 -14.652 1.00 85.56 1033 THR A O 1
ATOM 7750 N N . ASP A 1 1034 ? 14.561 13.090 -16.016 1.00 84.88 1034 ASP A N 1
ATOM 7751 C CA . ASP A 1 1034 ? 15.201 14.020 -15.077 1.00 84.88 1034 ASP A CA 1
ATOM 7752 C C . ASP A 1 1034 ? 14.275 14.480 -13.935 1.00 84.88 1034 ASP A C 1
ATOM 7754 O O . ASP A 1 1034 ? 14.748 15.068 -12.963 1.00 84.88 1034 ASP A O 1
ATOM 7758 N N . LEU A 1 1035 ? 12.962 14.224 -14.051 1.00 89.25 1035 LEU A N 1
ATOM 7759 C CA . LEU A 1 1035 ? 11.910 14.628 -13.112 1.00 89.25 1035 LEU A CA 1
ATOM 7760 C C . LEU A 1 1035 ? 11.938 16.122 -12.744 1.00 89.25 1035 LEU A C 1
ATOM 7762 O O . LEU A 1 1035 ? 11.371 16.530 -11.721 1.00 89.25 1035 LEU A O 1
ATOM 7766 N N . LYS A 1 1036 ? 12.575 16.962 -13.569 1.00 92.19 1036 LYS A N 1
ATOM 7767 C CA . LYS A 1 1036 ? 12.859 18.354 -13.219 1.00 92.19 1036 LYS A CA 1
ATOM 7768 C C . LYS A 1 1036 ? 11.572 19.151 -13.042 1.00 92.19 1036 LYS A C 1
ATOM 7770 O O . LYS A 1 1036 ? 11.408 19.842 -12.043 1.00 92.19 1036 LYS A O 1
ATOM 7775 N N . GLN A 1 1037 ? 10.628 19.015 -13.974 1.00 94.69 1037 GLN A N 1
ATOM 7776 C CA . GLN A 1 1037 ? 9.353 19.737 -13.922 1.00 94.69 1037 GLN A CA 1
ATOM 7777 C C . GLN A 1 1037 ? 8.552 19.400 -12.654 1.00 94.69 1037 GLN A C 1
ATOM 7779 O O . GLN A 1 1037 ? 8.037 20.299 -11.995 1.00 94.69 1037 GLN A O 1
ATOM 7784 N N . LEU A 1 1038 ? 8.472 18.119 -12.282 1.00 91.69 1038 LEU A N 1
ATOM 7785 C CA . LEU A 1 1038 ? 7.760 17.691 -11.075 1.00 91.69 1038 LEU A CA 1
ATOM 7786 C C . LEU A 1 1038 ? 8.456 18.193 -9.801 1.00 91.69 1038 LEU A C 1
ATOM 7788 O O . LEU A 1 1038 ? 7.792 18.626 -8.857 1.00 91.69 1038 LEU A O 1
ATOM 7792 N N . THR A 1 1039 ? 9.790 18.198 -9.798 1.00 87.19 1039 THR A N 1
ATOM 7793 C CA . THR A 1 1039 ? 10.599 18.759 -8.708 1.00 87.19 1039 THR A CA 1
ATOM 7794 C C . THR A 1 1039 ? 10.358 20.260 -8.555 1.00 87.19 1039 THR A C 1
ATOM 7796 O O . THR A 1 1039 ? 10.061 20.713 -7.450 1.00 87.19 1039 THR A O 1
ATOM 7799 N N . ASP A 1 1040 ? 10.354 21.009 -9.660 1.00 92.94 1040 ASP A N 1
ATOM 7800 C CA . ASP A 1 1040 ? 10.055 22.444 -9.675 1.00 92.94 1040 ASP A CA 1
ATOM 7801 C C . ASP A 1 1040 ? 8.629 22.729 -9.156 1.00 92.94 1040 ASP A C 1
ATOM 7803 O O . ASP A 1 1040 ? 8.419 23.691 -8.414 1.00 92.94 1040 ASP A O 1
ATOM 7807 N N . LEU A 1 1041 ? 7.633 21.905 -9.520 1.00 91.94 1041 LEU A N 1
ATOM 7808 C CA . LEU A 1 1041 ? 6.258 22.035 -9.012 1.00 91.94 1041 LEU A CA 1
ATOM 7809 C C . LEU A 1 1041 ? 6.187 21.830 -7.494 1.00 91.94 1041 LEU A C 1
ATOM 7811 O O . LEU A 1 1041 ? 5.454 22.552 -6.813 1.00 91.94 1041 LEU A O 1
ATOM 7815 N N . ARG A 1 1042 ? 6.956 20.874 -6.961 1.00 88.94 1042 ARG A N 1
ATOM 7816 C CA . ARG A 1 1042 ? 7.052 20.623 -5.519 1.00 88.94 1042 ARG A CA 1
ATOM 7817 C C . ARG A 1 1042 ? 7.713 21.788 -4.787 1.00 88.94 1042 ARG A C 1
ATOM 7819 O O . ARG A 1 1042 ? 7.193 22.258 -3.781 1.00 88.94 1042 ARG A O 1
ATOM 7826 N N . GLU A 1 1043 ? 8.846 22.269 -5.287 1.00 82.62 1043 GLU A N 1
ATOM 7827 C CA . GLU A 1 1043 ? 9.611 23.354 -4.657 1.00 82.62 1043 GLU A CA 1
ATOM 7828 C C . GLU A 1 1043 ? 8.854 24.685 -4.652 1.00 82.62 1043 GLU A C 1
ATOM 7830 O O . GLU A 1 1043 ? 8.956 25.455 -3.699 1.00 82.62 1043 GLU A O 1
ATOM 7835 N N . LYS A 1 1044 ? 8.020 24.924 -5.669 1.00 88.62 1044 LYS A N 1
ATOM 7836 C CA . LYS A 1 1044 ? 7.110 26.079 -5.729 1.00 88.62 1044 LYS A CA 1
ATOM 7837 C C . LYS A 1 1044 ? 5.841 25.907 -4.886 1.00 88.62 1044 LYS A C 1
ATOM 7839 O O . LYS A 1 1044 ? 5.020 26.819 -4.848 1.00 88.62 1044 LYS A O 1
ATOM 7844 N N . GLY A 1 1045 ? 5.645 24.750 -4.252 1.00 82.06 1045 GLY A N 1
ATOM 7845 C CA . GLY A 1 1045 ? 4.456 24.439 -3.457 1.00 82.06 1045 GLY A CA 1
ATOM 7846 C C . GLY A 1 1045 ? 3.174 24.230 -4.272 1.00 82.06 1045 GLY A C 1
ATOM 7847 O O . GLY A 1 1045 ? 2.095 24.179 -3.689 1.00 82.06 1045 GLY A O 1
ATOM 7848 N N . ALA A 1 1046 ? 3.266 24.097 -5.603 1.00 89.12 1046 ALA A N 1
ATOM 7849 C CA . ALA A 1 1046 ? 2.114 23.813 -6.466 1.00 89.12 1046 ALA A CA 1
ATOM 7850 C C . ALA A 1 1046 ? 1.581 22.387 -6.258 1.00 89.12 1046 ALA A C 1
ATOM 7852 O O . ALA A 1 1046 ? 0.387 22.138 -6.418 1.00 89.12 1046 ALA A O 1
ATOM 7853 N N . VAL A 1 1047 ? 2.470 21.471 -5.869 1.00 91.00 1047 VAL A N 1
ATOM 7854 C CA . VAL A 1 1047 ? 2.162 20.157 -5.295 1.00 91.00 1047 VAL A CA 1
ATOM 7855 C C . VAL A 1 1047 ? 2.988 19.986 -4.024 1.00 91.00 1047 VAL A C 1
ATOM 7857 O O . VAL A 1 1047 ? 4.093 20.508 -3.919 1.00 91.00 1047 VAL A O 1
ATOM 7860 N N . ALA A 1 1048 ? 2.478 19.257 -3.039 1.00 75.75 1048 ALA A N 1
ATOM 7861 C CA . ALA A 1 1048 ? 3.219 18.972 -1.813 1.00 75.75 1048 ALA A CA 1
ATOM 7862 C C . ALA A 1 1048 ? 4.218 17.821 -1.994 1.00 75.75 1048 ALA A C 1
ATOM 7864 O O . ALA A 1 1048 ? 5.294 17.826 -1.398 1.00 75.75 1048 ALA A O 1
ATOM 7865 N N . TYR A 1 1049 ? 3.850 16.824 -2.800 1.00 81.31 1049 TYR A N 1
ATOM 7866 C CA . TYR A 1 1049 ? 4.656 15.639 -3.077 1.00 81.31 1049 TYR A CA 1
ATOM 7867 C C . TYR A 1 1049 ? 4.190 14.976 -4.381 1.00 81.31 1049 TYR A C 1
ATOM 7869 O O . TYR A 1 1049 ? 3.051 15.184 -4.808 1.00 81.31 1049 TYR A O 1
ATOM 7877 N N . PHE A 1 1050 ? 5.056 14.170 -4.995 1.00 87.06 1050 PHE A N 1
ATOM 7878 C CA . PHE A 1 1050 ? 4.720 13.334 -6.144 1.00 87.06 1050 PHE A CA 1
ATOM 7879 C C . PHE A 1 1050 ? 5.475 12.004 -6.091 1.00 87.06 1050 PHE A C 1
ATOM 7881 O O . PHE A 1 1050 ? 6.564 11.928 -5.525 1.00 87.06 1050 PHE A O 1
ATOM 7888 N N . GLU A 1 1051 ? 4.918 10.976 -6.721 1.00 84.12 1051 GLU A N 1
ATOM 7889 C CA . GLU A 1 1051 ? 5.584 9.687 -6.929 1.00 84.12 1051 GLU A CA 1
ATOM 7890 C C . GLU A 1 1051 ? 5.105 9.025 -8.226 1.00 84.12 1051 GLU A C 1
ATOM 7892 O O . GLU A 1 1051 ? 3.995 9.278 -8.701 1.00 84.12 1051 GLU A O 1
ATOM 7897 N N . LEU A 1 1052 ? 5.944 8.161 -8.794 1.00 83.44 1052 LEU A N 1
ATOM 7898 C CA . LEU A 1 1052 ? 5.577 7.295 -9.911 1.00 83.44 1052 LEU A CA 1
ATOM 7899 C C . LEU A 1 1052 ? 5.233 5.915 -9.363 1.00 83.44 1052 LEU A C 1
ATOM 7901 O O . LEU A 1 1052 ? 6.033 5.304 -8.652 1.00 83.44 1052 LEU A O 1
ATOM 7905 N N . LYS A 1 1053 ? 4.044 5.417 -9.696 1.00 77.94 1053 LYS A N 1
ATOM 7906 C CA . LYS A 1 1053 ? 3.599 4.084 -9.307 1.00 77.94 1053 LYS A CA 1
ATOM 7907 C C . LYS A 1 1053 ? 3.591 3.181 -10.536 1.00 77.94 1053 LYS A C 1
ATOM 7909 O O . LYS A 1 1053 ? 2.710 3.260 -11.391 1.00 77.94 1053 LYS A O 1
ATOM 7914 N N . GLY A 1 1054 ? 4.597 2.313 -10.616 1.00 76.56 1054 GLY A N 1
ATOM 7915 C CA . GLY A 1 1054 ? 4.879 1.565 -11.842 1.00 76.56 1054 GLY A CA 1
ATOM 7916 C C . GLY A 1 1054 ? 5.223 2.508 -13.000 1.00 76.56 1054 GLY A C 1
ATOM 7917 O O . GLY A 1 1054 ? 5.672 3.631 -12.781 1.00 76.56 1054 GLY A O 1
ATOM 7918 N N . SER A 1 1055 ? 4.998 2.065 -14.238 1.00 81.25 1055 SER A N 1
ATOM 7919 C CA . SER A 1 1055 ? 5.272 2.868 -15.441 1.00 81.25 1055 SER A CA 1
ATOM 7920 C C . SER A 1 1055 ? 4.064 3.653 -15.965 1.00 81.25 1055 SER A C 1
ATOM 7922 O O . SER A 1 1055 ? 4.205 4.397 -16.930 1.00 81.25 1055 SER A O 1
ATOM 7924 N N . ARG A 1 1056 ? 2.873 3.475 -15.374 1.00 89.69 1056 ARG A N 1
ATOM 7925 C CA . ARG A 1 1056 ? 1.595 3.961 -15.934 1.00 89.69 1056 ARG A CA 1
ATOM 7926 C C . ARG A 1 1056 ? 0.775 4.846 -14.996 1.00 89.69 1056 ARG A C 1
ATOM 7928 O O . ARG A 1 1056 ? -0.319 5.251 -15.377 1.00 89.69 1056 ARG A O 1
ATOM 7935 N N . GLU A 1 1057 ? 1.256 5.160 -13.794 1.00 92.19 1057 GLU A N 1
ATOM 7936 C CA . GLU A 1 1057 ? 0.571 6.077 -12.874 1.00 92.19 1057 GLU A CA 1
ATOM 7937 C C . GLU A 1 1057 ? 1.537 7.134 -12.307 1.00 92.19 1057 GLU A C 1
ATOM 7939 O O . GLU A 1 1057 ? 2.586 6.799 -11.756 1.00 92.19 1057 GLU A O 1
ATOM 7944 N N . LEU A 1 1058 ? 1.152 8.411 -12.390 1.00 94.25 1058 LEU A N 1
ATOM 7945 C CA . LEU A 1 1058 ? 1.773 9.526 -11.666 1.00 94.25 1058 LEU A CA 1
ATOM 7946 C C . LEU A 1 1058 ? 0.832 9.975 -10.548 1.00 94.25 1058 LEU A C 1
ATOM 7948 O O . LEU A 1 1058 ? -0.320 10.319 -10.809 1.00 94.25 1058 LEU A O 1
ATOM 7952 N N . VAL A 1 1059 ? 1.311 9.993 -9.309 1.00 93.12 1059 VAL A N 1
ATOM 7953 C CA . VAL A 1 1059 ? 0.524 10.409 -8.145 1.00 93.12 1059 VAL A CA 1
ATOM 7954 C C . VAL A 1 1059 ? 0.995 11.776 -7.667 1.00 93.12 1059 VAL A C 1
ATOM 7956 O O . VAL A 1 1059 ? 2.190 11.988 -7.482 1.00 93.12 1059 VAL A O 1
ATOM 7959 N N . LEU A 1 1060 ? 0.053 12.696 -7.457 1.00 93.88 1060 LEU A N 1
ATOM 7960 C CA . LEU A 1 1060 ? 0.277 14.052 -6.959 1.00 93.88 1060 LEU A CA 1
ATOM 7961 C C . LEU A 1 1060 ? -0.516 14.279 -5.670 1.00 93.88 1060 LEU A C 1
ATOM 7963 O O . LEU A 1 1060 ? -1.684 13.888 -5.574 1.00 93.88 1060 LEU A O 1
ATOM 7967 N N . TYR A 1 1061 ? 0.105 14.957 -4.707 1.00 84.69 1061 TYR A N 1
ATOM 7968 C CA . TYR A 1 1061 ? -0.465 15.209 -3.385 1.00 84.69 1061 TYR A CA 1
ATOM 7969 C C . TYR A 1 1061 ? -0.526 16.704 -3.066 1.00 84.69 1061 TYR A C 1
ATOM 7971 O O . TYR A 1 1061 ? 0.423 17.439 -3.340 1.00 84.69 1061 TYR A O 1
ATOM 7979 N N . TRP A 1 1062 ? -1.597 17.136 -2.400 1.00 88.19 1062 TRP A N 1
ATOM 7980 C CA . TRP A 1 1062 ? -1.764 18.484 -1.845 1.00 88.19 1062 TRP A CA 1
ATOM 7981 C C . TRP A 1 1062 ? -2.058 18.402 -0.353 1.00 88.19 1062 TRP A C 1
ATOM 7983 O O . TRP A 1 1062 ? -2.953 17.662 0.042 1.00 88.19 1062 TRP A O 1
ATOM 7993 N N . ARG A 1 1063 ? -1.353 19.189 0.471 1.00 75.62 1063 ARG A N 1
ATOM 7994 C CA . ARG A 1 1063 ? -1.591 19.241 1.928 1.00 75.62 1063 ARG A CA 1
ATOM 7995 C C . ARG A 1 1063 ? -2.979 19.766 2.269 1.00 75.62 1063 ARG A C 1
ATOM 7997 O O . ARG A 1 1063 ? -3.627 19.243 3.169 1.00 75.62 1063 ARG A O 1
ATOM 8004 N N . GLU A 1 1064 ? -3.430 20.774 1.535 1.00 78.62 1064 GLU A N 1
ATOM 8005 C CA . GLU A 1 1064 ? -4.745 21.376 1.691 1.00 78.62 1064 GLU A CA 1
ATOM 8006 C C . GLU A 1 1064 ? -5.196 21.984 0.359 1.00 78.62 1064 GLU A C 1
ATOM 8008 O O . GLU A 1 1064 ? -4.378 22.503 -0.402 1.00 78.62 1064 GLU A O 1
ATOM 8013 N N . LEU A 1 1065 ? -6.496 21.912 0.088 1.00 84.31 1065 LEU A N 1
ATOM 8014 C CA . LEU A 1 1065 ? -7.190 22.720 -0.906 1.00 84.31 1065 LEU A CA 1
ATOM 8015 C C . LEU A 1 1065 ? -8.180 23.621 -0.177 1.00 84.31 1065 LEU A C 1
ATOM 8017 O O . LEU A 1 1065 ? -9.026 23.137 0.576 1.00 84.31 1065 LEU A O 1
ATOM 8021 N N . ALA A 1 1066 ? -8.107 24.925 -0.418 1.00 86.00 1066 ALA A N 1
ATOM 8022 C CA . ALA A 1 1066 ? -9.061 25.887 0.113 1.00 86.00 1066 ALA A CA 1
ATOM 8023 C C . ALA A 1 1066 ? -10.496 25.577 -0.377 1.00 86.00 1066 ALA A C 1
ATOM 8025 O O . ALA A 1 1066 ? -10.672 24.851 -1.366 1.00 86.00 1066 ALA A O 1
ATOM 8026 N N . PRO A 1 1067 ? -11.539 26.087 0.310 1.00 88.88 1067 PRO A N 1
ATOM 8027 C CA . PRO A 1 1067 ? -12.922 25.982 -0.153 1.00 88.88 1067 PRO A CA 1
ATOM 8028 C C . PRO A 1 1067 ? -13.047 26.351 -1.630 1.00 88.88 1067 PRO A C 1
ATOM 8030 O O . PRO A 1 1067 ? -12.537 27.393 -2.038 1.00 88.88 1067 PRO A O 1
ATOM 8033 N N . GLU A 1 1068 ? -13.692 25.492 -2.420 1.00 93.69 1068 GLU A N 1
ATOM 8034 C CA . GLU A 1 1068 ? -13.966 25.744 -3.847 1.00 93.69 1068 GLU A CA 1
ATOM 8035 C C . GLU A 1 1068 ? -12.709 26.004 -4.713 1.00 93.69 1068 GLU A C 1
ATOM 8037 O O . GLU A 1 1068 ? -12.803 26.461 -5.853 1.00 93.69 1068 GLU A O 1
ATOM 8042 N N . GLN A 1 1069 ? -11.507 25.703 -4.200 1.00 95.19 1069 GLN A N 1
ATOM 8043 C CA . GLN A 1 1069 ? -10.257 25.931 -4.917 1.00 95.19 1069 GLN A CA 1
ATOM 8044 C C . GLN A 1 1069 ? -10.129 24.990 -6.114 1.00 95.19 1069 GLN A C 1
ATOM 8046 O O . GLN A 1 1069 ? -10.318 23.777 -6.001 1.00 95.19 1069 GLN A O 1
ATOM 8051 N N . LYS A 1 1070 ? -9.691 25.560 -7.238 1.00 96.38 1070 LYS A N 1
ATOM 8052 C CA . LYS A 1 1070 ? -9.304 24.844 -8.450 1.00 96.38 1070 LYS A CA 1
ATOM 8053 C C . LYS A 1 1070 ? -7.802 24.994 -8.688 1.00 96.38 1070 LYS A C 1
ATOM 8055 O O . LYS A 1 1070 ? -7.289 26.109 -8.730 1.00 96.38 1070 LYS A O 1
ATOM 8060 N N . VAL A 1 1071 ? -7.110 23.872 -8.850 1.00 95.25 1071 VAL A N 1
ATOM 8061 C CA . VAL A 1 1071 ? -5.690 23.790 -9.206 1.00 95.25 1071 VAL A CA 1
ATOM 8062 C C . VAL A 1 1071 ? -5.573 23.287 -10.637 1.00 95.25 1071 VAL A C 1
ATOM 8064 O O . VAL A 1 1071 ? -6.240 22.323 -11.014 1.00 95.25 1071 VAL A O 1
ATOM 8067 N N . GLU A 1 1072 ? -4.716 23.928 -11.426 1.00 96.44 1072 GLU A N 1
ATOM 8068 C CA . GLU A 1 1072 ? -4.435 23.561 -12.812 1.00 96.44 1072 GLU A CA 1
ATOM 8069 C C . GLU A 1 1072 ? -2.926 23.398 -13.000 1.00 96.44 1072 GLU A C 1
ATOM 8071 O O . GLU A 1 1072 ? -2.145 24.279 -12.644 1.00 96.44 1072 GLU A O 1
ATOM 8076 N N . LEU A 1 1073 ? -2.522 22.253 -13.544 1.00 96.25 1073 LEU A N 1
ATOM 8077 C CA . LEU A 1 1073 ? -1.135 21.896 -13.819 1.00 96.25 1073 LEU A CA 1
ATOM 8078 C C . LEU A 1 1073 ? -0.990 21.472 -15.281 1.00 96.25 1073 LEU A C 1
ATOM 8080 O O . LEU A 1 1073 ? -1.906 20.889 -15.863 1.00 96.25 1073 LEU A O 1
ATOM 8084 N N . SER A 1 1074 ? 0.189 21.719 -15.846 1.00 95.88 1074 SER A N 1
ATOM 8085 C CA . SER A 1 1074 ? 0.621 21.154 -17.123 1.00 95.88 1074 SER A CA 1
ATOM 8086 C C . SER A 1 1074 ? 1.841 20.284 -16.868 1.00 95.88 1074 SER A C 1
ATOM 8088 O O . SER A 1 1074 ? 2.805 20.754 -16.264 1.00 95.88 1074 SER A O 1
ATOM 8090 N N . ILE A 1 1075 ? 1.779 19.027 -17.296 1.00 96.50 1075 ILE A N 1
ATOM 8091 C CA . ILE A 1 1075 ? 2.838 18.035 -17.099 1.00 96.50 1075 ILE A CA 1
ATOM 8092 C C . ILE A 1 1075 ? 3.265 17.523 -18.461 1.00 96.50 1075 ILE A C 1
ATOM 8094 O O . ILE A 1 1075 ? 2.433 17.087 -19.246 1.00 96.50 1075 ILE A O 1
ATOM 8098 N N . ASP A 1 1076 ? 4.553 17.558 -18.741 1.00 96.62 1076 ASP A N 1
ATOM 8099 C CA . ASP A 1 1076 ? 5.081 17.121 -20.021 1.00 96.62 1076 ASP A CA 1
ATOM 8100 C C . ASP A 1 1076 ? 5.250 15.601 -20.023 1.00 96.62 1076 ASP A C 1
ATOM 8102 O O . ASP A 1 1076 ? 5.823 15.027 -19.095 1.00 96.62 1076 ASP A O 1
ATOM 8106 N N . LEU A 1 1077 ? 4.741 14.939 -21.064 1.00 97.31 1077 LEU A N 1
ATOM 8107 C CA . LEU A 1 1077 ? 4.916 13.507 -21.286 1.00 97.31 1077 LEU A CA 1
ATOM 8108 C C . LEU A 1 1077 ? 5.657 13.271 -22.601 1.00 97.31 1077 LEU A C 1
ATOM 8110 O O . LEU A 1 1077 ? 5.286 13.817 -23.635 1.00 97.31 1077 LEU A O 1
ATOM 8114 N N . VAL A 1 1078 ? 6.684 12.430 -22.569 1.00 96.44 1078 VAL A N 1
ATOM 8115 C CA . VAL A 1 1078 ? 7.490 12.067 -23.739 1.00 96.44 1078 VAL A CA 1
ATOM 8116 C C . VAL A 1 1078 ? 6.889 10.836 -24.407 1.00 96.44 1078 VAL A C 1
ATOM 8118 O O . VAL A 1 1078 ? 6.662 9.825 -23.740 1.00 96.44 1078 VAL A O 1
ATOM 8121 N N . CYS A 1 1079 ? 6.664 10.904 -25.718 1.00 96.75 1079 CYS A N 1
ATOM 8122 C CA . CYS A 1 1079 ? 6.250 9.772 -26.543 1.00 96.75 1079 CYS A CA 1
ATOM 8123 C C . CYS A 1 1079 ? 7.452 8.851 -26.786 1.00 96.75 1079 CYS A C 1
ATOM 8125 O O . CYS A 1 1079 ? 8.350 9.180 -27.556 1.00 96.75 1079 CYS A O 1
ATOM 8127 N N . ASP A 1 1080 ? 7.499 7.707 -26.108 1.00 94.31 1080 ASP A N 1
ATOM 8128 C CA . ASP A 1 1080 ? 8.695 6.868 -26.018 1.00 94.31 1080 ASP A CA 1
ATOM 8129 C C . ASP A 1 1080 ? 8.660 5.641 -26.936 1.00 94.31 1080 ASP A C 1
ATOM 8131 O O . ASP A 1 1080 ? 9.690 5.286 -27.513 1.00 94.31 1080 ASP A O 1
ATOM 8135 N N . VAL A 1 1081 ? 7.502 4.983 -27.069 1.00 95.81 1081 VAL A N 1
ATOM 8136 C CA . VAL A 1 1081 ? 7.337 3.786 -27.910 1.00 95.81 1081 VAL A CA 1
ATOM 8137 C C . VAL A 1 1081 ? 6.178 3.996 -28.890 1.00 95.81 1081 VAL A C 1
ATOM 8139 O O . VAL A 1 1081 ? 5.068 4.284 -28.442 1.00 95.81 1081 VAL A O 1
ATOM 8142 N N . PRO A 1 1082 ? 6.395 3.840 -30.210 1.00 96.75 1082 PRO A N 1
ATOM 8143 C CA . PRO A 1 1082 ? 5.337 3.921 -31.217 1.00 96.75 1082 PRO A CA 1
ATOM 8144 C C . PRO A 1 1082 ? 4.222 2.891 -31.011 1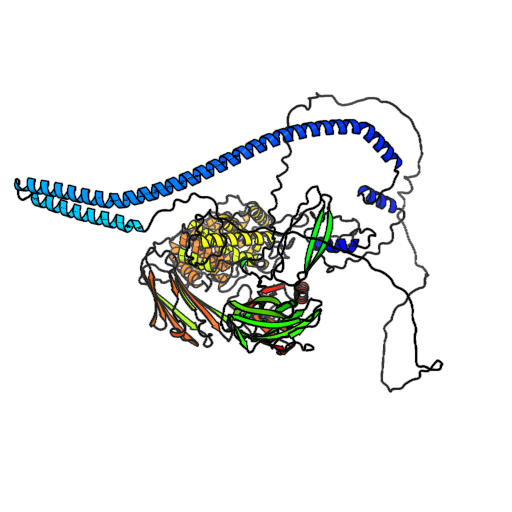.00 96.75 1082 PRO A C 1
ATOM 8146 O O . PRO A 1 1082 ? 4.447 1.811 -30.462 1.00 96.75 1082 PRO A O 1
ATOM 8149 N N . GLY A 1 1083 ? 3.008 3.219 -31.443 1.00 96.62 1083 GLY A N 1
ATOM 8150 C CA . GLY A 1 1083 ? 1.839 2.352 -31.304 1.00 96.62 1083 GLY A CA 1
ATOM 8151 C C . GLY A 1 1083 ? 0.562 3.111 -30.953 1.00 96.62 1083 GLY A C 1
ATOM 8152 O O . GLY A 1 1083 ? 0.479 4.332 -31.078 1.00 96.62 1083 GLY A O 1
ATOM 8153 N N . THR A 1 1084 ? -0.460 2.385 -30.513 1.00 97.44 1084 THR A N 1
ATOM 8154 C CA . THR A 1 1084 ? -1.730 2.947 -30.034 1.00 97.44 1084 THR A CA 1
ATOM 8155 C C . THR A 1 1084 ? -1.975 2.460 -28.620 1.00 97.44 1084 THR A C 1
ATOM 8157 O O . THR A 1 1084 ? -2.022 1.252 -28.392 1.00 97.44 1084 THR A O 1
ATOM 8160 N N . TYR A 1 1085 ? -2.127 3.401 -27.691 1.00 95.31 1085 TYR A N 1
ATOM 8161 C CA . TYR A 1 1085 ? -2.163 3.105 -26.266 1.00 95.31 1085 TYR A CA 1
ATOM 8162 C C . TYR A 1 1085 ? -3.335 3.781 -25.571 1.00 95.31 1085 TYR A C 1
ATOM 8164 O O . TYR A 1 1085 ? -3.622 4.958 -25.815 1.00 95.31 1085 TYR A O 1
ATOM 8172 N N . ARG A 1 1086 ? -3.935 3.067 -24.620 1.00 91.12 1086 ARG A N 1
ATOM 8173 C CA . ARG A 1 1086 ? -4.866 3.617 -23.632 1.00 91.12 1086 ARG A CA 1
ATOM 8174 C C . ARG A 1 1086 ? -4.228 3.544 -22.245 1.00 91.12 1086 ARG A C 1
ATOM 8176 O O . ARG A 1 1086 ? -3.716 2.511 -21.823 1.00 91.12 1086 ARG A O 1
ATOM 8183 N N . GLY A 1 1087 ? -4.199 4.658 -21.521 1.00 89.62 1087 GLY A N 1
ATOM 8184 C CA . GLY A 1 1087 ? -3.719 4.703 -20.139 1.00 89.62 1087 GLY A CA 1
ATOM 8185 C C . GLY A 1 1087 ? -4.689 4.031 -19.157 1.00 89.62 1087 GLY A C 1
ATOM 8186 O O . GLY A 1 1087 ? -5.792 3.635 -19.534 1.00 89.62 1087 GLY A O 1
ATOM 8187 N N . PRO A 1 1088 ? -4.314 3.922 -17.875 1.00 87.88 1088 PRO A N 1
ATOM 8188 C CA . PRO A 1 1088 ? -5.271 3.748 -16.784 1.00 87.88 1088 PRO A CA 1
ATOM 8189 C C . PRO A 1 1088 ? -6.183 4.981 -16.640 1.00 87.88 1088 PRO A C 1
ATOM 8191 O O . PRO A 1 1088 ? -5.862 6.060 -17.144 1.00 87.88 1088 PRO A O 1
ATOM 8194 N N . ALA A 1 1089 ? -7.306 4.869 -15.921 1.00 87.75 1089 ALA A N 1
ATOM 8195 C CA . ALA A 1 1089 ? -8.084 6.066 -15.581 1.00 87.75 1089 ALA A CA 1
ATOM 8196 C C . ALA A 1 1089 ? -7.378 6.900 -14.527 1.00 87.75 1089 ALA A C 1
ATOM 8198 O O . ALA A 1 1089 ? -6.886 6.392 -13.512 1.00 87.75 1089 ALA A O 1
ATOM 8199 N N . SER A 1 1090 ? -7.475 8.207 -14.727 1.00 92.56 1090 SER A N 1
ATOM 8200 C CA . SER A 1 1090 ? -7.150 9.180 -13.703 1.00 92.56 1090 SER A CA 1
ATOM 8201 C C . SER A 1 1090 ? -8.245 9.220 -12.633 1.00 92.56 1090 SER A C 1
ATOM 8203 O O . SER A 1 1090 ? -9.432 9.039 -12.919 1.00 92.56 1090 SER A O 1
ATOM 8205 N N . ARG A 1 1091 ? -7.859 9.479 -11.385 1.00 92.75 1091 ARG A N 1
ATOM 8206 C CA . ARG A 1 1091 ? -8.769 9.571 -10.236 1.00 92.75 1091 ARG A CA 1
ATOM 8207 C C . ARG A 1 1091 ? -8.319 10.626 -9.237 1.00 92.75 1091 ARG A C 1
ATOM 8209 O O . ARG A 1 1091 ? -7.128 10.806 -9.018 1.00 92.75 1091 ARG A O 1
ATOM 8216 N N . GLY A 1 1092 ? -9.285 11.276 -8.603 1.00 92.56 1092 GLY A N 1
ATOM 8217 C CA . GLY A 1 1092 ? -9.086 12.245 -7.532 1.00 92.56 1092 GLY A CA 1
ATOM 8218 C C . GLY A 1 1092 ? -9.907 11.847 -6.313 1.00 92.56 1092 GLY A C 1
ATOM 8219 O O . GLY A 1 1092 ? -11.043 11.394 -6.459 1.00 92.56 1092 GLY A O 1
ATOM 8220 N N . TYR A 1 1093 ? -9.322 11.962 -5.126 1.00 88.44 1093 TYR A N 1
ATOM 8221 C CA . TYR A 1 1093 ? -9.979 11.643 -3.857 1.00 88.44 1093 TYR A CA 1
ATOM 8222 C C . TYR A 1 1093 ? -9.260 12.323 -2.688 1.00 88.44 1093 TYR A C 1
ATOM 8224 O O . TYR A 1 1093 ? -8.137 12.815 -2.830 1.00 88.44 1093 TYR A O 1
ATOM 8232 N N . LEU A 1 1094 ? -9.906 12.352 -1.524 1.00 78.81 1094 LEU A N 1
ATOM 8233 C CA . LEU A 1 1094 ? -9.245 12.748 -0.283 1.00 78.81 1094 LEU A CA 1
ATOM 8234 C C . LEU A 1 1094 ? -8.463 11.561 0.256 1.00 78.81 1094 LEU A C 1
ATOM 8236 O O . LEU A 1 1094 ? -8.998 10.460 0.327 1.00 78.81 1094 LEU A O 1
ATOM 8240 N N . TYR A 1 1095 ? -7.223 11.779 0.676 1.00 66.94 1095 TYR A N 1
ATOM 8241 C CA . TYR A 1 1095 ? -6.332 10.717 1.137 1.00 66.94 1095 TYR A CA 1
ATOM 8242 C C . TYR A 1 1095 ? -6.962 9.853 2.248 1.00 66.94 1095 TYR A C 1
ATOM 8244 O O . TYR A 1 1095 ? -6.818 8.633 2.230 1.00 66.94 1095 TYR A O 1
ATOM 8252 N N . TYR A 1 1096 ? -7.725 10.475 3.153 1.00 60.84 1096 TYR A N 1
ATOM 8253 C CA . TYR A 1 1096 ? -8.416 9.802 4.261 1.00 60.84 1096 TYR A CA 1
ATOM 8254 C C . TYR A 1 1096 ? -9.823 9.288 3.930 1.00 60.84 1096 TYR A C 1
ATOM 8256 O O . TYR A 1 1096 ? -10.408 8.596 4.749 1.00 60.84 1096 TYR A O 1
ATOM 8264 N N . ASP A 1 1097 ? -10.348 9.584 2.739 1.00 65.44 1097 ASP A N 1
ATOM 8265 C CA . ASP A 1 1097 ? -11.645 9.099 2.251 1.00 65.44 1097 ASP A CA 1
ATOM 8266 C C . ASP A 1 1097 ? -11.477 8.463 0.860 1.00 65.44 1097 ASP A C 1
ATOM 8268 O O . ASP A 1 1097 ? -12.058 8.871 -0.149 1.00 65.44 1097 ASP A O 1
ATOM 8272 N N . ALA A 1 1098 ? -10.596 7.462 0.793 1.00 65.06 1098 ALA A N 1
ATOM 8273 C CA . ALA A 1 1098 ? -10.241 6.779 -0.450 1.00 65.06 1098 ALA A CA 1
ATOM 8274 C C . ALA A 1 1098 ? -11.357 5.871 -1.003 1.00 65.06 1098 ALA A C 1
ATOM 8276 O O . ALA A 1 1098 ? -11.232 5.372 -2.128 1.00 65.06 1098 ALA A O 1
ATOM 8277 N N . ASP A 1 1099 ? -12.433 5.663 -0.242 1.00 65.19 1099 ASP A N 1
ATOM 8278 C CA . ASP A 1 1099 ? -13.621 4.935 -0.688 1.00 65.19 1099 ASP A CA 1
ATOM 8279 C C . ASP A 1 1099 ? -14.461 5.796 -1.657 1.00 65.19 1099 ASP A C 1
ATOM 8281 O O . ASP A 1 1099 ? -15.081 5.262 -2.580 1.00 65.19 1099 ASP A O 1
ATOM 8285 N N . HIS A 1 1100 ? -14.413 7.132 -1.541 1.00 76.50 1100 HIS A N 1
ATOM 8286 C CA . HIS A 1 1100 ? -15.108 8.057 -2.440 1.00 76.50 1100 HIS A CA 1
ATOM 8287 C C . HIS A 1 1100 ? -14.154 8.679 -3.465 1.00 76.50 1100 HIS A C 1
ATOM 8289 O O . HIS A 1 1100 ? -13.538 9.721 -3.238 1.00 76.50 1100 HIS A O 1
ATOM 8295 N N . LYS A 1 1101 ? -14.076 8.067 -4.649 1.00 85.88 1101 LYS A N 1
ATOM 8296 C CA . LYS A 1 1101 ? -13.232 8.536 -5.761 1.00 85.88 1101 LYS A CA 1
ATOM 8297 C C . LYS A 1 1101 ? -14.046 9.182 -6.871 1.00 85.88 1101 LYS A C 1
ATOM 8299 O O . LYS A 1 1101 ? -15.081 8.654 -7.274 1.00 85.88 1101 LYS A O 1
ATOM 8304 N N . HIS A 1 1102 ? -13.528 10.273 -7.421 1.00 91.19 1102 HIS A N 1
ATOM 8305 C CA . HIS A 1 1102 ? -13.950 10.794 -8.712 1.00 91.19 1102 HIS A CA 1
ATOM 8306 C C . HIS A 1 1102 ? -13.000 10.270 -9.784 1.00 91.19 1102 HIS A C 1
ATOM 8308 O O . HIS A 1 1102 ? -11.803 10.552 -9.748 1.00 91.19 1102 HIS A O 1
ATOM 8314 N N . TRP A 1 1103 ? -13.528 9.532 -10.747 1.00 89.69 1103 TRP A N 1
ATOM 8315 C CA . TRP A 1 1103 ? -12.775 8.969 -11.855 1.00 89.69 1103 TRP A CA 1
ATOM 8316 C C . TRP A 1 1103 ? -12.993 9.755 -13.149 1.00 89.69 1103 TRP A C 1
ATOM 8318 O O . TRP A 1 1103 ? -14.017 10.415 -13.331 1.00 89.69 1103 TRP A O 1
ATOM 8328 N N . VAL A 1 1104 ? -12.023 9.668 -14.055 1.00 89.56 1104 VAL A N 1
ATOM 8329 C CA . VAL A 1 1104 ? -12.065 10.266 -15.395 1.00 89.56 1104 VAL A CA 1
ATOM 8330 C C . VAL A 1 1104 ? -11.705 9.202 -16.415 1.00 89.56 1104 VAL A C 1
ATOM 8332 O O . VAL A 1 1104 ? -10.907 8.312 -16.126 1.00 89.56 1104 VAL A O 1
ATOM 8335 N N . GLU A 1 1105 ? -12.273 9.313 -17.613 1.00 85.38 1105 GLU A N 1
ATOM 8336 C CA . GLU A 1 1105 ? -11.893 8.464 -18.738 1.00 85.38 1105 GLU A CA 1
ATOM 8337 C C . GLU A 1 1105 ? -10.369 8.474 -18.969 1.00 85.38 1105 GLU A C 1
ATOM 8339 O O . GLU A 1 1105 ? -9.720 9.514 -18.793 1.00 85.38 1105 GLU A O 1
ATOM 8344 N N . PRO A 1 1106 ? -9.777 7.337 -19.369 1.00 89.06 1106 PRO A N 1
ATOM 8345 C CA . PRO A 1 1106 ? -8.350 7.246 -19.595 1.00 89.06 1106 PRO A CA 1
ATOM 8346 C C . PRO A 1 1106 ? -7.867 8.092 -20.759 1.00 89.06 1106 PRO A C 1
ATOM 8348 O O . PRO A 1 1106 ? -8.544 8.254 -21.777 1.00 89.06 1106 PRO A O 1
ATOM 8351 N N . LEU A 1 1107 ? -6.619 8.531 -20.644 1.00 93.12 1107 LEU A N 1
ATOM 8352 C CA . LEU A 1 1107 ? -5.906 9.140 -21.755 1.00 93.12 1107 LEU A CA 1
ATOM 8353 C C . LEU A 1 1107 ? -5.680 8.100 -22.857 1.00 93.12 1107 LEU A C 1
ATOM 8355 O O . LEU A 1 1107 ? -5.397 6.938 -22.575 1.00 93.12 1107 LEU A O 1
ATOM 8359 N N . SER A 1 1108 ? -5.796 8.521 -24.110 1.00 93.94 1108 SER A N 1
ATOM 8360 C CA . SER A 1 1108 ? -5.484 7.695 -25.278 1.00 93.94 1108 SER A CA 1
ATOM 8361 C C . SER A 1 1108 ? -4.566 8.477 -26.204 1.00 93.94 1108 SER A C 1
ATOM 8363 O O . SER A 1 1108 ? -4.739 9.687 -26.356 1.00 93.94 1108 SER A O 1
ATOM 8365 N N . ILE A 1 1109 ? -3.592 7.795 -26.797 1.00 97.25 1109 ILE A N 1
ATOM 8366 C CA . ILE A 1 1109 ? -2.598 8.397 -27.688 1.00 97.25 1109 ILE A CA 1
ATOM 8367 C C . ILE A 1 1109 ? -2.259 7.413 -28.810 1.00 97.25 1109 ILE A C 1
ATOM 8369 O O . ILE A 1 1109 ? -2.107 6.209 -28.581 1.00 97.25 1109 ILE A O 1
ATOM 8373 N N . ARG A 1 1110 ? -2.105 7.935 -30.024 1.00 97.94 1110 ARG A N 1
ATOM 8374 C CA . ARG A 1 1110 ? -1.439 7.252 -31.130 1.00 97.94 1110 ARG A CA 1
ATOM 8375 C C . ARG A 1 1110 ? -0.069 7.883 -31.344 1.00 97.94 1110 ARG A C 1
ATOM 8377 O O . ARG A 1 1110 ? 0.031 9.080 -31.590 1.00 97.94 1110 ARG A O 1
ATOM 8384 N N . ILE A 1 1111 ? 0.977 7.074 -31.258 1.00 97.75 1111 ILE A N 1
ATOM 8385 C CA . ILE A 1 1111 ? 2.360 7.507 -31.438 1.00 97.75 1111 ILE A CA 1
ATOM 8386 C C . ILE A 1 1111 ? 2.855 6.949 -32.766 1.00 97.75 1111 ILE A C 1
ATOM 8388 O O . ILE A 1 1111 ? 3.011 5.737 -32.920 1.00 97.75 1111 ILE A O 1
ATOM 8392 N N . ALA A 1 1112 ? 3.085 7.827 -33.735 1.00 95.69 1112 ALA A N 1
ATOM 8393 C CA . ALA A 1 1112 ? 3.692 7.459 -35.002 1.00 95.69 1112 ALA A CA 1
ATOM 8394 C C . ALA A 1 1112 ? 5.196 7.192 -34.811 1.00 95.69 1112 ALA A C 1
ATOM 8396 O O . ALA A 1 1112 ? 5.857 7.921 -34.065 1.00 95.69 1112 ALA A O 1
ATOM 8397 N N . PRO A 1 1113 ? 5.770 6.185 -35.489 1.00 90.50 1113 PRO A N 1
ATOM 8398 C CA . PRO A 1 1113 ? 7.214 6.017 -35.526 1.00 90.50 1113 PRO A CA 1
ATOM 8399 C C . PRO A 1 1113 ? 7.914 7.284 -36.018 1.00 90.50 1113 PRO A C 1
ATOM 8401 O O . PRO A 1 1113 ? 7.454 7.904 -36.980 1.00 90.50 1113 PRO A O 1
ATOM 8404 N N . ALA A 1 1114 ? 9.038 7.653 -35.400 1.00 84.25 1114 ALA A N 1
ATOM 8405 C CA . ALA A 1 1114 ? 9.854 8.740 -35.929 1.00 84.25 1114 ALA A CA 1
ATOM 8406 C C . ALA A 1 1114 ? 10.303 8.395 -37.359 1.00 84.25 1114 ALA A C 1
ATOM 8408 O O . ALA A 1 1114 ? 10.740 7.267 -37.617 1.00 84.25 1114 ALA A O 1
ATOM 8409 N N . ALA A 1 1115 ? 10.214 9.360 -38.278 1.00 63.66 1115 ALA A N 1
ATOM 8410 C CA . ALA A 1 1115 ? 10.737 9.211 -39.631 1.00 63.66 1115 ALA A CA 1
ATOM 8411 C C . ALA A 1 1115 ? 12.262 9.019 -39.559 1.00 63.66 1115 ALA A C 1
ATOM 8413 O O . ALA A 1 1115 ? 13.015 9.969 -39.356 1.00 63.66 1115 ALA A O 1
ATOM 8414 N N . GLY A 1 1116 ? 12.721 7.772 -39.658 1.00 53.69 1116 GLY A N 1
ATOM 8415 C CA . GLY A 1 1116 ? 14.134 7.467 -39.847 1.00 53.69 1116 GLY A CA 1
ATOM 8416 C C . GLY A 1 1116 ? 14.496 7.634 -41.319 1.00 53.69 1116 GLY A C 1
ATOM 8417 O O . GLY A 1 1116 ? 13.705 7.256 -42.179 1.00 53.69 1116 GLY A O 1
ATOM 8418 N N . ASN A 1 1117 ? 15.682 8.176 -41.611 1.00 40.94 1117 ASN A N 1
ATOM 8419 C CA . ASN A 1 1117 ? 16.307 7.961 -42.916 1.00 40.94 1117 ASN A CA 1
ATOM 8420 C C . ASN A 1 1117 ? 16.464 6.442 -43.089 1.00 40.94 1117 ASN A C 1
ATOM 8422 O O . ASN A 1 1117 ? 17.224 5.838 -42.328 1.00 40.94 1117 ASN A O 1
ATOM 8426 N N . GLU A 1 1118 ? 15.676 5.858 -43.997 1.00 35.19 1118 GLU A N 1
ATOM 8427 C CA . GLU A 1 1118 ? 15.713 4.433 -44.364 1.00 35.19 1118 GLU A CA 1
ATOM 8428 C C . GLU A 1 1118 ? 17.113 3.953 -44.759 1.00 35.19 1118 GLU A C 1
ATOM 8430 O O . GLU A 1 1118 ? 17.855 4.725 -45.416 1.00 35.19 1118 GLU A O 1
#